Protein AF-A0A1X7K422-F1 (afdb_monomer)

Foldseek 3Di:
DDDDDDDDDDDDDDDDDDDDDDDDDDDDDDDDDDDPDDPDQDDQADQLQPLPQGPVQAQQSQQLFAGCVVQPFPQQCVPPDRPSFAQQRVVLQAGLSCQQDQNVPRQDAPSDQPARRSHGCSSDPGHPPSRTRRFDQQCVLPQGRSLAQQSLQLQAGCSVLFDDPPVDLPLVQFDFFFQLADWDWPDDDPQDAQTWIWRACRDVQKIKIKHWHDWFQKGFPDQADCPPPRRWGKTFIKHWDDSHRQWTKIKIKIFMAGGPDPHFDWRQKWKKKWFQQAAAPFKGKKKAWQDFQKKKAAVVAQWDWDQGSSGIMITHHRDGDDDRDLPCRNRMMMTMDGRDRMIMMMITIGGPDSDIDIPPTTDIGIITIGPDPRYDHMDMRGRTDFDQQCVLSRGPSQAQQSNQLQFGPSRQQDFQVGRDFFDSDDDSSRHHGPSSPDPSSHGGRADQQCPDDDGRSRDQQRNVLPHGPSQQQACPPQPSGGPFDADSDQDQRRNHHPRNQPPDRHPHSDSGRQCSRCLVRGDQQQNDDGGQSNDQQRNQLQAGSSRCVVVVFGSNDSLGGDPVRRDGGRHGNQQQDQNCQLQAGVVVCVVVVFDSNDSLGDDPVRSPGHGDPVQQQDQNCQLQAGPVVCVVVVFDSNDSQTDDPVRRPGHGDPVQQLPQNCLLQAGPVRFPCSNAFDFEEAEEEDAAQDKDKDQRCPPGRHDAPQDPSGRFQKDKDFPDWFAPFDWDADSNRRIIITHGHQVCEQHKIKTKMKMWGVPDVVIDIYIYIYIYGYHHHCVPVPDD

Solvent-accessible surface area (backbone atoms only — not comparable to full-atom values): 43030 Å² total; per-residue (Å²): 143,78,88,86,82,87,90,86,90,86,86,83,90,90,90,91,84,82,90,81,90,85,86,90,86,84,86,89,82,87,87,79,88,82,80,79,80,80,79,79,81,68,77,68,70,62,49,59,31,68,87,78,50,35,47,94,67,33,47,15,30,9,52,53,35,53,32,37,87,70,65,45,78,47,44,70,61,62,89,76,59,34,32,38,43,29,43,42,32,44,63,63,25,55,34,33,54,51,47,25,35,64,74,79,72,59,79,71,83,67,89,41,59,87,71,73,45,48,53,39,44,64,41,26,100,46,78,82,67,80,60,37,49,69,64,41,39,74,51,60,88,74,53,36,31,41,48,30,45,16,33,44,53,40,32,52,33,37,55,68,51,22,37,85,71,74,85,54,92,53,63,88,73,42,59,60,45,34,48,58,45,83,65,42,80,76,43,64,53,87,77,37,63,62,15,32,28,39,31,62,63,25,40,97,66,27,19,37,39,42,30,30,69,44,63,46,52,40,42,55,80,39,78,57,58,68,87,60,74,28,45,34,47,27,36,27,32,32,36,38,37,43,86,70,47,45,68,18,24,36,31,42,34,44,32,33,15,35,53,97,56,86,49,78,31,72,32,74,45,45,40,44,30,39,30,54,39,27,23,32,96,61,30,23,28,35,40,32,28,64,71,60,42,28,39,32,38,18,70,75,61,45,47,46,80,40,61,17,36,34,27,52,31,41,34,20,23,66,52,72,74,94,59,66,60,90,79,58,34,28,25,30,40,34,36,30,30,62,68,38,35,61,54,49,38,36,45,35,37,41,43,93,51,94,71,67,47,59,52,94,55,63,44,59,60,29,33,40,33,36,62,84,84,62,53,87,43,70,46,75,52,58,51,37,46,80,37,44,75,65,66,88,58,52,35,34,45,48,19,37,22,32,52,67,54,72,64,31,29,40,59,33,29,37,49,70,97,69,60,76,69,78,66,91,40,61,90,83,80,47,46,43,31,61,68,29,55,42,104,76,70,55,38,51,70,64,30,49,78,63,76,85,83,57,43,30,40,62,28,73,35,33,44,66,44,76,63,40,28,43,39,34,58,28,23,82,80,61,78,90,57,39,79,44,54,84,70,88,47,62,70,62,74,43,55,56,34,57,29,54,46,82,89,57,63,63,82,63,63,59,47,44,71,85,44,80,45,56,83,75,59,41,30,46,68,18,76,52,98,53,45,32,41,65,28,56,39,37,14,16,57,13,44,36,37,47,59,27,63,72,74,71,42,44,59,71,39,53,69,46,73,59,86,92,60,56,74,61,74,67,35,44,34,23,36,71,34,43,67,48,20,53,7,42,30,40,46,60,31,66,73,75,68,49,46,67,78,40,65,66,48,76,61,84,92,55,50,78,54,79,51,36,74,68,35,38,72,32,49,64,45,23,59,13,40,31,39,47,58,31,64,70,75,70,44,47,62,77,40,69,65,48,77,59,89,88,59,51,75,63,75,54,30,78,66,40,35,66,36,46,62,45,45,37,15,32,24,36,67,79,37,87,51,48,73,52,63,45,43,51,71,43,76,51,70,36,41,22,68,35,74,38,77,40,70,62,40,79,71,26,46,43,44,26,62,67,46,94,70,42,76,46,41,44,44,70,44,80,79,50,64,68,64,84,41,55,77,46,72,37,43,57,73,25,31,41,38,38,31,42,40,74,92,47,41,69,35,77,38,30,42,24,38,33,43,28,10,65,69,51,90,75,58,32,70,31,58,30,44,39,40,34,41,24,32,59,55,59,93,66,70,83,68,136

InterPro domains:
  IPR028974 TSP type-3 repeat [G3DSA:4.10.1080.10] (71-131)
  IPR028974 TSP type-3 repeat [G3DSA:4.10.1080.10] (132-208)
  IPR028974 TSP type-3 repeat [G3DSA:4.10.1080.10] (348-445)
  IPR028974 TSP type-3 repeat [SSF103647] (44-103)
  IPR028974 TSP type-3 repeat [SSF103647] (111-176)
  IPR059100 Bacterial TSP3 repeat [PF18884] (401-414)
  IPR059100 Bacterial TSP3 repeat [PF18884] (578-599)
  IPR059100 Bacterial TSP3 repeat [PF18884] (619-640)

Secondary structure (DSSP, 8-state):
-----------------------------------------------SSSSS--GGG-S-TT-SSS-TTSSTT--SS-SSS-GGG-SSSS-SSS-HHHHTS-GGG-----S--SSSSSS-GGG-SSTTS--------SS-SSS-GGG-SSTT-SSS-HHHHS-----S--TTT---B-TTSPPEEEESSTTSTT-EEEEEEEETTEEEEEEEEEEEBEEEEES--TTSSTTSB--EEEEB--SS-SS-EEEEEEEEEETTS--B--EEEEEEEEE---EETTEEEEEEES--SEEEEESSP-SEEE--TTS-EEEPPSS--SSSSSS-GGG-EEEEEEEESEEEEEEEEE-SSS---B-SS-EE-EEEBSSSTT-SSEEEEE------SSSSSS-GGG-SSTT-SSS-HHHHTS-TTT-----S--SSSSSS-TTT--TT--------SSSSSS-GGG-SSTT-SSS-HHHHTT-TT-SSS-SS---S--SSSSS--TTTSTT-S-----TTTT-S-HHHHS--SSSSSS-GGG-TTTTSSSS-HHHHHHHT--TT-TTSS-TTT--S---HHHHH--SS-SS--HHHHHHHT--TT-TTSS-TT---S---HHHHT--SSSSS--HHHHHHHT--TT-TTS--TTT--S---TTGGG--SSSSSS-GGG-SSTTS------EEEE-TT--EEEESSSSSS---TT-TT--S-EEEEEEEES--SEEEEETTTTEEEEE--GGGTTEEEEEEEEEEESSSSSPPEEEEEEEEEE---STT-S--

Structure (mmCIF, N/CA/C/O backbone):
data_AF-A0A1X7K422-F1
#
_entry.id   AF-A0A1X7K422-F1
#
loop_
_atom_site.group_PDB
_atom_site.id
_atom_site.type_symbol
_atom_site.label_atom_id
_atom_site.label_alt_id
_atom_site.label_comp_id
_atom_site.label_asym_id
_atom_site.label_entity_id
_atom_site.label_seq_id
_atom_site.pdbx_PDB_ins_code
_atom_site.Cartn_x
_atom_site.Cartn_y
_atom_site.Cartn_z
_atom_site.occupancy
_atom_site.B_iso_or_equiv
_atom_site.auth_seq_id
_atom_site.auth_comp_id
_atom_site.auth_asym_id
_atom_site.auth_atom_id
_atom_site.pdbx_PDB_model_num
ATOM 1 N N . MET A 1 1 ? 25.707 44.365 59.621 1.00 31.48 1 MET A N 1
ATOM 2 C CA . MET A 1 1 ? 26.999 43.674 59.743 1.00 31.48 1 MET A CA 1
ATOM 3 C C . MET A 1 1 ? 27.030 43.000 61.109 1.00 31.48 1 MET A C 1
ATOM 5 O O . MET A 1 1 ? 27.239 43.699 62.092 1.00 31.48 1 MET A O 1
ATOM 9 N N . GLU A 1 2 ? 26.715 41.724 61.321 1.00 35.59 2 GLU A N 1
ATOM 10 C CA . GLU A 1 2 ? 25.983 40.649 60.606 1.00 35.59 2 GLU A CA 1
ATOM 11 C C . GLU A 1 2 ? 25.655 39.649 61.744 1.00 35.59 2 GLU A C 1
ATOM 13 O O . GLU A 1 2 ? 26.539 39.334 62.534 1.00 35.59 2 GLU A O 1
ATOM 18 N N . LYS A 1 3 ? 24.398 39.390 62.137 1.00 31.34 3 LYS A N 1
ATOM 19 C CA . LYS A 1 3 ? 23.385 38.497 61.528 1.00 31.34 3 LYS A CA 1
ATOM 20 C C . LYS A 1 3 ? 23.927 37.127 61.086 1.00 31.34 3 LYS A C 1
ATOM 22 O O . LYS A 1 3 ? 24.771 37.103 60.208 1.00 31.34 3 LYS A O 1
ATOM 27 N N . ILE A 1 4 ? 23.415 35.979 61.549 1.00 33.25 4 ILE A N 1
ATOM 28 C CA . ILE A 1 4 ? 22.677 35.592 62.782 1.00 33.25 4 ILE A CA 1
ATOM 29 C C . ILE A 1 4 ? 22.904 34.069 62.937 1.00 33.25 4 ILE A C 1
ATOM 31 O O . ILE A 1 4 ? 22.951 33.369 61.930 1.00 33.25 4 ILE A O 1
ATOM 35 N N . THR A 1 5 ? 23.041 33.546 64.160 1.00 30.52 5 THR A N 1
ATOM 36 C CA . THR A 1 5 ? 23.244 32.101 64.419 1.00 30.52 5 THR A CA 1
ATOM 37 C C . THR A 1 5 ? 21.999 31.437 65.020 1.00 30.52 5 THR A C 1
ATOM 39 O O . THR A 1 5 ? 21.173 32.107 65.639 1.00 30.52 5 THR A O 1
ATOM 42 N N . LEU A 1 6 ? 21.887 30.114 64.848 1.00 29.61 6 LEU A N 1
ATOM 43 C CA . LEU A 1 6 ? 20.797 29.262 65.346 1.00 29.61 6 LEU A CA 1
ATOM 44 C C . LEU A 1 6 ? 20.633 29.225 66.888 1.00 29.61 6 LEU A C 1
ATOM 46 O O . LEU A 1 6 ? 21.531 29.580 67.649 1.00 29.61 6 LEU A O 1
ATOM 50 N N . PHE A 1 7 ? 19.500 28.624 67.287 1.00 28.58 7 PHE A N 1
ATOM 51 C CA . PHE A 1 7 ? 19.101 28.107 68.608 1.00 28.58 7 PHE A CA 1
ATOM 52 C C . PHE A 1 7 ? 18.583 29.083 69.679 1.00 28.58 7 PHE A C 1
ATOM 54 O O . PHE A 1 7 ? 19.320 29.881 70.256 1.00 28.58 7 PHE A O 1
ATOM 61 N N . ASN A 1 8 ? 17.344 28.823 70.127 1.00 26.89 8 ASN A N 1
ATOM 62 C CA . ASN A 1 8 ? 17.082 28.487 71.536 1.00 26.89 8 ASN A CA 1
ATOM 63 C C . ASN A 1 8 ? 15.735 27.758 71.739 1.00 26.89 8 ASN A C 1
ATOM 65 O O . ASN A 1 8 ? 14.673 28.312 71.480 1.00 26.89 8 ASN A O 1
ATOM 69 N N . PHE A 1 9 ? 15.796 26.552 72.310 1.00 32.41 9 PHE A N 1
ATOM 70 C CA . PHE A 1 9 ? 14.659 25.805 72.868 1.00 32.41 9 PHE A CA 1
ATOM 71 C C . PHE A 1 9 ? 14.513 26.135 74.370 1.00 32.41 9 PHE A C 1
ATOM 73 O O . PHE A 1 9 ? 15.520 26.138 75.080 1.00 32.41 9 PHE A O 1
ATOM 80 N N . LYS A 1 10 ? 13.294 26.369 74.886 1.00 29.12 10 LYS A N 1
ATOM 81 C CA . LYS A 1 10 ? 12.954 26.483 76.332 1.00 29.12 10 LYS A CA 1
ATOM 82 C C . LYS A 1 10 ? 11.419 26.489 76.514 1.00 29.12 10 LYS A C 1
ATOM 84 O O . LYS A 1 10 ? 10.770 27.263 75.832 1.00 29.12 10 LYS A O 1
ATOM 89 N N . GLY A 1 11 ? 10.780 25.759 77.440 1.00 29.34 11 GLY A N 1
ATOM 90 C CA . GLY A 1 11 ? 11.247 24.650 78.287 1.00 29.34 11 GLY A CA 1
ATOM 91 C C . GLY A 1 11 ? 10.452 24.452 79.604 1.00 29.34 11 GLY A C 1
ATOM 92 O O . GLY A 1 11 ? 9.979 25.418 80.188 1.00 29.34 11 GLY A O 1
ATOM 93 N N . LYS A 1 12 ? 10.466 23.206 80.119 1.00 30.67 12 LYS A N 1
ATOM 94 C CA . LYS A 1 12 ? 10.325 22.757 81.538 1.00 30.67 12 LYS A CA 1
ATOM 95 C C . LYS A 1 12 ? 8.969 22.782 82.296 1.00 30.67 12 LYS A C 1
ATOM 97 O O . LYS A 1 12 ? 8.648 23.728 83.002 1.00 30.67 12 LYS A O 1
ATOM 102 N N . VAL A 1 13 ? 8.321 21.609 82.326 1.00 32.03 13 VAL A N 1
ATOM 103 C CA . VAL A 1 13 ? 8.137 20.681 83.486 1.00 32.03 13 VAL A CA 1
ATOM 104 C C . VAL A 1 13 ? 8.276 21.226 84.932 1.00 32.03 13 VAL A C 1
ATOM 106 O O . VAL A 1 13 ? 9.369 21.666 85.295 1.00 32.03 13 VAL A O 1
ATOM 109 N N . SER A 1 14 ? 7.269 20.987 85.806 1.00 29.08 14 SER A N 1
ATOM 110 C CA . SER A 1 14 ? 7.368 20.252 87.114 1.00 29.08 14 SER A CA 1
ATOM 111 C C . SER A 1 14 ? 6.195 20.497 88.092 1.00 29.08 14 SER A C 1
ATOM 113 O O . SER A 1 14 ? 5.838 21.646 88.330 1.00 29.08 14 SER A O 1
ATOM 115 N N . GLY A 1 15 ? 5.721 19.452 88.797 1.00 28.73 15 GLY A N 1
ATOM 116 C CA . GLY A 1 15 ? 4.972 19.595 90.067 1.00 28.73 15 GLY A CA 1
ATOM 117 C C . GLY A 1 15 ? 4.107 18.385 90.467 1.00 28.73 15 GLY A C 1
ATOM 118 O O . GLY A 1 15 ? 3.137 18.092 89.783 1.00 28.73 15 GLY A O 1
ATOM 119 N N . ALA A 1 16 ? 4.418 17.705 91.584 1.00 33.31 16 ALA A N 1
ATOM 120 C CA . ALA A 1 16 ? 3.690 16.510 92.051 1.00 33.31 16 ALA A CA 1
ATOM 121 C C . ALA A 1 16 ? 3.433 16.483 93.577 1.00 33.31 16 ALA A C 1
ATOM 123 O O . ALA A 1 16 ? 4.310 16.863 94.351 1.00 33.31 16 ALA A O 1
ATOM 124 N N . PHE A 1 17 ? 2.252 15.975 93.972 1.00 28.39 17 PHE A N 1
ATOM 125 C CA . PHE A 1 17 ? 1.779 15.551 95.313 1.00 28.39 17 PHE A CA 1
ATOM 126 C C . PHE A 1 17 ? 0.508 14.674 95.119 1.00 28.39 17 PHE A C 1
ATOM 128 O O . PHE A 1 17 ? -0.202 14.889 94.145 1.00 28.39 17 PHE A O 1
ATOM 135 N N . GLY A 1 18 ? 0.116 13.717 95.974 1.00 28.25 18 GLY A N 1
ATOM 136 C CA . GLY A 1 18 ? 0.817 13.079 97.100 1.00 2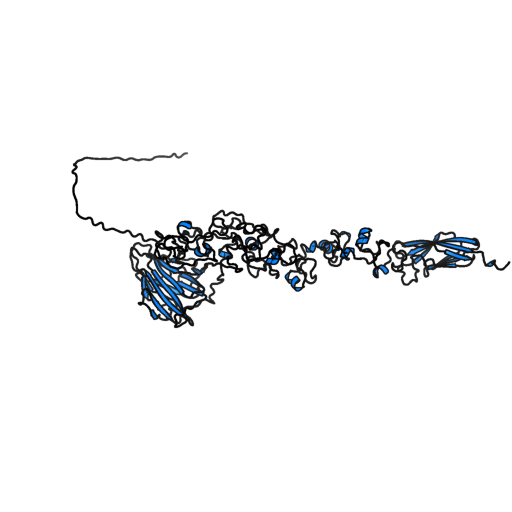8.25 18 GLY A CA 1
ATOM 137 C C . GLY A 1 18 ? -0.130 12.556 98.209 1.00 28.25 18 GLY A C 1
ATOM 138 O O . GLY A 1 18 ? -0.911 13.346 98.723 1.00 28.25 18 GLY A O 1
ATOM 139 N N . PHE A 1 19 ? 0.045 11.288 98.643 1.00 28.64 19 PHE A N 1
ATOM 140 C CA . PHE A 1 19 ? -0.578 10.611 99.822 1.00 28.64 19 PHE A CA 1
ATOM 141 C C . PHE A 1 19 ? -2.108 10.297 99.755 1.00 28.64 19 PHE A C 1
ATOM 143 O O . PHE A 1 19 ? -2.872 11.136 99.307 1.00 28.64 19 PHE A O 1
ATOM 150 N N . THR A 1 20 ? -2.684 9.162 100.227 1.00 30.08 20 THR A N 1
ATOM 151 C CA . THR A 1 20 ? -2.201 7.816 100.680 1.00 30.08 20 THR A CA 1
ATOM 152 C C . THR A 1 20 ? -3.381 6.845 100.976 1.00 30.08 20 THR A C 1
ATOM 154 O O . THR A 1 20 ? -4.432 7.332 101.372 1.00 30.08 20 THR A O 1
ATOM 157 N N . LEU A 1 21 ? -3.111 5.516 101.024 1.00 29.31 21 LEU A N 1
ATOM 158 C CA . LEU A 1 21 ? -3.876 4.435 101.725 1.00 29.31 21 LEU A CA 1
ATOM 159 C C . LEU A 1 21 ? -5.295 4.077 101.169 1.00 29.31 21 LEU A C 1
ATOM 161 O O . LEU A 1 21 ? -6.002 4.954 100.703 1.00 29.31 21 LEU A O 1
ATOM 165 N N . ALA A 1 22 ? -5.824 2.836 101.225 1.00 29.34 22 ALA A N 1
ATOM 166 C CA . ALA A 1 22 ? -5.289 1.524 101.640 1.00 29.34 22 ALA A CA 1
ATOM 167 C C . ALA A 1 22 ? -6.180 0.321 101.202 1.00 29.34 22 ALA A C 1
ATOM 169 O O . ALA A 1 22 ? -7.375 0.473 100.990 1.00 29.34 22 ALA A O 1
ATOM 170 N N . PHE A 1 23 ? -5.586 -0.879 101.293 1.00 30.08 23 PHE A N 1
ATOM 171 C CA . PHE A 1 23 ? -6.180 -2.216 101.511 1.00 30.08 23 PHE A CA 1
ATOM 172 C C . PHE A 1 23 ? -6.812 -3.051 100.370 1.00 30.08 23 PHE A C 1
ATOM 174 O O . PHE A 1 23 ? -7.840 -2.746 99.780 1.00 30.08 23 PHE A O 1
ATOM 181 N N . LEU A 1 24 ? -6.176 -4.216 100.212 1.00 29.27 24 LEU A N 1
ATOM 182 C CA . LEU A 1 24 ? -6.517 -5.434 99.477 1.00 29.27 24 LEU A CA 1
ATOM 183 C C . LEU A 1 24 ? -7.658 -6.236 100.145 1.00 29.27 24 LEU A C 1
ATOM 185 O O . LEU A 1 24 ? -7.597 -6.471 101.353 1.00 29.27 24 LEU A O 1
ATOM 189 N N . ALA A 1 25 ? -8.591 -6.783 99.357 1.00 30.98 25 ALA A N 1
ATOM 190 C CA . ALA A 1 25 ? -9.359 -7.992 99.695 1.00 30.98 25 ALA A CA 1
ATOM 191 C C . ALA A 1 25 ? -9.791 -8.734 98.411 1.00 30.98 25 ALA A C 1
ATOM 193 O O . ALA A 1 25 ? -10.139 -8.098 97.420 1.00 30.98 25 ALA A O 1
ATOM 194 N N . LEU A 1 26 ? -9.727 -10.070 98.417 1.00 30.02 26 LEU A N 1
ATOM 195 C CA . LEU A 1 26 ? -9.657 -10.910 97.213 1.00 30.02 26 LEU A CA 1
ATOM 196 C C . LEU A 1 26 ? -10.820 -11.936 97.132 1.00 30.02 26 LEU A C 1
ATOM 198 O O . LEU A 1 26 ? -10.787 -12.926 97.853 1.00 30.02 26 LEU A O 1
ATOM 202 N N . VAL A 1 27 ? -11.747 -11.712 96.182 1.00 32.47 27 VAL A N 1
ATOM 203 C CA . VAL A 1 27 ? -12.365 -12.700 95.245 1.00 32.47 27 VAL A CA 1
ATOM 204 C C . VAL A 1 27 ? -13.387 -13.762 95.759 1.00 32.47 27 VAL A C 1
ATOM 206 O O . VAL A 1 27 ? -13.364 -14.192 96.907 1.00 32.47 27 VAL A O 1
ATOM 209 N N . LEU A 1 28 ? -14.222 -14.220 94.797 1.00 31.06 28 LEU A N 1
ATOM 210 C CA . LEU A 1 28 ? -15.187 -15.353 94.749 1.00 31.06 28 LEU A CA 1
ATOM 211 C C . LEU A 1 28 ? -16.635 -15.054 95.232 1.00 31.06 28 LEU A C 1
ATOM 213 O O . LEU A 1 28 ? -16.821 -14.569 96.341 1.00 31.06 28 LEU A O 1
ATOM 217 N N . THR A 1 29 ? -17.718 -15.349 94.483 1.00 33.59 29 THR A N 1
ATOM 218 C CA . THR A 1 29 ? -17.864 -15.897 93.104 1.00 33.59 29 THR A CA 1
ATOM 219 C C . THR A 1 29 ? -19.277 -15.680 92.517 1.00 33.59 29 THR A C 1
ATOM 221 O O . THR A 1 29 ? -20.256 -15.767 93.250 1.00 33.59 29 THR A O 1
ATOM 224 N N . SER A 1 30 ? -19.321 -15.576 91.177 1.00 34.62 30 SER A N 1
ATOM 225 C CA . SER A 1 30 ? -20.342 -16.065 90.213 1.00 34.62 30 SER A CA 1
ATOM 226 C C . SER A 1 30 ? -21.771 -15.486 90.115 1.00 34.62 30 SER A C 1
ATOM 228 O O . SER A 1 30 ? -22.498 -15.378 91.096 1.00 34.62 30 SER A O 1
ATOM 230 N N . SER A 1 31 ? -22.157 -15.315 88.837 1.00 35.53 31 SER A N 1
ATOM 231 C CA . SER A 1 31 ? -23.496 -15.305 88.209 1.00 35.53 31 SER A CA 1
ATOM 232 C C . SER A 1 31 ? -24.479 -14.171 88.526 1.00 35.53 31 SER A C 1
ATOM 234 O O . SER A 1 31 ? -25.347 -14.320 89.382 1.00 35.53 31 SER A O 1
ATOM 236 N N . PHE A 1 32 ? -24.422 -13.122 87.700 1.00 38.97 32 PHE A N 1
ATOM 237 C CA . PHE A 1 32 ? -25.597 -12.577 87.006 1.00 38.97 32 PHE A CA 1
ATOM 238 C C . PHE A 1 32 ? -25.216 -12.304 85.547 1.00 38.97 32 PHE A C 1
ATOM 240 O O . PHE A 1 32 ? -24.066 -11.956 85.274 1.00 38.97 32 PHE A O 1
ATOM 247 N N . ASP A 1 33 ? -26.152 -12.534 84.632 1.00 37.66 33 ASP A N 1
ATOM 248 C CA . ASP A 1 33 ? -25.894 -12.565 83.193 1.00 37.66 33 ASP A CA 1
ATOM 249 C C . ASP A 1 33 ? -25.631 -11.166 82.622 1.00 37.66 33 ASP A C 1
ATOM 251 O O . ASP A 1 33 ? -26.436 -10.247 82.787 1.00 37.66 33 ASP A O 1
ATOM 255 N N . ASN A 1 34 ? -24.512 -11.018 81.910 1.00 39.38 34 ASN A N 1
ATOM 256 C CA . ASN A 1 34 ? -24.306 -9.891 81.009 1.00 39.38 34 ASN A CA 1
ATOM 257 C C . ASN A 1 34 ? -24.993 -10.221 79.682 1.00 39.38 34 ASN A C 1
ATOM 259 O O . ASN A 1 34 ? -24.627 -11.206 79.043 1.00 39.38 34 ASN A O 1
ATOM 263 N N . ILE A 1 35 ? -25.920 -9.372 79.244 1.00 41.72 35 ILE A N 1
ATOM 264 C CA . ILE A 1 35 ? -26.310 -9.291 77.834 1.00 41.72 35 ILE A CA 1
ATOM 265 C C . ILE A 1 35 ? -25.421 -8.209 77.207 1.00 41.72 35 ILE A C 1
ATOM 267 O O . ILE A 1 35 ? -25.675 -7.027 77.453 1.00 41.72 35 ILE A O 1
ATOM 271 N N . PRO A 1 36 ? -24.371 -8.554 76.440 1.00 43.94 36 PRO A N 1
ATOM 272 C CA . PRO A 1 36 ? -23.799 -7.608 75.502 1.00 43.94 36 PRO A CA 1
ATOM 273 C C . PRO A 1 36 ? -24.797 -7.435 74.353 1.00 43.94 36 PRO A C 1
ATOM 275 O O . PRO A 1 36 ? -25.122 -8.388 73.647 1.00 43.94 36 PRO A O 1
ATOM 278 N N . VAL A 1 37 ? -25.299 -6.215 74.179 1.00 41.66 37 VAL A N 1
ATOM 279 C CA . VAL A 1 37 ? -25.896 -5.816 72.903 1.00 41.66 37 VAL A CA 1
ATOM 280 C C . VAL A 1 37 ? -24.742 -5.746 71.911 1.00 41.66 37 VAL A C 1
ATOM 282 O O . VAL A 1 37 ? -23.842 -4.924 72.082 1.00 41.66 37 VAL A O 1
ATOM 285 N N . TYR A 1 38 ? -24.745 -6.633 70.919 1.00 37.16 38 TYR A N 1
ATOM 286 C CA . TYR A 1 38 ? -23.842 -6.518 69.783 1.00 37.16 38 TYR A CA 1
ATOM 287 C C . TYR A 1 38 ? -24.305 -5.327 68.942 1.00 37.16 38 TYR A C 1
ATOM 289 O O . TYR A 1 38 ? -25.364 -5.371 68.325 1.00 37.16 38 TYR A O 1
ATOM 297 N N . LEU A 1 39 ? -23.522 -4.250 68.970 1.00 37.12 39 LEU A N 1
ATOM 298 C CA . LEU A 1 39 ? -23.519 -3.248 67.913 1.00 37.12 39 LEU A CA 1
ATOM 299 C C . LEU A 1 39 ? -22.723 -3.852 66.755 1.00 37.12 39 LEU A C 1
ATOM 301 O O . LEU A 1 39 ? -21.493 -3.859 66.800 1.00 37.12 39 LEU A O 1
ATOM 305 N N . SER A 1 40 ? -23.421 -4.406 65.767 1.00 35.56 40 SER A N 1
ATOM 306 C CA . SER A 1 40 ? -22.848 -4.662 64.449 1.00 35.56 40 SER A CA 1
ATOM 307 C C . SER A 1 40 ? -22.658 -3.314 63.763 1.00 35.56 40 SER A C 1
ATOM 309 O O . SER A 1 40 ? -23.627 -2.637 63.426 1.00 35.56 40 SER A O 1
ATOM 311 N N . TYR A 1 41 ? -21.403 -2.903 63.636 1.00 34.81 41 TYR A N 1
ATOM 312 C CA . TYR A 1 41 ? -21.008 -1.790 62.789 1.00 34.81 41 TYR A CA 1
ATOM 313 C C . TYR A 1 41 ? -21.007 -2.328 61.354 1.00 34.81 41 TYR A C 1
ATOM 315 O O . TYR A 1 41 ? -20.051 -2.999 60.976 1.00 34.81 41 TYR A O 1
ATOM 323 N N . SER A 1 42 ? -22.099 -2.126 60.611 1.00 36.66 42 SER A N 1
ATOM 324 C CA . SER A 1 42 ? -22.059 -2.296 59.156 1.00 36.66 42 SER A CA 1
ATOM 325 C C . SER A 1 42 ? -21.309 -1.101 58.600 1.00 36.66 42 SER A C 1
ATOM 327 O O . SER A 1 42 ? -21.790 0.028 58.664 1.00 36.66 42 SER A O 1
ATOM 329 N N . ILE A 1 43 ? -20.107 -1.374 58.109 1.00 36.91 43 ILE A N 1
ATOM 330 C CA . ILE A 1 43 ? -19.569 -0.626 56.983 1.00 36.91 43 ILE A CA 1
ATOM 331 C C . ILE A 1 43 ? -20.560 -0.782 55.826 1.00 36.91 43 ILE A C 1
ATOM 333 O O . ILE A 1 43 ? -21.095 -1.871 55.622 1.00 36.91 43 ILE A O 1
ATOM 337 N N . VAL A 1 44 ? -20.860 0.326 55.156 1.00 45.44 44 VAL A N 1
ATOM 338 C CA . VAL A 1 44 ? -21.442 0.283 53.817 1.00 45.44 44 VAL A CA 1
ATOM 339 C C . VAL A 1 44 ? -20.236 0.121 52.914 1.00 45.44 44 VAL A C 1
ATOM 341 O O . VAL A 1 44 ? -19.385 1.010 52.877 1.00 45.44 44 VAL A O 1
ATOM 344 N N . SER A 1 45 ? -20.109 -1.063 52.344 1.00 58.28 45 SER A N 1
ATOM 345 C CA . SER A 1 45 ? -19.154 -1.376 51.295 1.00 58.28 45 SER A CA 1
ATOM 346 C C . SER A 1 45 ? -19.606 -0.729 49.985 1.00 58.28 45 SER A C 1
ATOM 348 O O . SER A 1 45 ? -20.798 -0.438 49.827 1.00 58.28 45 SER A O 1
ATOM 350 N N . VAL A 1 46 ? -18.644 -0.451 49.108 1.00 65.00 46 VAL A N 1
ATOM 351 C CA . VAL A 1 46 ? -18.936 -0.237 47.691 1.00 65.00 46 VAL A CA 1
ATOM 352 C C . VAL A 1 46 ? -19.224 -1.625 47.080 1.00 65.00 46 VAL A C 1
ATOM 354 O O . VAL A 1 46 ? -19.140 -2.638 47.786 1.00 65.00 46 VAL A O 1
ATOM 357 N N . ASP A 1 47 ? -19.829 -1.582 45.906 1.00 62.66 47 ASP A N 1
ATOM 358 C CA . ASP A 1 47 ? -20.477 -2.650 45.143 1.00 62.66 47 ASP A CA 1
ATOM 359 C C . ASP A 1 47 ? -20.521 -2.009 43.743 1.00 62.66 47 ASP A C 1
ATOM 361 O O . ASP A 1 47 ? -21.335 -1.096 43.498 1.00 62.66 47 ASP A O 1
ATOM 365 N N . SER A 1 48 ? -19.451 -2.242 42.974 1.00 68.25 48 SER A N 1
ATOM 366 C CA . SER A 1 48 ? -19.182 -1.592 41.682 1.00 68.25 48 SER A CA 1
ATOM 367 C C . SER A 1 48 ? -20.011 -2.225 40.567 1.00 68.25 48 SER A C 1
ATOM 369 O O . SER A 1 48 ? -20.729 -1.505 39.861 1.00 68.25 48 SER A O 1
ATOM 371 N N . ASP A 1 49 ? -20.035 -3.554 40.508 1.00 61.56 49 ASP A N 1
ATOM 372 C CA . ASP A 1 49 ? -20.789 -4.331 39.524 1.00 61.56 49 ASP A CA 1
ATOM 373 C C . ASP A 1 49 ? -22.304 -4.202 39.645 1.00 61.56 49 ASP A C 1
ATOM 375 O O . ASP A 1 49 ? -23.050 -4.088 38.655 1.00 61.56 49 ASP A O 1
ATOM 379 N N . GLY A 1 50 ? -22.793 -4.124 40.876 1.00 66.31 50 GLY A N 1
ATOM 380 C CA . GLY A 1 50 ? -24.201 -4.205 41.152 1.00 66.31 50 GLY A CA 1
ATOM 381 C C . GLY A 1 50 ? -24.787 -5.617 41.114 1.00 66.31 50 GLY A C 1
ATOM 382 O O . GLY A 1 50 ? -26.024 -5.666 40.996 1.00 66.31 50 GLY A O 1
ATOM 383 N N . ASP A 1 51 ? -24.003 -6.707 41.195 1.00 63.25 51 ASP A N 1
ATOM 384 C CA . ASP A 1 51 ? -24.529 -8.081 41.356 1.00 63.25 51 ASP A CA 1
ATOM 385 C C . ASP A 1 51 ? -25.059 -8.324 42.788 1.00 63.25 51 ASP A C 1
ATOM 387 O O . ASP A 1 51 ? -26.022 -9.079 43.005 1.00 63.25 51 ASP A O 1
ATOM 391 N N . GLY A 1 52 ? -24.513 -7.585 43.763 1.00 69.81 52 GLY A N 1
ATOM 392 C CA . GLY A 1 52 ? -24.869 -7.623 45.180 1.00 69.81 52 GLY A CA 1
ATOM 393 C C . GLY A 1 52 ? -23.853 -8.311 46.104 1.00 69.81 52 GLY A C 1
ATOM 394 O O . GLY A 1 52 ? -24.165 -8.518 47.292 1.00 69.81 52 GLY A O 1
ATOM 395 N N . VAL A 1 53 ? -22.678 -8.670 45.599 1.00 75.81 53 VAL A N 1
ATOM 396 C CA . VAL A 1 53 ? -21.429 -8.879 46.326 1.00 75.81 53 VAL A CA 1
ATOM 397 C C . VAL A 1 53 ? -20.711 -7.514 46.420 1.00 75.81 53 VAL A C 1
ATOM 399 O O . VAL A 1 53 ? -20.882 -6.661 45.560 1.00 75.81 53 VAL A O 1
ATOM 402 N N . PRO A 1 54 ? -20.059 -7.172 47.551 1.00 76.00 54 PRO A N 1
ATOM 403 C CA . PRO A 1 54 ? -19.434 -5.851 47.674 1.00 76.00 54 PRO A CA 1
ATOM 404 C C . PRO A 1 54 ? -17.903 -5.932 47.668 1.00 76.00 54 PRO A C 1
ATOM 406 O O . PRO A 1 54 ? -17.385 -6.546 48.616 1.00 76.00 54 PRO A O 1
ATOM 409 N N . ASP A 1 55 ? -17.221 -5.206 46.762 1.00 78.19 55 ASP A N 1
ATOM 410 C CA . ASP A 1 55 ? -15.769 -5.226 46.410 1.00 78.19 55 ASP A CA 1
ATOM 411 C C . ASP A 1 55 ? -14.836 -5.677 47.548 1.00 78.19 55 ASP A C 1
ATOM 413 O O . ASP A 1 55 ? -14.032 -6.591 47.441 1.00 78.19 55 ASP A O 1
ATOM 417 N N . SER A 1 56 ? -15.025 -5.142 48.754 1.00 85.31 56 SER A N 1
ATOM 418 C CA . SER A 1 56 ? -14.359 -5.618 49.984 1.00 85.31 56 SER A CA 1
ATOM 419 C C . SER A 1 56 ? -14.409 -7.137 50.316 1.00 85.31 56 SER A C 1
ATOM 421 O O . SER A 1 56 ? -13.760 -7.554 51.285 1.00 85.31 56 SER A O 1
ATOM 423 N N . ASN A 1 57 ? -15.235 -7.932 49.632 1.00 87.81 57 ASN A N 1
ATOM 424 C CA . ASN A 1 57 ? -15.354 -9.396 49.722 1.00 87.81 57 ASN A CA 1
ATOM 425 C C . ASN A 1 57 ? -15.570 -10.037 48.342 1.00 87.81 57 ASN A C 1
ATOM 427 O O . ASN A 1 57 ? -15.920 -11.219 48.311 1.00 87.81 57 ASN A O 1
ATOM 431 N N . ASP A 1 58 ? -15.437 -9.240 47.293 1.00 87.81 58 ASP A N 1
ATOM 432 C CA . ASP A 1 58 ? -15.511 -9.669 45.911 1.00 87.81 58 ASP A CA 1
ATOM 433 C C . ASP A 1 58 ? -14.171 -10.286 45.487 1.00 87.81 58 ASP A C 1
ATOM 435 O O . ASP A 1 58 ? -13.222 -10.342 46.291 1.00 87.81 58 ASP A O 1
ATOM 439 N N . VAL A 1 59 ? -14.123 -10.822 44.276 1.00 92.69 59 VAL A N 1
ATOM 440 C CA . VAL A 1 59 ? -12.916 -11.349 43.629 1.00 92.69 59 VAL A CA 1
ATOM 441 C C . VAL A 1 59 ? -12.745 -10.864 42.185 1.00 92.69 59 VAL A C 1
ATOM 443 O O . VAL A 1 59 ? -11.704 -11.184 41.618 1.00 92.69 59 VAL A O 1
ATOM 446 N N . ASP A 1 60 ? -13.759 -10.187 41.644 1.00 91.19 60 ASP A N 1
ATOM 447 C CA . ASP A 1 60 ? -13.968 -9.757 40.255 1.00 91.19 60 ASP A CA 1
ATOM 448 C C . ASP A 1 60 ? -14.875 -8.503 40.334 1.00 91.19 60 ASP A C 1
ATOM 450 O O . ASP A 1 60 ? -16.087 -8.551 40.117 1.00 91.19 60 ASP A O 1
ATOM 454 N N . SER A 1 61 ? -14.330 -7.409 40.884 1.00 86.56 61 SER A N 1
ATOM 455 C CA . SER A 1 61 ? -15.115 -6.244 41.344 1.00 86.56 61 SER A CA 1
ATOM 456 C C . SER A 1 61 ? -15.686 -5.391 40.196 1.00 86.56 61 SER A C 1
ATOM 458 O O . SER A 1 61 ? -16.693 -4.687 40.361 1.00 86.56 61 SER A O 1
ATOM 460 N N . ASP A 1 62 ? -15.027 -5.448 39.052 1.00 77.06 62 ASP A N 1
ATOM 461 C CA . ASP A 1 62 ? -15.344 -4.946 37.714 1.00 77.06 62 ASP A CA 1
ATOM 462 C C . ASP A 1 62 ? -15.980 -5.998 36.792 1.00 77.06 62 ASP A C 1
ATOM 464 O O . ASP A 1 62 ? -16.427 -5.627 35.712 1.00 77.06 62 ASP A O 1
ATOM 468 N N . GLY A 1 63 ? -16.200 -7.236 37.248 1.00 83.62 63 GLY A N 1
ATOM 469 C CA . GLY A 1 63 ? -17.135 -8.210 36.657 1.00 83.62 63 GLY A CA 1
ATOM 470 C C . GLY A 1 63 ? -16.904 -8.512 35.177 1.00 83.62 63 GLY A C 1
ATOM 471 O O . GLY A 1 63 ? -17.844 -8.937 34.488 1.00 83.62 63 GLY A O 1
ATOM 472 N N . ASP A 1 64 ? -15.702 -8.236 34.687 1.00 84.19 64 ASP A N 1
ATOM 473 C CA . ASP A 1 64 ? -15.265 -8.435 33.315 1.00 84.19 64 ASP A CA 1
ATOM 474 C C . ASP A 1 64 ? -14.959 -9.933 33.102 1.00 84.19 64 ASP A C 1
ATOM 476 O O . ASP A 1 64 ? -15.355 -10.537 32.097 1.00 84.19 64 ASP A O 1
ATOM 480 N N . GLY A 1 65 ? -14.435 -10.586 34.141 1.00 90.88 65 GLY A N 1
ATOM 481 C CA . GLY A 1 65 ? -14.054 -11.986 34.211 1.00 90.88 65 GLY A CA 1
ATOM 482 C C . GLY A 1 65 ? -12.588 -12.210 34.558 1.00 90.88 65 GLY A C 1
ATOM 483 O O . GLY A 1 65 ? -12.224 -13.357 34.854 1.00 90.88 65 GLY A O 1
ATOM 484 N N . ILE A 1 66 ? -11.754 -11.170 34.549 1.00 93.81 66 ILE A N 1
ATOM 485 C CA . ILE A 1 66 ? -10.429 -11.174 35.167 1.00 93.81 66 ILE A CA 1
ATOM 486 C C . ILE A 1 66 ? -10.658 -11.190 36.706 1.00 93.81 66 ILE A C 1
ATOM 488 O O . ILE A 1 66 ? -11.747 -11.501 37.194 1.00 93.81 66 ILE A O 1
ATOM 492 N N . LEU A 1 67 ? -9.620 -11.111 37.533 1.00 94.88 67 LEU A N 1
ATOM 493 C CA . LEU A 1 67 ? -9.771 -11.237 38.987 1.00 94.88 67 LEU A CA 1
ATOM 494 C C . LEU A 1 67 ? -8.921 -10.177 39.643 1.00 94.88 67 LEU A C 1
ATOM 496 O O . LEU A 1 67 ? -7.714 -10.313 39.478 1.00 94.88 67 LEU A O 1
ATOM 500 N N . ASP A 1 68 ? -9.462 -9.359 40.558 1.00 94.62 68 ASP A N 1
ATOM 501 C CA . ASP A 1 68 ? -8.797 -8.360 41.436 1.00 94.62 68 ASP A CA 1
ATOM 502 C C . ASP A 1 68 ? -7.313 -8.642 41.815 1.00 94.62 68 ASP A C 1
ATOM 504 O O . ASP A 1 68 ? -6.531 -7.777 42.216 1.00 94.62 68 ASP A O 1
ATOM 508 N N . SER A 1 69 ? -6.941 -9.921 41.893 1.00 93.75 69 SER A N 1
ATOM 509 C CA . SER A 1 69 ? -5.600 -10.423 42.191 1.00 93.75 69 SER A CA 1
ATOM 510 C C . SER A 1 69 ? -4.613 -10.511 41.011 1.00 93.75 69 SER A C 1
ATOM 512 O O . SER A 1 69 ? -3.443 -10.823 41.272 1.00 93.75 69 SER A O 1
ATOM 514 N N . ILE A 1 70 ? -5.076 -10.283 39.781 1.00 95.00 70 ILE A N 1
ATOM 515 C CA . ILE A 1 70 ? -4.368 -10.268 38.499 1.00 95.00 70 ILE A CA 1
ATOM 516 C C . ILE A 1 70 ? -4.100 -8.808 38.112 1.00 95.00 70 ILE A C 1
ATOM 518 O O . ILE A 1 70 ? -2.932 -8.425 38.214 1.00 95.00 70 ILE A O 1
ATOM 522 N N . GLU A 1 71 ? -5.117 -7.982 37.810 1.00 94.62 71 GLU A N 1
ATOM 523 C CA . GLU A 1 71 ? -4.893 -6.559 37.452 1.00 94.62 71 GLU A CA 1
ATOM 524 C C . GLU A 1 71 ? -4.428 -5.735 38.673 1.00 94.62 71 GLU A C 1
ATOM 526 O O . GLU A 1 71 ? -3.507 -4.908 38.623 1.00 94.62 71 GLU A O 1
ATOM 531 N N . GLY A 1 72 ? -4.956 -6.045 39.859 1.00 91.00 72 GLY A N 1
ATOM 532 C CA . GLY A 1 72 ? -4.352 -5.634 41.123 1.00 91.00 72 GLY A CA 1
ATOM 533 C C . GLY A 1 72 ? -4.800 -4.259 41.609 1.00 91.00 72 GLY A C 1
ATOM 534 O O . GLY A 1 72 ? -5.821 -4.136 42.270 1.00 91.00 72 GLY A O 1
ATOM 535 N N . THR A 1 73 ? -3.941 -3.241 41.482 1.00 92.50 73 THR A N 1
ATOM 536 C CA . THR A 1 73 ? -4.257 -1.849 41.893 1.00 92.50 73 THR A CA 1
ATOM 537 C C . THR A 1 73 ? -3.448 -0.822 41.087 1.00 92.50 73 THR A C 1
ATOM 539 O O . THR A 1 73 ? -2.997 0.189 41.651 1.00 92.50 73 THR A O 1
ATOM 542 N N . ILE A 1 74 ? -3.125 -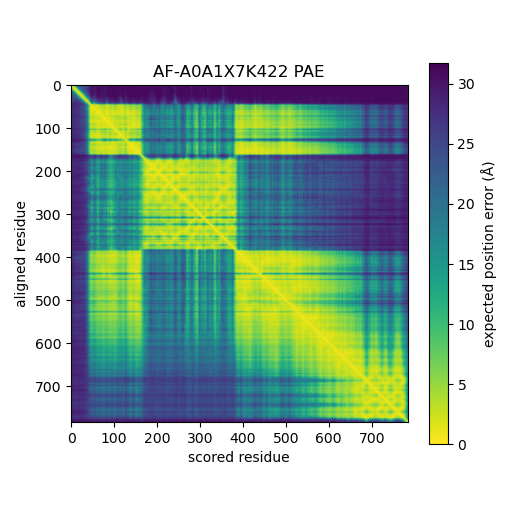1.153 39.839 1.00 92.56 74 ILE A N 1
ATOM 543 C CA . ILE A 1 74 ? -2.619 -0.185 38.859 1.00 92.56 74 ILE A CA 1
ATOM 544 C C . ILE A 1 74 ? -3.835 0.622 38.356 1.00 92.56 74 ILE A C 1
ATOM 546 O O . ILE A 1 74 ? -4.938 0.400 38.843 1.00 92.56 74 ILE A O 1
ATOM 550 N N . ASP A 1 75 ? -3.582 1.673 37.594 1.00 83.69 75 ASP A N 1
ATOM 551 C CA . ASP A 1 75 ? -4.495 2.713 37.101 1.00 83.69 75 ASP A CA 1
ATOM 552 C C . ASP A 1 75 ? -3.789 3.098 35.792 1.00 83.69 75 ASP A C 1
ATOM 554 O O . ASP A 1 75 ? -2.856 3.910 35.845 1.00 83.69 75 ASP A O 1
ATOM 558 N N . THR A 1 76 ? -4.013 2.288 34.742 1.00 87.19 76 THR A N 1
ATOM 559 C CA . THR A 1 76 ? -3.191 2.241 33.512 1.00 87.19 76 THR A CA 1
ATOM 560 C C . THR A 1 76 ? -3.414 3.500 32.677 1.00 87.19 76 THR A C 1
ATOM 562 O O . THR A 1 76 ? -2.473 4.285 32.532 1.00 87.19 76 THR A O 1
ATOM 565 N N . ASP A 1 77 ? -4.655 3.781 32.273 1.00 75.06 77 ASP A N 1
ATOM 566 C CA . ASP A 1 77 ? -5.028 5.005 31.541 1.00 75.06 77 ASP A CA 1
ATOM 567 C C . ASP A 1 77 ? -4.830 6.313 32.362 1.00 75.06 77 ASP A C 1
ATOM 569 O O . ASP A 1 77 ? -4.606 7.411 31.833 1.00 75.06 77 ASP A O 1
ATOM 573 N N . GLY A 1 78 ? -4.863 6.215 33.696 1.00 76.44 78 GLY A N 1
ATOM 574 C CA . GLY A 1 78 ? -4.705 7.333 34.622 1.00 76.44 78 GLY A CA 1
ATOM 575 C C . GLY A 1 78 ? -5.965 8.180 34.867 1.00 76.44 78 GLY A C 1
ATOM 576 O O . GLY A 1 78 ? -5.834 9.306 35.385 1.00 76.44 78 GLY A O 1
ATOM 577 N N . ASP A 1 79 ? -7.162 7.689 34.528 1.00 66.75 79 ASP A N 1
ATOM 578 C CA . ASP A 1 79 ? -8.475 8.281 34.843 1.00 66.75 79 ASP A CA 1
ATOM 579 C C . ASP A 1 79 ? -8.651 8.496 36.365 1.00 66.75 79 ASP A C 1
ATOM 581 O O . ASP A 1 79 ? -9.172 9.533 36.825 1.00 66.75 79 ASP A O 1
ATOM 585 N N . GLY A 1 80 ? -8.125 7.562 37.168 1.00 67.81 80 GLY A N 1
ATOM 586 C CA . GLY A 1 80 ? -8.272 7.507 38.621 1.00 67.81 80 GLY A CA 1
ATOM 587 C C . GLY A 1 80 ? -9.196 6.400 39.147 1.00 67.81 80 GLY A C 1
ATOM 588 O O . GLY A 1 80 ? -9.410 6.340 40.374 1.00 67.81 80 GLY A O 1
ATOM 589 N N . ILE A 1 81 ? -9.736 5.557 38.271 1.00 68.62 81 ILE A N 1
ATOM 590 C CA . ILE A 1 81 ? -10.261 4.221 38.538 1.00 68.62 81 ILE A CA 1
ATOM 591 C C . ILE A 1 81 ? -9.087 3.233 38.372 1.00 68.62 81 ILE A C 1
ATOM 593 O O . ILE A 1 81 ? -8.432 3.209 37.343 1.00 68.62 81 ILE A O 1
ATOM 597 N N . PRO A 1 82 ? -8.728 2.458 39.409 1.00 81.12 82 PRO A N 1
ATOM 598 C CA . PRO A 1 82 ? -7.737 1.398 39.257 1.00 81.12 82 PRO A CA 1
ATOM 599 C C . PRO A 1 82 ? -8.332 0.219 38.485 1.00 81.12 82 PRO A C 1
ATOM 601 O O . PRO A 1 82 ? -9.472 -0.115 38.791 1.00 81.12 82 PRO A O 1
ATOM 604 N N . ASN A 1 83 ? -7.530 -0.455 37.655 1.00 87.31 83 ASN A N 1
ATOM 605 C CA . ASN A 1 83 ? -7.925 -1.513 36.709 1.00 87.31 83 ASN A CA 1
ATOM 606 C C . ASN A 1 83 ? -8.979 -2.478 37.285 1.00 87.31 83 ASN A C 1
ATOM 608 O O . ASN A 1 83 ? -10.044 -2.559 36.713 1.00 87.31 83 ASN A O 1
ATOM 612 N N . TYR A 1 84 ? -8.773 -3.015 38.505 1.00 91.12 84 TYR A N 1
ATOM 613 C CA . TYR A 1 84 ? -9.732 -3.875 39.247 1.00 91.12 84 TYR A CA 1
ATOM 614 C C . TYR A 1 84 ? -11.128 -3.273 39.582 1.00 91.12 84 TYR A C 1
ATOM 616 O O . TYR A 1 84 ? -11.867 -3.759 40.446 1.00 91.12 84 TYR A O 1
ATOM 624 N N . LEU A 1 85 ? -11.459 -2.110 39.032 1.00 79.69 85 LEU A N 1
ATOM 625 C CA . LEU A 1 85 ? -12.740 -1.420 39.137 1.00 79.69 85 LEU A CA 1
ATOM 626 C C . LEU A 1 85 ? -13.169 -0.799 37.795 1.00 79.69 85 LEU A C 1
ATOM 628 O O . LEU A 1 85 ? -14.188 -0.092 37.791 1.00 79.69 85 LEU A O 1
ATOM 632 N N . ASP A 1 86 ? -12.413 -1.038 36.726 1.00 73.94 86 ASP A N 1
ATOM 633 C CA . ASP A 1 86 ? -12.646 -0.584 35.359 1.00 73.94 86 ASP A CA 1
ATOM 634 C C . ASP A 1 86 ? -12.932 -1.769 34.426 1.00 73.94 86 ASP A C 1
ATOM 636 O O . ASP A 1 86 ? -12.802 -2.911 34.832 1.00 73.94 86 ASP A O 1
ATOM 640 N N . VAL A 1 87 ? -13.437 -1.517 33.223 1.00 75.81 87 VAL A N 1
ATOM 641 C CA . VAL A 1 87 ? -13.833 -2.579 32.262 1.00 75.81 87 VAL A CA 1
ATOM 642 C C . VAL A 1 87 ? -13.185 -2.412 30.887 1.00 75.81 87 VAL A C 1
ATOM 644 O O . VAL A 1 87 ? -13.639 -3.038 29.934 1.00 75.81 87 VAL A O 1
ATOM 647 N N . ASP A 1 88 ? -12.260 -1.462 30.823 1.00 78.31 88 ASP A N 1
ATOM 648 C CA . ASP A 1 88 ? -11.634 -0.812 29.670 1.00 78.31 88 ASP A CA 1
ATOM 649 C C . ASP A 1 88 ? -10.406 -0.091 30.277 1.00 78.31 88 ASP A C 1
ATOM 651 O O . ASP A 1 88 ? -10.470 1.083 30.657 1.00 78.31 88 ASP A O 1
ATOM 655 N N . SER A 1 89 ? -9.381 -0.874 30.640 1.00 87.00 89 SER A N 1
ATOM 656 C CA . SER A 1 89 ? -8.333 -0.509 31.615 1.00 87.00 89 SER A CA 1
ATOM 657 C C . SER A 1 89 ? -7.260 0.445 31.069 1.00 87.00 89 SER A C 1
ATOM 659 O O . SER A 1 89 ? -6.648 1.196 31.843 1.00 87.00 89 SER A O 1
ATOM 661 N N . ASP A 1 90 ? -7.016 0.414 29.765 1.00 85.12 90 ASP A N 1
ATOM 662 C CA . ASP A 1 90 ? -6.157 1.323 28.989 1.00 85.12 90 ASP A CA 1
ATOM 663 C C . ASP A 1 90 ? -6.961 2.421 28.259 1.00 85.12 90 ASP A C 1
ATOM 665 O O . ASP A 1 90 ? -6.394 3.482 27.964 1.00 85.12 90 ASP A O 1
ATOM 669 N N . ASN A 1 91 ? -8.287 2.256 28.131 1.00 79.25 91 ASN A N 1
ATOM 670 C CA . ASN A 1 91 ? -9.229 3.233 27.568 1.00 79.25 91 ASN A CA 1
ATOM 671 C C . ASN A 1 91 ? -9.069 3.402 26.044 1.00 79.25 91 ASN A C 1
ATOM 673 O O . ASN A 1 91 ? -9.299 4.500 25.512 1.00 79.25 91 ASN A O 1
ATOM 677 N N . ASP A 1 92 ? -8.648 2.337 25.352 1.00 75.88 92 ASP A N 1
ATOM 678 C CA . ASP A 1 92 ? -8.591 2.252 23.887 1.00 75.88 92 ASP A CA 1
ATOM 679 C C . ASP A 1 92 ? -10.016 2.224 23.271 1.00 75.88 92 ASP A C 1
ATOM 681 O O . ASP A 1 92 ? -10.267 2.783 22.194 1.00 75.88 92 ASP A O 1
ATOM 685 N N . GLY A 1 93 ? -10.982 1.694 24.031 1.00 76.00 93 GLY A N 1
ATOM 686 C CA . GLY A 1 93 ? -12.402 1.621 23.717 1.00 76.00 93 GLY A CA 1
ATOM 687 C C . GLY A 1 93 ? -12.939 0.206 23.497 1.00 76.00 93 GLY A C 1
ATOM 688 O O . GLY A 1 93 ? -14.159 0.065 23.356 1.00 76.00 93 GLY A O 1
ATOM 689 N N . ILE A 1 94 ? -12.108 -0.832 23.453 1.00 79.19 94 ILE A N 1
ATOM 690 C CA . ILE A 1 94 ? -12.527 -2.234 23.530 1.00 79.19 94 ILE A CA 1
ATOM 691 C C . ILE A 1 94 ? -12.922 -2.498 25.007 1.00 79.19 94 ILE A C 1
ATOM 693 O O . ILE A 1 94 ? -13.485 -1.619 25.664 1.00 79.19 94 ILE A O 1
ATOM 697 N N . LEU A 1 95 ? -12.859 -3.719 25.521 1.00 83.38 95 LEU A N 1
ATOM 698 C CA . LEU A 1 95 ? -13.327 -4.032 26.872 1.00 83.38 95 LEU A CA 1
ATOM 699 C C . LEU A 1 95 ? -12.497 -5.188 27.384 1.00 83.38 95 LEU A C 1
ATOM 701 O O . LEU A 1 95 ? -12.598 -6.251 26.786 1.00 83.38 95 LEU A O 1
ATOM 705 N N . ASP A 1 96 ? -11.890 -5.077 28.563 1.00 88.94 96 ASP A N 1
ATOM 706 C CA . ASP A 1 96 ? -10.969 -6.066 29.140 1.00 88.94 96 ASP A CA 1
ATOM 707 C C . ASP A 1 96 ? -11.433 -7.533 29.005 1.00 88.94 96 ASP A C 1
ATOM 709 O O . ASP A 1 96 ? -10.643 -8.462 28.817 1.00 88.94 96 ASP A O 1
ATOM 713 N N . ASN A 1 97 ? -12.749 -7.775 29.045 1.00 87.81 97 ASN A N 1
ATOM 714 C CA . ASN A 1 97 ? -13.333 -9.101 28.866 1.00 87.81 97 ASN A CA 1
ATOM 715 C C . ASN A 1 97 ? -13.282 -9.682 27.439 1.00 87.81 97 ASN A C 1
ATOM 717 O O . ASN A 1 97 ? -13.561 -10.875 27.272 1.00 87.81 97 ASN A O 1
ATOM 721 N N . ILE A 1 98 ? -13.038 -8.856 26.431 1.00 86.94 98 ILE A N 1
ATOM 722 C CA . ILE A 1 98 ? -12.787 -9.174 25.028 1.00 86.94 98 ILE A CA 1
ATOM 723 C C . ILE A 1 98 ? -11.286 -9.409 24.871 1.00 86.94 98 ILE A C 1
ATOM 725 O O . ILE A 1 98 ? -10.935 -10.560 24.609 1.00 86.94 98 ILE A O 1
ATOM 729 N N . GLU A 1 99 ? -10.426 -8.413 25.122 1.00 91.81 99 GLU A N 1
ATOM 730 C CA . GLU A 1 99 ? -8.972 -8.550 24.930 1.00 91.81 99 GLU A CA 1
ATOM 731 C C . GLU A 1 99 ? -8.350 -9.661 25.773 1.00 91.81 99 GLU A C 1
ATOM 733 O O . GLU A 1 99 ? -7.534 -10.421 25.270 1.00 91.81 99 GLU A O 1
ATOM 738 N N . ALA A 1 100 ? -8.791 -9.891 27.015 1.00 93.44 100 ALA A N 1
ATOM 739 C CA . ALA A 1 100 ? -8.270 -10.991 27.834 1.00 93.44 100 ALA A CA 1
ATOM 740 C C . ALA A 1 100 ? -8.629 -12.410 27.319 1.00 93.44 100 ALA A C 1
ATOM 742 O O . ALA A 1 100 ? -8.451 -13.398 28.048 1.00 93.44 100 ALA A O 1
ATOM 743 N N . GLN A 1 101 ? -9.169 -12.550 26.101 1.00 91.62 101 GLN A N 1
ATOM 744 C CA . GLN A 1 101 ? -9.571 -13.809 25.477 1.00 91.62 101 GLN A CA 1
ATOM 745 C C . GLN A 1 101 ? -9.275 -13.856 23.971 1.00 91.62 101 GLN A C 1
ATOM 747 O O . GLN A 1 101 ? -9.653 -12.973 23.220 1.00 91.62 101 GLN A O 1
ATOM 752 N N . VAL A 1 102 ? -8.788 -15.005 23.488 1.00 85.19 102 VAL A N 1
ATOM 753 C CA . VAL A 1 102 ? -8.713 -15.269 22.038 1.00 85.19 102 VAL A CA 1
ATOM 754 C C . VAL A 1 102 ? -10.118 -15.235 21.415 1.00 85.19 102 VAL A C 1
ATOM 756 O O . VAL A 1 102 ? -10.967 -16.073 21.754 1.00 85.19 102 VAL A O 1
ATOM 759 N N . SER A 1 103 ? -10.359 -14.337 20.458 1.00 79.31 103 SER A N 1
ATOM 760 C CA . SER A 1 103 ? -11.699 -14.034 19.927 1.00 79.31 103 SER A CA 1
ATOM 761 C C . SER A 1 103 ? -12.437 -15.251 19.349 1.00 79.31 103 SER A C 1
ATOM 763 O O . SER A 1 103 ? -13.642 -15.422 19.568 1.00 79.31 103 SER A O 1
ATOM 765 N N . ARG A 1 104 ? -11.717 -16.201 18.729 1.00 77.31 104 ARG A N 1
ATOM 766 C CA . ARG A 1 104 ? -12.275 -17.482 18.231 1.00 77.31 104 ARG A CA 1
ATOM 767 C C . ARG A 1 104 ? -12.868 -18.402 19.315 1.00 77.31 104 ARG A C 1
ATOM 769 O O . ARG A 1 104 ? -13.726 -19.233 19.001 1.00 77.31 104 ARG A O 1
ATOM 776 N N . ASP A 1 105 ? -12.443 -18.267 20.573 1.00 83.12 105 ASP A N 1
ATOM 777 C CA . ASP A 1 105 ? -12.890 -19.068 21.728 1.00 83.12 105 ASP A CA 1
ATOM 778 C C . ASP A 1 105 ? -13.612 -18.224 22.815 1.00 83.12 105 ASP A C 1
ATOM 780 O O . ASP A 1 105 ? -13.930 -18.756 23.886 1.00 83.12 105 ASP A O 1
ATOM 784 N N . TYR A 1 106 ? -13.946 -16.955 22.521 1.00 84.88 106 TYR A N 1
ATOM 785 C CA . TYR A 1 106 ? -14.563 -15.977 23.433 1.00 84.88 106 TYR A CA 1
ATOM 786 C C . TYR A 1 106 ? -15.702 -16.539 24.310 1.00 84.88 106 TYR A C 1
ATOM 788 O O . TYR A 1 106 ? -16.737 -17.040 23.836 1.00 84.88 106 TYR A O 1
ATOM 796 N N . ILE A 1 107 ? -15.544 -16.401 25.629 1.00 84.62 107 ILE A N 1
ATOM 797 C CA . ILE A 1 107 ? -16.511 -16.827 26.640 1.00 84.62 107 ILE A CA 1
ATOM 798 C C . ILE A 1 107 ? -17.368 -15.627 27.051 1.00 84.62 107 ILE A C 1
ATOM 800 O O . ILE A 1 107 ? -16.936 -14.747 27.782 1.00 84.62 107 ILE A O 1
ATOM 804 N N . SER A 1 108 ? -18.635 -15.629 26.634 1.00 81.56 108 SER A N 1
ATOM 805 C CA . SER A 1 108 ? -19.600 -14.593 27.028 1.00 81.56 108 SER A CA 1
ATOM 806 C C . SER A 1 108 ? -20.152 -14.807 28.458 1.00 81.56 108 SER A C 1
ATOM 808 O O . SER A 1 108 ? -20.527 -15.946 28.784 1.00 81.56 108 SER A O 1
ATOM 810 N N . PRO A 1 109 ? -20.319 -13.744 29.279 1.00 81.44 109 PRO A N 1
ATOM 811 C CA . PRO A 1 109 ? -20.884 -13.824 30.631 1.00 81.44 109 PRO A CA 1
ATOM 812 C C . PRO A 1 109 ? -22.249 -14.528 30.705 1.00 81.44 109 PRO A C 1
ATOM 814 O O . PRO A 1 109 ? -23.176 -14.233 29.940 1.00 81.44 109 PRO A O 1
ATOM 817 N N . SER A 1 110 ? -22.446 -15.418 31.685 1.00 80.44 110 SER A N 1
ATOM 818 C CA . SER A 1 110 ? -23.722 -16.137 31.849 1.00 80.44 110 SER A CA 1
ATOM 819 C C . SER A 1 110 ? -24.781 -15.369 32.656 1.00 80.44 110 SER A C 1
ATOM 821 O O . SER A 1 110 ? -25.975 -15.697 32.583 1.00 80.44 110 SER A O 1
ATOM 823 N N . LYS A 1 111 ? -24.357 -14.333 33.389 1.00 79.31 111 LYS A N 1
ATOM 824 C CA . LYS A 1 111 ? -25.100 -13.562 34.401 1.00 79.31 111 LYS A CA 1
ATOM 825 C C . LYS A 1 111 ? -25.595 -14.445 35.556 1.00 79.31 111 LYS A C 1
ATOM 827 O O . LYS A 1 111 ? -26.739 -14.318 36.014 1.00 79.31 111 LYS A O 1
ATOM 832 N N . VAL A 1 112 ? -24.757 -15.388 35.991 1.00 80.69 112 VAL A N 1
ATOM 833 C CA . VAL A 1 112 ? -25.034 -16.355 37.060 1.00 80.69 112 VAL A CA 1
ATOM 834 C C . VAL A 1 112 ? -23.813 -16.533 37.958 1.00 80.69 112 VAL A C 1
ATOM 836 O O . VAL A 1 112 ? -22.927 -17.303 37.633 1.00 80.69 112 VAL A O 1
ATOM 839 N N . ASP A 1 113 ? -23.857 -15.970 39.163 1.00 84.19 113 ASP A N 1
ATOM 840 C CA . ASP A 1 113 ? -22.995 -16.402 40.271 1.00 84.19 113 ASP A CA 1
ATOM 841 C C . ASP A 1 113 ? -23.767 -17.385 41.185 1.00 84.19 113 ASP A C 1
ATOM 843 O O . ASP A 1 113 ? -24.731 -17.028 41.894 1.00 84.19 113 ASP A O 1
ATOM 847 N N . SER A 1 114 ? -23.359 -18.660 41.168 1.00 88.69 114 SER A N 1
ATOM 848 C CA . SER A 1 114 ? -23.952 -19.723 41.990 1.00 88.69 114 SER A CA 1
ATOM 849 C C . SER A 1 114 ? -23.495 -19.738 43.454 1.00 88.69 114 SER A C 1
ATOM 851 O O . SER A 1 114 ? -24.211 -20.300 44.302 1.00 88.69 114 SER A O 1
ATOM 853 N N . ASP A 1 115 ? -22.313 -19.214 43.770 1.00 87.44 115 ASP A N 1
ATOM 854 C CA . ASP A 1 115 ? -21.615 -19.427 45.045 1.00 87.44 115 ASP A CA 1
ATOM 855 C C . ASP A 1 115 ? -21.520 -18.155 45.923 1.00 87.44 115 ASP A C 1
ATOM 857 O O . ASP A 1 115 ? -21.519 -18.273 47.160 1.00 87.44 115 ASP A O 1
ATOM 861 N N . LYS A 1 116 ? -21.719 -16.986 45.303 1.00 89.31 116 LYS A N 1
ATOM 862 C CA . LYS A 1 116 ? -21.817 -15.631 45.865 1.00 89.31 116 LYS A CA 1
ATOM 863 C C . LYS A 1 116 ? -20.451 -15.034 46.198 1.00 89.31 116 LYS A C 1
ATOM 865 O O . LYS A 1 116 ? -20.259 -14.607 47.344 1.00 89.31 116 LYS A O 1
ATOM 870 N N . ASN A 1 117 ? -19.539 -15.075 45.227 1.00 88.31 117 ASN A N 1
ATOM 871 C CA . ASN A 1 117 ? -18.187 -14.527 45.313 1.00 88.31 117 ASN A CA 1
ATOM 872 C C . ASN A 1 117 ? -17.925 -13.310 44.405 1.00 88.31 117 ASN A C 1
ATOM 874 O O . ASN A 1 117 ? -16.943 -12.639 44.702 1.00 88.31 117 ASN A O 1
ATOM 878 N N . GLY A 1 118 ? -18.798 -13.027 43.426 1.00 86.75 118 GLY A N 1
ATOM 879 C CA . GLY A 1 118 ? -18.678 -11.932 42.448 1.00 86.75 118 GLY A CA 1
ATOM 880 C C . GLY A 1 118 ? -18.506 -12.443 41.015 1.00 86.75 118 GLY A C 1
ATOM 881 O O . GLY A 1 118 ? -19.330 -12.163 40.149 1.00 86.75 118 GLY A O 1
ATOM 882 N N . LEU A 1 119 ? -17.536 -13.342 40.820 1.00 90.56 119 LEU A N 1
ATOM 883 C CA . LEU A 1 119 ? -17.196 -13.939 39.525 1.00 90.56 119 LEU A CA 1
ATOM 884 C C . LEU A 1 119 ? -18.354 -14.735 38.901 1.00 90.56 119 LEU A C 1
ATOM 886 O O . LEU A 1 119 ? -18.991 -15.573 39.555 1.00 90.56 119 LEU A O 1
ATOM 890 N N . ASP A 1 120 ? -18.575 -14.546 37.599 1.00 89.19 120 ASP A N 1
ATOM 891 C CA . ASP A 1 120 ? -19.590 -15.286 36.844 1.00 89.19 120 ASP A CA 1
ATOM 892 C C . ASP A 1 120 ? -19.239 -16.783 36.680 1.00 89.19 120 ASP A C 1
ATOM 894 O O . ASP A 1 120 ? -18.116 -17.154 36.331 1.00 89.19 120 ASP A O 1
ATOM 898 N N . ASP A 1 121 ? -20.234 -17.673 36.838 1.00 87.38 121 ASP A N 1
ATOM 899 C CA . ASP A 1 121 ? -20.095 -19.129 36.648 1.00 87.38 121 ASP A CA 1
ATOM 900 C C . ASP A 1 121 ? -19.522 -19.499 35.250 1.00 87.38 121 ASP A C 1
ATOM 902 O O . ASP A 1 121 ? -19.056 -20.630 35.076 1.00 87.38 121 ASP A O 1
ATOM 906 N N . ALA A 1 122 ? -19.584 -18.611 34.242 1.00 88.88 122 ALA A N 1
ATOM 907 C CA . ALA A 1 122 ? -18.990 -18.802 32.911 1.00 88.88 122 ALA A CA 1
ATOM 908 C C . ALA A 1 122 ? -17.458 -18.902 32.954 1.00 88.88 122 ALA A C 1
ATOM 910 O O . ALA A 1 122 ? -16.886 -19.775 32.296 1.00 88.88 122 ALA A O 1
ATOM 911 N N . TYR A 1 123 ? -16.822 -18.077 33.785 1.00 91.06 123 TYR A N 1
ATOM 912 C CA . TYR A 1 123 ? -15.372 -18.001 33.974 1.00 91.06 123 TYR A CA 1
ATOM 913 C C . TYR A 1 123 ? -14.874 -18.997 35.043 1.00 91.06 123 TYR A C 1
ATOM 915 O O . TYR A 1 123 ? -13.700 -19.045 35.418 1.00 91.06 123 TYR A O 1
ATOM 923 N N . GLU A 1 124 ? -15.762 -19.875 35.528 1.00 90.00 124 GLU A N 1
ATOM 924 C CA . GLU A 1 124 ? -15.447 -20.906 36.509 1.00 90.00 124 GLU A CA 1
ATOM 925 C C . GLU A 1 124 ? -15.514 -22.337 35.953 1.00 90.00 124 GLU A C 1
ATOM 927 O O . GLU A 1 124 ? -16.569 -22.897 35.654 1.00 90.00 124 GLU A O 1
ATOM 932 N N . ILE A 1 125 ? -14.382 -23.052 36.017 1.00 81.62 125 ILE A N 1
ATOM 933 C CA . ILE A 1 125 ? -14.317 -24.505 35.738 1.00 81.62 125 ILE A CA 1
ATOM 934 C C . ILE A 1 125 ? -15.306 -25.309 36.622 1.00 81.62 125 ILE A C 1
ATOM 936 O O . ILE A 1 125 ? -15.754 -26.402 36.250 1.00 81.62 125 ILE A O 1
ATOM 940 N N . ALA A 1 126 ? -15.633 -24.795 37.813 1.00 77.06 126 ALA A N 1
ATOM 941 C CA . ALA A 1 126 ? -16.832 -25.141 38.581 1.00 77.06 126 ALA A CA 1
ATOM 942 C C . ALA A 1 126 ? -17.060 -24.106 39.705 1.00 77.06 126 ALA A C 1
ATOM 944 O O . ALA A 1 126 ? -16.055 -23.667 40.263 1.00 77.06 126 ALA A O 1
ATOM 945 N N . PRO A 1 127 ? -18.317 -23.857 40.133 1.00 68.06 127 PRO A N 1
ATOM 946 C CA . PRO A 1 127 ? -18.653 -22.831 41.121 1.00 68.06 127 PRO A CA 1
ATOM 947 C C . PRO A 1 127 ? -17.803 -22.838 42.401 1.00 68.06 127 PRO A C 1
ATOM 949 O O . PRO A 1 127 ? -17.752 -23.861 43.109 1.00 68.06 127 PRO A O 1
ATOM 952 N N . GLY A 1 128 ? -17.184 -21.699 42.706 1.00 66.12 128 GLY A N 1
ATOM 953 C CA . GLY A 1 128 ? -16.342 -21.444 43.875 1.00 66.12 128 GLY A CA 1
ATOM 954 C C . GLY A 1 128 ? -14.912 -21.985 43.771 1.00 66.12 128 GLY A C 1
ATOM 955 O O . GLY A 1 128 ? -14.349 -22.432 44.781 1.00 66.12 128 GLY A O 1
ATOM 956 N N . ASN A 1 129 ? -14.330 -22.019 42.570 1.00 76.12 129 ASN A N 1
ATOM 957 C CA . ASN A 1 129 ? -12.892 -22.217 42.373 1.00 76.12 129 ASN A CA 1
ATOM 958 C C . ASN A 1 129 ? -12.109 -20.896 42.296 1.00 76.12 129 ASN A C 1
ATOM 960 O O . ASN A 1 129 ? -10.929 -20.944 42.648 1.00 76.12 129 ASN A O 1
ATOM 964 N N . GLY A 1 130 ? -12.729 -19.781 41.888 1.00 69.81 130 GLY A N 1
ATOM 965 C CA . GLY A 1 130 ? -12.053 -18.503 41.626 1.00 69.81 130 GLY A CA 1
ATOM 966 C C . GLY A 1 130 ? -11.021 -18.678 40.517 1.00 69.81 130 GLY A C 1
ATOM 967 O O . GLY A 1 130 ? -9.822 -18.662 40.790 1.00 69.81 130 GLY A O 1
ATOM 968 N N . GLY A 1 131 ? -11.507 -19.035 39.325 1.00 85.56 131 GLY A N 1
ATOM 969 C CA . GLY A 1 131 ? -10.671 -19.323 38.159 1.00 85.56 131 GLY A CA 1
ATOM 970 C C . GLY A 1 131 ? -10.210 -18.050 37.469 1.00 85.56 131 GLY A C 1
ATOM 971 O O . GLY A 1 131 ? -9.003 -17.846 37.373 1.00 85.56 131 GLY A O 1
ATOM 972 N N . GLY A 1 132 ? -11.187 -17.237 37.064 1.00 91.62 132 GLY A N 1
ATOM 973 C CA . GLY A 1 132 ? -10.983 -16.080 36.205 1.00 91.62 132 GLY A CA 1
ATOM 974 C C . GLY A 1 132 ? -10.713 -16.477 34.757 1.00 91.62 132 GLY A C 1
ATOM 975 O O . GLY A 1 132 ? -10.446 -17.647 34.443 1.00 91.62 132 GLY A O 1
ATOM 976 N N . LEU A 1 133 ? -10.743 -15.469 33.899 1.00 93.19 133 LEU A N 1
ATOM 977 C CA . LEU A 1 133 ? -9.981 -15.435 32.668 1.00 93.19 133 LEU A CA 1
ATOM 978 C C . LEU A 1 133 ? -8.481 -15.523 32.993 1.00 93.19 133 LEU A C 1
ATOM 980 O O . LEU A 1 133 ? -8.024 -15.288 34.116 1.00 93.19 133 LEU A O 1
ATOM 984 N N . ILE A 1 134 ? -7.711 -15.948 32.001 1.00 92.31 134 ILE A N 1
ATOM 985 C CA . ILE A 1 134 ? -6.259 -15.816 32.005 1.00 92.31 134 ILE A CA 1
ATOM 986 C C . ILE A 1 134 ? -6.011 -14.886 30.828 1.00 92.31 134 ILE A C 1
ATOM 988 O O . ILE A 1 134 ? -6.162 -15.387 29.713 1.00 92.31 134 ILE A O 1
ATOM 992 N N . PRO A 1 135 ? -5.705 -13.597 31.070 1.00 95.44 135 PRO A N 1
ATOM 993 C CA . PRO A 1 135 ? -5.393 -12.670 29.997 1.00 95.44 135 PRO A CA 1
ATOM 994 C C . PRO A 1 135 ? -4.353 -13.260 29.052 1.00 95.44 135 PRO A C 1
ATOM 996 O O . PRO A 1 135 ? -3.430 -13.961 29.499 1.00 95.44 135 PRO A O 1
ATOM 999 N N . ILE A 1 136 ? -4.580 -13.025 27.766 1.00 94.50 136 ILE A N 1
ATOM 1000 C CA . ILE A 1 136 ? -3.580 -13.206 26.725 1.00 94.50 136 ILE A CA 1
ATOM 1001 C C . ILE A 1 136 ? -2.583 -12.027 26.786 1.00 94.50 136 ILE A C 1
ATOM 1003 O O . ILE A 1 136 ? -2.700 -11.163 27.654 1.00 94.50 136 ILE A O 1
ATOM 1007 N N . ASP A 1 137 ? -1.496 -12.191 26.055 1.00 95.12 137 ASP A N 1
ATOM 1008 C CA . ASP A 1 137 ? -0.229 -11.456 26.029 1.00 95.12 137 ASP A CA 1
ATOM 1009 C C . ASP A 1 137 ? 0.282 -11.888 24.646 1.00 95.12 137 ASP A C 1
ATOM 1011 O O . ASP A 1 137 ? 0.919 -12.946 24.541 1.00 95.12 137 ASP A O 1
ATOM 1015 N N . THR A 1 138 ? -0.300 -11.264 23.611 1.00 93.56 138 THR A N 1
ATOM 1016 C CA . THR A 1 138 ? -0.317 -11.730 22.211 1.00 93.56 138 THR A CA 1
ATOM 1017 C C . THR A 1 138 ? 1.093 -11.714 21.623 1.00 93.56 138 THR A C 1
ATOM 1019 O O . THR A 1 138 ? 1.646 -12.796 21.400 1.00 93.56 138 THR A O 1
ATOM 1022 N N . ASP A 1 139 ? 1.724 -10.541 21.532 1.00 93.44 139 ASP A N 1
ATOM 1023 C CA . ASP A 1 139 ? 3.121 -10.373 21.101 1.00 93.44 139 ASP A CA 1
ATOM 1024 C C . ASP A 1 139 ? 4.157 -11.018 22.064 1.00 93.44 139 ASP A C 1
ATOM 1026 O O . ASP A 1 139 ? 5.271 -11.409 21.690 1.00 93.44 139 ASP A O 1
ATOM 1030 N N . GLY A 1 140 ? 3.788 -11.192 23.337 1.00 93.44 140 GLY A N 1
ATOM 1031 C CA . GLY A 1 140 ? 4.631 -11.759 24.384 1.00 93.44 140 GLY A CA 1
ATOM 1032 C C . GLY A 1 140 ? 5.644 -10.793 25.019 1.00 93.44 140 GLY A C 1
ATOM 1033 O O . GLY A 1 140 ? 6.602 -11.272 25.660 1.00 93.44 140 GLY A O 1
ATOM 1034 N N . ASP A 1 141 ? 5.476 -9.474 24.872 1.00 92.56 141 ASP A N 1
ATOM 1035 C CA . ASP A 1 141 ? 6.244 -8.420 25.559 1.00 92.56 141 ASP A CA 1
ATOM 1036 C C . ASP A 1 141 ? 6.165 -8.579 27.097 1.00 92.56 141 ASP A C 1
ATOM 1038 O O . ASP A 1 141 ? 7.178 -8.473 27.824 1.00 92.56 141 ASP A O 1
ATOM 1042 N N . GLY A 1 142 ? 4.979 -8.946 27.595 1.00 93.44 142 GLY A N 1
ATOM 1043 C CA . GLY A 1 142 ? 4.641 -9.064 29.009 1.00 93.44 142 GLY A CA 1
ATOM 1044 C C . GLY A 1 142 ? 3.693 -7.987 29.555 1.00 93.44 142 GLY A C 1
ATOM 1045 O O . GLY A 1 142 ? 3.439 -8.001 30.775 1.00 93.44 142 GLY A O 1
ATOM 1046 N N . VAL A 1 143 ? 3.195 -7.087 28.709 1.00 95.56 143 VAL A N 1
ATOM 1047 C CA . VAL A 1 143 ? 1.932 -6.355 28.846 1.00 95.56 143 VAL A CA 1
ATOM 1048 C C . VAL A 1 143 ? 0.816 -7.249 28.262 1.00 95.56 143 VAL A C 1
ATOM 1050 O O . VAL A 1 143 ? 0.919 -7.715 27.140 1.00 95.56 143 VAL A O 1
ATOM 1053 N N . PRO A 1 144 ? -0.202 -7.634 29.051 1.00 96.94 144 PRO A N 1
ATOM 1054 C CA . PRO A 1 144 ? -1.350 -8.383 28.533 1.00 96.94 144 PRO A CA 1
ATOM 1055 C C . PRO A 1 144 ? -2.269 -7.484 27.698 1.00 96.94 144 PRO A C 1
ATOM 1057 O O . PRO A 1 144 ? -2.533 -6.384 28.169 1.00 96.94 144 PRO A O 1
ATOM 1060 N N . ASP A 1 145 ? -2.862 -8.001 26.617 1.00 95.69 145 ASP A N 1
ATOM 1061 C CA . ASP A 1 145 ? -3.664 -7.270 25.611 1.00 95.69 145 ASP A CA 1
ATOM 1062 C C . ASP A 1 145 ? -4.640 -6.228 26.209 1.00 95.69 145 ASP A C 1
ATOM 1064 O O . ASP A 1 145 ? -4.677 -5.096 25.771 1.00 95.69 145 ASP A O 1
ATOM 1068 N N . TYR A 1 146 ? -5.371 -6.563 27.286 1.00 93.44 146 TYR A N 1
ATOM 1069 C CA . TYR A 1 146 ? -6.312 -5.648 27.983 1.00 93.44 146 TYR A CA 1
ATOM 1070 C C . TYR A 1 146 ? -5.674 -4.464 28.750 1.00 93.44 146 TYR A C 1
ATOM 1072 O O . TYR A 1 146 ? -6.307 -3.850 29.614 1.00 93.44 146 TYR A O 1
ATOM 1080 N N . LEU A 1 147 ? -4.364 -4.289 28.603 1.00 95.62 147 LEU A N 1
ATOM 1081 C CA . LEU A 1 147 ? -3.545 -3.209 29.155 1.00 95.62 147 LEU A CA 1
ATOM 1082 C C . LEU A 1 147 ? -2.577 -2.657 28.103 1.00 95.62 147 LEU A C 1
ATOM 1084 O O . LEU A 1 147 ? -1.672 -1.895 28.475 1.00 95.62 147 LEU A O 1
ATOM 1088 N N . ASP A 1 148 ? -2.713 -3.126 26.868 1.00 95.75 148 ASP A N 1
ATOM 1089 C CA . ASP A 1 148 ? -1.855 -2.840 25.737 1.00 95.75 148 ASP A CA 1
ATOM 1090 C C . ASP A 1 148 ? -2.567 -1.857 24.803 1.00 95.75 148 ASP A C 1
ATOM 1092 O O . ASP A 1 148 ? -3.789 -1.764 24.777 1.00 95.75 148 ASP A O 1
ATOM 1096 N N . LEU A 1 149 ? -1.795 -1.052 24.088 1.00 92.81 149 LEU A N 1
ATOM 1097 C CA . LEU A 1 149 ? -2.330 -0.086 23.131 1.00 92.81 149 LEU A CA 1
ATOM 1098 C C . LEU A 1 149 ? -2.121 -0.534 21.678 1.00 92.81 149 LEU A C 1
ATOM 1100 O O . LEU A 1 149 ? -2.572 0.188 20.788 1.00 92.81 149 LEU A O 1
ATOM 1104 N N . ASP A 1 150 ? -1.382 -1.627 21.474 1.00 95.25 150 ASP A N 1
ATOM 1105 C CA . ASP A 1 150 ? -0.786 -2.106 20.223 1.00 95.25 150 ASP A CA 1
ATOM 1106 C C . ASP A 1 150 ? -0.482 -3.620 20.394 1.00 95.25 150 ASP A C 1
ATOM 1108 O O . ASP A 1 150 ? 0.668 -4.026 20.570 1.00 95.25 150 ASP A O 1
ATOM 1112 N N . SER A 1 151 ? -1.535 -4.448 20.482 1.00 95.06 151 SER A N 1
ATOM 1113 C CA . SER A 1 151 ? -1.505 -5.825 21.027 1.00 95.06 151 SER A CA 1
ATOM 1114 C C . SER A 1 151 ? -0.661 -6.842 20.238 1.00 95.06 151 SER A C 1
ATOM 1116 O O . SER A 1 151 ? -0.252 -7.864 20.806 1.00 95.06 151 SER A O 1
ATOM 1118 N N . ASP A 1 152 ? -0.400 -6.607 18.952 1.00 95.31 152 ASP A N 1
ATOM 1119 C CA . ASP A 1 152 ? 0.569 -7.355 18.134 1.00 95.31 152 ASP A CA 1
ATOM 1120 C C . ASP A 1 152 ? 1.888 -6.595 17.895 1.00 95.31 152 ASP A C 1
ATOM 1122 O O . ASP A 1 152 ? 2.855 -7.198 17.424 1.00 95.31 152 ASP A O 1
ATOM 1126 N N . ASN A 1 153 ? 1.982 -5.337 18.337 1.00 95.44 153 ASN A N 1
ATOM 1127 C CA . ASN A 1 153 ? 3.137 -4.442 18.230 1.00 95.44 153 ASN A CA 1
ATOM 1128 C C . ASN A 1 153 ? 3.497 -4.029 16.784 1.00 95.44 153 ASN A C 1
ATOM 1130 O O . ASN A 1 153 ? 4.653 -3.672 16.494 1.00 95.44 153 ASN A O 1
ATOM 1134 N N . ASP A 1 154 ? 2.526 -4.066 15.865 1.00 96.31 154 ASP A N 1
ATOM 1135 C CA . ASP A 1 154 ? 2.658 -3.563 14.494 1.00 96.31 154 ASP A CA 1
ATOM 1136 C C . ASP A 1 154 ? 2.761 -2.018 14.436 1.00 96.31 154 ASP A C 1
ATOM 1138 O O . ASP A 1 154 ? 3.177 -1.436 13.428 1.00 96.31 154 ASP A O 1
ATOM 1142 N N . GLY A 1 155 ? 2.486 -1.314 15.533 1.00 95.31 155 GLY A N 1
ATOM 1143 C CA . GLY A 1 155 ? 2.640 0.130 15.631 1.00 95.31 155 GLY A CA 1
ATOM 1144 C C . GLY A 1 155 ? 1.441 0.931 15.145 1.00 95.31 155 GLY A C 1
ATOM 1145 O O . GLY A 1 155 ? 1.482 2.164 15.261 1.00 95.31 155 GLY A O 1
ATOM 1146 N N . ILE A 1 156 ? 0.384 0.306 14.629 1.00 95.44 156 ILE A N 1
ATOM 1147 C CA . ILE A 1 156 ? -0.964 0.876 14.593 1.00 95.44 156 ILE A CA 1
ATOM 1148 C C . ILE A 1 156 ? -1.465 0.880 16.065 1.00 95.44 156 ILE A C 1
ATOM 1150 O O . ILE A 1 156 ? -0.665 1.130 16.968 1.00 95.44 156 ILE A O 1
ATOM 1154 N N . LEU A 1 157 ? -2.758 0.855 16.366 1.00 93.19 157 LEU A N 1
ATOM 1155 C CA . LEU A 1 157 ? -3.229 0.906 17.757 1.00 93.19 157 LEU A CA 1
ATOM 1156 C C . LEU A 1 157 ? -4.571 0.207 17.810 1.00 93.19 157 LEU A C 1
ATOM 1158 O O . LEU A 1 157 ? -5.458 0.663 17.094 1.00 93.19 157 LEU A O 1
ATOM 1162 N N . ASP A 1 158 ? -4.805 -0.694 18.764 1.00 91.38 158 ASP A N 1
ATOM 1163 C CA . ASP A 1 158 ? -6.054 -1.458 18.919 1.00 91.38 158 ASP A CA 1
ATOM 1164 C C . ASP A 1 158 ? -7.331 -0.630 18.658 1.00 91.38 158 ASP A C 1
ATOM 1166 O O . ASP A 1 158 ? -8.239 -1.064 17.946 1.00 91.38 158 ASP A O 1
ATOM 1170 N N . SER A 1 159 ? -7.366 0.617 19.142 1.00 83.81 159 SER A N 1
ATOM 1171 C CA . SER A 1 159 ? -8.443 1.607 18.953 1.00 83.81 159 SER A CA 1
ATOM 1172 C C . SER A 1 159 ? -8.719 2.083 17.505 1.00 83.81 159 SER A C 1
ATOM 1174 O O . SER A 1 159 ? -9.731 2.755 17.255 1.00 83.81 159 SER A O 1
ATOM 1176 N N . LEU A 1 160 ? -7.820 1.805 16.558 1.00 85.44 160 LEU A N 1
ATOM 1177 C CA . LEU A 1 160 ? -7.842 2.189 15.145 1.00 85.44 160 LEU A CA 1
ATOM 1178 C C . LEU A 1 160 ? -8.196 0.994 14.249 1.00 85.44 160 LEU A C 1
ATOM 1180 O O . LEU A 1 160 ? -9.072 1.160 13.395 1.00 85.44 160 LEU A O 1
ATOM 1184 N N . GLU A 1 161 ? -7.618 -0.188 14.477 1.00 90.50 161 GLU A N 1
ATOM 1185 C CA . GLU A 1 161 ? -8.073 -1.437 13.845 1.00 90.50 161 GLU A CA 1
ATOM 1186 C C . GLU A 1 161 ? -9.454 -1.868 14.366 1.00 90.50 161 GLU A C 1
ATOM 1188 O O . GLU A 1 161 ? -10.358 -2.246 13.613 1.00 90.50 161 GLU A O 1
ATOM 1193 N N . SER A 1 162 ? -9.698 -1.726 15.668 1.00 80.44 162 SER A N 1
ATOM 1194 C CA . SER A 1 162 ? -10.998 -2.025 16.256 1.00 80.44 162 SER A CA 1
ATOM 1195 C C . SER A 1 162 ? -11.955 -0.854 16.093 1.00 80.44 162 SER A C 1
ATOM 1197 O O . SER A 1 162 ? -12.167 -0.052 16.996 1.00 80.44 162 SER A O 1
ATOM 1199 N N . SER A 1 163 ? -12.675 -0.818 14.973 1.00 64.31 163 SER A N 1
ATOM 1200 C CA . SER A 1 163 ? -14.146 -0.900 14.988 1.00 64.31 163 SER A CA 1
ATOM 1201 C C . SER A 1 163 ? -14.807 -0.400 13.713 1.00 64.31 163 SER A C 1
ATOM 1203 O O . SER A 1 163 ? -14.372 0.525 13.026 1.00 64.31 163 SER A O 1
ATOM 1205 N N . VAL A 1 164 ? -16.001 -0.947 13.463 1.00 45.53 164 VAL A N 1
ATOM 1206 C CA . VAL A 1 164 ? -16.969 -0.314 12.569 1.00 45.53 164 VAL A CA 1
ATOM 1207 C C . VAL A 1 164 ? -17.277 1.086 13.095 1.00 45.53 164 VAL A C 1
ATOM 1209 O O . VAL A 1 164 ? -18.128 1.261 13.971 1.00 45.53 164 VAL A O 1
ATOM 1212 N N . LEU A 1 165 ? -16.643 2.087 12.484 1.00 42.66 165 LEU A N 1
ATOM 1213 C CA . LEU A 1 165 ? -16.984 3.489 12.653 1.00 42.66 165 LEU A CA 1
ATOM 1214 C C . LEU A 1 165 ? -18.503 3.671 12.518 1.00 42.66 165 LEU A C 1
ATOM 1216 O O . LEU A 1 165 ? -19.062 3.667 11.411 1.00 42.66 165 LEU A O 1
ATOM 1220 N N . SER A 1 166 ? -19.163 3.966 13.640 1.00 40.59 166 SER A N 1
ATOM 1221 C CA . SER A 1 166 ? -20.395 4.757 13.639 1.00 40.59 166 SER A CA 1
ATOM 1222 C C . SER A 1 166 ? -20.018 6.165 13.150 1.00 40.59 166 SER A C 1
ATOM 1224 O O . SER A 1 166 ? -19.790 7.094 13.922 1.00 40.59 166 SER A O 1
ATOM 1226 N N . THR A 1 167 ? -19.826 6.284 11.828 1.00 39.47 167 THR A N 1
ATOM 1227 C CA . THR A 1 167 ? -19.227 7.445 11.128 1.00 39.47 167 THR A CA 1
ATOM 1228 C C . THR A 1 167 ? -20.043 8.731 11.269 1.00 39.47 167 THR A C 1
ATOM 1230 O O . THR A 1 167 ? -19.556 9.821 10.966 1.00 39.47 167 THR A O 1
ATOM 1233 N N . ASP A 1 168 ? -21.282 8.619 11.735 1.00 45.84 168 ASP A N 1
ATOM 1234 C CA . ASP A 1 168 ? -22.086 9.704 12.272 1.00 45.84 168 ASP A CA 1
ATOM 1235 C C . ASP A 1 168 ? -23.038 9.094 13.306 1.00 45.84 168 ASP A C 1
ATOM 1237 O O . ASP A 1 168 ? -23.456 7.944 13.176 1.00 45.84 168 ASP A O 1
ATOM 1241 N N . PHE A 1 169 ? -23.470 9.907 14.266 1.00 56.38 169 PHE A N 1
ATOM 1242 C CA . PHE A 1 169 ? -24.694 9.653 15.022 1.00 56.38 169 PHE A CA 1
ATOM 1243 C C . PHE A 1 169 ? -25.871 9.827 14.038 1.00 56.38 169 PHE A C 1
ATOM 1245 O O . PHE A 1 169 ? -26.526 10.878 14.024 1.00 56.38 169 PHE A O 1
ATOM 1252 N N . ASP A 1 170 ? -26.092 8.851 13.143 1.00 56.94 170 ASP A N 1
ATOM 1253 C CA . ASP A 1 170 ? -26.942 9.022 11.961 1.00 56.94 170 ASP A CA 1
ATOM 1254 C C . ASP A 1 170 ? -28.422 9.174 12.340 1.00 56.94 170 ASP A C 1
ATOM 1256 O O . ASP A 1 170 ? -29.243 8.254 12.370 1.00 56.94 170 ASP A O 1
ATOM 1260 N N . CYS A 1 171 ? -28.810 10.430 12.551 1.00 67.25 171 CYS A N 1
ATOM 1261 C CA . CYS A 1 171 ? -30.185 10.816 12.803 1.00 67.25 171 CYS A CA 1
ATOM 1262 C C . CYS A 1 171 ? -31.164 10.432 11.662 1.00 67.25 171 CYS A C 1
ATOM 1264 O O . CYS A 1 171 ? -32.367 10.690 11.817 1.00 67.25 171 CYS A O 1
ATOM 1266 N N . GLU A 1 172 ? -30.715 9.902 10.513 1.00 65.88 172 GLU A N 1
ATOM 1267 C CA . GLU A 1 172 ? -31.579 9.331 9.472 1.00 65.88 172 GLU A CA 1
ATOM 1268 C C . GLU A 1 172 ? -32.131 7.936 9.838 1.00 65.88 172 GLU A C 1
ATOM 1270 O O . GLU A 1 172 ? -33.282 7.650 9.472 1.00 65.88 172 GLU A O 1
ATOM 1275 N N . THR A 1 173 ? -31.395 7.102 10.588 1.00 68.69 173 THR A N 1
ATOM 1276 C CA . THR A 1 173 ? -31.804 5.738 10.996 1.00 68.69 173 THR A CA 1
ATOM 1277 C C . THR A 1 173 ? -32.488 5.673 12.362 1.00 68.69 173 THR A C 1
ATOM 1279 O O . THR A 1 173 ? -33.473 4.935 12.507 1.00 68.69 173 THR A O 1
ATOM 1282 N N . VAL A 1 174 ? -32.063 6.495 13.330 1.00 79.88 174 VAL A N 1
ATOM 1283 C CA . VAL A 1 174 ? -32.559 6.482 14.722 1.00 79.88 174 VAL A CA 1
ATOM 1284 C C . VAL A 1 174 ? -34.098 6.533 14.823 1.00 79.88 174 VAL A C 1
ATOM 1286 O O . VAL A 1 174 ? -34.735 7.541 14.472 1.00 79.88 174 VAL A O 1
ATOM 1289 N N . PRO A 1 175 ? -34.759 5.519 15.415 1.00 85.62 175 PRO A N 1
ATOM 1290 C CA . PRO A 1 175 ? -36.205 5.525 15.589 1.00 85.62 175 PRO A CA 1
ATOM 1291 C C . PRO A 1 175 ? -36.642 6.441 16.744 1.00 85.62 175 PRO A C 1
ATOM 1293 O O . PRO A 1 175 ? -36.344 6.203 17.911 1.00 85.62 175 PRO A O 1
ATOM 1296 N N . ASN A 1 176 ? -37.470 7.448 16.451 1.00 90.56 176 ASN A N 1
ATOM 1297 C CA . ASN A 1 176 ? -38.118 8.257 17.491 1.00 90.56 176 ASN A CA 1
ATOM 1298 C C . ASN A 1 176 ? -39.226 7.446 18.204 1.00 90.56 176 ASN A C 1
ATOM 1300 O O . ASN A 1 176 ? -40.259 7.147 17.591 1.00 90.56 176 ASN A O 1
ATOM 1304 N N . LEU A 1 177 ? -39.029 7.089 19.481 1.00 94.19 177 LEU A N 1
ATOM 1305 C CA . LEU A 1 177 ? -39.985 6.282 20.259 1.00 94.19 177 LEU A CA 1
ATOM 1306 C C . LEU A 1 177 ? -40.833 7.152 21.197 1.00 94.19 177 LEU A C 1
ATOM 1308 O O . LEU A 1 177 ? -40.321 7.874 22.049 1.00 94.19 177 LEU A O 1
ATOM 1312 N N . ASN A 1 178 ? -42.158 7.039 21.085 1.00 94.88 178 ASN A N 1
ATOM 1313 C CA . ASN A 1 178 ? -43.108 7.921 21.758 1.00 94.88 178 ASN A CA 1
ATOM 1314 C C . ASN A 1 178 ? -43.918 7.220 22.865 1.00 94.88 178 ASN A C 1
ATOM 1316 O O . ASN A 1 178 ? -44.843 6.446 22.598 1.00 94.88 178 ASN A O 1
ATOM 1320 N N . PHE A 1 179 ? -43.653 7.574 24.121 1.00 95.88 179 PHE A N 1
ATOM 1321 C CA . PHE A 1 179 ? -44.284 6.984 25.307 1.00 95.88 179 PHE A CA 1
ATOM 1322 C C . PHE A 1 179 ? -45.599 7.673 25.742 1.00 95.88 179 PHE A C 1
ATOM 1324 O O . PHE A 1 179 ? -46.209 7.278 26.735 1.00 95.88 179 PHE A O 1
ATOM 1331 N N . SER A 1 180 ? -46.153 8.601 24.942 1.00 95.25 180 SER A N 1
ATOM 1332 C CA . SER A 1 180 ? -47.390 9.352 25.271 1.00 95.25 180 SER A CA 1
ATOM 1333 C C . SER A 1 180 ? -48.609 8.479 25.595 1.00 95.25 180 SER A C 1
ATOM 1335 O O . SER A 1 180 ? -49.548 8.923 26.273 1.00 95.25 180 SER A O 1
ATOM 1337 N N . ASN A 1 181 ? -48.657 7.252 25.069 1.00 94.69 181 ASN A N 1
ATOM 1338 C CA . ASN A 1 181 ? -49.773 6.334 25.261 1.00 94.69 181 ASN A CA 1
ATOM 1339 C C . ASN A 1 181 ? -49.757 5.729 26.671 1.00 94.69 181 ASN A C 1
ATOM 1341 O O . ASN A 1 181 ? -48.817 5.050 27.063 1.00 94.69 181 ASN A O 1
ATOM 1345 N N . THR A 1 182 ? -50.852 5.910 27.420 1.00 94.12 182 THR A N 1
ATOM 1346 C CA . THR A 1 182 ? -50.964 5.400 28.797 1.00 94.12 182 THR A CA 1
ATOM 1347 C C . THR A 1 182 ? -50.702 3.886 28.867 1.00 94.12 182 THR A C 1
ATOM 1349 O O . THR A 1 182 ? -51.448 3.131 28.230 1.00 94.12 182 THR A O 1
ATOM 1352 N N . PRO A 1 183 ? -49.731 3.424 29.678 1.00 96.62 183 PRO A N 1
ATOM 1353 C CA . PRO A 1 183 ? -49.353 2.019 29.724 1.00 96.62 183 PRO A CA 1
ATOM 1354 C C . PRO A 1 183 ? -50.452 1.124 30.295 1.00 96.62 183 PRO A C 1
ATOM 1356 O O . PRO A 1 183 ? -51.261 1.523 31.143 1.00 96.62 183 PRO A O 1
ATOM 1359 N N . THR A 1 184 ? -50.451 -0.132 29.858 1.00 96.88 184 THR A N 1
ATOM 1360 C CA . THR A 1 184 ? -51.376 -1.171 30.328 1.00 96.88 184 THR A CA 1
ATOM 1361 C C . THR A 1 184 ? -50.621 -2.282 31.047 1.00 96.88 184 THR A C 1
ATOM 1363 O O . THR A 1 184 ? -49.659 -2.820 30.517 1.00 96.88 184 THR A O 1
ATOM 1366 N N . LEU A 1 185 ? -51.046 -2.624 32.268 1.00 97.56 185 LEU A N 1
ATOM 1367 C CA . LEU A 1 185 ? -50.453 -3.719 33.042 1.00 97.56 185 LEU A CA 1
ATOM 1368 C C . LEU A 1 185 ? -50.830 -5.069 32.409 1.00 97.56 185 LEU A C 1
ATOM 1370 O O . LEU A 1 185 ? -52.011 -5.427 32.398 1.00 97.56 185 LEU A O 1
ATOM 1374 N N . GLU A 1 186 ? -49.832 -5.806 31.928 1.00 95.06 186 GLU A N 1
ATOM 1375 C CA . GLU A 1 186 ? -49.974 -7.143 31.332 1.00 95.06 186 GLU A CA 1
ATOM 1376 C C . GLU A 1 186 ? -49.869 -8.241 32.404 1.00 95.06 186 GLU A C 1
ATOM 1378 O O . GLU A 1 186 ? -50.689 -9.164 32.450 1.00 95.06 186 GLU A O 1
ATOM 1383 N N . SER A 1 187 ? -48.896 -8.127 33.316 1.00 95.19 187 SER A N 1
ATOM 1384 C CA . SER A 1 187 ? -48.661 -9.100 34.392 1.00 95.19 187 SER A CA 1
ATOM 1385 C C . SER A 1 187 ? -47.992 -8.494 35.630 1.00 95.19 187 SER A C 1
ATOM 1387 O O . SER A 1 187 ? -47.473 -7.384 35.584 1.00 95.19 187 SER A O 1
ATOM 1389 N N . GLY A 1 188 ? -48.005 -9.246 36.736 1.00 94.56 188 GLY A N 1
ATOM 1390 C CA . GLY A 1 188 ? -47.457 -8.838 38.035 1.00 94.56 188 GLY A CA 1
A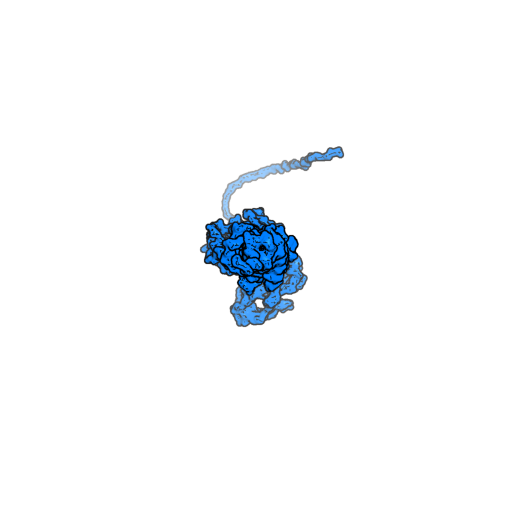TOM 1391 C C . GLY A 1 188 ? -48.400 -7.958 38.866 1.00 94.56 188 GLY A C 1
ATOM 1392 O O . GLY A 1 188 ? -49.554 -7.724 38.495 1.00 94.56 188 GLY A O 1
ATOM 1393 N N . ASP A 1 189 ? -47.913 -7.504 40.022 1.00 96.69 189 ASP A N 1
ATOM 1394 C CA . ASP A 1 189 ? -48.618 -6.564 40.899 1.00 96.69 189 ASP A CA 1
ATOM 1395 C C . ASP A 1 189 ? -48.158 -5.131 40.584 1.00 96.69 189 ASP A C 1
ATOM 1397 O O . ASP A 1 189 ? -46.970 -4.836 40.584 1.00 96.69 189 ASP A O 1
ATOM 1401 N N . ALA A 1 190 ? -49.101 -4.225 40.305 1.00 96.38 190 ALA A N 1
ATOM 1402 C CA . ALA A 1 190 ? -48.796 -2.882 39.799 1.00 96.38 190 ALA A CA 1
ATOM 1403 C C . ALA A 1 190 ? -47.742 -2.118 40.634 1.00 96.38 190 ALA A C 1
ATOM 1405 O O . ALA A 1 190 ? -47.856 -2.046 41.860 1.00 96.38 190 ALA A O 1
ATOM 1406 N N . LEU A 1 191 ? -46.790 -1.474 39.946 1.00 95.50 191 LEU A N 1
ATOM 1407 C CA . LEU A 1 191 ? -45.698 -0.664 40.513 1.00 95.50 191 LEU A CA 1
ATOM 1408 C C . LEU A 1 191 ? -44.811 -1.434 41.512 1.00 95.50 191 LEU A C 1
ATOM 1410 O O . LEU A 1 191 ? -44.331 -0.862 42.489 1.00 95.50 191 LEU A O 1
ATOM 1414 N N . SER A 1 192 ? -44.644 -2.739 41.289 1.00 94.19 192 SER A N 1
ATOM 1415 C CA . SER A 1 192 ? -43.817 -3.640 42.097 1.00 94.19 192 SER A CA 1
ATOM 1416 C C . SER A 1 192 ? -42.896 -4.468 41.197 1.00 94.19 192 SER A C 1
ATOM 1418 O O . SER A 1 192 ? -43.174 -4.632 40.011 1.00 94.19 192 SER A O 1
ATOM 1420 N N . GLU A 1 193 ? -41.834 -5.011 41.784 1.00 94.44 193 GLU A N 1
ATOM 1421 C CA . GLU A 1 193 ? -40.928 -5.994 41.175 1.00 94.44 193 GLU A CA 1
ATOM 1422 C C . GLU A 1 193 ? -41.696 -7.137 40.472 1.00 94.44 193 GLU A C 1
ATOM 1424 O O . GLU A 1 193 ? -42.699 -7.648 40.988 1.00 94.44 193 GLU A O 1
ATOM 1429 N N . GLY A 1 194 ? -41.260 -7.505 39.266 1.00 87.44 194 GLY A N 1
ATOM 1430 C CA . GLY A 1 194 ? -41.900 -8.497 38.398 1.00 87.44 194 GLY A CA 1
ATOM 1431 C C . GLY A 1 194 ? -43.172 -8.024 37.673 1.00 87.44 194 GLY A C 1
ATOM 1432 O O . GLY A 1 194 ? -43.874 -8.847 37.075 1.00 87.44 194 GLY A O 1
ATOM 1433 N N . ALA A 1 195 ? -43.521 -6.734 37.727 1.00 94.19 195 ALA A N 1
ATOM 1434 C CA . ALA A 1 195 ? -44.630 -6.182 36.948 1.00 94.19 195 ALA A CA 1
ATOM 1435 C C . ALA A 1 195 ? -44.204 -5.794 35.528 1.00 94.19 195 ALA A C 1
ATOM 1437 O O . ALA A 1 195 ? -43.160 -5.178 35.336 1.00 94.19 195 ALA A O 1
ATOM 1438 N N . VAL A 1 196 ? -45.060 -6.112 34.553 1.00 97.31 196 VAL A N 1
ATOM 1439 C CA . VAL A 1 196 ? -44.830 -5.871 33.121 1.00 97.31 196 VAL A CA 1
ATOM 1440 C C . VAL A 1 196 ? -45.938 -4.987 32.564 1.00 97.31 196 VAL A C 1
ATOM 1442 O O . VAL A 1 196 ? -47.130 -5.280 32.730 1.00 97.31 196 VAL A O 1
ATOM 1445 N N . TYR A 1 197 ? -45.549 -3.924 31.871 1.00 98.25 197 TYR A N 1
ATOM 1446 C CA . TYR A 1 197 ? -46.433 -2.921 31.293 1.00 98.25 197 TYR A CA 1
ATOM 1447 C C . TYR A 1 197 ? -46.209 -2.784 29.791 1.00 98.25 197 TYR A C 1
ATOM 1449 O O . TYR A 1 197 ? -45.086 -2.568 29.353 1.00 98.25 197 TYR A O 1
ATOM 1457 N N . ARG A 1 198 ? -47.284 -2.823 29.002 1.00 98.06 198 ARG A N 1
ATOM 1458 C CA . ARG A 1 198 ? -47.239 -2.505 27.573 1.00 98.06 198 ARG A CA 1
ATOM 1459 C C . ARG A 1 198 ? -47.513 -1.027 27.324 1.00 98.06 198 ARG A C 1
ATOM 1461 O O . ARG A 1 198 ? -48.603 -0.545 27.660 1.00 98.06 198 ARG A O 1
ATOM 1468 N N . PHE A 1 199 ? -46.582 -0.374 26.640 1.00 97.94 199 PHE A N 1
ATOM 1469 C CA . PHE A 1 199 ? -46.772 0.881 25.918 1.00 97.94 199 PHE A CA 1
ATOM 1470 C C . PHE A 1 199 ? -47.033 0.539 24.450 1.00 97.94 199 PHE A C 1
ATOM 1472 O O . PHE A 1 199 ? -46.160 0.020 23.759 1.00 97.94 199 PHE A O 1
ATOM 1479 N N . SER A 1 200 ? -48.263 0.749 23.979 1.00 96.38 200 SER A N 1
ATOM 1480 C CA . SER A 1 200 ? -48.624 0.425 22.593 1.00 96.38 200 SER A CA 1
ATOM 1481 C C . SER A 1 200 ? -48.330 1.570 21.636 1.00 96.38 200 SER A C 1
ATOM 1483 O O . SER A 1 200 ? -48.591 2.722 21.986 1.00 96.38 200 SER A O 1
ATOM 1485 N N . LEU A 1 201 ? -47.940 1.234 20.402 1.00 94.81 201 LEU A N 1
ATOM 1486 C CA . LEU A 1 201 ? -47.685 2.190 19.316 1.00 94.81 201 LEU A CA 1
ATOM 1487 C C . LEU A 1 201 ? -46.653 3.258 19.716 1.00 94.81 201 LEU A C 1
ATOM 1489 O O . LEU A 1 201 ? -46.953 4.451 19.653 1.00 94.81 201 LEU A O 1
ATOM 1493 N N . ILE A 1 202 ? -45.471 2.816 20.158 1.00 95.62 202 ILE A N 1
ATOM 1494 C CA . ILE A 1 202 ? -44.340 3.719 20.433 1.00 95.62 202 ILE A CA 1
ATOM 1495 C C . ILE A 1 202 ? -43.707 4.232 19.132 1.00 95.62 202 ILE A C 1
ATOM 1497 O O . ILE A 1 202 ? -43.283 5.378 19.071 1.00 95.62 202 ILE A O 1
ATOM 1501 N N . THR A 1 203 ? -43.747 3.428 18.068 1.00 93.00 203 THR A N 1
ATOM 1502 C CA . THR A 1 203 ? -43.545 3.852 16.675 1.00 93.00 203 THR A CA 1
ATOM 1503 C C . THR A 1 203 ? -44.386 2.957 15.746 1.00 93.00 203 THR A C 1
ATOM 1505 O O . THR A 1 203 ? -45.163 2.112 16.215 1.00 93.00 203 THR A O 1
ATOM 1508 N N . ASP A 1 204 ? -44.301 3.147 14.430 1.00 87.88 204 ASP A N 1
ATOM 1509 C CA . ASP A 1 204 ? -45.074 2.381 13.449 1.00 87.88 204 ASP A CA 1
ATOM 1510 C C . ASP A 1 204 ? -44.718 0.880 13.510 1.00 87.88 204 ASP A C 1
ATOM 1512 O O . ASP A 1 204 ? -43.653 0.443 13.085 1.00 87.88 204 ASP A O 1
ATOM 1516 N N . ASN A 1 205 ? -45.681 0.066 13.960 1.00 90.19 205 ASN A N 1
ATOM 1517 C CA . ASN A 1 205 ? -45.591 -1.393 14.164 1.00 90.19 205 ASN A CA 1
ATOM 1518 C C . ASN A 1 205 ? -44.796 -1.867 15.401 1.00 90.19 205 ASN A C 1
ATOM 1520 O O . ASN A 1 205 ? -44.598 -3.080 15.542 1.00 90.19 205 ASN A O 1
ATOM 1524 N N . LEU A 1 206 ? -44.449 -0.967 16.330 1.00 95.56 206 LEU A N 1
ATOM 1525 C CA . LEU A 1 206 ? -43.744 -1.292 17.575 1.00 95.56 206 LEU A CA 1
ATOM 1526 C C . LEU A 1 206 ? -44.570 -0.978 18.839 1.00 95.56 206 LEU A C 1
ATOM 1528 O O . LEU A 1 206 ? -45.240 0.053 18.937 1.00 95.56 206 LEU A O 1
ATOM 1532 N N . ASP A 1 207 ? -44.491 -1.862 19.831 1.00 97.62 207 ASP A N 1
ATOM 1533 C CA . ASP A 1 207 ? -44.866 -1.632 21.230 1.00 97.62 207 ASP A CA 1
ATOM 1534 C C . ASP A 1 207 ? -43.609 -1.822 22.110 1.00 97.62 207 ASP A C 1
ATOM 1536 O O . ASP A 1 207 ? -42.740 -2.618 21.759 1.00 97.62 207 ASP A O 1
ATOM 1540 N N . ALA A 1 208 ? -43.550 -1.194 23.287 1.00 97.19 208 ALA A N 1
ATOM 1541 C CA . ALA A 1 208 ? -42.582 -1.550 24.334 1.00 97.19 208 ALA A CA 1
ATOM 1542 C C . ALA A 1 208 ? -43.249 -2.330 25.473 1.00 97.19 208 ALA A C 1
ATOM 1544 O O . ALA A 1 208 ? -44.375 -2.027 25.885 1.00 97.19 208 ALA A O 1
ATOM 1545 N N . LEU A 1 209 ? -42.526 -3.305 26.022 1.00 96.12 209 LEU A N 1
ATOM 1546 C CA . LEU A 1 209 ? -42.807 -3.954 27.298 1.00 96.12 209 LEU A CA 1
ATOM 1547 C C . LEU A 1 209 ? -41.797 -3.458 28.336 1.00 96.12 209 LEU A C 1
ATOM 1549 O O . LEU A 1 209 ? -40.627 -3.818 28.279 1.00 96.12 209 LEU A O 1
ATOM 1553 N N . VAL A 1 210 ? -42.259 -2.654 29.292 1.00 97.19 210 VAL A N 1
ATOM 1554 C CA . VAL A 1 210 ? -41.451 -2.195 30.428 1.00 97.19 210 VAL A CA 1
ATOM 1555 C C . VAL A 1 210 ? -41.665 -3.144 31.603 1.00 97.19 210 VAL A C 1
ATOM 1557 O O . VAL A 1 210 ? -42.794 -3.291 32.085 1.00 97.19 210 VAL A O 1
ATOM 1560 N N . THR A 1 211 ? -40.590 -3.776 32.063 1.00 94.06 211 THR A N 1
ATOM 1561 C CA . THR A 1 211 ? -40.570 -4.693 33.208 1.00 94.06 211 THR A CA 1
ATOM 1562 C C . THR A 1 211 ? -39.810 -4.059 34.365 1.00 94.06 211 THR A C 1
ATOM 1564 O O . THR A 1 211 ? -38.720 -3.531 34.177 1.00 94.06 211 THR A O 1
ATOM 1567 N N . ILE A 1 212 ? -40.386 -4.112 35.567 1.00 95.88 212 ILE A N 1
ATOM 1568 C CA . ILE A 1 212 ? -39.694 -3.726 36.803 1.00 95.88 212 ILE A CA 1
ATOM 1569 C C . ILE A 1 212 ? -38.918 -4.953 37.286 1.00 95.88 212 ILE A C 1
ATOM 1571 O O . ILE A 1 212 ? -39.534 -5.901 37.775 1.00 95.88 212 ILE A O 1
ATOM 1575 N N . GLU A 1 213 ? -37.600 -4.951 37.116 1.00 84.69 213 GLU A N 1
ATOM 1576 C CA . GLU A 1 213 ? -36.735 -6.120 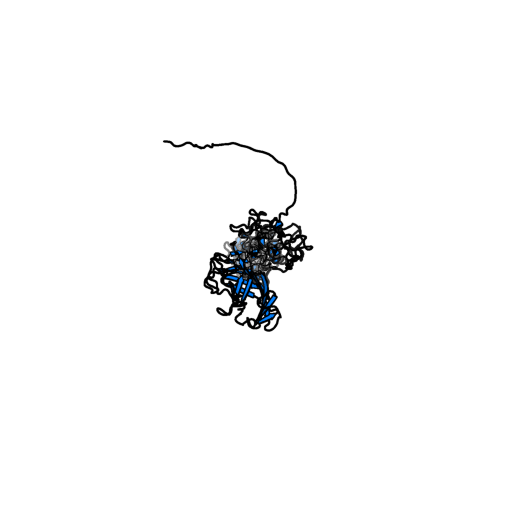37.339 1.00 84.69 213 GLU A CA 1
ATOM 1577 C C . GLU A 1 213 ? -36.351 -6.251 38.816 1.00 84.69 213 GLU A C 1
ATOM 1579 O O . GLU A 1 213 ? -36.581 -7.295 39.424 1.00 84.69 213 GLU A O 1
ATOM 1584 N N . SER A 1 214 ? -35.845 -5.162 39.405 1.00 85.94 214 SER A N 1
ATOM 1585 C CA . SER A 1 214 ? -35.358 -5.084 40.787 1.00 85.94 214 SER A CA 1
ATOM 1586 C C . SER A 1 214 ? -35.817 -3.786 41.456 1.00 85.94 214 SER A C 1
ATOM 1588 O O . SER A 1 214 ? -35.966 -2.753 40.800 1.00 85.94 214 SER A O 1
ATOM 1590 N N . VAL A 1 215 ? -36.072 -3.820 42.770 1.00 91.12 215 VAL A N 1
ATOM 1591 C CA . VAL A 1 215 ? -36.488 -2.646 43.564 1.00 91.12 215 VAL A CA 1
ATOM 1592 C C . VAL A 1 215 ? -35.765 -2.627 44.915 1.00 91.12 215 VAL A C 1
ATOM 1594 O O . VAL A 1 215 ? -36.268 -3.120 45.930 1.00 91.12 215 VAL A O 1
ATOM 1597 N N . VAL A 1 216 ? -34.599 -1.982 44.968 1.00 90.31 216 VAL A N 1
ATOM 1598 C CA . VAL A 1 216 ? -33.787 -1.864 46.187 1.00 90.31 216 VAL A CA 1
ATOM 1599 C C . VAL A 1 216 ? -34.083 -0.541 46.888 1.00 90.31 216 VAL A C 1
ATOM 1601 O O . VAL A 1 216 ? -33.536 0.510 46.573 1.00 90.31 216 VAL A O 1
ATOM 1604 N N . ASN A 1 217 ? -34.989 -0.578 47.873 1.00 94.19 217 ASN A N 1
ATOM 1605 C CA . ASN A 1 217 ? -35.447 0.590 48.650 1.00 94.19 217 ASN A CA 1
ATOM 1606 C C . ASN A 1 217 ? -36.063 1.755 47.831 1.00 94.19 217 ASN A C 1
ATOM 1608 O O . ASN A 1 217 ? -36.382 2.806 48.405 1.00 94.19 217 ASN A O 1
ATOM 1612 N N . GLY A 1 218 ? -36.274 1.573 46.527 1.00 94.38 218 GLY A N 1
ATOM 1613 C CA . GLY A 1 218 ? -37.110 2.430 45.696 1.00 94.38 218 GLY A CA 1
ATOM 1614 C C . GLY A 1 218 ? -38.608 2.190 45.918 1.00 94.38 218 GLY A C 1
ATOM 1615 O O . GLY A 1 218 ? -39.048 1.155 46.426 1.00 94.38 218 GLY A O 1
ATOM 1616 N N . ARG A 1 219 ? -39.421 3.168 45.526 1.00 95.94 219 ARG A N 1
ATOM 1617 C CA . ARG A 1 219 ? -40.880 3.067 45.465 1.00 95.94 219 ARG A CA 1
ATOM 1618 C C . ARG A 1 219 ? -41.389 3.893 44.291 1.00 95.94 219 ARG A C 1
ATOM 1620 O O . ARG A 1 219 ? -41.497 5.113 44.390 1.00 95.94 219 ARG A O 1
ATOM 1627 N N . ILE A 1 220 ? -41.772 3.217 43.214 1.00 96.62 220 ILE A N 1
ATOM 1628 C CA . ILE A 1 220 ? -42.357 3.862 42.036 1.00 96.62 220 ILE A CA 1
ATOM 1629 C C . ILE A 1 220 ? -43.736 4.434 42.415 1.00 96.62 220 ILE A C 1
ATOM 1631 O O . ILE A 1 220 ? -44.638 3.701 42.837 1.00 96.62 220 ILE A O 1
ATOM 1635 N N . SER A 1 221 ? -43.912 5.752 42.301 1.00 94.06 221 SER A N 1
ATOM 1636 C CA . SER A 1 221 ? -45.202 6.428 42.511 1.00 94.06 221 SER A CA 1
ATOM 1637 C C . SER A 1 221 ? -46.022 6.519 41.229 1.00 94.06 221 SER A C 1
ATOM 1639 O O . SER A 1 221 ? -47.245 6.353 41.277 1.00 94.06 221 SER A O 1
ATOM 1641 N N . THR A 1 222 ? -45.342 6.723 40.101 1.00 94.88 222 THR A N 1
ATOM 1642 C CA . THR A 1 222 ? -45.910 6.815 38.754 1.00 94.88 222 THR A CA 1
ATOM 1643 C C . THR A 1 222 ? -44.933 6.132 37.803 1.00 94.88 222 THR A C 1
ATOM 1645 O O . THR A 1 222 ? -43.749 6.436 37.853 1.00 94.88 222 THR A O 1
ATOM 1648 N N . LEU A 1 223 ? -45.397 5.204 36.959 1.00 95.25 223 LEU A N 1
ATOM 1649 C CA . LEU A 1 223 ? -44.512 4.547 35.984 1.00 95.25 223 LEU A CA 1
ATOM 1650 C C . LEU A 1 223 ? -44.070 5.508 34.872 1.00 95.25 223 LEU A C 1
ATOM 1652 O O . LEU A 1 223 ? -42.967 5.374 34.372 1.00 95.25 223 LEU A O 1
ATOM 1656 N N . ASP A 1 224 ? -44.941 6.445 34.488 1.00 95.50 224 ASP A N 1
ATOM 1657 C CA . ASP A 1 224 ? -44.678 7.417 33.429 1.00 95.50 224 ASP A CA 1
ATOM 1658 C C . ASP A 1 224 ? -45.532 8.695 33.607 1.00 95.50 224 ASP A C 1
ATOM 1660 O O . ASP A 1 224 ? -46.759 8.617 33.771 1.00 95.50 224 ASP A O 1
ATOM 1664 N N . GLN A 1 225 ? -44.895 9.871 33.642 1.00 92.94 225 GLN A N 1
ATOM 1665 C CA . GLN A 1 225 ? -45.493 11.157 34.042 1.00 92.94 225 GLN A CA 1
ATOM 1666 C C . GLN A 1 225 ? -45.848 12.074 32.853 1.00 92.94 225 GLN A C 1
ATOM 1668 O O . GLN A 1 225 ? -45.257 13.131 32.645 1.00 92.94 225 GLN A O 1
ATOM 1673 N N . ASN A 1 226 ? -46.895 11.739 32.100 1.00 92.56 226 ASN A N 1
ATOM 1674 C CA . ASN A 1 226 ? -47.257 12.452 30.857 1.00 92.56 226 ASN A CA 1
ATOM 1675 C C . ASN A 1 226 ? -48.034 13.771 31.049 1.00 92.56 226 ASN A C 1
ATOM 1677 O O . ASN A 1 226 ? -49.024 14.039 30.362 1.00 92.56 226 ASN A O 1
ATOM 1681 N N . SER A 1 227 ? -47.612 14.603 32.007 1.00 89.75 227 SER A N 1
ATOM 1682 C CA . SER A 1 227 ? -48.166 15.952 32.230 1.00 89.75 227 SER A CA 1
ATOM 1683 C C . SER A 1 227 ? -47.387 17.074 31.532 1.00 89.75 227 SER A C 1
ATOM 1685 O O . SER A 1 227 ? -47.978 18.115 31.227 1.00 89.75 227 SER A O 1
ATOM 1687 N N . VAL A 1 228 ? -46.104 16.840 31.260 1.00 86.00 228 VAL A N 1
ATOM 1688 C CA . VAL A 1 228 ? -45.163 17.658 30.481 1.00 86.00 228 VAL A CA 1
ATOM 1689 C C . VAL A 1 228 ? -44.377 16.676 29.604 1.00 86.00 228 VAL A C 1
ATOM 1691 O O . VAL A 1 228 ? -44.197 15.534 30.025 1.00 86.00 228 VAL A O 1
ATOM 1694 N N . ASP A 1 229 ? -44.029 17.088 28.384 1.00 88.81 229 ASP A N 1
ATOM 1695 C CA . ASP A 1 229 ? -43.245 16.335 27.386 1.00 88.81 229 ASP A CA 1
ATOM 1696 C C . ASP A 1 229 ? -43.622 14.833 27.331 1.00 88.81 229 ASP A C 1
ATOM 1698 O O . ASP A 1 229 ? -42.827 13.948 27.663 1.00 88.81 229 ASP A O 1
ATOM 1702 N N . PRO A 1 230 ? -44.911 14.528 27.044 1.00 92.56 230 PRO A N 1
ATOM 1703 C CA . PRO A 1 230 ? -45.494 13.190 27.180 1.00 92.56 230 PRO A CA 1
ATOM 1704 C C . PRO A 1 230 ? -44.847 12.118 26.293 1.00 92.56 230 PRO A C 1
ATOM 1706 O O . PRO A 1 230 ? -45.035 10.940 26.557 1.00 92.56 230 PRO A O 1
ATOM 1709 N N . GLU A 1 231 ? -44.104 12.506 25.263 1.00 92.62 231 GLU A N 1
ATOM 1710 C CA . GLU A 1 231 ? -43.316 11.637 24.392 1.00 92.62 231 GLU A CA 1
ATOM 1711 C C . GLU A 1 231 ? -42.193 10.874 25.116 1.00 92.62 231 GLU A C 1
ATOM 1713 O O . GLU A 1 231 ? -41.919 9.739 24.735 1.00 92.62 231 GLU A O 1
ATOM 1718 N N . PHE A 1 232 ? -41.592 11.447 26.163 1.00 93.19 232 PHE A N 1
ATOM 1719 C CA . PHE A 1 232 ? -40.484 10.832 26.910 1.00 93.19 232 PHE A CA 1
ATOM 1720 C C . PHE A 1 232 ? -40.975 9.739 27.867 1.00 93.19 232 PHE A C 1
ATOM 1722 O O . PHE A 1 232 ? -42.095 9.827 28.370 1.00 93.19 232 PHE A O 1
ATOM 1729 N N . PHE A 1 233 ? -40.142 8.764 28.225 1.00 95.25 233 PHE A N 1
ATOM 1730 C CA . PHE A 1 233 ? -40.441 7.851 29.334 1.00 95.25 233 PHE A CA 1
ATOM 1731 C C . PHE A 1 233 ? -39.945 8.457 30.656 1.00 95.25 233 PHE A C 1
ATOM 1733 O O . PHE A 1 233 ? -38.782 8.837 30.762 1.00 95.25 233 PHE A O 1
ATOM 1740 N N . LYS A 1 234 ? -40.838 8.628 31.643 1.00 93.50 234 LYS A N 1
ATOM 1741 C CA . LYS A 1 234 ? -40.562 9.424 32.860 1.00 93.50 234 LYS A CA 1
ATOM 1742 C C . LYS A 1 234 ? -41.051 8.742 34.153 1.00 93.50 234 LYS A C 1
ATOM 1744 O O . LYS A 1 234 ? -42.076 9.167 34.710 1.00 93.50 234 LYS A O 1
ATOM 1749 N N . PRO A 1 235 ? -40.374 7.689 34.648 1.00 94.88 235 PRO A N 1
ATOM 1750 C CA . PRO A 1 235 ? -40.687 7.074 35.939 1.00 94.88 235 PRO A CA 1
ATOM 1751 C C . PRO A 1 235 ? -40.468 8.036 37.116 1.00 94.88 235 PRO A C 1
ATOM 1753 O O . PRO A 1 235 ? -39.424 8.664 37.242 1.00 94.88 235 PRO A O 1
ATOM 1756 N N . GLU A 1 236 ? -41.443 8.115 38.027 1.00 94.62 236 GLU A N 1
ATOM 1757 C CA . GLU A 1 236 ? -41.328 8.834 39.302 1.00 94.62 236 GLU A CA 1
ATOM 1758 C C . GLU A 1 236 ? -41.051 7.852 40.443 1.00 94.62 236 GLU A C 1
ATOM 1760 O O . GLU A 1 236 ? -41.906 7.012 40.757 1.00 94.62 236 GLU A O 1
ATOM 1765 N N . ILE A 1 237 ? -39.899 7.983 41.107 1.00 95.94 237 ILE A N 1
ATOM 1766 C CA . ILE A 1 237 ? -39.447 7.044 42.142 1.00 95.94 237 ILE A CA 1
ATOM 1767 C C . ILE A 1 237 ? -39.090 7.777 43.445 1.00 95.94 237 ILE A C 1
ATOM 1769 O O . ILE A 1 237 ? -38.295 8.712 43.479 1.00 95.94 237 ILE A O 1
ATOM 1773 N N . GLU A 1 238 ? -39.692 7.357 44.559 1.00 96.19 238 GLU A N 1
ATOM 1774 C CA . GLU A 1 238 ? -39.271 7.756 45.906 1.00 96.19 238 GLU A CA 1
ATOM 1775 C C . GLU A 1 238 ? -38.182 6.789 46.399 1.00 96.19 238 GLU A C 1
ATOM 1777 O O . GLU A 1 238 ? -38.444 5.596 46.551 1.00 96.19 238 GLU A O 1
ATOM 1782 N N . PHE A 1 239 ? -36.983 7.282 46.705 1.00 96.06 239 PHE A N 1
ATOM 1783 C CA . PHE A 1 239 ? -35.873 6.454 47.191 1.00 96.06 239 PHE A CA 1
ATOM 1784 C C . PHE A 1 239 ? -35.673 6.612 48.699 1.00 96.06 239 PHE A C 1
ATOM 1786 O O . PHE A 1 239 ? -35.768 7.723 49.224 1.00 96.06 239 PHE A O 1
ATOM 1793 N N . THR A 1 240 ? -35.389 5.516 49.413 1.00 94.56 240 THR A N 1
ATOM 1794 C CA . THR A 1 240 ? -35.141 5.534 50.869 1.00 94.56 240 THR A CA 1
ATOM 1795 C C . THR A 1 240 ? -33.739 5.048 51.232 1.00 94.56 240 THR A C 1
ATOM 1797 O O . THR A 1 240 ? -33.432 3.859 51.165 1.00 94.56 240 THR A O 1
ATOM 1800 N N . THR A 1 241 ? -32.902 5.960 51.716 1.00 87.81 241 THR A N 1
ATOM 1801 C CA . THR A 1 241 ? -31.577 5.645 52.257 1.00 87.81 241 THR A CA 1
ATOM 1802 C C . THR A 1 241 ? -31.679 5.164 53.706 1.00 87.81 241 THR A C 1
ATOM 1804 O O . THR A 1 241 ? -32.526 5.603 54.495 1.00 87.81 241 THR A O 1
ATOM 1807 N N . THR A 1 242 ? -30.817 4.221 54.076 1.00 85.62 242 THR A N 1
ATOM 1808 C CA . THR A 1 242 ? -30.769 3.613 55.413 1.00 85.62 242 THR A CA 1
ATOM 1809 C C . THR A 1 242 ? -29.323 3.426 55.871 1.00 85.62 242 THR A C 1
ATOM 1811 O O . THR A 1 242 ? -28.389 3.637 55.106 1.00 85.62 242 THR A O 1
ATOM 1814 N N . ASP A 1 243 ? -29.126 2.973 57.114 1.00 78.56 243 ASP A N 1
ATOM 1815 C CA . ASP A 1 243 ? -27.790 2.656 57.645 1.00 78.56 243 ASP A CA 1
ATOM 1816 C C . ASP A 1 243 ? -27.067 1.530 56.875 1.00 78.56 243 ASP A C 1
ATOM 1818 O O . ASP A 1 243 ? -25.871 1.351 57.077 1.00 78.56 243 ASP A O 1
ATOM 1822 N N . VAL A 1 244 ? -27.786 0.766 56.040 1.00 74.88 244 VAL A N 1
ATOM 1823 C CA . VAL A 1 244 ? -27.258 -0.365 55.254 1.00 74.88 244 VAL A CA 1
ATOM 1824 C C . VAL A 1 244 ? -27.266 -0.043 53.758 1.00 74.88 244 VAL A C 1
ATOM 1826 O O . VAL A 1 244 ? -26.248 -0.180 53.102 1.00 74.88 244 VAL A O 1
ATOM 1829 N N . ILE A 1 245 ? -28.400 0.425 53.228 1.00 74.69 245 ILE A N 1
ATOM 1830 C CA . ILE A 1 245 ? -28.575 0.720 51.797 1.00 74.69 245 ILE A CA 1
ATOM 1831 C C . ILE A 1 245 ? -28.404 2.227 51.571 1.00 74.69 245 ILE A C 1
ATOM 1833 O O . ILE A 1 245 ? -29.265 3.014 51.987 1.00 74.69 245 ILE A O 1
ATOM 1837 N N . ARG A 1 246 ? -27.294 2.617 50.927 1.00 81.62 246 ARG A N 1
ATOM 1838 C CA . ARG A 1 246 ? -26.934 4.013 50.591 1.00 81.62 246 ARG A CA 1
ATOM 1839 C C . ARG A 1 246 ? -27.063 4.365 49.109 1.00 81.62 246 ARG A C 1
ATOM 1841 O O . ARG A 1 246 ? -27.245 5.550 48.830 1.00 81.62 246 ARG A O 1
ATOM 1848 N N . ARG A 1 247 ? -27.034 3.358 48.229 1.00 86.19 247 ARG A N 1
ATOM 1849 C CA . ARG A 1 247 ? -27.387 3.425 46.804 1.00 86.19 247 ARG A CA 1
ATOM 1850 C C . ARG A 1 247 ? -28.739 2.718 46.544 1.00 86.19 247 ARG A C 1
ATOM 1852 O O . ARG A 1 247 ? -28.747 1.618 46.010 1.00 86.19 247 ARG A O 1
ATOM 1859 N N . PRO A 1 248 ? -29.896 3.224 47.022 1.00 91.31 248 PRO A N 1
ATOM 1860 C CA . PRO A 1 248 ? -31.191 2.666 46.627 1.00 91.31 248 PRO A CA 1
ATOM 1861 C C . PRO A 1 248 ? -31.456 2.906 45.132 1.00 91.31 248 PRO A C 1
ATOM 1863 O O . PRO A 1 248 ? -31.220 4.011 44.640 1.00 91.31 248 PRO A O 1
ATOM 1866 N N . TYR A 1 249 ? -31.992 1.899 44.443 1.00 92.19 249 TYR A N 1
ATOM 1867 C CA . TYR A 1 249 ? -32.207 1.905 42.995 1.00 92.19 249 TYR A CA 1
ATOM 1868 C C . TYR A 1 249 ? -33.469 1.130 42.574 1.00 92.19 249 TYR A C 1
ATOM 1870 O O . TYR A 1 249 ? -34.119 0.455 43.385 1.00 92.19 249 TYR A O 1
ATOM 1878 N N . VAL A 1 250 ? -33.830 1.259 41.298 1.00 93.44 250 VAL A N 1
ATOM 1879 C CA . VAL A 1 250 ? -34.815 0.436 40.588 1.00 93.44 250 VAL A CA 1
ATOM 1880 C C . VAL A 1 250 ? -34.268 0.101 39.205 1.00 93.44 250 VAL A C 1
ATOM 1882 O O . VAL A 1 250 ? -33.826 1.005 38.499 1.00 93.44 250 VAL A O 1
ATOM 1885 N N . ASP A 1 251 ? -34.380 -1.166 38.815 1.00 89.62 251 ASP A N 1
ATOM 1886 C CA . ASP A 1 251 ? -33.964 -1.646 37.495 1.00 89.62 251 ASP A CA 1
ATOM 1887 C C . ASP A 1 251 ? -35.193 -1.792 36.594 1.00 89.62 251 ASP A C 1
ATOM 1889 O O . ASP A 1 251 ? -36.199 -2.413 36.973 1.00 89.62 251 ASP A O 1
ATOM 1893 N N . LEU A 1 252 ? -35.128 -1.191 35.407 1.00 93.19 252 LEU A N 1
ATOM 1894 C CA . LEU A 1 252 ? -36.200 -1.165 34.420 1.00 93.19 252 LEU A CA 1
ATOM 1895 C C . LEU A 1 252 ? -35.692 -1.743 33.096 1.00 93.19 252 LEU A C 1
ATOM 1897 O O . LEU A 1 252 ? -34.859 -1.145 32.420 1.00 93.19 252 LEU A O 1
ATOM 1901 N N . ARG A 1 253 ? -36.243 -2.893 32.700 1.00 89.25 253 ARG A N 1
ATOM 1902 C CA . ARG A 1 253 ? -36.010 -3.495 31.382 1.00 89.25 253 ARG A CA 1
ATOM 1903 C C . ARG A 1 253 ? -37.037 -2.970 30.391 1.00 89.25 253 ARG A C 1
ATOM 1905 O O . ARG A 1 253 ? -38.238 -3.090 30.647 1.00 89.25 253 ARG A O 1
ATOM 1912 N N . ILE A 1 254 ? -36.593 -2.449 29.251 1.00 93.12 254 ILE A N 1
ATOM 1913 C CA . ILE A 1 254 ? -37.460 -2.065 28.132 1.00 93.12 254 ILE A CA 1
ATOM 1914 C C . ILE A 1 254 ? -37.219 -3.039 26.980 1.00 93.12 254 ILE A C 1
ATOM 1916 O O . ILE A 1 254 ? -36.154 -3.038 26.375 1.00 93.12 254 ILE A O 1
ATOM 1920 N N . SER A 1 255 ? -38.221 -3.865 26.670 1.00 89.25 255 SER A N 1
ATOM 1921 C CA . SER A 1 255 ? -38.190 -4.811 25.549 1.00 89.25 255 SER A CA 1
ATOM 1922 C C . SER A 1 255 ? -39.064 -4.337 24.392 1.00 89.25 255 SER A C 1
ATOM 1924 O O . SER A 1 255 ? -40.265 -4.108 24.567 1.00 89.25 255 SER A O 1
ATOM 1926 N N . MET A 1 256 ? -38.486 -4.252 23.199 1.00 93.31 256 MET A N 1
ATOM 1927 C CA . MET A 1 256 ? -39.165 -3.851 21.970 1.00 93.31 256 MET A CA 1
ATOM 1928 C C . MET A 1 256 ? -39.878 -5.058 21.346 1.00 93.31 256 MET A C 1
ATOM 1930 O O . MET A 1 256 ? -39.298 -6.129 21.167 1.00 93.31 256 MET A O 1
ATOM 1934 N N . VAL A 1 257 ? -41.173 -4.925 21.039 1.00 90.38 257 VAL A N 1
ATOM 1935 C CA . VAL A 1 257 ? -41.990 -6.025 20.497 1.00 90.38 257 VAL A CA 1
ATOM 1936 C C . VAL A 1 257 ? -42.916 -5.563 19.376 1.00 90.38 257 VAL A C 1
ATOM 1938 O O . VAL A 1 257 ? -43.428 -4.444 19.370 1.00 90.38 257 VAL A O 1
ATOM 1941 N N . LYS A 1 258 ? -43.211 -6.456 18.429 1.00 94.06 258 LYS A N 1
ATOM 1942 C CA . LYS A 1 258 ? -44.109 -6.158 17.298 1.00 94.06 258 LYS A CA 1
ATOM 1943 C C . LYS A 1 258 ? -45.518 -5.833 17.809 1.00 94.06 258 LYS A C 1
ATOM 1945 O O . LYS A 1 258 ? -46.055 -6.584 18.633 1.00 94.06 258 LYS A O 1
ATOM 1950 N N . THR A 1 259 ? -46.139 -4.756 17.312 1.00 95.94 259 THR A N 1
ATOM 1951 C CA . THR A 1 259 ? -47.404 -4.201 17.842 1.00 95.94 259 THR A CA 1
ATOM 1952 C C . THR A 1 259 ? -48.470 -5.262 18.128 1.00 95.94 259 THR A C 1
ATOM 1954 O O . THR A 1 259 ? -48.890 -6.021 17.251 1.00 95.94 259 THR A O 1
ATOM 1957 N N . GLY A 1 260 ? -48.978 -5.267 19.362 1.00 92.62 260 GLY A N 1
ATOM 1958 C CA . GLY A 1 260 ? -50.024 -6.180 19.822 1.00 92.62 260 GLY A CA 1
ATOM 1959 C C . GLY A 1 260 ? -49.568 -7.626 20.050 1.00 92.62 260 GLY A C 1
ATOM 1960 O O . GLY A 1 260 ? -50.421 -8.507 20.185 1.00 92.62 260 GLY A O 1
ATOM 1961 N N . THR A 1 261 ? -48.258 -7.886 20.088 1.00 93.38 261 THR A N 1
ATOM 1962 C CA . THR A 1 261 ? -47.663 -9.208 20.342 1.00 93.38 261 THR A CA 1
ATOM 1963 C C . THR A 1 261 ? -46.626 -9.159 21.475 1.00 93.38 261 THR A C 1
ATOM 1965 O O . THR A 1 261 ? -46.382 -8.105 22.058 1.00 93.38 261 THR A O 1
ATOM 1968 N N . ASN A 1 262 ? -46.025 -10.309 21.792 1.00 90.06 262 ASN A N 1
ATOM 1969 C CA . ASN A 1 262 ? -44.809 -10.410 22.610 1.00 90.06 262 ASN A CA 1
ATOM 1970 C C . ASN A 1 262 ? -43.656 -11.001 21.770 1.00 90.06 262 ASN A C 1
ATOM 1972 O O . ASN A 1 262 ? -42.777 -11.668 22.303 1.00 90.06 262 ASN A O 1
ATOM 1976 N N . GLU A 1 263 ? -43.731 -10.875 20.444 1.00 87.06 263 GLU A N 1
ATOM 1977 C CA . GLU A 1 263 ? -42.659 -11.282 19.539 1.00 87.06 263 GLU A CA 1
ATOM 1978 C C . GLU A 1 263 ? -41.628 -10.155 19.504 1.00 87.06 263 GLU A C 1
ATOM 1980 O O . GLU A 1 263 ? -42.007 -9.015 19.218 1.00 87.06 263 GLU A O 1
ATOM 1985 N N . SER A 1 264 ? -40.368 -10.474 19.816 1.00 84.75 264 SER A N 1
ATOM 1986 C CA . SER A 1 264 ? -39.286 -9.485 19.846 1.00 84.75 264 SER A CA 1
ATOM 1987 C C . SER A 1 264 ? -39.174 -8.745 18.514 1.00 84.75 264 SER A C 1
ATOM 1989 O O . SER A 1 264 ? -39.418 -9.316 17.442 1.00 84.75 264 SER A O 1
ATOM 1991 N N . ALA A 1 265 ? -38.815 -7.475 18.594 1.00 83.44 265 ALA A N 1
ATOM 1992 C CA . ALA A 1 265 ? -38.443 -6.648 17.464 1.00 83.44 265 ALA A CA 1
ATOM 1993 C C . ALA A 1 265 ? -37.055 -6.082 17.759 1.00 83.44 265 ALA A C 1
ATOM 1995 O O . ALA A 1 265 ? -36.880 -5.412 18.770 1.00 83.44 265 ALA A O 1
ATOM 1996 N N . VAL A 1 266 ? -36.094 -6.410 16.901 1.00 80.25 266 VAL A N 1
ATOM 1997 C CA . VAL A 1 266 ? -34.778 -5.770 16.891 1.00 80.25 266 VAL A CA 1
ATOM 1998 C C . VAL A 1 266 ? -34.941 -4.388 16.264 1.00 80.25 266 VAL A C 1
ATOM 2000 O O . VAL A 1 266 ? -35.752 -4.226 15.343 1.00 80.25 266 VAL A O 1
ATOM 2003 N N . LEU A 1 267 ? -34.248 -3.411 16.831 1.00 80.69 267 LEU A N 1
ATOM 2004 C CA . LEU A 1 267 ? -33.966 -2.120 16.234 1.00 80.69 267 LEU A CA 1
ATOM 2005 C C . LEU A 1 267 ? -32.494 -2.139 15.852 1.00 80.69 267 LEU A C 1
ATOM 2007 O O . LEU A 1 267 ? -31.668 -2.461 16.699 1.00 80.69 267 LEU A O 1
ATOM 2011 N N . ASP A 1 268 ? -32.207 -1.793 14.606 1.00 75.44 268 ASP A N 1
ATOM 2012 C CA . ASP A 1 268 ? -30.845 -1.724 14.078 1.00 75.44 268 ASP A CA 1
ATOM 2013 C C . ASP A 1 268 ? -29.999 -0.741 14.928 1.00 75.44 268 ASP A C 1
ATOM 2015 O O . ASP A 1 268 ? -28.837 -1.002 15.211 1.00 75.44 268 ASP A O 1
ATOM 2019 N N . GLU A 1 269 ? -30.637 0.321 15.445 1.00 81.56 269 GLU A N 1
ATOM 2020 C CA . GLU A 1 269 ? -30.041 1.368 16.281 1.00 81.56 269 GLU A CA 1
ATOM 2021 C C . GLU A 1 269 ? -31.071 1.936 17.293 1.00 81.56 269 GLU A C 1
ATOM 2023 O O . GLU A 1 269 ? -32.280 2.000 17.014 1.00 81.56 269 GLU A O 1
ATOM 2028 N N . LEU A 1 270 ? -30.620 2.374 18.474 1.00 87.06 270 LEU A N 1
ATOM 2029 C CA . LEU A 1 270 ? -31.432 3.035 19.499 1.00 87.06 270 LEU A CA 1
ATOM 2030 C C . LEU A 1 270 ? -30.608 3.992 20.379 1.00 87.06 270 LEU A C 1
ATOM 2032 O O . LEU A 1 270 ? -29.877 3.554 21.261 1.00 87.06 270 LEU A O 1
ATOM 2036 N N . ILE A 1 271 ? -30.872 5.296 20.267 1.00 90.44 271 ILE A N 1
ATOM 2037 C CA . ILE A 1 271 ? -30.366 6.305 21.212 1.00 90.44 271 ILE A CA 1
ATOM 2038 C C . ILE A 1 271 ? -31.368 6.529 22.355 1.00 90.44 271 ILE A C 1
ATOM 2040 O O . ILE A 1 271 ? -32.565 6.755 22.125 1.00 90.44 271 ILE A O 1
ATOM 2044 N N . ALA A 1 272 ? -30.877 6.543 23.595 1.00 92.25 272 ALA A N 1
ATOM 2045 C CA . ALA A 1 272 ? -31.624 6.917 24.792 1.00 92.25 272 ALA A CA 1
ATOM 2046 C C . ALA A 1 272 ? -30.958 8.105 25.512 1.00 92.25 272 ALA A C 1
ATOM 2048 O O . ALA A 1 272 ? -29.913 7.971 26.141 1.00 92.25 272 ALA A O 1
ATOM 2049 N N . ASN A 1 273 ? -31.593 9.278 25.456 1.00 91.31 273 ASN A N 1
ATOM 2050 C CA . ASN A 1 273 ? -31.116 10.503 26.102 1.00 91.31 273 ASN A CA 1
ATOM 2051 C C . ASN A 1 273 ? -31.694 10.610 27.514 1.00 91.31 273 ASN A C 1
ATOM 2053 O O . ASN A 1 273 ? -32.901 10.812 27.676 1.00 91.31 273 ASN A O 1
ATOM 2057 N N . PHE A 1 274 ? -30.839 10.519 28.524 1.00 92.62 274 PHE A N 1
ATOM 2058 C CA . PHE A 1 274 ? -31.155 10.717 29.931 1.00 92.62 274 PHE A CA 1
ATOM 2059 C C . PHE A 1 274 ? -30.936 12.189 30.296 1.00 92.62 274 PHE A C 1
ATOM 2061 O O . PHE A 1 274 ? -29.834 12.727 30.197 1.00 92.62 274 PHE A O 1
ATOM 2068 N N . ILE A 1 275 ? -32.019 12.851 30.694 1.00 90.62 275 ILE A N 1
ATOM 2069 C CA . ILE A 1 275 ? -32.093 14.295 30.932 1.00 90.62 275 ILE A CA 1
ATOM 2070 C C . ILE A 1 275 ? -32.171 14.561 32.437 1.00 90.62 275 ILE A C 1
ATOM 2072 O O . ILE A 1 275 ? -32.922 13.875 33.135 1.00 90.62 275 ILE A O 1
ATOM 2076 N N . ASP A 1 276 ? -31.486 15.615 32.900 1.00 90.12 276 ASP A N 1
ATOM 2077 C CA . ASP A 1 276 ? -31.531 16.100 34.294 1.00 90.12 276 ASP A CA 1
ATOM 2078 C C . ASP A 1 276 ? -30.949 15.085 35.300 1.00 90.12 276 ASP A C 1
ATOM 2080 O O . ASP A 1 276 ? -31.484 14.896 36.388 1.00 90.12 276 ASP A O 1
ATOM 2084 N N . VAL A 1 277 ? -29.841 14.425 34.929 1.00 92.38 277 VAL A N 1
ATOM 2085 C CA . VAL A 1 277 ? -29.082 13.494 35.782 1.00 92.38 277 VAL A CA 1
ATOM 2086 C C . VAL A 1 277 ? -28.283 14.302 36.805 1.00 92.38 277 VAL A C 1
ATOM 2088 O O . VAL A 1 277 ? -27.110 14.631 36.611 1.00 92.38 277 VAL A O 1
ATOM 2091 N N . ASP A 1 278 ? -28.948 14.695 37.889 1.00 91.12 278 ASP A N 1
ATOM 2092 C CA . ASP A 1 278 ? -28.462 15.747 38.780 1.00 91.12 278 ASP A CA 1
ATOM 2093 C C . ASP A 1 278 ? -28.386 15.315 40.256 1.00 91.12 278 ASP A C 1
ATOM 2095 O O . ASP A 1 278 ? -28.159 14.149 40.582 1.00 91.12 278 ASP A O 1
ATOM 2099 N N . GLY A 1 279 ? -28.471 16.256 41.192 1.00 89.88 279 GLY A N 1
ATOM 2100 C CA . GLY A 1 279 ? -28.487 15.932 42.606 1.00 89.88 279 GLY A CA 1
ATOM 2101 C C . GLY A 1 279 ? -28.557 17.163 43.485 1.00 89.88 279 GLY A C 1
ATOM 2102 O O . GLY A 1 279 ? -28.955 18.245 43.085 1.00 89.88 279 GLY A O 1
ATOM 2103 N N . ASN A 1 280 ? -28.152 17.033 44.740 1.00 89.62 280 ASN A N 1
ATOM 2104 C CA . ASN A 1 280 ? -28.060 18.144 45.674 1.00 89.62 280 ASN A CA 1
ATOM 2105 C C . ASN A 1 280 ? -27.109 17.824 46.831 1.00 89.62 280 ASN A C 1
ATOM 2107 O O . ASN A 1 280 ? -26.484 16.775 46.919 1.00 89.62 280 ASN A O 1
ATOM 2111 N N . SER A 1 281 ? -27.059 18.729 47.809 1.00 88.00 281 SER A N 1
ATOM 2112 C CA . SER A 1 281 ? -26.249 18.589 49.027 1.00 88.00 281 SER A CA 1
ATOM 2113 C C . SER A 1 281 ? -26.475 17.317 49.871 1.00 88.00 281 SER A C 1
ATOM 2115 O O . SER A 1 281 ? -25.737 17.121 50.837 1.00 88.00 281 SER A O 1
ATOM 2117 N N . GLN A 1 282 ? -27.496 16.499 49.583 1.00 87.38 282 GLN A N 1
ATOM 2118 C CA . GLN A 1 282 ? -27.784 15.244 50.282 1.00 87.38 282 GLN A CA 1
ATOM 2119 C C . GLN A 1 282 ? -27.528 13.987 49.439 1.00 87.38 282 GLN A C 1
ATOM 2121 O O . GLN A 1 282 ? -27.186 12.962 50.029 1.00 87.38 282 GLN A O 1
ATOM 2126 N N . TYR A 1 283 ? -27.710 14.025 48.120 1.00 90.56 283 TYR A N 1
ATOM 2127 C CA . TYR A 1 283 ? -27.524 12.876 47.228 1.00 90.56 283 TYR A CA 1
ATOM 2128 C C . TYR A 1 283 ? -27.255 13.317 45.790 1.00 90.56 283 TYR A C 1
ATOM 2130 O O . TYR A 1 283 ? -27.653 14.412 45.410 1.00 90.56 283 TYR A O 1
ATOM 2138 N N . GLN A 1 284 ? -26.645 12.435 45.012 1.00 91.62 284 GLN A N 1
ATOM 2139 C CA . GLN A 1 284 ? -26.575 12.478 43.551 1.00 91.62 284 GLN A CA 1
ATOM 2140 C C . GLN A 1 284 ? -27.555 11.440 43.008 1.00 91.62 284 GLN A C 1
ATOM 2142 O O . GLN A 1 284 ? -27.820 10.444 43.686 1.00 91.62 284 GLN A O 1
ATOM 2147 N N . GLU A 1 285 ? -28.123 11.668 41.838 1.00 93.62 285 GLU A N 1
ATOM 2148 C CA . GLU A 1 285 ? -28.731 10.612 41.034 1.00 93.62 285 GLU A CA 1
ATOM 2149 C C . GLU A 1 285 ? -27.658 9.823 40.301 1.00 93.62 285 GLU A C 1
ATOM 2151 O O . GLU A 1 285 ? -26.527 10.285 40.157 1.00 93.62 285 GLU A O 1
ATOM 2156 N N . PHE A 1 286 ? -28.014 8.627 39.853 1.00 92.50 286 PHE A N 1
ATOM 2157 C CA . PHE A 1 286 ? -27.201 7.890 38.901 1.00 92.50 286 PHE A CA 1
ATOM 2158 C C . PHE A 1 286 ? -28.075 7.040 37.980 1.00 92.50 286 PHE A C 1
ATOM 2160 O O . PHE A 1 286 ? -29.169 6.612 38.379 1.00 92.50 286 PHE A O 1
ATOM 2167 N N . ASN A 1 287 ? -27.572 6.776 36.776 1.00 91.75 287 ASN A N 1
ATOM 2168 C CA . ASN A 1 287 ? -28.090 5.743 35.883 1.00 91.75 287 ASN A CA 1
ATOM 2169 C C . ASN A 1 287 ? -26.966 4.738 35.569 1.00 91.75 287 ASN A C 1
ATOM 2171 O O . ASN A 1 287 ? -25.813 5.150 35.524 1.00 91.75 287 ASN A O 1
ATOM 2175 N N . ARG A 1 288 ? -27.279 3.453 35.370 1.00 86.62 288 ARG A N 1
ATOM 2176 C CA . ARG A 1 288 ? -26.320 2.428 34.900 1.00 86.62 288 ARG A CA 1
ATOM 2177 C C . ARG A 1 288 ? -26.915 1.611 33.754 1.00 86.62 288 ARG A C 1
ATOM 2179 O O . ARG A 1 288 ? -28.118 1.328 33.805 1.00 86.62 288 ARG A O 1
ATOM 2186 N N . PHE A 1 289 ? -26.101 1.266 32.758 1.00 83.56 289 PHE A N 1
ATOM 2187 C CA . PHE A 1 289 ? -26.524 0.701 31.470 1.00 83.56 289 PHE A CA 1
ATOM 2188 C C . PHE A 1 289 ? -25.728 -0.551 31.117 1.00 83.56 289 PHE A C 1
ATOM 2190 O O . PHE A 1 289 ? -24.515 -0.484 31.051 1.00 83.56 289 PHE A O 1
ATOM 2197 N N . ASP A 1 290 ? -26.411 -1.662 30.840 1.00 64.56 290 ASP A N 1
ATOM 2198 C CA . ASP A 1 290 ? -25.765 -2.980 30.767 1.00 64.56 290 ASP A CA 1
ATOM 2199 C C . ASP A 1 290 ? -24.836 -3.223 29.563 1.00 64.56 290 ASP A C 1
ATOM 2201 O O . ASP A 1 290 ? -23.999 -4.110 29.671 1.00 64.56 290 ASP A O 1
ATOM 2205 N N . THR A 1 291 ? -25.047 -2.548 28.422 1.00 67.25 291 THR A N 1
ATOM 2206 C CA . THR A 1 291 ? -24.346 -2.800 27.135 1.00 67.25 291 THR A CA 1
ATOM 2207 C C . THR A 1 291 ? -24.507 -1.641 26.111 1.00 67.25 291 THR A C 1
ATOM 2209 O O . THR A 1 291 ? -25.034 -1.882 25.018 1.00 67.25 291 THR A O 1
ATOM 2212 N N . PRO A 1 292 ? -24.245 -0.360 26.438 1.00 77.69 292 PRO A N 1
ATOM 2213 C CA . PRO A 1 292 ? -24.203 0.683 25.404 1.00 77.69 292 PRO A CA 1
ATOM 2214 C C . PRO A 1 292 ? -23.024 0.440 24.445 1.00 77.69 292 PRO A C 1
ATOM 2216 O O . PRO A 1 292 ? -22.029 -0.128 24.870 1.00 77.69 292 PRO A O 1
ATOM 2219 N N . VAL A 1 293 ? -23.128 0.879 23.186 1.00 71.38 293 VAL A N 1
ATOM 2220 C CA . VAL A 1 293 ? -21.993 0.890 22.226 1.00 71.38 293 VAL A CA 1
ATOM 2221 C C . VAL A 1 293 ? -21.404 2.280 22.011 1.00 71.38 293 VAL A C 1
ATOM 2223 O O . VAL A 1 293 ? -20.345 2.425 21.426 1.00 71.38 293 VAL A O 1
ATOM 2226 N N . SER A 1 294 ? -22.064 3.320 22.512 1.00 76.94 294 SER A N 1
ATOM 2227 C CA . SER A 1 294 ? -21.465 4.643 22.652 1.00 76.94 294 SER A CA 1
ATOM 2228 C C . SER A 1 294 ? -22.193 5.427 23.742 1.00 76.94 294 SER A C 1
ATOM 2230 O O . SER A 1 294 ? -23.317 5.083 24.151 1.00 76.94 294 SER A O 1
ATOM 2232 N N . TYR A 1 295 ? -21.581 6.506 24.219 1.00 85.25 295 TYR A N 1
ATOM 2233 C CA . TYR A 1 295 ? -22.259 7.505 25.033 1.00 85.25 295 TYR A CA 1
ATOM 2234 C C . TYR A 1 295 ? -21.821 8.928 24.696 1.00 85.25 295 TYR A C 1
ATOM 2236 O O . TYR A 1 295 ? -20.707 9.181 24.251 1.00 85.25 295 TYR A O 1
ATOM 2244 N N . THR A 1 296 ? -22.712 9.887 24.956 1.00 86.00 296 THR A N 1
ATOM 2245 C CA . THR A 1 296 ? -22.484 11.308 24.666 1.00 86.00 296 THR A CA 1
ATOM 2246 C C . THR A 1 296 ? -22.768 12.189 25.878 1.00 86.00 296 THR A C 1
ATOM 2248 O O . THR A 1 296 ? -23.824 12.071 26.505 1.00 86.00 296 THR A O 1
ATOM 2251 N N . TYR A 1 297 ? -21.886 13.150 26.162 1.00 88.25 297 TYR A N 1
ATOM 2252 C CA . TYR A 1 297 ? -22.103 14.229 27.139 1.00 88.25 297 TYR A CA 1
ATOM 2253 C C . TYR A 1 297 ? -21.830 15.623 26.538 1.00 88.25 297 TYR A C 1
ATOM 2255 O O . TYR A 1 297 ? -21.290 15.747 25.446 1.00 88.25 297 TYR A O 1
ATOM 2263 N N . ASP A 1 298 ? -22.216 16.701 27.232 1.00 87.50 298 ASP A N 1
ATOM 2264 C CA . ASP A 1 298 ? -21.985 18.093 26.790 1.00 87.50 298 ASP A CA 1
ATOM 2265 C C . ASP A 1 298 ? -20.654 18.648 27.331 1.00 87.50 298 ASP A C 1
ATOM 2267 O O . ASP A 1 298 ? -20.354 18.461 28.511 1.00 87.50 298 ASP A O 1
ATOM 2271 N N . ASN A 1 299 ? -19.877 19.393 26.538 1.00 83.94 299 ASN A N 1
ATOM 2272 C CA . ASN A 1 299 ? -18.662 20.069 27.008 1.00 83.94 299 ASN A CA 1
ATOM 2273 C C . ASN A 1 299 ? -18.941 21.539 27.416 1.00 83.94 299 ASN A C 1
ATOM 2275 O O . ASN A 1 299 ? -19.276 22.371 26.567 1.00 83.94 299 ASN A O 1
ATOM 2279 N N . PRO A 1 300 ? -18.766 21.947 28.693 1.00 89.62 300 PRO A N 1
ATOM 2280 C CA . PRO A 1 300 ? -18.300 21.170 29.843 1.00 89.62 300 PRO A CA 1
ATOM 2281 C C . PRO A 1 300 ? -19.422 20.416 30.573 1.00 89.62 300 PRO A C 1
ATOM 2283 O O . PRO A 1 300 ? -20.496 20.970 30.827 1.00 89.62 300 PRO A O 1
ATOM 2286 N N . THR A 1 301 ? -19.104 19.208 31.040 1.00 89.94 301 THR A N 1
ATOM 2287 C CA . THR A 1 301 ? -20.042 18.332 31.753 1.00 89.94 301 THR A CA 1
ATOM 2288 C C . THR A 1 301 ? -20.095 18.599 33.269 1.00 89.94 301 THR A C 1
ATOM 2290 O O . THR A 1 301 ? -19.153 19.115 33.880 1.00 89.94 301 THR A O 1
ATOM 2293 N N . GLU A 1 302 ? -21.234 18.279 33.884 1.00 91.25 302 GLU A N 1
ATOM 2294 C CA . GLU A 1 302 ? -21.468 18.179 35.332 1.00 91.25 302 GLU A CA 1
ATOM 2295 C C . GLU A 1 302 ? -21.864 16.751 35.771 1.00 91.25 302 GLU A C 1
ATOM 2297 O O . GLU A 1 302 ? -21.997 16.533 36.982 1.00 91.25 302 GLU A O 1
ATOM 2302 N N . VAL A 1 303 ? -22.022 15.795 34.841 1.00 90.06 303 VAL A N 1
ATOM 2303 C CA . VAL A 1 303 ? -22.051 14.358 35.170 1.00 90.06 303 VAL A CA 1
ATOM 2304 C C . VAL A 1 303 ? -20.625 13.824 35.296 1.00 90.06 303 VAL A C 1
ATOM 2306 O O . VAL A 1 303 ? -19.730 14.243 34.566 1.00 90.06 303 VAL A O 1
ATOM 2309 N N . GLY A 1 304 ? -20.414 12.917 36.247 1.00 83.38 304 GLY A N 1
ATOM 2310 C CA . GLY A 1 304 ? -19.266 12.019 36.243 1.00 83.38 304 GLY A CA 1
ATOM 2311 C C . GLY A 1 304 ? -19.643 10.769 35.465 1.00 83.38 304 GLY A C 1
ATOM 2312 O O . GLY A 1 304 ? -20.689 10.179 35.741 1.00 83.38 304 GLY A O 1
ATOM 2313 N N . VAL A 1 305 ? -18.810 10.402 34.503 1.00 77.06 305 VAL A N 1
ATOM 2314 C CA . VAL A 1 305 ? -18.826 9.071 33.907 1.00 77.06 305 VAL A CA 1
ATOM 2315 C C . VAL A 1 305 ? -17.899 8.206 34.751 1.00 77.06 305 VAL A C 1
ATOM 2317 O O . VAL A 1 305 ? -16.895 8.695 35.262 1.00 77.06 305 VAL A O 1
ATOM 2320 N N . ASN A 1 306 ? -18.310 6.973 34.980 1.00 68.75 306 ASN A N 1
ATOM 2321 C CA . ASN A 1 306 ? -17.500 5.912 35.541 1.00 68.75 306 ASN A CA 1
ATOM 2322 C C . ASN A 1 306 ? -17.926 4.668 34.782 1.00 68.75 306 ASN A C 1
ATOM 2324 O O . ASN A 1 306 ? -19.135 4.413 34.690 1.00 68.75 306 ASN A O 1
ATOM 2328 N N . TYR A 1 307 ? -16.994 3.883 34.278 1.00 62.41 307 TYR A N 1
ATOM 2329 C CA . TYR A 1 307 ? -17.358 2.522 33.963 1.00 62.41 307 TYR A CA 1
ATOM 2330 C C . TYR A 1 307 ? -17.531 1.736 35.262 1.00 62.41 307 TYR A C 1
ATOM 2332 O O . TYR A 1 307 ? -17.127 2.155 36.353 1.00 62.41 307 TYR A O 1
ATOM 2340 N N . THR A 1 308 ? -18.317 0.677 35.157 1.00 47.72 308 THR A N 1
ATOM 2341 C CA . THR A 1 308 ? -18.325 -0.429 36.100 1.00 47.72 308 THR A CA 1
ATOM 2342 C C . THR A 1 308 ? -18.700 -1.666 35.301 1.00 47.72 308 THR A C 1
ATOM 2344 O O . THR A 1 308 ? -19.443 -1.562 34.326 1.00 47.72 308 THR A O 1
ATOM 2347 N N . SER A 1 309 ? -18.325 -2.832 35.801 1.00 40.59 309 SER A N 1
ATOM 2348 C CA . SER A 1 309 ? -18.880 -4.180 35.570 1.00 40.59 309 SER A CA 1
ATOM 2349 C C . SER A 1 309 ? -20.341 -4.292 35.176 1.00 40.59 309 SER A C 1
ATOM 2351 O O . SER A 1 309 ? -20.815 -5.252 34.568 1.00 40.59 309 SER A O 1
ATOM 2353 N N . GLY A 1 310 ? -21.132 -3.334 35.640 1.00 45.41 310 GLY A N 1
ATOM 2354 C CA . GLY A 1 310 ? -22.523 -3.252 35.297 1.00 45.41 310 GLY A CA 1
ATOM 2355 C C . GLY A 1 310 ? -22.805 -2.719 33.897 1.00 45.41 310 GLY A C 1
ATOM 2356 O O . GLY A 1 310 ? -23.983 -2.522 33.587 1.00 45.41 310 GLY A O 1
ATOM 2357 N N . GLY A 1 311 ? -21.761 -2.442 33.123 1.00 60.91 311 GLY A N 1
ATOM 2358 C CA . GLY A 1 311 ? -21.726 -1.431 32.085 1.00 60.91 311 GLY A CA 1
ATOM 2359 C C . GLY A 1 311 ? -21.858 -0.004 32.648 1.00 60.91 311 GLY A C 1
ATOM 2360 O O . GLY A 1 311 ? -22.178 0.226 33.819 1.00 60.91 311 GLY A O 1
ATOM 2361 N N . LEU A 1 312 ? -21.631 0.967 31.767 1.00 75.38 312 LEU A N 1
ATOM 2362 C CA . LEU A 1 312 ? -21.568 2.415 31.993 1.00 75.38 312 LEU A CA 1
ATOM 2363 C C . LEU A 1 312 ? -22.429 2.971 33.154 1.00 75.38 312 LEU A C 1
ATOM 2365 O O . LEU A 1 312 ? -23.665 2.996 33.077 1.00 75.38 312 LEU A O 1
ATOM 2369 N N . LEU A 1 313 ? -21.780 3.521 34.191 1.00 81.44 313 LEU A N 1
ATOM 2370 C CA . LEU A 1 313 ? -22.387 4.197 35.345 1.00 81.44 313 LEU A CA 1
ATOM 2371 C C . LEU A 1 313 ? -22.245 5.729 35.243 1.00 81.44 313 LEU A C 1
ATOM 2373 O O . LEU A 1 313 ? -21.188 6.317 35.455 1.00 81.44 313 LEU A O 1
ATOM 2377 N N . ILE A 1 314 ? -23.366 6.421 35.050 1.00 88.25 314 ILE A N 1
ATOM 2378 C CA . ILE A 1 314 ? -23.409 7.886 34.992 1.00 88.25 314 ILE A CA 1
ATOM 2379 C C . ILE A 1 314 ? -23.878 8.463 36.326 1.00 88.25 314 ILE A C 1
ATOM 2381 O O . ILE A 1 314 ? -25.034 8.290 36.720 1.00 88.25 314 ILE A O 1
ATOM 2385 N N . ASN A 1 315 ? -22.999 9.205 36.999 1.00 88.19 315 ASN A N 1
ATOM 2386 C CA . ASN A 1 315 ? -23.230 9.862 38.284 1.00 88.19 315 ASN A CA 1
ATOM 2387 C C . ASN A 1 315 ? -23.564 11.354 38.112 1.00 88.19 315 ASN A C 1
ATOM 2389 O O . ASN A 1 315 ? -22.773 12.137 37.591 1.00 88.19 315 ASN A O 1
ATOM 2393 N N . GLY A 1 316 ? -24.711 11.794 38.629 1.00 90.19 316 GLY A N 1
ATOM 2394 C CA . GLY A 1 316 ? -25.144 13.190 38.565 1.00 90.19 316 GLY A CA 1
ATOM 2395 C C . GLY A 1 316 ? -24.353 14.143 39.468 1.00 90.19 316 GLY A C 1
ATOM 2396 O O . GLY A 1 316 ? -23.732 13.752 40.461 1.00 90.19 316 GLY A O 1
ATOM 2397 N N . GLY A 1 317 ? -24.400 15.440 39.163 1.00 87.31 317 GLY A N 1
ATOM 2398 C CA . GLY A 1 317 ? -23.729 16.478 39.952 1.00 87.31 317 GLY A CA 1
ATOM 2399 C C . GLY A 1 317 ? -24.341 16.715 41.349 1.00 87.31 317 GLY A C 1
ATOM 2400 O O . GLY A 1 317 ? -25.492 16.415 41.634 1.00 87.31 317 GLY A O 1
ATOM 2401 N N . MET A 1 318 ? -23.602 17.362 42.259 1.00 84.50 318 MET A N 1
ATOM 2402 C CA . MET A 1 318 ? -24.082 17.707 43.621 1.00 84.50 318 MET A CA 1
ATOM 2403 C C . MET A 1 318 ? -25.010 18.948 43.682 1.00 84.50 318 MET A C 1
ATOM 2405 O O . MET A 1 318 ? -25.134 19.601 44.733 1.00 84.50 318 MET A O 1
ATOM 2409 N N . LYS A 1 319 ? -25.625 19.339 42.563 1.00 90.00 319 LYS A N 1
ATOM 2410 C CA . LYS A 1 319 ? -26.328 20.616 42.374 1.00 90.00 319 LYS A CA 1
ATOM 2411 C C . LYS A 1 319 ? -27.663 20.388 41.679 1.00 90.00 319 LYS A C 1
ATOM 2413 O O . LYS A 1 319 ? -27.685 19.775 40.626 1.00 90.00 319 LYS A O 1
ATOM 2418 N N . GLU A 1 320 ? -28.714 20.977 42.255 1.00 89.12 320 GLU A N 1
ATOM 2419 C CA . GLU A 1 320 ? -30.072 20.760 41.761 1.00 89.12 320 GLU A CA 1
ATOM 2420 C C . GLU A 1 320 ? -30.451 21.783 40.692 1.00 89.12 320 GLU A C 1
ATOM 2422 O O . GLU A 1 320 ? -30.275 23.001 40.870 1.00 89.12 320 GLU A O 1
ATOM 2427 N N . TYR A 1 321 ? -31.020 21.255 39.625 1.00 88.94 321 TYR A N 1
ATOM 2428 C CA . TYR A 1 321 ? -31.664 21.888 38.503 1.00 88.94 321 TYR A CA 1
ATOM 2429 C C . TYR A 1 321 ? -33.172 21.591 38.577 1.00 88.94 321 TYR A C 1
ATOM 2431 O O . TYR A 1 321 ? -33.624 20.575 39.095 1.00 88.94 321 TYR A O 1
ATOM 2439 N N . ASP A 1 322 ? -34.000 22.565 38.184 1.00 80.69 322 ASP A N 1
ATOM 2440 C CA . ASP A 1 322 ? -35.457 22.471 38.370 1.00 80.69 322 ASP A CA 1
ATOM 2441 C C . ASP A 1 322 ? -36.118 21.702 37.200 1.00 80.69 322 ASP A C 1
ATOM 2443 O O . ASP A 1 322 ? -36.879 22.284 36.418 1.00 80.69 322 ASP A O 1
ATOM 2447 N N . GLY A 1 323 ? -35.882 20.389 37.134 1.00 73.88 323 GLY A N 1
ATOM 2448 C CA . GLY A 1 323 ? -36.647 19.417 36.350 1.00 73.88 323 GLY A CA 1
ATOM 2449 C C . GLY A 1 323 ? -36.215 19.224 34.892 1.00 73.88 323 GLY A C 1
ATOM 2450 O O . GLY A 1 323 ? -35.686 20.136 34.256 1.00 73.88 323 GLY A O 1
ATOM 2451 N N . ILE A 1 324 ? -36.615 18.056 34.364 1.00 73.25 324 ILE A N 1
ATOM 2452 C CA . ILE A 1 324 ? -36.353 17.398 33.059 1.00 73.25 324 ILE A CA 1
ATOM 2453 C C . ILE A 1 324 ? -36.505 18.210 31.753 1.00 73.25 324 ILE A C 1
ATOM 2455 O O . ILE A 1 324 ? -36.562 17.645 30.664 1.00 73.25 324 ILE A O 1
ATOM 2459 N N . SER A 1 325 ? -36.638 19.531 31.810 1.00 67.44 325 SER A N 1
ATOM 2460 C CA . SER A 1 325 ? -36.590 20.376 30.620 1.00 67.44 325 SER A CA 1
ATOM 2461 C C . SER A 1 325 ? -35.144 20.584 30.190 1.00 67.44 325 SER A C 1
ATOM 2463 O O . SER A 1 325 ? -34.344 21.083 30.987 1.00 67.44 325 SER A O 1
ATOM 2465 N N . ASN A 1 326 ? -34.831 20.298 28.922 1.00 66.75 326 ASN A N 1
ATOM 2466 C CA . ASN A 1 326 ? -33.487 20.490 28.383 1.00 66.75 326 ASN A CA 1
ATOM 2467 C C . ASN A 1 326 ? -33.068 21.975 28.362 1.00 66.75 326 ASN A C 1
ATOM 2469 O O . ASN A 1 326 ? -33.257 22.714 27.394 1.00 66.75 326 ASN A O 1
ATOM 2473 N N . THR A 1 327 ? -32.549 22.432 29.494 1.00 81.75 327 THR A N 1
ATOM 2474 C CA . THR A 1 327 ? -32.120 23.811 29.750 1.00 81.75 327 THR A CA 1
ATOM 2475 C C . THR A 1 327 ? -30.724 23.876 30.365 1.00 81.75 327 THR A C 1
ATOM 2477 O O . THR A 1 327 ? -30.158 24.968 30.447 1.00 81.75 327 THR A O 1
ATOM 2480 N N . HIS A 1 328 ? -30.169 22.718 30.741 1.00 89.19 328 HIS A N 1
ATOM 2481 C CA . HIS A 1 328 ? -28.826 22.529 31.281 1.00 89.19 328 HIS A CA 1
ATOM 2482 C C . HIS A 1 328 ? -28.215 21.245 30.682 1.00 89.19 328 HIS A C 1
ATOM 2484 O O . HIS A 1 328 ? -28.213 20.216 31.348 1.00 89.19 328 HIS A O 1
ATOM 2490 N N . PRO A 1 329 ? -27.727 21.276 29.427 1.00 90.25 329 PRO A N 1
ATOM 2491 C CA . PRO A 1 329 ? -27.188 20.084 28.767 1.00 90.25 329 PRO A CA 1
ATOM 2492 C C . PRO A 1 329 ? -25.997 19.434 29.487 1.00 90.25 329 PRO A C 1
ATOM 2494 O O . PRO A 1 329 ? -25.806 18.233 29.363 1.00 90.25 329 PRO A O 1
ATOM 2497 N N . SER A 1 330 ? -25.278 20.186 30.330 1.00 91.44 330 SER A N 1
ATOM 2498 C CA . SER A 1 330 ? -24.203 19.678 31.197 1.00 91.44 330 SER A CA 1
ATOM 2499 C C . SER A 1 330 ? -24.631 18.598 32.204 1.00 91.44 330 SER A C 1
ATOM 2501 O O . SER A 1 330 ? -23.764 17.975 32.806 1.00 91.44 330 SER A O 1
ATOM 2503 N N . VAL A 1 331 ? -25.934 18.367 32.419 1.00 92.31 331 VAL A N 1
ATOM 2504 C CA . VAL A 1 331 ? -26.460 17.248 33.232 1.00 92.31 331 VAL A CA 1
ATOM 2505 C C . VAL A 1 331 ? -27.261 16.229 32.410 1.00 92.31 331 VAL A C 1
ATOM 2507 O O . VAL A 1 331 ? -28.089 15.500 32.954 1.00 92.31 331 VAL A O 1
ATOM 2510 N N . ASN A 1 332 ? -27.039 16.183 31.097 1.00 92.06 332 ASN A N 1
ATOM 2511 C CA . ASN A 1 332 ? -27.581 15.148 30.223 1.00 92.06 332 ASN A CA 1
ATOM 2512 C C . ASN A 1 332 ? -26.489 14.135 29.860 1.00 92.06 332 ASN A C 1
ATOM 2514 O O . ASN A 1 332 ? -25.315 14.488 29.759 1.00 92.06 332 ASN A O 1
ATOM 2518 N N . VAL A 1 333 ? -26.909 12.907 29.575 1.00 91.81 333 VAL A N 1
ATOM 2519 C CA . VAL A 1 333 ? -26.101 11.883 28.903 1.00 91.81 333 VAL A CA 1
ATOM 2520 C C . VAL A 1 333 ? -26.977 11.201 27.853 1.00 9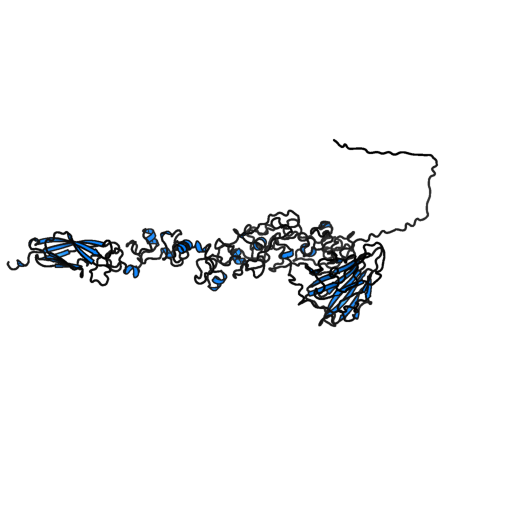1.81 333 VAL A C 1
ATOM 2522 O O . VAL A 1 333 ? -28.169 10.996 28.088 1.00 91.81 333 VAL A O 1
ATOM 2525 N N . ALA A 1 334 ? -26.431 10.875 26.692 1.00 91.31 334 ALA A N 1
ATOM 2526 C CA . ALA A 1 334 ? -27.045 9.938 25.762 1.00 91.31 334 ALA A CA 1
ATOM 2527 C C . ALA A 1 334 ? -26.263 8.632 25.781 1.00 91.31 334 ALA A C 1
ATOM 2529 O O . ALA A 1 334 ? -25.064 8.645 26.034 1.00 91.31 334 ALA A O 1
ATOM 2530 N N . VAL A 1 335 ? -26.953 7.530 25.524 1.00 89.12 335 VAL A N 1
ATOM 2531 C CA . VAL A 1 335 ? -26.343 6.223 25.281 1.00 89.12 335 VAL A CA 1
ATOM 2532 C C . VAL A 1 335 ? -26.931 5.627 24.013 1.00 89.12 335 VAL A C 1
ATOM 2534 O O . VAL A 1 335 ? -28.141 5.743 23.778 1.00 89.12 335 VAL A O 1
ATOM 2537 N N . GLU A 1 336 ? -26.075 5.019 23.209 1.00 85.19 336 GLU A N 1
ATOM 2538 C CA . GLU A 1 336 ? -26.413 4.344 21.962 1.00 85.19 336 GLU A CA 1
ATOM 2539 C C . GLU A 1 336 ? -26.392 2.828 22.158 1.00 85.19 336 GLU A C 1
ATOM 2541 O O . GLU A 1 336 ? -25.637 2.290 22.967 1.00 85.19 336 GLU A O 1
ATOM 2546 N N . PHE A 1 337 ? -27.243 2.135 21.411 1.00 81.81 337 PHE A N 1
ATOM 2547 C CA . PHE A 1 337 ? -27.312 0.684 21.366 1.00 81.81 337 PHE A CA 1
ATOM 2548 C C . PHE A 1 337 ? -27.592 0.244 19.926 1.00 81.81 337 PHE A C 1
ATOM 2550 O O . PHE A 1 337 ? -28.604 0.663 19.360 1.00 81.81 337 PHE A O 1
ATOM 2557 N N . VAL A 1 338 ? -26.776 -0.649 19.368 1.00 74.56 338 VAL A N 1
ATOM 2558 C CA . VAL A 1 338 ? -27.022 -1.278 18.055 1.00 74.56 338 VAL A CA 1
ATOM 2559 C C . VAL A 1 338 ? -27.639 -2.671 18.196 1.00 74.56 338 VAL A C 1
ATOM 2561 O O . VAL A 1 338 ? -27.567 -3.297 19.256 1.00 74.56 338 VAL A O 1
ATOM 2564 N N . ASP A 1 339 ? -28.320 -3.125 17.141 1.00 69.44 339 ASP A N 1
ATOM 2565 C CA . ASP A 1 339 ? -28.958 -4.448 17.007 1.00 69.44 339 ASP A CA 1
ATOM 2566 C C . ASP A 1 339 ? -29.818 -4.888 18.217 1.00 69.44 339 ASP A C 1
ATOM 2568 O O . ASP A 1 339 ? -30.014 -6.071 18.542 1.00 69.44 339 ASP A O 1
ATOM 2572 N N . ILE A 1 340 ? -30.411 -3.909 18.904 1.00 78.56 340 ILE A N 1
ATOM 2573 C CA . ILE A 1 340 ? -31.014 -4.114 20.212 1.00 78.56 340 ILE A CA 1
ATOM 2574 C C . ILE A 1 340 ? -32.512 -4.411 20.136 1.00 78.56 340 ILE A C 1
ATOM 2576 O O . ILE A 1 340 ? -33.312 -3.732 19.493 1.00 78.56 340 ILE A O 1
ATOM 2580 N N . SER A 1 341 ? -32.947 -5.426 20.885 1.00 78.75 341 SER A N 1
ATOM 2581 C CA . SER A 1 341 ? -34.378 -5.690 21.115 1.00 78.75 341 SER A CA 1
ATOM 2582 C C . SER A 1 341 ? -34.806 -5.543 22.572 1.00 78.75 341 SER A C 1
ATOM 2584 O O . SER A 1 341 ? -35.997 -5.608 22.892 1.00 78.75 341 SER A O 1
ATOM 2586 N N . THR A 1 342 ? -33.858 -5.371 23.491 1.00 80.69 342 THR A N 1
ATOM 2587 C CA . THR A 1 342 ? -34.104 -5.178 24.921 1.00 80.69 342 THR A CA 1
ATOM 2588 C C . THR A 1 342 ? -32.874 -4.575 25.577 1.00 80.69 342 THR A C 1
ATOM 2590 O O . THR A 1 342 ? -31.813 -5.175 25.477 1.00 80.69 342 THR A O 1
ATOM 2593 N N . PHE A 1 343 ? -33.047 -3.494 26.334 1.00 79.62 343 PHE A N 1
ATOM 2594 C CA . PHE A 1 343 ? -32.016 -2.983 27.240 1.00 79.62 343 PHE A CA 1
ATOM 2595 C C . PHE A 1 343 ? -32.542 -2.918 28.678 1.00 79.62 343 PHE A C 1
ATOM 2597 O O . PHE A 1 343 ? -33.759 -2.934 28.920 1.00 79.62 343 PHE A O 1
ATOM 2604 N N . VAL A 1 344 ? -31.621 -2.870 29.635 1.00 82.50 344 VAL A N 1
ATOM 2605 C CA . VAL A 1 344 ? -31.897 -2.597 31.047 1.00 82.50 344 VAL A CA 1
ATOM 2606 C C . VAL A 1 344 ? -31.219 -1.282 31.394 1.00 82.50 344 VAL A C 1
ATOM 2608 O O . VAL A 1 344 ? -30.113 -1.012 30.937 1.00 82.50 344 VAL A O 1
ATOM 2611 N N . PHE A 1 345 ? -31.893 -0.459 32.191 1.00 89.06 345 PHE A N 1
ATOM 2612 C CA . PHE A 1 345 ? -31.230 0.627 32.894 1.00 89.06 345 PHE A CA 1
ATOM 2613 C C . PHE A 1 345 ? -31.602 0.600 34.373 1.00 89.06 345 PHE A C 1
ATOM 2615 O O . PHE A 1 345 ? -32.757 0.365 34.757 1.00 89.06 345 PHE A O 1
ATOM 2622 N N . ARG A 1 346 ? -30.607 0.865 35.209 1.00 90.88 346 ARG A N 1
ATOM 2623 C CA . ARG A 1 346 ? -30.749 1.096 36.644 1.00 90.88 346 ARG A CA 1
ATOM 2624 C C . ARG A 1 346 ? -30.899 2.592 36.871 1.00 90.88 346 ARG A C 1
ATOM 2626 O O . ARG A 1 346 ? -30.097 3.353 36.353 1.00 90.88 346 ARG A O 1
ATOM 2633 N N . PHE A 1 347 ? -31.882 3.019 37.660 1.00 94.81 347 PHE A N 1
ATOM 2634 C CA . PHE A 1 347 ? -32.005 4.409 38.122 1.00 94.81 347 PHE A CA 1
ATOM 2635 C C . PHE A 1 347 ? -32.023 4.453 39.650 1.00 94.81 347 PHE A C 1
ATOM 2637 O O . PHE A 1 347 ? -32.805 3.743 40.295 1.00 94.81 347 PHE A O 1
ATOM 2644 N N . GLY A 1 348 ? -31.179 5.294 40.247 1.00 94.25 348 GLY A N 1
ATOM 2645 C CA . GLY A 1 348 ? -31.017 5.360 41.696 1.00 94.25 348 GLY A CA 1
ATOM 2646 C C . GLY A 1 348 ? -30.541 6.708 42.220 1.00 94.25 348 GLY A C 1
ATOM 2647 O O . GLY A 1 348 ? -30.406 7.686 41.487 1.00 94.25 348 GLY A O 1
ATOM 2648 N N . ILE A 1 349 ? -30.288 6.752 43.531 1.00 93.38 349 ILE A N 1
ATOM 2649 C CA . ILE A 1 349 ? -29.560 7.858 44.167 1.00 93.38 349 ILE A CA 1
ATOM 2650 C C . ILE A 1 349 ? -28.413 7.343 45.030 1.00 93.38 349 ILE A C 1
ATOM 2652 O O . ILE A 1 349 ? -28.562 6.348 45.734 1.00 93.38 349 ILE A O 1
ATOM 2656 N N . GLN A 1 350 ? -27.304 8.072 45.073 1.00 87.56 350 GLN A N 1
ATOM 2657 C CA . GLN A 1 350 ? -26.183 7.846 45.981 1.00 87.56 350 GLN A CA 1
ATOM 2658 C C . GLN A 1 350 ? -26.103 8.982 47.004 1.00 87.56 350 GLN A C 1
ATOM 2660 O O . GLN A 1 350 ? -26.060 10.155 46.645 1.00 87.56 350 GLN A O 1
ATOM 2665 N N . THR A 1 351 ? -26.049 8.668 48.305 1.00 82.88 351 THR A N 1
ATOM 2666 C CA . THR A 1 351 ? -25.841 9.692 49.348 1.00 82.88 351 THR A CA 1
ATOM 2667 C C . THR A 1 351 ? -24.431 9.672 49.934 1.00 82.88 351 THR A C 1
ATOM 2669 O O . THR A 1 351 ? -24.009 8.698 50.551 1.00 82.88 351 THR A O 1
ATOM 2672 N N . ALA A 1 352 ? -23.747 10.817 49.866 1.00 72.81 352 ALA A N 1
ATOM 2673 C CA . ALA A 1 352 ? -22.514 11.081 50.614 1.00 72.81 352 ALA A CA 1
ATOM 2674 C C . ALA A 1 352 ? -22.761 11.391 52.113 1.00 72.81 352 ALA A C 1
ATOM 2676 O O . ALA A 1 352 ? -21.834 11.723 52.859 1.00 72.81 352 ALA A O 1
ATOM 2677 N N . THR A 1 353 ? -24.016 11.337 52.581 1.00 80.31 353 THR A N 1
ATOM 2678 C CA . THR A 1 353 ? -24.391 11.658 53.966 1.00 80.31 353 THR A CA 1
ATOM 2679 C C . THR A 1 353 ? -24.731 10.407 54.773 1.00 80.31 353 THR A C 1
ATOM 2681 O O . THR A 1 353 ? -25.327 9.456 54.278 1.00 80.31 353 THR A O 1
ATOM 2684 N N . ASN A 1 354 ? -24.418 10.439 56.070 1.00 82.25 354 ASN A N 1
ATOM 2685 C CA . ASN A 1 354 ? -24.781 9.377 57.017 1.00 82.25 354 ASN A CA 1
ATOM 2686 C C . ASN A 1 354 ? -26.226 9.504 57.551 1.00 82.25 354 ASN A C 1
ATOM 2688 O O . ASN A 1 354 ? -26.615 8.765 58.454 1.00 82.25 354 ASN A O 1
ATOM 2692 N N . ASP A 1 355 ? -27.016 10.457 57.050 1.00 85.19 355 ASP A N 1
ATOM 2693 C CA . ASP A 1 355 ? -28.400 10.650 57.483 1.00 85.19 355 ASP A CA 1
ATOM 2694 C C . ASP A 1 355 ? -29.324 9.690 56.720 1.00 85.19 355 ASP A C 1
ATOM 2696 O O . ASP A 1 355 ? -29.153 9.473 55.524 1.00 85.19 355 ASP A O 1
ATOM 2700 N N . ASN A 1 356 ? -30.312 9.104 57.399 1.00 91.19 356 ASN A N 1
ATOM 2701 C CA . ASN A 1 356 ? -31.316 8.252 56.753 1.00 91.19 356 ASN A CA 1
ATOM 2702 C C . ASN A 1 356 ? -32.519 9.105 56.363 1.00 91.19 356 ASN A C 1
ATOM 2704 O O . ASN A 1 356 ? -33.113 9.767 57.224 1.00 91.19 356 ASN A O 1
ATOM 2708 N N . PHE A 1 357 ? -32.895 9.078 55.089 1.00 92.94 357 PHE A N 1
ATOM 2709 C CA . PHE A 1 357 ? -33.999 9.867 54.556 1.00 92.94 357 PHE A CA 1
ATOM 2710 C C . PHE A 1 357 ? -34.751 9.108 53.461 1.00 92.94 357 PHE A C 1
ATOM 2712 O O . PHE A 1 357 ? -34.234 8.183 52.846 1.00 92.94 357 PHE A O 1
ATOM 2719 N N . THR A 1 358 ? -35.980 9.539 53.202 1.00 93.94 358 THR A N 1
ATOM 2720 C CA . THR A 1 358 ? -36.661 9.275 51.930 1.00 93.94 358 THR A CA 1
ATOM 2721 C C . THR A 1 358 ? -36.603 10.566 51.123 1.00 93.94 358 THR A C 1
ATOM 2723 O O . THR A 1 358 ? -36.697 11.646 51.723 1.00 93.94 358 THR A O 1
ATOM 2726 N N . THR A 1 359 ? -36.432 10.495 49.802 1.00 90.88 359 THR A N 1
ATOM 2727 C CA . THR A 1 359 ? -36.512 11.685 48.944 1.00 90.88 359 THR A CA 1
ATOM 2728 C C . THR A 1 359 ? -37.855 12.387 49.185 1.00 90.88 359 THR A C 1
ATOM 2730 O O . THR A 1 359 ? -38.920 11.772 49.189 1.00 90.88 359 THR A O 1
ATOM 2733 N N . ASN A 1 360 ? -37.819 13.687 49.505 1.00 81.56 360 ASN A N 1
ATOM 2734 C CA . ASN A 1 360 ? -39.033 14.426 49.900 1.00 81.56 360 ASN A CA 1
ATOM 2735 C C . ASN A 1 360 ? -39.960 14.730 48.706 1.00 81.56 360 ASN A C 1
ATOM 2737 O O . ASN A 1 360 ? -41.086 15.195 48.898 1.00 81.56 360 ASN A O 1
ATOM 2741 N N . VAL A 1 361 ? -39.457 14.488 47.497 1.00 86.94 361 VAL A N 1
ATOM 2742 C CA . VAL A 1 361 ? -40.111 14.579 46.194 1.00 86.94 361 VAL A CA 1
ATOM 2743 C C . VAL A 1 361 ? -39.681 13.317 45.427 1.00 86.94 361 VAL A C 1
ATOM 2745 O O . VAL A 1 361 ? -38.520 12.922 45.575 1.00 86.94 361 VAL A O 1
ATOM 2748 N N . PRO A 1 362 ? -40.569 12.654 44.662 1.00 90.38 362 PRO A N 1
ATOM 2749 C CA . PRO A 1 362 ? -40.152 11.604 43.740 1.00 90.38 362 PRO A CA 1
ATOM 2750 C C . PRO A 1 362 ? -39.124 12.150 42.749 1.00 90.38 362 PRO A C 1
ATOM 2752 O O . PRO A 1 362 ? -39.266 13.275 42.271 1.00 90.38 362 PRO A O 1
ATOM 2755 N N . ARG A 1 363 ? -38.102 11.354 42.466 1.00 91.50 363 ARG A N 1
ATOM 2756 C CA . ARG A 1 363 ? -37.090 11.631 41.452 1.00 91.50 363 ARG A CA 1
ATOM 2757 C C . ARG A 1 363 ? -37.538 11.105 40.093 1.00 91.50 363 ARG A C 1
ATOM 2759 O O . ARG A 1 363 ? -38.350 10.177 40.050 1.00 91.50 363 ARG A O 1
ATOM 2766 N N . GLN A 1 364 ? -37.072 11.737 39.022 1.00 89.06 364 GLN A N 1
ATOM 2767 C CA . GLN A 1 364 ? -37.467 11.448 37.646 1.00 89.06 364 GLN A CA 1
ATOM 2768 C C . GLN A 1 364 ? -36.216 11.223 36.807 1.00 89.06 364 GLN A C 1
ATOM 2770 O O . GLN A 1 364 ? -35.418 12.137 36.683 1.00 89.06 364 GLN A O 1
ATOM 2775 N N . SER A 1 365 ? -36.090 10.042 36.205 1.00 85.81 365 SER A N 1
ATOM 2776 C CA . SER A 1 365 ? -35.162 9.829 35.093 1.00 85.81 365 SER A CA 1
ATOM 2777 C C . SER A 1 365 ? -35.944 10.146 33.821 1.00 85.81 365 SER A C 1
ATOM 2779 O O . SER A 1 365 ? -36.929 9.466 33.522 1.00 85.81 365 SER A O 1
ATOM 2781 N N . GLY A 1 366 ? -35.634 11.266 33.166 1.00 89.81 366 GLY A N 1
ATOM 2782 C CA . GLY A 1 366 ? -36.334 11.703 31.959 1.00 89.81 366 GLY A CA 1
ATOM 2783 C C . GLY A 1 366 ? -35.655 11.133 30.723 1.00 89.81 366 GLY A C 1
ATOM 2784 O O . GLY A 1 366 ? -34.539 11.542 30.434 1.00 89.81 366 GLY A O 1
ATOM 2785 N N . ILE A 1 367 ? -36.314 10.217 30.004 1.00 93.12 367 ILE A N 1
ATOM 2786 C CA . ILE A 1 367 ? -35.686 9.487 28.893 1.00 93.12 367 ILE A CA 1
ATOM 2787 C C . ILE A 1 367 ? -36.352 9.835 27.562 1.00 93.12 367 ILE A C 1
ATOM 2789 O O . ILE A 1 367 ? -37.528 9.527 27.336 1.00 93.12 367 ILE A O 1
ATOM 2793 N N . GLN A 1 368 ? -35.587 10.462 26.675 1.00 92.88 368 GLN A N 1
ATOM 2794 C CA . GLN A 1 368 ? -35.977 10.819 25.315 1.00 92.88 368 GLN A CA 1
ATOM 2795 C C . GLN A 1 368 ? -35.313 9.861 24.317 1.00 92.88 368 GLN A C 1
ATOM 2797 O O . GLN A 1 368 ? -34.093 9.822 24.203 1.00 92.88 368 GLN A O 1
ATOM 2802 N N . PHE A 1 369 ? -36.117 9.108 23.566 1.00 92.44 369 PHE A N 1
ATOM 2803 C CA . PHE A 1 369 ? -35.634 8.177 22.540 1.00 92.44 369 PHE A CA 1
ATOM 2804 C C . PHE A 1 369 ? -35.683 8.839 21.160 1.00 92.44 369 PHE A C 1
ATOM 2806 O O . PHE A 1 369 ? -36.717 8.816 20.484 1.00 92.44 369 PHE A O 1
ATOM 2813 N N . SER A 1 370 ? -34.594 9.507 20.794 1.00 88.38 370 SER A N 1
ATOM 2814 C CA . SER A 1 370 ? -34.386 10.196 19.516 1.00 88.38 370 SE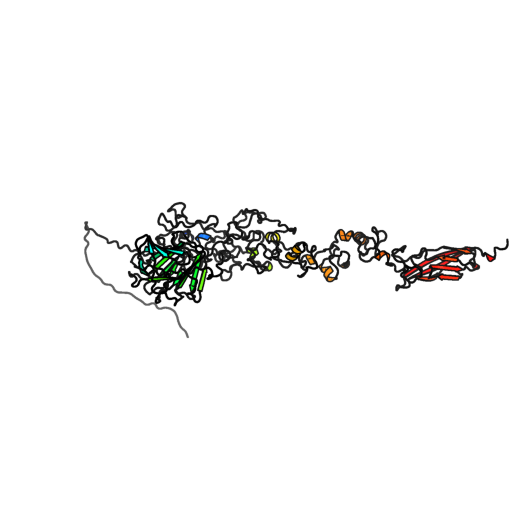R A CA 1
ATOM 2815 C C . SER A 1 370 ? -32.912 10.574 19.366 1.00 88.38 370 SER A C 1
ATOM 2817 O O . SER A 1 370 ? -32.152 10.441 20.318 1.00 88.38 370 SER A O 1
ATOM 2819 N N . CYS A 1 371 ? -32.532 11.147 18.223 1.00 86.38 371 CYS A N 1
ATOM 2820 C CA . CYS A 1 371 ? -31.211 11.754 18.062 1.00 86.38 371 CYS A CA 1
ATOM 2821 C C . CYS A 1 371 ? -30.941 12.906 19.060 1.00 86.38 371 CYS A C 1
ATOM 2823 O O . CYS A 1 371 ? -31.881 13.429 19.676 1.00 86.38 371 CYS A O 1
ATOM 2825 N N . LEU A 1 372 ? -29.666 13.304 19.151 1.00 82.00 372 LEU A N 1
ATOM 2826 C CA . LEU A 1 372 ? -29.044 14.249 20.095 1.00 82.00 372 LEU A CA 1
ATOM 2827 C C . LEU A 1 372 ? -29.502 15.722 19.955 1.00 82.00 372 LEU A C 1
ATOM 2829 O O . LEU A 1 372 ? -28.692 16.645 19.851 1.00 82.00 372 LEU A O 1
ATOM 2833 N N . ASP A 1 373 ? -30.808 15.999 19.960 1.00 82.50 373 ASP A N 1
ATOM 2834 C CA . ASP A 1 373 ? -31.333 17.373 19.857 1.00 82.50 373 ASP A CA 1
ATOM 2835 C C . ASP A 1 373 ? -31.179 18.209 21.146 1.00 82.50 373 ASP A C 1
ATOM 2837 O O . ASP A 1 373 ? -31.534 19.396 21.180 1.00 82.50 373 ASP A O 1
ATOM 2841 N N . ASN A 1 374 ? -30.625 17.599 22.199 1.00 81.94 374 ASN A N 1
ATOM 2842 C CA . ASN A 1 374 ? -30.531 18.146 23.542 1.00 81.94 374 ASN A CA 1
ATOM 2843 C C . ASN A 1 374 ? -29.130 18.634 23.972 1.00 81.94 374 ASN A C 1
ATOM 2845 O O . ASN A 1 374 ? -29.034 19.242 25.041 1.00 81.94 374 ASN A O 1
ATOM 2849 N N . PHE A 1 375 ? -28.086 18.463 23.158 1.00 86.88 375 PHE A N 1
ATOM 2850 C CA . PHE A 1 375 ? -26.710 18.898 23.456 1.00 86.88 375 PHE A CA 1
ATOM 2851 C C . PHE A 1 375 ? -26.351 20.244 22.790 1.00 86.88 375 PHE A C 1
ATOM 2853 O O . PHE A 1 375 ? -27.072 20.746 21.923 1.00 86.88 375 PHE A O 1
ATOM 2860 N N . VAL A 1 376 ? -25.267 20.885 23.239 1.00 88.00 376 VAL A N 1
ATOM 2861 C CA . VAL A 1 376 ? -24.743 22.162 22.710 1.00 88.00 376 VAL A CA 1
ATOM 2862 C C . VAL A 1 376 ? -23.342 21.996 22.127 1.00 88.00 376 VAL A C 1
ATOM 2864 O O . VAL A 1 376 ? -23.055 22.618 21.103 1.00 88.00 376 VAL A O 1
ATOM 2867 N N . ASP A 1 377 ? -22.508 21.188 22.774 1.00 84.06 377 ASP A N 1
ATOM 2868 C CA . ASP A 1 377 ? -21.147 20.826 22.367 1.00 84.06 377 ASP A CA 1
ATOM 2869 C C . ASP A 1 377 ? -20.929 19.337 22.725 1.00 84.06 377 ASP A C 1
ATOM 2871 O O . ASP A 1 377 ? -20.273 19.039 23.727 1.00 84.06 377 ASP A O 1
ATOM 2875 N N . PRO A 1 378 ? -21.598 18.400 22.016 1.00 84.88 378 PRO A N 1
ATOM 2876 C CA . PRO A 1 378 ? -21.561 16.977 22.342 1.00 84.88 378 PRO A CA 1
ATOM 2877 C C . PRO A 1 378 ? -20.153 16.399 22.169 1.00 84.88 378 PRO A C 1
ATOM 2879 O O . PRO A 1 378 ? -19.453 16.719 21.209 1.00 84.88 378 PRO A O 1
ATOM 2882 N N . GLN A 1 379 ? -19.752 15.532 23.089 1.00 80.44 379 GLN A N 1
ATOM 2883 C CA . GLN A 1 379 ? -18.563 14.685 23.012 1.00 80.44 379 GLN A CA 1
ATOM 2884 C C . GLN A 1 379 ? -19.057 13.245 23.111 1.00 80.44 379 GLN A C 1
ATOM 2886 O O . GLN A 1 379 ? -19.740 12.925 24.086 1.00 80.44 379 GLN A O 1
ATOM 2891 N N . THR A 1 380 ? -18.766 12.441 22.094 1.00 77.31 380 THR A N 1
ATOM 2892 C CA . THR A 1 380 ? -19.121 11.021 22.017 1.00 77.31 380 THR A CA 1
ATOM 2893 C C . THR A 1 380 ? -17.872 10.190 22.260 1.00 77.31 380 THR A C 1
ATOM 2895 O O . THR A 1 380 ? -16.817 10.547 21.742 1.00 77.31 380 THR A O 1
ATOM 2898 N N . ILE A 1 381 ? -18.028 9.113 23.024 1.00 70.50 381 ILE A N 1
ATOM 2899 C CA . ILE A 1 381 ? -17.084 8.003 23.163 1.00 70.50 381 ILE A CA 1
ATOM 2900 C C . ILE A 1 381 ? -17.823 6.758 22.664 1.00 70.50 381 ILE A C 1
ATOM 2902 O O . ILE A 1 381 ? -18.993 6.576 23.020 1.00 70.50 381 ILE A O 1
ATOM 2906 N N . THR A 1 382 ? -17.181 5.963 21.817 1.00 68.56 382 THR A N 1
ATOM 2907 C CA . THR A 1 382 ? -17.719 4.733 21.219 1.00 68.56 382 THR A CA 1
ATOM 2908 C C . THR A 1 382 ? -16.931 3.567 21.791 1.00 68.56 382 THR A C 1
ATOM 2910 O O . THR A 1 382 ? -15.728 3.712 21.949 1.00 68.56 382 THR A O 1
ATOM 2913 N N . PHE A 1 383 ? -17.603 2.460 22.101 1.00 65.44 383 PHE A N 1
ATOM 2914 C CA . PHE A 1 383 ? -16.924 1.217 22.440 1.00 65.44 383 PHE A CA 1
ATOM 2915 C C . PHE A 1 383 ? -16.680 0.433 21.156 1.00 65.44 383 PHE A C 1
ATOM 2917 O O . PHE A 1 383 ? -17.610 0.195 20.371 1.00 65.44 383 PHE A O 1
ATOM 2924 N N . SER A 1 384 ? -15.427 0.079 20.964 1.00 65.31 384 SER A N 1
ATOM 2925 C CA . SER A 1 384 ? -14.886 -0.648 19.844 1.00 65.31 384 SER A CA 1
ATOM 2926 C C . SER A 1 384 ? -15.294 -2.122 19.878 1.00 65.31 384 SER A C 1
ATOM 2928 O O . SER A 1 384 ? -15.917 -2.631 20.815 1.00 65.31 384 SER A O 1
ATOM 2930 N N . LYS A 1 385 ? -15.043 -2.805 18.766 1.00 70.50 385 LYS A N 1
ATOM 2931 C CA . LYS A 1 385 ? -15.271 -4.240 18.609 1.00 70.50 385 LYS A CA 1
ATOM 2932 C C . LYS A 1 385 ? -14.387 -4.715 17.471 1.00 70.50 385 LYS A C 1
ATOM 2934 O O . LYS A 1 385 ? -14.479 -4.124 16.396 1.00 70.50 385 LYS A O 1
ATOM 2939 N N . ASP A 1 386 ? -13.696 -5.827 17.699 1.00 80.44 386 ASP A N 1
ATOM 2940 C CA . ASP A 1 386 ? -12.919 -6.623 16.747 1.00 80.44 386 ASP A CA 1
ATOM 2941 C C . ASP A 1 386 ? -13.468 -6.488 15.319 1.00 80.44 386 ASP A C 1
ATOM 2943 O O . ASP A 1 386 ? -14.626 -6.861 15.047 1.00 80.44 386 ASP A O 1
ATOM 2947 N N . ILE A 1 387 ? -12.650 -5.956 14.420 1.00 85.62 387 ILE A N 1
ATOM 2948 C CA . ILE A 1 387 ? -12.738 -6.293 13.001 1.00 85.62 387 ILE A CA 1
ATOM 2949 C C . ILE A 1 387 ? -12.003 -7.643 12.813 1.00 85.62 387 ILE A C 1
ATOM 2951 O O . ILE A 1 387 ? -11.526 -8.217 13.787 1.00 85.62 387 ILE A O 1
ATOM 2955 N N . ASP A 1 388 ? -12.175 -8.251 11.649 1.00 90.56 388 ASP A N 1
ATOM 2956 C CA . ASP A 1 388 ? -11.627 -9.537 11.189 1.00 90.56 388 ASP A CA 1
ATOM 2957 C C . ASP A 1 388 ? -11.740 -9.386 9.662 1.00 90.56 388 ASP A C 1
ATOM 2959 O O . ASP A 1 388 ? -12.802 -9.669 9.079 1.00 90.56 388 ASP A O 1
ATOM 2963 N N . SER A 1 389 ? -10.776 -8.652 9.091 1.00 92.62 389 SER A N 1
ATOM 2964 C CA . SER A 1 389 ? -10.877 -8.008 7.772 1.00 92.62 389 SER A CA 1
ATOM 2965 C C . SER A 1 389 ? -10.825 -9.007 6.613 1.00 92.62 389 SER A C 1
ATOM 2967 O O . SER A 1 389 ? -11.697 -8.959 5.729 1.00 92.62 389 SER A O 1
ATOM 2969 N N . ASP A 1 390 ? -9.913 -9.980 6.656 1.00 92.50 390 ASP A N 1
ATOM 2970 C CA . ASP A 1 390 ? -9.819 -11.071 5.678 1.00 92.50 390 ASP A CA 1
ATOM 2971 C C . ASP A 1 390 ? -10.865 -12.202 5.930 1.00 92.50 390 ASP A C 1
ATOM 2973 O O . ASP A 1 390 ? -11.440 -12.781 4.988 1.00 92.50 390 ASP A O 1
ATOM 2977 N N . GLY A 1 391 ? -11.211 -12.466 7.198 1.00 91.81 391 GLY A N 1
ATOM 2978 C CA . GLY A 1 391 ? -12.119 -13.528 7.637 1.00 91.81 391 GLY A CA 1
ATOM 2979 C C . GLY A 1 391 ? -11.459 -14.826 8.139 1.00 91.81 391 GLY A C 1
ATOM 2980 O O . GLY A 1 391 ? -12.153 -15.862 8.177 1.00 91.81 391 GLY A O 1
ATOM 2981 N N . ASP A 1 392 ? -10.168 -14.810 8.465 1.00 89.44 392 ASP A N 1
ATOM 2982 C CA . ASP A 1 392 ? -9.368 -15.870 9.085 1.00 89.44 392 ASP A CA 1
ATOM 2983 C C . ASP A 1 392 ? -9.904 -16.253 10.483 1.00 89.44 392 ASP A C 1
ATOM 2985 O O . ASP A 1 392 ? -10.140 -17.442 10.788 1.00 89.44 392 ASP A O 1
ATOM 2989 N N . GLY A 1 393 ? -10.180 -15.237 11.308 1.00 88.25 393 GLY A N 1
ATOM 2990 C CA . GLY A 1 393 ? -10.551 -15.367 12.714 1.00 88.25 393 GLY A CA 1
ATOM 2991 C C . GLY A 1 393 ? -9.436 -15.104 13.740 1.00 88.25 393 GLY A C 1
ATOM 2992 O O . GLY A 1 393 ? -9.589 -15.562 14.890 1.00 88.25 393 GLY A O 1
ATOM 2993 N N . TYR A 1 394 ? -8.356 -14.425 13.360 1.00 90.12 394 TYR A N 1
ATOM 2994 C CA . TYR A 1 394 ? -7.710 -13.382 14.162 1.00 90.12 394 TYR A CA 1
ATOM 2995 C C . TYR A 1 394 ? -8.423 -12.032 13.898 1.00 90.12 394 TYR A C 1
ATOM 2997 O O . TYR A 1 394 ? -8.993 -11.830 12.828 1.00 90.12 394 TYR A O 1
ATOM 3005 N N . PRO A 1 395 ? -8.603 -11.184 14.922 1.00 92.44 395 PRO A N 1
ATOM 3006 C CA . PRO A 1 395 ? -8.944 -9.778 14.721 1.00 92.44 395 PRO A CA 1
ATOM 3007 C C . PRO A 1 395 ? -7.749 -8.952 14.267 1.00 92.44 395 PRO A C 1
ATOM 3009 O O . PRO A 1 395 ? -6.685 -9.160 14.826 1.00 92.44 395 PRO A O 1
ATOM 3012 N N . ASP A 1 396 ? -7.991 -7.944 13.429 1.00 94.31 396 ASP A N 1
ATOM 3013 C CA . ASP A 1 396 ? -6.994 -7.008 12.885 1.00 94.31 396 ASP A CA 1
ATOM 3014 C C . ASP A 1 396 ? -5.933 -6.561 13.931 1.00 94.31 396 ASP A C 1
ATOM 3016 O O . ASP A 1 396 ? -4.755 -6.704 13.687 1.00 94.31 396 ASP A O 1
ATOM 3020 N N . ARG A 1 397 ? -6.328 -6.157 15.153 1.00 93.50 397 ARG A N 1
ATOM 3021 C CA . ARG A 1 397 ? -5.397 -5.715 16.232 1.00 93.50 397 ARG A CA 1
ATOM 3022 C C . ARG A 1 397 ? -4.456 -6.778 16.849 1.00 93.50 397 ARG A C 1
ATOM 3024 O O . ARG A 1 397 ? -3.816 -6.538 17.872 1.00 93.50 397 ARG A O 1
ATOM 3031 N N . VAL A 1 398 ? -4.586 -8.026 16.412 1.00 94.12 398 VAL A N 1
ATOM 3032 C CA . VAL A 1 398 ? -3.776 -9.170 16.868 1.00 94.12 398 VAL A CA 1
ATOM 3033 C C . VAL A 1 398 ? -3.367 -10.036 15.668 1.00 94.12 398 VAL A C 1
ATOM 3035 O O . VAL A 1 398 ? -3.302 -11.266 15.786 1.00 94.12 398 VAL A O 1
ATOM 3038 N N . ASP A 1 399 ? -3.207 -9.403 14.509 1.00 95.56 399 ASP A N 1
ATOM 3039 C CA . ASP A 1 399 ? -3.016 -10.013 13.195 1.00 95.56 399 ASP A CA 1
ATOM 3040 C C . ASP A 1 399 ? -2.073 -9.135 12.365 1.00 95.56 399 ASP A C 1
ATOM 3042 O O . ASP A 1 399 ? -2.474 -8.112 11.823 1.00 95.56 399 ASP A O 1
ATOM 3046 N N . ILE A 1 400 ? -0.807 -9.543 12.253 1.00 96.12 400 ILE A N 1
ATOM 3047 C CA . ILE A 1 400 ? 0.229 -8.719 11.609 1.00 96.12 400 ILE A CA 1
ATOM 3048 C C . ILE A 1 400 ? 0.112 -8.624 10.070 1.00 96.12 400 ILE A C 1
ATOM 3050 O O . ILE A 1 400 ? 1.020 -8.071 9.455 1.00 96.12 400 ILE A O 1
ATOM 3054 N N . ASP A 1 401 ? -0.923 -9.202 9.448 1.00 97.25 401 ASP A N 1
ATOM 3055 C CA . ASP A 1 401 ? -1.214 -9.211 7.997 1.00 97.25 401 ASP A CA 1
ATOM 3056 C C . ASP A 1 401 ? -2.751 -9.179 7.795 1.00 97.25 401 ASP A C 1
ATOM 3058 O O . ASP A 1 401 ? -3.377 -10.159 7.364 1.00 97.25 401 ASP A O 1
ATOM 3062 N N . SER A 1 402 ? -3.382 -8.056 8.173 1.00 95.94 402 SER A N 1
ATOM 3063 C CA . SER A 1 402 ? -4.840 -7.920 8.379 1.00 95.94 402 SER A CA 1
ATOM 3064 C C . SER A 1 402 ? -5.714 -8.192 7.144 1.00 95.94 402 SER A C 1
ATOM 3066 O O . SER A 1 402 ? -6.925 -8.434 7.282 1.00 95.94 402 SER A O 1
ATOM 3068 N N . ASP A 1 403 ? -5.163 -8.136 5.927 1.00 96.12 403 ASP A N 1
ATOM 3069 C CA . ASP A 1 403 ? -5.870 -8.518 4.694 1.00 96.12 403 ASP A CA 1
ATOM 3070 C C . ASP A 1 403 ? -5.311 -9.769 3.975 1.00 96.12 403 ASP A C 1
ATOM 3072 O O . ASP A 1 403 ? -5.949 -10.296 3.046 1.00 96.12 403 ASP A O 1
ATOM 3076 N N . ASN A 1 404 ? -4.251 -10.354 4.544 1.00 96.19 404 ASN A N 1
ATOM 3077 C CA . ASN A 1 404 ? -3.658 -11.653 4.230 1.00 96.19 404 ASN A CA 1
ATOM 3078 C C . ASN A 1 404 ? -3.024 -11.751 2.824 1.00 96.19 404 ASN A C 1
ATOM 3080 O O . ASN A 1 404 ? -3.113 -12.775 2.113 1.00 96.19 404 ASN A O 1
ATOM 3084 N N . ASP A 1 405 ? -2.393 -10.657 2.402 1.00 96.56 405 ASP A N 1
ATOM 3085 C CA . ASP A 1 405 ? -1.678 -10.511 1.135 1.00 96.56 405 ASP A CA 1
ATOM 3086 C C . ASP A 1 405 ? -0.216 -11.006 1.209 1.00 96.56 405 ASP A C 1
ATOM 3088 O O . ASP A 1 405 ? 0.316 -11.475 0.188 1.00 96.56 405 ASP A O 1
ATOM 3092 N N . GLY A 1 406 ? 0.375 -11.013 2.411 1.00 95.56 406 GLY A N 1
ATOM 3093 C CA . GLY A 1 406 ? 1.753 -11.415 2.694 1.00 95.56 406 GLY A CA 1
ATOM 3094 C C . GLY A 1 406 ? 2.762 -10.280 2.922 1.00 95.56 406 GLY A C 1
ATOM 3095 O O . GLY A 1 406 ? 3.966 -10.558 2.904 1.00 95.56 406 GLY A O 1
ATOM 3096 N N . ILE A 1 407 ? 2.323 -9.033 3.100 1.00 97.69 407 ILE A N 1
ATOM 3097 C CA . ILE A 1 407 ? 3.136 -7.872 3.484 1.00 97.69 407 ILE A CA 1
ATOM 3098 C C . ILE A 1 407 ? 2.666 -7.397 4.876 1.00 97.69 407 ILE A C 1
ATOM 3100 O O . ILE A 1 407 ? 1.536 -6.952 4.999 1.00 97.69 407 ILE A O 1
ATOM 3104 N N . PRO A 1 408 ? 3.505 -7.435 5.932 1.00 97.44 408 PRO A N 1
ATOM 3105 C CA . PRO A 1 408 ? 3.034 -7.125 7.282 1.00 97.44 408 PRO A CA 1
ATOM 3106 C C . PRO A 1 408 ? 2.565 -5.679 7.502 1.00 97.44 408 PRO A C 1
ATOM 3108 O O . PRO A 1 408 ? 3.204 -4.731 7.030 1.00 97.44 408 PRO A O 1
ATOM 3111 N N . ASP A 1 409 ? 1.540 -5.501 8.334 1.00 98.00 409 ASP A N 1
ATOM 3112 C CA . ASP A 1 409 ? 0.847 -4.233 8.598 1.00 98.00 409 ASP A CA 1
ATOM 3113 C C . ASP A 1 409 ? 1.807 -3.103 9.054 1.00 98.00 409 ASP A C 1
ATOM 3115 O O . ASP A 1 409 ? 1.719 -1.959 8.585 1.00 98.00 409 ASP A O 1
ATOM 3119 N N . ASN A 1 410 ? 2.852 -3.432 9.832 1.00 97.56 410 ASN A N 1
ATOM 3120 C CA . ASN A 1 410 ? 3.915 -2.495 10.237 1.00 97.56 410 ASN A CA 1
ATOM 3121 C C . ASN A 1 410 ? 4.659 -1.861 9.044 1.00 97.56 410 ASN A C 1
ATOM 3123 O O . ASN A 1 410 ? 5.120 -0.709 9.109 1.00 97.56 410 ASN A O 1
ATOM 3127 N N . VAL A 1 411 ? 4.827 -2.623 7.961 1.00 97.81 411 VAL A N 1
ATOM 3128 C CA . VAL A 1 411 ? 5.430 -2.186 6.695 1.00 97.81 411 VAL A CA 1
ATOM 3129 C C . VAL A 1 411 ? 4.431 -1.312 5.940 1.00 97.81 411 VAL A C 1
ATOM 3131 O O . VAL A 1 411 ? 4.770 -0.206 5.501 1.00 97.81 411 VAL A O 1
ATOM 3134 N N . GLU A 1 412 ? 3.198 -1.796 5.855 1.00 97.69 412 GLU A N 1
ATOM 3135 C CA . GLU A 1 412 ? 2.088 -1.270 5.068 1.00 97.69 4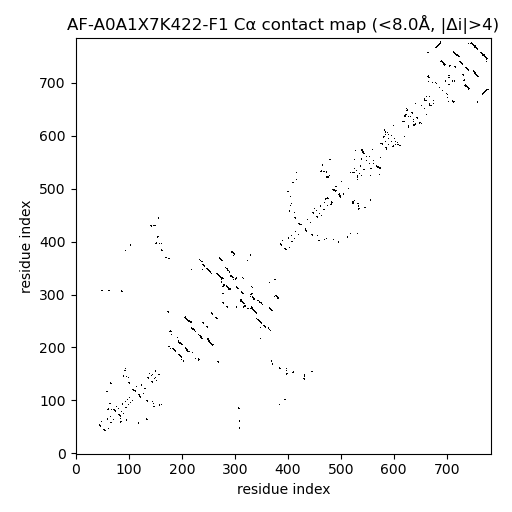12 GLU A CA 1
ATOM 3136 C C . GLU A 1 412 ? 1.586 0.096 5.543 1.00 97.69 412 GLU A C 1
ATOM 3138 O O . GLU A 1 412 ? 1.398 1.038 4.761 1.00 97.69 412 GLU A O 1
ATOM 3143 N N . ALA A 1 413 ? 1.444 0.255 6.858 1.00 97.06 413 ALA A N 1
ATOM 3144 C CA . ALA A 1 413 ? 1.033 1.486 7.519 1.00 97.06 413 ALA A CA 1
ATOM 3145 C C . ALA A 1 413 ? 2.042 2.639 7.341 1.00 97.06 413 ALA A C 1
ATOM 3147 O O . ALA A 1 413 ? 1.802 3.761 7.807 1.00 97.06 413 ALA A O 1
ATOM 3148 N N . GLN A 1 414 ? 3.172 2.406 6.663 1.00 97.81 414 GLN A N 1
ATOM 3149 C CA . GLN A 1 414 ? 4.260 3.357 6.467 1.00 97.81 414 GLN A CA 1
ATOM 3150 C C . GLN A 1 414 ? 4.588 3.596 4.982 1.00 97.81 414 GLN A C 1
ATOM 3152 O O . GLN A 1 414 ? 4.208 2.864 4.078 1.00 97.81 414 GLN A O 1
ATOM 3157 N N . THR A 1 415 ? 5.309 4.689 4.706 1.00 97.00 415 THR A N 1
ATOM 3158 C CA . THR A 1 415 ? 5.868 4.960 3.367 1.00 97.00 415 THR A CA 1
ATOM 3159 C C . THR A 1 415 ? 7.272 4.373 3.256 1.00 97.00 415 THR A C 1
ATOM 3161 O O . THR A 1 415 ? 8.080 4.628 4.153 1.00 97.00 415 THR A O 1
ATOM 3164 N N . THR A 1 416 ? 7.644 3.789 2.122 1.00 96.25 416 THR A N 1
ATOM 3165 C CA . THR A 1 416 ? 8.972 3.196 1.871 1.00 96.25 416 THR A CA 1
ATOM 3166 C C . THR A 1 416 ? 10.168 4.125 2.159 1.00 96.25 416 THR A C 1
ATOM 3168 O O . THR A 1 416 ? 11.116 3.716 2.829 1.00 96.25 416 THR A O 1
ATOM 3171 N N . GLU A 1 417 ? 10.154 5.410 1.749 1.00 94.94 417 GLU A N 1
ATOM 3172 C CA . GLU A 1 417 ? 11.243 6.368 2.103 1.00 94.94 417 GLU A CA 1
ATOM 3173 C C . GLU A 1 417 ? 11.262 6.702 3.614 1.00 94.94 417 GLU A C 1
ATOM 3175 O O . GLU A 1 417 ? 12.292 7.091 4.178 1.00 94.94 417 GLU A O 1
ATOM 3180 N N . GLY A 1 418 ? 10.100 6.617 4.262 1.00 94.75 418 GLY A N 1
ATOM 3181 C CA . GLY A 1 418 ? 9.853 7.069 5.631 1.00 94.75 418 GLY A CA 1
ATOM 3182 C C . GLY A 1 418 ? 9.900 5.987 6.708 1.00 94.75 418 GLY A C 1
ATOM 3183 O O . GLY A 1 418 ? 9.922 6.373 7.877 1.00 94.75 418 GLY A O 1
ATOM 3184 N N . TYR A 1 419 ? 9.930 4.707 6.321 1.00 97.06 419 TYR A N 1
ATOM 3185 C CA . TYR A 1 419 ? 9.767 3.538 7.186 1.00 97.06 419 TYR A CA 1
ATOM 3186 C C . TYR A 1 419 ? 10.650 3.579 8.446 1.00 97.06 419 TYR A C 1
ATOM 3188 O O . TYR A 1 419 ? 11.851 3.897 8.412 1.00 97.06 419 TYR A O 1
ATOM 3196 N N . ILE A 1 420 ? 10.020 3.283 9.581 1.00 95.75 420 ILE A N 1
ATOM 3197 C CA . ILE A 1 420 ? 10.601 3.253 10.917 1.00 95.75 420 ILE A CA 1
ATOM 3198 C C . ILE A 1 420 ? 10.429 1.825 11.454 1.00 95.75 420 ILE A C 1
ATOM 3200 O O . ILE A 1 420 ? 9.316 1.478 11.844 1.00 95.75 420 ILE A O 1
ATOM 3204 N N . PRO A 1 421 ? 11.508 1.021 11.521 1.00 95.62 421 PRO A N 1
ATOM 3205 C CA . PRO A 1 421 ? 11.430 -0.312 12.104 1.00 95.62 421 PRO A CA 1
ATOM 3206 C C . PRO A 1 421 ? 11.236 -0.239 13.627 1.00 95.62 421 PRO A C 1
ATOM 3208 O O . PRO A 1 421 ? 11.770 0.696 14.258 1.00 95.62 421 PRO A O 1
ATOM 3211 N N . PRO A 1 422 ? 10.567 -1.240 14.223 1.00 94.75 422 PRO A N 1
ATOM 3212 C CA . PRO A 1 422 ? 10.346 -1.324 15.662 1.00 94.75 422 PRO A CA 1
ATOM 3213 C C . PRO A 1 422 ? 11.677 -1.447 16.415 1.00 94.75 422 PRO A C 1
ATOM 3215 O O . PRO A 1 422 ? 12.716 -1.862 15.884 1.00 94.75 422 PRO A O 1
ATOM 3218 N N . THR A 1 423 ? 11.698 -1.038 17.685 1.00 94.56 423 THR A N 1
ATOM 3219 C CA . THR A 1 423 ? 12.917 -1.085 18.506 1.00 94.56 423 THR A CA 1
ATOM 3220 C C . THR A 1 423 ? 13.034 -2.324 19.393 1.00 94.56 423 THR A C 1
ATOM 3222 O O . THR A 1 423 ? 14.136 -2.575 19.911 1.00 94.56 423 THR A O 1
ATOM 3225 N N . GLY A 1 424 ? 11.950 -3.089 19.555 1.00 92.12 424 GLY A N 1
ATOM 3226 C CA . GLY A 1 424 ? 11.819 -4.185 20.516 1.00 92.12 424 GLY A CA 1
ATOM 3227 C C . GLY A 1 424 ? 11.969 -3.686 21.954 1.00 92.12 424 GLY A C 1
ATOM 3228 O O . GLY A 1 424 ? 12.686 -4.296 22.762 1.00 92.12 424 GLY A O 1
ATOM 3229 N N . LEU A 1 425 ? 11.442 -2.492 22.237 1.00 93.88 425 LEU A N 1
ATOM 3230 C CA . LEU A 1 425 ? 11.514 -1.825 23.529 1.00 93.88 425 LEU A CA 1
ATOM 3231 C C . LEU A 1 425 ? 10.240 -1.022 23.783 1.00 93.88 425 LEU A C 1
ATOM 3233 O O . LEU A 1 425 ? 9.986 -0.046 23.085 1.00 93.88 425 LEU A O 1
ATOM 3237 N N . ASP A 1 426 ? 9.639 -1.263 24.941 1.00 93.81 426 ASP A N 1
ATOM 3238 C CA . ASP A 1 426 ? 8.767 -0.329 25.650 1.00 93.81 426 ASP A CA 1
ATOM 3239 C C . ASP A 1 426 ? 9.540 0.327 26.838 1.00 93.81 426 ASP A C 1
ATOM 3241 O O . ASP A 1 426 ? 10.392 -0.282 27.510 1.00 93.81 426 ASP A O 1
ATOM 3245 N N . SER A 1 427 ? 9.334 1.635 27.049 1.00 92.88 427 SER A N 1
ATOM 3246 C CA . SER A 1 427 ? 9.933 2.447 28.125 1.00 92.88 427 SER A CA 1
ATOM 3247 C C . SER A 1 427 ? 8.973 2.747 29.281 1.00 92.88 427 SER A C 1
ATOM 3249 O O . SER A 1 427 ? 9.455 3.022 30.397 1.00 92.88 427 SER A O 1
ATOM 3251 N N . ASP A 1 428 ? 7.673 2.729 29.012 1.00 90.75 428 ASP A N 1
ATOM 3252 C CA . ASP A 1 428 ? 6.598 3.253 29.844 1.00 90.75 428 ASP A CA 1
ATOM 3253 C C . ASP A 1 428 ? 5.755 2.118 30.456 1.00 90.75 428 ASP A C 1
ATOM 3255 O O . ASP A 1 428 ? 5.312 2.278 31.603 1.00 90.75 428 ASP A O 1
ATOM 3259 N N . ASN A 1 429 ? 5.751 0.930 29.832 1.00 91.81 429 ASN A N 1
ATOM 3260 C CA . ASN A 1 429 ? 4.927 -0.237 30.167 1.00 91.81 429 ASN A CA 1
ATOM 3261 C C . ASN A 1 429 ? 3.444 -0.006 29.850 1.00 91.81 429 ASN A C 1
ATOM 3263 O O . ASN A 1 429 ? 2.599 -0.193 30.728 1.00 91.81 429 ASN A O 1
ATOM 3267 N N . ASP A 1 430 ? 3.212 0.429 28.609 1.00 90.88 430 ASP A N 1
ATOM 3268 C CA . ASP A 1 430 ? 1.940 0.651 27.908 1.00 90.88 430 ASP A CA 1
ATOM 3269 C C . ASP A 1 430 ? 1.891 -0.014 26.510 1.00 90.88 430 ASP A C 1
ATOM 3271 O O . ASP A 1 430 ? 1.027 0.336 25.710 1.00 90.88 430 ASP A O 1
ATOM 3275 N N . GLY A 1 431 ? 2.800 -0.962 26.233 1.00 93.19 431 GLY A N 1
ATOM 3276 C CA . GLY A 1 431 ? 2.727 -1.902 25.105 1.00 93.19 431 GLY A CA 1
ATOM 3277 C C . GLY A 1 431 ? 3.372 -1.405 23.812 1.00 93.19 431 GLY A C 1
ATOM 3278 O O . GLY A 1 431 ? 4.311 -2.013 23.296 1.00 93.19 431 GLY A O 1
ATOM 3279 N N . LEU A 1 432 ? 2.975 -0.204 23.394 1.00 95.00 432 LEU A N 1
ATOM 3280 C CA . LEU A 1 432 ? 3.443 0.498 22.194 1.00 95.00 432 LEU A CA 1
ATOM 3281 C C . LEU A 1 432 ? 4.981 0.675 22.134 1.00 95.00 432 LEU A C 1
ATOM 3283 O O . LEU A 1 432 ? 5.591 1.321 23.001 1.00 95.00 432 LEU A O 1
ATOM 3287 N N . ASP A 1 433 ? 5.639 0.208 21.063 1.00 95.94 433 ASP A N 1
ATOM 3288 C CA . ASP A 1 433 ? 7.100 0.338 20.921 1.00 95.94 433 ASP A CA 1
ATOM 3289 C C . ASP A 1 433 ? 7.592 1.809 20.929 1.00 95.94 433 ASP A C 1
ATOM 3291 O O . ASP A 1 433 ? 6.994 2.740 20.380 1.00 95.94 433 ASP A O 1
ATOM 3295 N N . ASN A 1 434 ? 8.792 2.034 21.487 1.00 94.38 434 ASN A N 1
ATOM 3296 C CA . ASN A 1 434 ? 9.477 3.339 21.527 1.00 94.38 434 ASN A CA 1
ATOM 3297 C C . ASN A 1 434 ? 9.698 4.007 20.142 1.00 94.38 434 ASN A C 1
ATOM 3299 O O . ASN A 1 434 ? 10.116 5.174 20.093 1.00 94.38 434 ASN A O 1
ATOM 3303 N N . ALA A 1 435 ? 9.529 3.289 19.028 1.00 95.06 435 ALA A N 1
ATOM 3304 C CA . ALA A 1 435 ? 9.476 3.830 17.671 1.00 95.06 435 ALA A CA 1
ATOM 3305 C C . ALA A 1 435 ? 8.224 4.695 17.440 1.00 95.06 435 ALA A C 1
ATOM 3307 O O . ALA A 1 435 ? 8.328 5.757 16.810 1.00 95.06 435 ALA A O 1
ATOM 3308 N N . TYR A 1 436 ? 7.090 4.261 17.993 1.00 94.81 436 TYR A N 1
ATOM 3309 C CA . TYR A 1 436 ? 5.733 4.744 17.729 1.00 94.81 436 TYR A CA 1
ATOM 3310 C C . TYR A 1 436 ? 5.137 5.518 18.927 1.00 94.81 436 TYR A C 1
ATOM 3312 O O . TYR A 1 436 ? 4.227 6.334 18.742 1.00 94.81 436 TYR A O 1
ATOM 3320 N N . ASP A 1 437 ? 5.748 5.405 20.121 1.00 89.25 437 ASP A N 1
ATOM 3321 C CA . ASP A 1 437 ? 5.555 6.256 21.316 1.00 89.25 437 ASP A CA 1
ATOM 3322 C C . ASP A 1 437 ? 5.808 7.761 21.029 1.00 89.25 437 ASP A C 1
ATOM 3324 O O . ASP A 1 437 ? 6.852 8.386 21.287 1.00 89.25 437 ASP A O 1
ATOM 3328 N N . GLY A 1 438 ? 4.798 8.377 20.418 1.00 76.56 438 GLY A N 1
ATOM 3329 C CA . GLY A 1 438 ? 4.664 9.812 20.254 1.00 76.56 438 GLY A CA 1
ATOM 3330 C C . GLY A 1 438 ? 4.413 10.520 21.594 1.00 76.56 438 GLY A C 1
ATOM 3331 O O . GLY A 1 438 ? 4.158 9.915 22.620 1.00 76.56 438 GLY A O 1
ATOM 3332 N N . PRO A 1 439 ? 4.385 11.863 21.640 1.00 72.00 439 PRO A N 1
ATOM 3333 C CA . PRO A 1 439 ? 4.240 12.612 22.899 1.00 72.00 439 PRO A CA 1
ATOM 3334 C C . PRO A 1 439 ? 2.877 12.465 23.623 1.00 72.00 439 PRO A C 1
ATOM 3336 O O . PRO A 1 439 ? 2.617 13.265 24.533 1.00 72.00 439 PRO A O 1
ATOM 3339 N N . VAL A 1 440 ? 2.011 11.561 23.152 1.00 72.56 440 VAL A N 1
ATOM 3340 C CA . VAL A 1 440 ? 0.632 11.261 23.571 1.00 72.56 440 VAL A CA 1
ATOM 3341 C C . VAL A 1 440 ? 0.200 9.839 23.133 1.00 72.56 440 VAL A C 1
ATOM 3343 O O . VAL A 1 440 ? -0.979 9.686 22.847 1.00 72.56 440 VAL A O 1
ATOM 3346 N N . ASN A 1 441 ? 1.124 8.871 23.013 1.00 80.25 441 ASN A N 1
ATOM 3347 C CA . ASN A 1 441 ? 0.849 7.487 22.575 1.00 80.25 441 ASN A CA 1
ATOM 3348 C C . ASN A 1 441 ? 0.133 7.488 21.215 1.00 80.25 441 ASN A C 1
ATOM 3350 O O . ASN A 1 441 ? -1.081 7.355 21.117 1.00 80.25 441 ASN A O 1
ATOM 3354 N N . GLN A 1 442 ? 0.873 7.880 20.174 1.00 84.62 442 GLN A N 1
ATOM 3355 C CA . GLN A 1 442 ? 0.253 8.282 18.910 1.00 84.62 442 GLN A CA 1
ATOM 3356 C C . GLN A 1 442 ? 0.014 7.113 17.944 1.00 84.62 442 GLN A C 1
ATOM 3358 O O . GLN A 1 442 ? -0.848 7.266 17.079 1.00 84.62 442 GLN A O 1
ATOM 3363 N N . GLY A 1 443 ? 0.798 6.038 18.057 1.00 92.81 443 GLY A N 1
ATOM 3364 C CA . GLY A 1 443 ? 0.929 5.042 17.002 1.00 92.81 443 GLY A CA 1
ATOM 3365 C C . GLY A 1 443 ? 1.480 5.630 15.700 1.00 92.81 443 GLY A C 1
ATOM 3366 O O . GLY A 1 443 ? 1.893 6.804 15.601 1.00 92.81 443 GLY A O 1
ATOM 3367 N N . LEU A 1 444 ? 1.450 4.795 14.676 1.00 94.12 444 LEU A N 1
ATOM 3368 C CA . LEU A 1 444 ? 1.562 5.152 13.279 1.00 94.12 444 LEU A CA 1
ATOM 3369 C C . LEU A 1 444 ? 0.329 5.960 12.840 1.00 94.12 444 LEU A C 1
ATOM 3371 O O . LEU A 1 444 ? -0.675 6.120 13.533 1.00 94.12 444 LEU A O 1
ATOM 3375 N N . ILE A 1 445 ? 0.436 6.569 11.665 1.00 91.06 445 ILE A N 1
ATOM 3376 C CA . ILE A 1 445 ? -0.735 7.056 10.938 1.00 91.06 445 ILE A CA 1
ATOM 3377 C C . ILE A 1 445 ? -0.699 6.269 9.637 1.00 91.06 445 ILE A C 1
ATOM 3379 O O . ILE A 1 445 ? 0.118 6.655 8.793 1.00 91.06 445 ILE A O 1
ATOM 3383 N N . PRO A 1 446 ? -1.534 5.223 9.490 1.00 95.25 446 PRO A N 1
ATOM 3384 C CA . PRO A 1 446 ? -1.552 4.392 8.301 1.00 95.25 446 PRO A CA 1
ATOM 3385 C C . PRO A 1 446 ? -1.570 5.218 7.019 1.00 95.25 446 PRO A C 1
ATOM 3387 O O . PRO A 1 446 ? -2.275 6.236 6.907 1.00 95.25 446 PRO A O 1
ATOM 3390 N N . VAL A 1 447 ? -0.733 4.807 6.073 1.00 96.69 447 VAL A N 1
ATOM 3391 C CA . VAL A 1 447 ? -0.708 5.380 4.732 1.00 96.69 447 VAL A CA 1
ATOM 3392 C C . VAL A 1 447 ? -1.938 4.881 3.964 1.00 96.69 447 VAL A C 1
ATOM 3394 O O . VAL A 1 447 ? -2.559 3.879 4.301 1.00 96.69 447 VAL A O 1
ATOM 3397 N N . ASN A 1 448 ? -2.365 5.696 3.008 1.00 95.81 448 ASN A N 1
ATOM 3398 C CA . ASN A 1 448 ? -3.282 5.318 1.944 1.00 95.81 448 ASN A CA 1
ATOM 3399 C C . ASN A 1 448 ? -2.663 5.938 0.682 1.00 95.81 448 ASN A C 1
ATOM 3401 O O . ASN A 1 448 ? -2.560 7.173 0.585 1.00 95.81 448 ASN A O 1
ATOM 3405 N N . THR A 1 449 ? -2.133 5.096 -0.198 1.00 95.69 449 THR A N 1
ATOM 3406 C CA . THR A 1 449 ? -1.223 5.481 -1.284 1.00 95.69 449 THR A CA 1
ATOM 3407 C C . THR A 1 449 ? -1.976 6.154 -2.432 1.00 95.69 449 THR A C 1
ATOM 3409 O O . THR A 1 449 ? -1.582 7.237 -2.891 1.00 95.69 449 THR A O 1
ATOM 3412 N N . ASP A 1 450 ? -3.122 5.599 -2.829 1.00 94.12 450 ASP A N 1
ATOM 3413 C CA . ASP A 1 450 ? -3.943 6.088 -3.941 1.00 94.12 450 ASP A CA 1
ATOM 3414 C C . ASP A 1 450 ? -4.796 7.345 -3.601 1.00 94.12 450 ASP A C 1
ATOM 3416 O O . ASP A 1 450 ? -5.052 8.219 -4.449 1.00 94.12 450 ASP A O 1
ATOM 3420 N N . GLY A 1 451 ? -5.213 7.489 -2.339 1.00 93.38 451 GLY A N 1
ATOM 3421 C CA . GLY A 1 451 ? -6.116 8.532 -1.859 1.00 93.38 451 GLY A CA 1
ATOM 3422 C C . GLY A 1 451 ? -7.626 8.229 -1.910 1.00 93.38 451 GLY A C 1
ATOM 3423 O O . GLY A 1 451 ? -8.386 9.211 -1.802 1.00 93.38 451 GLY A O 1
ATOM 3424 N N . THR A 1 452 ? -8.104 6.997 -2.162 1.00 88.19 452 THR A N 1
ATOM 3425 C CA . THR A 1 452 ? -9.520 6.737 -2.510 1.00 88.19 452 THR A CA 1
ATOM 3426 C C . THR A 1 452 ? -10.293 5.660 -1.734 1.00 88.19 452 THR A C 1
ATOM 3428 O O . THR A 1 452 ? -11.506 5.880 -1.565 1.00 88.19 452 THR A O 1
ATOM 3431 N N . ASP A 1 453 ? -9.664 4.605 -1.218 1.00 86.75 453 ASP A N 1
ATOM 3432 C CA . ASP A 1 453 ? -10.305 3.476 -0.515 1.00 86.75 453 ASP A CA 1
ATOM 3433 C C . ASP A 1 453 ? -9.809 3.259 0.932 1.00 86.75 453 ASP A C 1
ATOM 3435 O O . ASP A 1 453 ? -10.107 4.120 1.775 1.00 86.75 453 ASP A O 1
ATOM 3439 N N . MET A 1 454 ? -9.217 2.114 1.276 1.00 92.12 454 MET A N 1
ATOM 3440 C CA . MET A 1 454 ? -8.826 1.738 2.641 1.00 92.12 454 MET A CA 1
ATOM 3441 C C . MET A 1 454 ? -7.348 2.095 2.888 1.00 92.12 454 MET A C 1
ATOM 3443 O O . MET A 1 454 ? -6.635 2.449 1.952 1.00 92.12 454 MET A O 1
ATOM 3447 N N . PRO A 1 455 ? -6.884 2.183 4.146 1.00 95.31 455 PRO A N 1
ATOM 3448 C CA . PRO A 1 455 ? -5.449 2.272 4.409 1.00 95.31 455 PRO A CA 1
ATOM 3449 C C . PRO A 1 455 ? -4.727 1.064 3.810 1.00 95.31 455 PRO A C 1
ATOM 3451 O O . PRO A 1 455 ? -5.346 0.013 3.710 1.00 95.31 455 PRO A O 1
ATOM 3454 N N . ASP A 1 456 ? -3.453 1.227 3.454 1.00 97.56 456 ASP A N 1
ATOM 3455 C CA . ASP A 1 456 ? -2.732 0.243 2.631 1.00 97.56 456 ASP A CA 1
ATOM 3456 C C . ASP A 1 456 ? -2.762 -1.172 3.252 1.00 97.56 456 ASP A C 1
ATOM 3458 O O . ASP A 1 456 ? -3.167 -2.097 2.572 1.00 97.56 456 ASP A O 1
ATOM 3462 N N . TYR A 1 457 ? -2.552 -1.296 4.575 1.00 97.00 457 TYR A N 1
ATOM 3463 C CA . TYR A 1 457 ? -2.629 -2.558 5.353 1.00 97.00 457 TYR A CA 1
ATOM 3464 C C . TYR A 1 457 ? -4.000 -3.277 5.359 1.00 97.00 457 TYR A C 1
ATOM 3466 O O . TYR A 1 457 ? -4.214 -4.256 6.064 1.00 97.00 457 TYR A O 1
ATOM 3474 N N . LEU A 1 458 ? -4.988 -2.731 4.648 1.00 96.31 458 LEU A N 1
ATOM 3475 C CA . LEU A 1 458 ? -6.330 -3.288 4.488 1.00 96.31 458 LEU A CA 1
ATOM 3476 C C . LEU A 1 458 ? -6.789 -3.280 3.018 1.00 96.31 458 LEU A C 1
ATOM 3478 O O . LEU A 1 458 ? -7.983 -3.496 2.763 1.00 96.31 458 LEU A O 1
ATOM 3482 N N . ASP A 1 459 ? -5.919 -2.929 2.065 1.00 96.44 459 ASP A N 1
ATOM 3483 C CA . ASP A 1 459 ? -6.281 -2.706 0.666 1.00 96.44 459 ASP A CA 1
ATOM 3484 C C . ASP A 1 459 ? -5.393 -3.474 -0.325 1.00 96.44 459 ASP A C 1
ATOM 3486 O O . ASP A 1 459 ? -4.474 -2.915 -0.901 1.00 96.44 459 ASP A O 1
ATOM 3490 N N . LEU A 1 460 ? -5.785 -4.725 -0.592 1.00 96.19 460 LEU A N 1
ATOM 3491 C CA . LEU A 1 460 ? -5.378 -5.686 -1.643 1.00 96.19 460 LEU A CA 1
ATOM 3492 C C . LEU A 1 460 ? -4.983 -5.181 -3.073 1.00 96.19 460 LEU A C 1
ATOM 3494 O O . LEU A 1 460 ? -4.859 -6.019 -3.976 1.00 96.19 460 LEU A O 1
ATOM 3498 N N . ASP A 1 461 ? -4.941 -3.877 -3.352 1.00 96.44 461 ASP A N 1
ATOM 3499 C CA . ASP A 1 461 ? -4.633 -3.178 -4.622 1.00 96.44 461 ASP A CA 1
ATOM 3500 C C . ASP A 1 461 ? -4.231 -1.715 -4.252 1.00 96.44 461 ASP A C 1
ATOM 3502 O O . ASP A 1 461 ? -4.899 -0.760 -4.665 1.00 96.44 461 ASP A O 1
ATOM 3506 N N . THR A 1 462 ? -3.208 -1.536 -3.395 1.00 96.94 462 THR A N 1
ATOM 3507 C CA . THR A 1 462 ? -2.834 -0.300 -2.654 1.00 96.94 462 THR A CA 1
ATOM 3508 C C . THR A 1 462 ? -2.685 0.946 -3.531 1.00 96.94 462 THR A C 1
ATOM 3510 O O . THR A 1 462 ? -3.011 2.072 -3.125 1.00 96.94 462 THR A O 1
ATOM 3513 N N . ASP A 1 463 ? -2.177 0.784 -4.752 1.00 95.62 463 ASP A N 1
ATOM 3514 C CA . ASP A 1 463 ? -1.981 1.874 -5.712 1.00 95.62 463 ASP A CA 1
ATOM 3515 C C . ASP A 1 463 ? -3.136 2.012 -6.737 1.00 95.62 463 ASP A C 1
ATOM 3517 O O . ASP A 1 463 ? -3.241 3.012 -7.470 1.00 95.62 463 ASP A O 1
ATOM 3521 N N . ASN A 1 464 ? -4.062 1.047 -6.713 1.00 95.19 464 ASN A N 1
ATOM 3522 C CA . ASN A 1 464 ? -5.253 0.905 -7.542 1.00 95.19 464 ASN A CA 1
ATOM 3523 C C . ASN A 1 464 ? -4.971 0.727 -9.058 1.00 95.19 464 ASN A C 1
ATOM 3525 O O . ASN A 1 464 ? -5.800 1.098 -9.916 1.00 95.19 464 ASN A O 1
ATOM 3529 N N . ASP A 1 465 ? -3.809 0.184 -9.439 1.00 94.12 465 ASP A N 1
ATOM 3530 C CA . ASP A 1 465 ? -3.442 -0.090 -10.831 1.00 94.12 465 ASP A CA 1
ATOM 3531 C C . ASP A 1 465 ? -4.112 -1.343 -11.426 1.00 94.12 465 ASP A C 1
ATOM 3533 O O . ASP A 1 465 ? -4.185 -1.496 -12.662 1.00 94.12 465 ASP A O 1
ATOM 3537 N N . THR A 1 466 ? -4.724 -2.177 -10.576 1.00 92.44 466 THR A N 1
ATOM 3538 C CA . THR A 1 466 ? -5.417 -3.451 -10.828 1.00 92.44 466 THR A CA 1
ATOM 3539 C C . THR A 1 466 ? -4.581 -4.731 -10.803 1.00 92.44 466 THR A C 1
ATOM 3541 O O . THR A 1 466 ? -5.124 -5.805 -11.140 1.00 92.44 466 THR A O 1
ATOM 3544 N N . VAL A 1 467 ? -3.272 -4.678 -10.582 1.00 95.00 467 VAL A N 1
ATOM 3545 C CA . VAL A 1 467 ? -2.518 -5.831 -10.070 1.00 95.00 467 VAL A CA 1
ATOM 3546 C C . VAL A 1 467 ? -2.685 -5.831 -8.532 1.00 95.00 467 VAL A C 1
ATOM 3548 O O . VAL A 1 467 ? -2.871 -4.766 -7.966 1.00 95.00 467 VAL A O 1
ATOM 3551 N N . PRO A 1 468 ? -2.857 -6.995 -7.875 1.00 96.06 468 PRO A N 1
ATOM 3552 C CA . PRO A 1 468 ? -2.967 -7.038 -6.420 1.00 96.06 468 PRO A CA 1
ATOM 3553 C C . PRO A 1 468 ? -1.588 -7.076 -5.773 1.00 96.06 468 PRO A C 1
ATOM 3555 O O . PRO A 1 468 ? -0.736 -7.845 -6.231 1.00 96.06 468 PRO A O 1
ATOM 3558 N N . ASP A 1 469 ? -1.463 -6.419 -4.631 1.00 97.12 469 ASP A N 1
ATOM 3559 C CA . ASP A 1 469 ? -0.261 -6.315 -3.798 1.00 97.12 469 ASP A CA 1
ATOM 3560 C C . ASP A 1 469 ? 0.357 -7.694 -3.513 1.00 97.12 469 ASP A C 1
ATOM 3562 O O . ASP A 1 469 ? 1.553 -7.922 -3.719 1.00 97.12 469 ASP A O 1
ATOM 3566 N N . ASN A 1 470 ? -0.509 -8.687 -3.283 1.00 96.06 470 ASN A N 1
ATOM 3567 C CA . ASN A 1 470 ? -0.175 -10.098 -3.087 1.00 96.06 470 ASN A CA 1
ATOM 3568 C C . ASN A 1 470 ? 0.653 -10.709 -4.251 1.00 96.06 470 ASN A C 1
ATOM 3570 O O . ASN A 1 470 ? 1.244 -11.788 -4.125 1.00 96.06 470 ASN A O 1
ATOM 3574 N N . ILE A 1 471 ? 0.629 -10.092 -5.435 1.00 96.12 471 ILE A N 1
ATOM 3575 C CA . ILE A 1 471 ? 1.449 -10.426 -6.604 1.00 96.12 471 ILE A CA 1
ATOM 3576 C C . ILE A 1 471 ? 2.722 -9.576 -6.629 1.00 96.12 471 ILE A C 1
ATOM 3578 O O . ILE A 1 471 ? 3.793 -10.128 -6.868 1.00 96.12 471 ILE A O 1
ATOM 3582 N N . GLU A 1 472 ? 2.617 -8.272 -6.396 1.00 96.19 472 GLU A N 1
ATOM 3583 C CA . GLU A 1 472 ? 3.711 -7.306 -6.541 1.00 96.19 472 GLU A CA 1
ATOM 3584 C C . GLU A 1 472 ? 4.711 -7.313 -5.388 1.00 96.19 472 GLU A C 1
ATOM 3586 O O . GLU A 1 472 ? 5.914 -7.333 -5.642 1.00 96.19 472 GLU A O 1
ATOM 3591 N N . GLY A 1 473 ? 4.254 -7.400 -4.138 1.00 96.19 473 GLY A N 1
ATOM 3592 C CA . GLY A 1 473 ? 5.111 -7.598 -2.966 1.00 96.19 473 GLY A CA 1
ATOM 3593 C C . GLY A 1 473 ? 5.838 -8.949 -2.964 1.00 96.19 473 GLY A C 1
ATOM 3594 O O . GLY A 1 473 ? 6.866 -9.101 -2.310 1.00 96.19 473 GLY A O 1
ATOM 3595 N N . ASN A 1 474 ? 5.349 -9.922 -3.743 1.00 96.06 474 ASN A N 1
ATOM 3596 C CA . ASN A 1 474 ? 5.771 -11.322 -3.667 1.00 96.06 474 ASN A CA 1
ATOM 3597 C C . ASN A 1 474 ? 6.382 -11.904 -4.970 1.00 96.06 474 ASN A C 1
ATOM 3599 O O . ASN A 1 474 ? 6.809 -13.063 -4.971 1.00 96.06 474 ASN A O 1
ATOM 3603 N N . ASP A 1 475 ? 6.471 -11.164 -6.087 1.00 95.81 475 ASP A N 1
ATOM 3604 C CA . ASP A 1 475 ? 7.133 -11.614 -7.335 1.00 95.81 475 ASP A CA 1
ATOM 3605 C C . ASP A 1 475 ? 8.601 -11.156 -7.433 1.00 95.81 475 ASP A C 1
ATOM 3607 O O . ASP A 1 475 ? 8.999 -10.317 -8.242 1.00 95.81 475 ASP A O 1
ATOM 3611 N N . PHE A 1 476 ? 9.458 -11.792 -6.635 1.00 94.19 476 PHE A N 1
ATOM 3612 C CA . PHE A 1 476 ? 10.906 -11.549 -6.607 1.00 94.19 476 PHE A CA 1
ATOM 3613 C C . PHE A 1 476 ? 11.661 -11.925 -7.891 1.00 94.19 476 PHE A C 1
ATOM 3615 O O . PHE A 1 476 ? 12.875 -11.686 -7.993 1.00 94.19 476 PHE A O 1
ATOM 3622 N N . ASN A 1 477 ? 11.002 -12.591 -8.843 1.00 94.38 477 ASN A N 1
ATOM 3623 C CA . ASN A 1 477 ? 11.621 -13.052 -10.082 1.00 94.38 477 ASN A CA 1
ATOM 3624 C C . ASN A 1 477 ? 11.097 -12.340 -11.342 1.00 94.38 477 ASN A C 1
ATOM 3626 O O . ASN A 1 477 ? 11.702 -12.515 -12.408 1.00 94.38 477 ASN A O 1
ATOM 3630 N N . PHE A 1 478 ? 10.081 -11.489 -11.179 1.00 93.50 478 PHE A N 1
ATOM 3631 C CA . PHE A 1 478 ? 9.448 -10.642 -12.184 1.00 93.50 478 PHE A CA 1
ATOM 3632 C C . PHE A 1 478 ? 8.883 -11.447 -13.376 1.00 93.50 478 PHE A C 1
ATOM 3634 O O . PHE A 1 478 ? 9.142 -11.123 -14.539 1.00 93.50 478 PHE A O 1
ATOM 3641 N N . ASP A 1 479 ? 8.157 -12.546 -13.110 1.00 92.69 479 ASP A N 1
ATOM 3642 C CA . ASP A 1 479 ? 7.493 -13.369 -14.148 1.00 92.69 479 ASP A CA 1
ATOM 3643 C C . ASP A 1 479 ? 5.960 -13.225 -14.229 1.00 92.69 479 ASP A C 1
ATOM 3645 O O . ASP A 1 479 ? 5.305 -13.887 -15.050 1.00 92.69 479 ASP A O 1
ATOM 3649 N N . GLY A 1 480 ? 5.406 -12.295 -13.449 1.00 90.88 480 GLY A N 1
ATOM 3650 C CA . GLY A 1 480 ? 3.983 -12.017 -13.295 1.00 90.88 480 GLY A CA 1
ATOM 3651 C C . GLY A 1 480 ? 3.267 -13.057 -12.431 1.00 90.88 480 GLY A C 1
ATOM 3652 O O . GLY A 1 480 ? 2.056 -13.256 -12.600 1.00 90.88 480 GLY A O 1
ATOM 3653 N N . THR A 1 481 ? 3.997 -13.790 -11.581 1.00 94.31 481 THR A N 1
ATOM 3654 C CA . THR A 1 481 ? 3.429 -14.736 -10.612 1.00 94.31 481 THR A CA 1
ATOM 3655 C C . THR A 1 481 ? 4.205 -14.720 -9.291 1.00 94.31 481 THR A C 1
ATOM 3657 O O . THR A 1 481 ? 5.422 -14.885 -9.322 1.00 94.31 481 THR A O 1
ATOM 3660 N N . PRO A 1 482 ? 3.527 -14.593 -8.133 1.00 95.50 482 PRO A N 1
ATOM 3661 C CA . PRO A 1 482 ? 4.219 -14.486 -6.855 1.00 95.50 482 PRO A CA 1
ATOM 3662 C C . PRO A 1 482 ? 4.915 -15.800 -6.473 1.00 95.50 482 PRO A C 1
ATOM 3664 O O . PRO A 1 482 ? 4.408 -16.904 -6.733 1.00 95.50 482 PRO A O 1
ATOM 3667 N N . ASP A 1 483 ? 6.096 -15.669 -5.868 1.00 94.88 483 ASP A N 1
ATOM 3668 C CA . ASP A 1 483 ? 6.943 -16.770 -5.406 1.00 94.88 483 ASP A CA 1
ATOM 3669 C C . ASP A 1 483 ? 6.421 -17.377 -4.082 1.00 94.88 483 ASP A C 1
ATOM 3671 O O . ASP A 1 483 ? 6.468 -18.606 -3.914 1.00 94.88 483 ASP A O 1
ATOM 3675 N N . GLN A 1 484 ? 5.876 -16.541 -3.189 1.00 94.50 484 GLN A N 1
ATOM 3676 C CA . GLN A 1 484 ? 5.127 -16.902 -1.972 1.00 94.50 484 GLN A CA 1
ATOM 3677 C C . GLN A 1 484 ? 3.605 -16.843 -2.220 1.00 94.50 484 GLN A C 1
ATOM 3679 O O . GLN A 1 484 ? 3.147 -16.176 -3.143 1.00 94.50 484 GLN A O 1
ATOM 3684 N N . ILE A 1 485 ? 2.815 -17.625 -1.471 1.00 94.25 485 ILE A N 1
ATOM 3685 C CA . ILE A 1 485 ? 1.344 -17.681 -1.602 1.00 94.25 485 ILE A CA 1
ATOM 3686 C C . ILE A 1 485 ? 0.675 -18.223 -0.333 1.00 94.25 485 ILE A C 1
ATOM 3688 O O . ILE A 1 485 ? 1.058 -19.298 0.131 1.00 94.25 485 ILE A O 1
ATOM 3692 N N . TYR A 1 486 ? -0.440 -17.615 0.079 1.00 94.50 486 TYR A N 1
ATOM 3693 C CA . TYR A 1 486 ? -1.328 -18.123 1.133 1.00 94.50 486 TYR A CA 1
ATOM 3694 C C . TYR A 1 486 ? -1.674 -19.627 1.004 1.00 94.50 486 TYR A C 1
ATOM 3696 O O . TYR A 1 486 ? -2.189 -20.103 -0.029 1.00 94.50 486 TYR A O 1
ATOM 3704 N N . ILE A 1 487 ? -1.446 -20.400 2.071 1.00 94.75 487 ILE A N 1
ATOM 3705 C CA . ILE A 1 487 ? -1.715 -21.843 2.169 1.00 94.75 487 ILE A CA 1
ATOM 3706 C C . ILE A 1 487 ? -2.823 -22.218 3.168 1.00 94.75 487 ILE A C 1
ATOM 3708 O O . ILE A 1 487 ? -3.331 -23.353 3.097 1.00 94.75 487 ILE A O 1
ATOM 3712 N N . GLY A 1 488 ? -3.252 -21.293 4.026 1.00 92.81 488 GLY A N 1
ATOM 3713 C CA . GLY A 1 488 ? -4.259 -21.456 5.074 1.00 92.81 488 GLY A CA 1
ATOM 3714 C C . GLY A 1 488 ? -3.748 -22.262 6.265 1.00 92.81 488 GLY A C 1
ATOM 3715 O O . GLY A 1 488 ? -4.370 -23.262 6.658 1.00 92.81 488 GLY A O 1
ATOM 3716 N N . THR A 1 489 ? -2.560 -21.933 6.758 1.00 94.31 489 THR A N 1
ATOM 3717 C CA . THR A 1 489 ? -1.946 -22.447 7.986 1.00 94.31 489 THR A CA 1
ATOM 3718 C C . THR A 1 489 ? -1.028 -21.364 8.523 1.00 94.31 489 THR A C 1
ATOM 3720 O O . THR A 1 489 ? -0.131 -20.977 7.804 1.00 94.31 489 THR A O 1
ATOM 3723 N N . ASP A 1 490 ? -1.225 -20.962 9.770 1.00 93.75 490 ASP A N 1
ATOM 3724 C CA . ASP A 1 490 ? -0.231 -20.239 10.556 1.00 93.75 490 ASP A CA 1
ATOM 3725 C C . ASP A 1 490 ? 0.250 -21.184 11.685 1.00 93.75 490 ASP A C 1
ATOM 3727 O O . ASP A 1 490 ? -0.488 -22.103 12.110 1.00 93.75 490 ASP A O 1
ATOM 3731 N N . SER A 1 491 ? 1.507 -21.041 12.112 1.00 94.12 491 SER A N 1
ATOM 3732 C CA . SER A 1 491 ? 2.182 -22.014 12.981 1.00 94.12 491 SER A CA 1
ATOM 3733 C C . SER A 1 491 ? 2.487 -21.516 14.403 1.00 94.12 491 SER A C 1
ATOM 3735 O O . SER A 1 491 ? 2.490 -22.349 15.332 1.00 94.12 491 SER A O 1
ATOM 3737 N N . ASP A 1 492 ? 2.692 -20.213 14.592 1.00 91.81 492 ASP A N 1
ATOM 3738 C CA . ASP A 1 492 ? 2.931 -19.507 15.863 1.00 91.81 492 ASP A CA 1
ATOM 3739 C C . ASP A 1 492 ? 1.638 -19.022 16.503 1.00 91.81 492 ASP A C 1
ATOM 3741 O O . ASP A 1 492 ? 1.405 -19.280 17.694 1.00 91.81 492 ASP A O 1
ATOM 3745 N N . GLY A 1 493 ? 0.799 -18.384 15.691 1.00 91.62 493 GLY A N 1
ATOM 3746 C CA . GLY A 1 493 ? -0.426 -17.695 16.054 1.00 91.62 493 GLY A CA 1
ATOM 3747 C C . GLY A 1 493 ? -0.390 -16.173 15.905 1.00 91.62 493 GLY A C 1
ATOM 3748 O O . GLY A 1 493 ? -1.116 -15.563 16.685 1.00 91.62 493 GLY A O 1
ATOM 3749 N N . ASP A 1 494 ? 0.430 -15.592 15.018 1.00 92.50 494 ASP A N 1
ATOM 3750 C CA . ASP A 1 494 ? 0.621 -14.131 14.872 1.00 92.50 494 ASP A CA 1
ATOM 3751 C C . ASP A 1 494 ? -0.158 -13.457 13.730 1.00 92.50 494 ASP A C 1
ATOM 3753 O O . ASP A 1 494 ? -0.257 -12.235 13.713 1.00 92.50 494 ASP A O 1
ATOM 3757 N N . GLY A 1 495 ? -0.765 -14.242 12.835 1.00 92.94 495 GLY A N 1
ATOM 3758 C CA . GLY A 1 495 ? -1.650 -13.757 11.764 1.00 92.94 495 GLY A CA 1
ATOM 3759 C C . GLY A 1 495 ? -1.122 -14.058 10.361 1.00 92.94 495 GLY A C 1
ATOM 3760 O O . GLY A 1 495 ? -1.862 -14.543 9.498 1.00 92.94 495 GLY A O 1
ATOM 3761 N N . LEU A 1 496 ? 0.196 -13.931 10.185 1.00 95.62 496 LEU A N 1
ATOM 3762 C CA . LEU A 1 496 ? 0.894 -14.185 8.927 1.00 95.62 496 LEU A CA 1
ATOM 3763 C C . LEU A 1 496 ? 0.891 -15.685 8.564 1.00 95.62 496 LEU A C 1
ATOM 3765 O O . LEU A 1 496 ? 1.204 -16.563 9.367 1.00 95.62 496 LEU A O 1
ATOM 3769 N N . ASP A 1 497 ? 0.532 -16.021 7.323 1.00 96.31 497 ASP A N 1
ATOM 3770 C CA . ASP A 1 497 ? 0.432 -17.420 6.877 1.00 96.31 497 ASP A CA 1
ATOM 3771 C C . ASP A 1 497 ? 1.812 -18.075 6.594 1.00 96.31 497 ASP A C 1
ATOM 3773 O O . ASP A 1 497 ? 2.675 -17.473 5.955 1.00 96.31 497 ASP A O 1
ATOM 3777 N N . ASP A 1 498 ? 1.965 -19.378 6.919 1.00 95.56 498 ASP A N 1
ATOM 3778 C CA . ASP A 1 498 ? 3.101 -20.295 6.606 1.00 95.56 498 ASP A CA 1
ATOM 3779 C C . ASP A 1 498 ? 3.593 -20.180 5.132 1.00 95.56 498 ASP A C 1
ATOM 3781 O O . ASP A 1 498 ? 4.640 -20.723 4.746 1.00 95.56 498 ASP A O 1
ATOM 3785 N N . GLY A 1 499 ? 2.761 -19.641 4.237 1.00 95.25 499 GLY A N 1
ATOM 3786 C CA . GLY A 1 499 ? 3.042 -19.376 2.833 1.00 95.25 499 GLY A CA 1
ATOM 3787 C C . GLY A 1 499 ? 3.984 -18.199 2.576 1.00 95.25 499 GLY A C 1
ATOM 3788 O O . GLY A 1 499 ? 4.599 -18.193 1.502 1.00 95.25 499 GLY A O 1
ATOM 3789 N N . TYR A 1 500 ? 4.109 -17.279 3.535 1.00 95.38 500 TYR A N 1
ATOM 3790 C CA . TYR A 1 500 ? 4.918 -16.061 3.485 1.00 95.38 500 TYR A CA 1
ATOM 3791 C C . TYR A 1 500 ? 6.168 -16.145 4.392 1.00 95.38 500 TYR A C 1
ATOM 3793 O O . TYR A 1 500 ? 7.221 -15.731 3.914 1.00 95.38 500 TYR A O 1
ATOM 3801 N N . GLU A 1 501 ? 6.115 -16.845 5.543 1.00 92.75 501 GLU A N 1
ATOM 3802 C CA . GLU A 1 501 ? 7.183 -17.062 6.571 1.00 92.75 501 GLU A CA 1
ATOM 3803 C C . GLU A 1 501 ? 8.519 -17.766 6.134 1.00 92.75 501 GLU A C 1
ATOM 3805 O O . GLU A 1 501 ? 9.185 -18.497 6.890 1.00 92.75 501 GLU A O 1
ATOM 3810 N N . GLY A 1 502 ? 8.935 -17.656 4.871 1.00 87.06 502 GLY A N 1
ATOM 3811 C CA . GLY A 1 502 ? 10.289 -18.006 4.423 1.00 87.06 502 GLY A CA 1
ATOM 3812 C C . GLY A 1 502 ? 10.787 -19.432 4.733 1.00 87.06 502 GLY A C 1
ATOM 3813 O O . GLY A 1 502 ? 10.413 -20.422 4.085 1.00 87.06 502 GLY A O 1
ATOM 3814 N N . GLU A 1 503 ? 11.758 -19.553 5.654 1.00 88.12 503 GLU A N 1
ATOM 3815 C CA . GLU A 1 503 ? 12.346 -20.842 6.085 1.00 88.12 503 GLU A CA 1
ATOM 3816 C C . GLU A 1 503 ? 12.171 -21.195 7.582 1.00 88.12 503 GLU A C 1
ATOM 3818 O O . GLU A 1 503 ? 12.537 -22.327 7.943 1.00 88.12 503 GLU A O 1
ATOM 3823 N N . ASP A 1 504 ? 11.642 -20.320 8.449 1.00 90.50 504 ASP A N 1
ATOM 3824 C CA . ASP A 1 504 ? 11.494 -20.584 9.901 1.00 90.50 504 ASP A CA 1
ATOM 3825 C C . ASP A 1 504 ? 10.077 -20.297 10.432 1.00 90.50 504 ASP A C 1
ATOM 3827 O O . ASP A 1 504 ? 9.958 -19.604 11.424 1.00 90.50 504 ASP A O 1
ATOM 3831 N N . LEU A 1 505 ? 9.081 -20.958 9.809 1.00 92.44 505 LEU A N 1
ATOM 3832 C CA . LEU A 1 505 ? 7.625 -21.059 10.106 1.00 92.44 505 LEU A CA 1
ATOM 3833 C C . LEU A 1 505 ? 7.181 -21.309 11.586 1.00 92.44 505 LEU A C 1
ATOM 3835 O O . LEU A 1 505 ? 6.378 -22.216 11.843 1.00 92.44 505 LEU A O 1
ATOM 3839 N N . ASN A 1 506 ? 7.905 -20.799 12.581 1.00 91.19 506 ASN A N 1
ATOM 3840 C CA . ASN A 1 506 ? 7.591 -20.808 14.012 1.00 91.19 506 ASN A CA 1
ATOM 3841 C C . ASN A 1 506 ? 8.639 -19.969 14.788 1.00 91.19 506 ASN A C 1
ATOM 3843 O O . ASN A 1 506 ? 9.298 -20.516 15.700 1.00 91.19 506 ASN A O 1
ATOM 3847 N N . ASP A 1 507 ? 8.904 -18.723 14.395 1.00 87.75 507 ASP A N 1
ATOM 3848 C CA . ASP A 1 507 ? 9.969 -17.923 15.008 1.00 87.75 507 ASP A CA 1
ATOM 3849 C C . ASP A 1 507 ? 9.520 -17.113 16.249 1.00 87.75 507 ASP A C 1
ATOM 3851 O O . ASP A 1 507 ? 10.292 -17.038 17.227 1.00 87.75 507 ASP A O 1
ATOM 3855 N N . GLY A 1 508 ? 8.240 -16.727 16.316 1.00 88.69 508 GLY A N 1
ATOM 3856 C CA . GLY A 1 508 ? 7.529 -16.319 17.526 1.00 88.69 508 GLY A CA 1
ATOM 3857 C C . GLY A 1 508 ? 6.379 -15.340 17.287 1.00 88.69 508 GLY A C 1
ATOM 3858 O O . GLY A 1 508 ? 5.225 -15.743 17.288 1.00 88.69 508 GLY A O 1
ATOM 3859 N N . PHE A 1 509 ? 6.743 -14.065 17.274 1.00 89.75 509 PHE A N 1
ATOM 3860 C CA . PHE A 1 509 ? 5.957 -12.888 16.909 1.00 89.75 509 PHE A CA 1
ATOM 3861 C C . PHE A 1 509 ? 7.052 -11.928 16.435 1.00 89.75 509 PHE A C 1
ATOM 3863 O O . PHE A 1 509 ? 7.865 -11.470 17.252 1.00 89.75 509 PHE A O 1
ATOM 3870 N N . ASP A 1 510 ? 7.181 -11.744 15.126 1.00 92.56 510 ASP A N 1
ATOM 3871 C CA . ASP A 1 510 ? 8.122 -10.798 14.523 1.00 92.56 510 ASP A CA 1
ATOM 3872 C C . ASP A 1 510 ? 7.346 -9.957 13.508 1.00 92.56 510 ASP A C 1
ATOM 3874 O O . ASP A 1 510 ? 7.097 -10.380 12.388 1.00 92.56 510 ASP A O 1
ATOM 3878 N N . VAL A 1 511 ? 6.942 -8.755 13.924 1.00 93.62 511 VAL A N 1
ATOM 3879 C CA . VAL A 1 511 ? 5.947 -7.886 13.256 1.00 93.62 511 VAL A CA 1
ATOM 3880 C C . VAL A 1 511 ? 6.347 -7.379 11.858 1.00 93.62 511 VAL A C 1
ATOM 3882 O O . VAL A 1 511 ? 5.665 -6.553 11.265 1.00 93.62 511 VAL A O 1
ATOM 3885 N N . ASN A 1 512 ? 7.507 -7.799 11.351 1.00 94.00 512 ASN A N 1
ATOM 3886 C CA . ASN A 1 512 ? 7.954 -7.569 9.974 1.00 94.00 512 ASN A CA 1
ATOM 3887 C C . ASN A 1 512 ? 8.464 -8.848 9.288 1.00 94.00 512 ASN A C 1
ATOM 3889 O O . ASN A 1 512 ? 8.828 -8.777 8.114 1.00 94.00 512 ASN A O 1
ATOM 3893 N N . ASP A 1 513 ? 8.562 -9.969 10.009 1.00 93.12 513 ASP A N 1
ATOM 3894 C CA . ASP A 1 513 ? 9.177 -11.226 9.576 1.00 93.12 513 ASP A CA 1
ATOM 3895 C C . ASP A 1 513 ? 10.492 -10.991 8.790 1.00 93.12 513 ASP A C 1
ATOM 3897 O O . ASP A 1 513 ? 11.493 -10.495 9.325 1.00 93.12 513 ASP A O 1
ATOM 3901 N N . GLU A 1 514 ? 10.507 -11.282 7.488 1.00 91.12 514 GLU A N 1
ATOM 3902 C CA . GLU A 1 514 ? 11.688 -11.159 6.635 1.00 91.12 514 GLU A CA 1
ATOM 3903 C C . GLU A 1 514 ? 11.812 -9.775 5.943 1.00 91.12 514 GLU A C 1
ATOM 3905 O O . GLU A 1 514 ? 12.819 -9.518 5.271 1.00 91.12 514 GLU A O 1
ATOM 3910 N N . ILE A 1 515 ? 10.864 -8.849 6.164 1.00 95.12 515 ILE A N 1
ATOM 3911 C CA . ILE A 1 515 ? 10.750 -7.503 5.553 1.00 95.12 515 ILE A CA 1
ATOM 3912 C C . ILE A 1 515 ? 11.286 -6.403 6.511 1.00 95.12 515 ILE A C 1
ATOM 3914 O O . ILE A 1 515 ? 10.734 -5.324 6.698 1.00 95.12 515 ILE A O 1
ATOM 3918 N N . ASP A 1 516 ? 12.474 -6.661 7.066 1.00 94.12 516 ASP A N 1
ATOM 3919 C CA . ASP A 1 516 ? 13.294 -5.801 7.954 1.00 94.12 516 ASP A CA 1
ATOM 3920 C C . ASP A 1 516 ? 13.514 -4.353 7.399 1.00 94.12 516 ASP A C 1
ATOM 3922 O O . ASP A 1 516 ? 13.853 -3.410 8.131 1.00 94.12 516 ASP A O 1
ATOM 3926 N N . ASN A 1 517 ? 13.412 -4.167 6.072 1.00 95.31 517 ASN A N 1
ATOM 3927 C CA . ASN A 1 517 ? 13.470 -2.883 5.364 1.00 95.31 517 ASN A CA 1
ATOM 3928 C C . ASN A 1 517 ? 12.813 -2.971 3.956 1.00 95.31 517 ASN A C 1
ATOM 3930 O O . ASN A 1 517 ? 13.498 -3.368 3.002 1.00 95.31 517 ASN A O 1
ATOM 3934 N N . PRO A 1 518 ? 11.569 -2.485 3.744 1.00 96.25 518 PRO A N 1
ATOM 3935 C CA . PRO A 1 518 ? 10.831 -2.661 2.480 1.00 96.25 518 PRO A CA 1
ATOM 3936 C C . PRO A 1 518 ? 11.610 -2.192 1.245 1.00 96.25 518 PRO A C 1
ATOM 3938 O O . PRO A 1 518 ? 11.696 -2.897 0.246 1.00 96.25 518 PRO A O 1
ATOM 3941 N N . ALA A 1 519 ? 12.325 -1.066 1.356 1.00 95.50 519 ALA A N 1
ATOM 3942 C CA . ALA A 1 519 ? 13.145 -0.484 0.288 1.00 95.50 519 ALA A CA 1
ATOM 3943 C C . ALA A 1 519 ? 14.334 -1.351 -0.203 1.00 95.50 519 ALA A C 1
ATOM 3945 O O . ALA A 1 519 ? 15.088 -0.920 -1.084 1.00 95.50 519 ALA A O 1
ATOM 3946 N N . SER A 1 520 ? 14.608 -2.505 0.413 1.00 94.50 520 SER A N 1
ATOM 3947 C CA . SER A 1 520 ? 15.557 -3.502 -0.111 1.00 94.50 520 SER A CA 1
ATOM 3948 C C . SER A 1 520 ? 15.039 -4.929 -0.150 1.00 94.50 520 SER A C 1
ATOM 3950 O O . SER A 1 520 ? 15.686 -5.758 -0.798 1.00 94.50 520 SER A O 1
ATOM 3952 N N . ASP A 1 521 ? 13.952 -5.193 0.569 1.00 96.19 521 ASP A N 1
ATOM 3953 C CA . ASP A 1 521 ? 13.507 -6.540 0.893 1.00 96.19 521 ASP A CA 1
ATOM 3954 C C . ASP A 1 521 ? 12.185 -6.885 0.181 1.00 96.19 521 ASP A C 1
ATOM 3956 O O . ASP A 1 521 ? 11.906 -8.067 0.029 1.00 96.19 521 ASP A O 1
ATOM 3960 N N . LEU A 1 522 ? 11.469 -5.892 -0.375 1.00 97.12 522 LEU A N 1
ATOM 3961 C CA . LEU A 1 522 ? 10.353 -6.072 -1.318 1.00 97.12 522 LEU A CA 1
ATOM 3962 C C . LEU A 1 522 ? 10.774 -5.848 -2.791 1.00 97.12 522 LEU A C 1
ATOM 3964 O O . LEU A 1 522 ? 11.805 -5.209 -3.056 1.00 97.12 522 LEU A O 1
ATOM 3968 N N . PRO A 1 523 ? 10.002 -6.356 -3.772 1.00 96.75 523 PRO A N 1
ATOM 3969 C CA . PRO A 1 523 ? 10.222 -6.109 -5.194 1.00 96.75 523 PRO A CA 1
ATOM 3970 C C . PRO A 1 523 ? 10.112 -4.626 -5.584 1.00 96.75 523 PRO A C 1
ATOM 3972 O O . PRO A 1 523 ? 9.235 -3.885 -5.146 1.00 96.75 523 PRO A O 1
ATOM 3975 N N . ASN A 1 524 ? 11.044 -4.199 -6.432 1.00 96.31 524 ASN A N 1
ATOM 3976 C CA . ASN A 1 524 ? 11.041 -2.911 -7.118 1.00 96.31 524 ASN A CA 1
ATOM 3977 C C . ASN A 1 524 ? 11.711 -3.143 -8.483 1.00 96.31 524 ASN A C 1
ATOM 3979 O O . ASN A 1 524 ? 12.897 -3.504 -8.546 1.00 96.31 524 ASN A O 1
ATOM 3983 N N . THR A 1 525 ? 10.936 -3.019 -9.559 1.00 94.94 525 THR A N 1
ATOM 3984 C CA . THR A 1 525 ? 11.335 -3.432 -10.910 1.00 94.94 525 THR A CA 1
ATOM 3985 C C . THR A 1 525 ? 12.180 -2.367 -11.608 1.00 94.94 525 THR A C 1
ATOM 3987 O O . THR A 1 525 ? 13.224 -2.699 -12.185 1.00 94.94 525 THR A O 1
ATOM 3990 N N . ASP A 1 526 ? 11.807 -1.088 -11.512 1.00 93.50 526 ASP A N 1
ATOM 3991 C CA . ASP A 1 526 ? 12.543 0.014 -12.141 1.00 93.50 526 ASP A CA 1
ATOM 3992 C C . ASP A 1 526 ? 13.782 0.497 -11.339 1.00 93.50 526 ASP A C 1
ATOM 3994 O O . ASP A 1 526 ? 14.744 1.050 -11.890 1.00 93.50 526 ASP A O 1
ATOM 3998 N N . GLY A 1 527 ? 13.831 0.207 -10.041 1.00 92.31 527 GLY A N 1
ATOM 3999 C CA . GLY A 1 527 ? 14.892 0.564 -9.101 1.00 92.31 527 GLY A CA 1
ATOM 4000 C C . GLY A 1 527 ? 14.913 2.035 -8.666 1.00 92.31 527 GLY A C 1
ATOM 4001 O O . GLY A 1 527 ? 15.944 2.495 -8.146 1.00 92.31 527 GLY A O 1
ATOM 4002 N N . VAL A 1 528 ? 13.845 2.793 -8.914 1.00 89.25 528 VAL A N 1
ATOM 4003 C CA . VAL A 1 528 ? 13.624 4.168 -8.457 1.00 89.25 528 VAL A CA 1
ATOM 4004 C C . VAL A 1 528 ? 12.254 4.294 -7.763 1.00 89.25 528 VAL A C 1
ATOM 4006 O O . VAL A 1 528 ? 11.899 3.394 -7.016 1.00 89.25 528 VAL A O 1
ATOM 4009 N N . ASP A 1 529 ? 11.652 5.485 -7.844 1.00 87.56 529 ASP A N 1
ATOM 4010 C CA . ASP A 1 529 ? 10.408 5.947 -7.214 1.00 87.56 529 ASP A CA 1
ATOM 4011 C C . ASP A 1 529 ? 9.901 5.151 -5.973 1.00 87.56 529 ASP A C 1
ATOM 4013 O O . ASP A 1 529 ? 10.397 5.491 -4.886 1.00 87.56 529 ASP A O 1
ATOM 4017 N N . ASP A 1 530 ? 8.996 4.163 -6.061 1.00 94.81 530 ASP A N 1
ATOM 4018 C CA . ASP A 1 530 ? 8.578 3.320 -4.907 1.00 94.81 530 ASP A CA 1
ATOM 4019 C C . ASP A 1 530 ? 8.667 1.790 -5.177 1.00 94.81 530 ASP A C 1
ATOM 4021 O O . ASP A 1 530 ? 9.179 1.365 -6.207 1.00 94.81 530 ASP A O 1
ATOM 4025 N N . VAL A 1 531 ? 8.305 0.929 -4.216 1.00 96.88 531 VAL A N 1
ATOM 4026 C CA . VAL A 1 531 ? 8.198 -0.540 -4.427 1.00 96.88 531 VAL A CA 1
ATOM 4027 C C . VAL A 1 531 ? 6.959 -0.890 -5.255 1.00 96.88 531 VAL A C 1
ATOM 4029 O O . VAL A 1 531 ? 5.995 -0.134 -5.215 1.00 96.88 531 VAL A O 1
ATOM 4032 N N . ASN A 1 532 ? 6.981 -2.024 -5.973 1.00 96.75 532 ASN A N 1
ATOM 4033 C CA . ASN A 1 532 ? 6.011 -2.340 -7.037 1.00 96.75 532 ASN A CA 1
ATOM 4034 C C . ASN A 1 532 ? 4.542 -2.088 -6.629 1.00 96.75 532 ASN A C 1
ATOM 4036 O O . ASN A 1 532 ? 3.862 -1.284 -7.246 1.00 96.75 532 ASN A O 1
ATOM 4040 N N . TYR A 1 533 ? 4.090 -2.661 -5.508 1.00 97.06 533 TYR A N 1
ATOM 4041 C CA . TYR A 1 533 ? 2.697 -2.546 -5.038 1.00 97.06 533 TYR A CA 1
ATOM 4042 C C . TYR A 1 533 ? 2.248 -1.118 -4.631 1.00 97.06 533 TYR A C 1
ATOM 4044 O O . TYR A 1 533 ? 1.110 -0.882 -4.233 1.00 97.06 533 TYR A O 1
ATOM 4052 N N . ARG A 1 534 ? 3.160 -0.140 -4.708 1.00 96.81 534 ARG A N 1
ATOM 4053 C CA . ARG A 1 534 ? 2.928 1.292 -4.471 1.00 96.81 534 ARG A CA 1
ATOM 4054 C C . ARG A 1 534 ? 3.261 2.156 -5.696 1.00 96.81 534 ARG A C 1
ATOM 4056 O O . ARG A 1 534 ? 3.164 3.386 -5.594 1.00 96.81 534 ARG A O 1
ATOM 4063 N N . ASP A 1 535 ? 3.672 1.564 -6.822 1.00 95.75 535 ASP A N 1
ATOM 4064 C CA . ASP A 1 535 ? 4.156 2.282 -8.004 1.00 95.75 535 ASP A CA 1
ATOM 4065 C C . ASP A 1 535 ? 3.406 1.939 -9.301 1.00 95.75 535 ASP A C 1
ATOM 4067 O O . ASP A 1 535 ? 3.728 1.013 -10.040 1.00 95.75 535 ASP A O 1
ATOM 4071 N N . ILE A 1 536 ? 2.496 2.847 -9.654 1.00 94.94 536 ILE A N 1
ATOM 4072 C CA . ILE A 1 536 ? 1.630 2.808 -10.839 1.00 94.94 536 ILE A CA 1
ATOM 4073 C C . ILE A 1 536 ? 2.340 2.640 -12.199 1.00 94.94 536 ILE A C 1
ATOM 4075 O O . ILE A 1 536 ? 1.634 2.639 -13.211 1.00 94.94 536 ILE A O 1
ATOM 4079 N N . ASP A 1 537 ? 3.676 2.656 -12.270 1.00 95.75 537 ASP A N 1
ATOM 4080 C CA . ASP A 1 537 ? 4.554 2.625 -13.461 1.00 95.75 537 ASP A CA 1
ATOM 4081 C C . ASP A 1 537 ? 5.762 1.681 -13.231 1.00 95.75 537 ASP A C 1
ATOM 4083 O O . ASP A 1 537 ? 6.883 2.013 -13.612 1.00 95.75 537 ASP A O 1
ATOM 4087 N N . ASP A 1 538 ? 5.509 0.531 -12.593 1.00 95.06 538 ASP A N 1
ATOM 4088 C CA . ASP A 1 538 ? 6.404 -0.571 -12.180 1.00 95.06 538 ASP A CA 1
ATOM 4089 C C . ASP A 1 538 ? 7.810 -0.676 -12.820 1.00 95.06 538 ASP A C 1
ATOM 4091 O O . ASP A 1 538 ? 8.810 -0.815 -12.110 1.00 95.06 538 ASP A O 1
ATOM 4095 N N . ASP A 1 539 ? 7.920 -0.675 -14.157 1.00 95.44 539 ASP A N 1
ATOM 4096 C CA . ASP A 1 539 ? 9.188 -0.861 -14.887 1.00 95.44 539 ASP A CA 1
ATOM 4097 C C . ASP A 1 539 ? 9.842 0.433 -15.417 1.00 95.44 539 ASP A C 1
ATOM 4099 O O . ASP A 1 539 ? 10.984 0.432 -15.919 1.00 95.44 539 ASP A O 1
ATOM 4103 N N . GLY A 1 540 ? 9.149 1.556 -15.247 1.00 95.94 540 GLY A N 1
ATOM 4104 C CA . GLY A 1 540 ? 9.635 2.886 -15.559 1.00 95.94 540 GLY A CA 1
ATOM 4105 C C . GLY A 1 540 ? 9.586 3.279 -17.038 1.00 95.94 540 GLY A C 1
ATOM 4106 O O . GLY A 1 540 ? 10.257 4.240 -17.450 1.00 95.94 540 GLY A O 1
ATOM 4107 N N . ASP A 1 541 ? 8.831 2.568 -17.886 1.00 96.12 541 ASP A N 1
ATOM 4108 C CA . ASP A 1 541 ? 8.672 2.922 -19.304 1.00 96.12 541 ASP A CA 1
ATOM 4109 C C . ASP A 1 541 ? 7.834 4.199 -19.546 1.00 96.12 541 ASP A C 1
ATOM 4111 O O . ASP A 1 541 ? 7.851 4.772 -20.650 1.00 96.12 541 ASP A O 1
ATOM 4115 N N . GLY A 1 542 ? 7.127 4.699 -18.529 1.00 95.81 542 GLY A N 1
ATOM 4116 C CA . GLY A 1 542 ? 6.279 5.883 -18.617 1.00 95.81 542 GLY A CA 1
ATOM 4117 C C . GLY A 1 542 ? 4.811 5.602 -18.979 1.00 95.81 542 GLY A C 1
ATOM 4118 O O . GLY A 1 542 ? 4.068 6.562 -19.278 1.00 95.81 542 GLY A O 1
ATOM 4119 N N . VAL A 1 543 ? 4.391 4.338 -19.018 1.00 97.00 543 VAL A N 1
ATOM 4120 C CA . VAL A 1 543 ? 3.030 3.845 -19.242 1.00 97.00 543 VAL A CA 1
ATOM 4121 C C . VAL A 1 543 ? 2.578 3.082 -18.003 1.00 97.00 543 VAL A C 1
ATOM 4123 O O . VAL A 1 543 ? 2.924 1.934 -17.810 1.00 97.00 543 VAL A O 1
ATOM 4126 N N . THR A 1 544 ? 1.651 3.676 -17.255 1.00 96.75 544 THR A N 1
ATOM 4127 C CA . THR A 1 544 ? 1.111 3.034 -16.051 1.00 96.75 544 THR A CA 1
ATOM 4128 C C . THR A 1 544 ? 0.608 1.600 -16.275 1.00 96.75 544 THR A C 1
ATOM 4130 O O . THR A 1 544 ? -0.137 1.393 -17.245 1.00 96.75 544 THR A O 1
ATOM 4133 N N . THR A 1 545 ? 0.836 0.677 -15.344 1.00 95.31 545 THR A N 1
ATOM 4134 C CA . THR A 1 545 ? 0.426 -0.745 -15.368 1.00 95.31 545 THR A CA 1
ATOM 4135 C C . THR A 1 545 ? -1.023 -0.957 -15.833 1.00 95.31 545 THR A C 1
ATOM 4137 O O . THR A 1 545 ? -1.324 -1.752 -16.735 1.00 95.31 545 THR A O 1
ATOM 4140 N N . ILE A 1 546 ? -1.971 -0.157 -15.324 1.00 95.75 546 ILE A N 1
ATOM 4141 C CA . ILE A 1 546 ? -3.387 -0.207 -15.733 1.00 95.75 546 ILE A CA 1
ATOM 4142 C C . ILE A 1 546 ? -3.591 0.048 -17.242 1.00 95.75 546 ILE A C 1
ATOM 4144 O O . ILE A 1 546 ? -4.466 -0.538 -17.896 1.00 95.75 546 ILE A O 1
ATOM 4148 N N . LYS A 1 547 ? -2.786 0.943 -17.826 1.00 97.38 547 LYS A N 1
ATOM 4149 C CA . LYS A 1 547 ? -2.809 1.324 -19.246 1.00 97.38 547 LYS A CA 1
ATOM 4150 C C . LYS A 1 547 ? -2.139 0.253 -20.100 1.00 97.38 547 LYS A C 1
ATOM 4152 O O . LYS A 1 547 ? -2.605 0.007 -21.216 1.00 97.38 547 LYS A O 1
ATOM 4157 N N . GLU A 1 548 ? -1.123 -0.408 -19.586 1.00 96.06 548 GLU A N 1
ATOM 4158 C CA . GLU A 1 548 ? -0.476 -1.538 -20.234 1.00 96.06 548 GLU A CA 1
ATOM 4159 C C . GLU A 1 548 ? -1.367 -2.772 -20.322 1.00 96.06 548 GLU A C 1
ATOM 4161 O O . GLU A 1 548 ? -1.583 -3.337 -21.396 1.00 96.06 548 GLU A O 1
ATOM 4166 N N . LYS A 1 549 ? -2.033 -3.111 -19.220 1.00 93.25 549 LYS A N 1
ATOM 4167 C CA . LYS A 1 549 ? -3.050 -4.167 -19.145 1.00 93.25 549 LYS A CA 1
ATOM 4168 C C . LYS A 1 549 ? -4.185 -3.964 -20.157 1.00 93.25 549 LYS A C 1
ATOM 4170 O O . LYS A 1 549 ? -4.711 -4.928 -20.723 1.00 93.25 549 LYS A O 1
ATOM 4175 N N . GLU A 1 550 ? -4.562 -2.712 -20.442 1.00 96.25 550 GLU A N 1
ATOM 4176 C CA . GLU A 1 550 ? -5.479 -2.378 -21.544 1.00 96.25 550 GLU A CA 1
ATOM 4177 C C . GLU A 1 550 ? -4.872 -2.647 -22.938 1.00 96.25 550 GLU A C 1
ATOM 4179 O O . GLU A 1 550 ? -5.581 -3.124 -23.838 1.00 96.25 550 GLU A O 1
ATOM 4184 N N . ASP A 1 551 ? -3.593 -2.319 -23.133 1.00 95.94 551 ASP A N 1
ATOM 4185 C CA . ASP A 1 551 ? -2.876 -2.437 -24.409 1.00 95.94 551 ASP A CA 1
ATOM 4186 C C . ASP A 1 551 ? -2.369 -3.872 -24.677 1.00 95.94 551 ASP A C 1
ATOM 4188 O O . ASP A 1 551 ? -2.282 -4.276 -25.842 1.00 95.94 551 ASP A O 1
ATOM 4192 N N . ASN A 1 552 ? -2.322 -4.720 -23.641 1.00 95.62 552 ASN A N 1
ATOM 4193 C CA . ASN A 1 552 ? -1.824 -6.106 -23.597 1.00 95.62 552 ASN A CA 1
ATOM 4194 C C . ASN A 1 552 ? -0.293 -6.185 -23.735 1.00 95.62 552 ASN A C 1
ATOM 4196 O O . ASN A 1 552 ? 0.204 -7.033 -24.483 1.00 95.62 552 ASN A O 1
ATOM 4200 N N . THR A 1 553 ? 0.383 -5.275 -23.042 1.00 95.69 553 THR A N 1
ATOM 4201 C CA . THR A 1 553 ? 1.832 -5.189 -22.820 1.00 95.69 553 THR A CA 1
ATOM 4202 C C . THR A 1 553 ? 2.184 -5.733 -21.418 1.00 95.69 553 THR A C 1
ATOM 4204 O O . THR A 1 553 ? 1.289 -6.322 -20.790 1.00 95.69 553 THR A O 1
ATOM 4207 N N . ASN A 1 554 ? 3.446 -5.683 -20.976 1.00 93.88 554 ASN A N 1
ATOM 4208 C CA . ASN A 1 554 ? 3.908 -6.382 -19.768 1.00 93.88 554 ASN A CA 1
ATOM 4209 C C . ASN A 1 554 ? 4.567 -5.431 -18.746 1.00 93.88 554 ASN A C 1
ATOM 4211 O O . ASN A 1 554 ? 5.740 -5.142 -18.945 1.00 93.88 554 ASN A O 1
ATOM 4215 N N . PRO A 1 555 ? 3.914 -5.130 -17.604 1.00 94.44 555 PRO A N 1
ATOM 4216 C CA . PRO A 1 555 ? 4.391 -4.124 -16.635 1.00 94.44 555 PRO A CA 1
ATOM 4217 C C . PRO A 1 555 ? 5.703 -4.397 -15.918 1.00 94.44 555 PRO A C 1
ATOM 4219 O O . PRO A 1 555 ? 6.171 -3.565 -15.163 1.00 94.44 555 PRO A O 1
ATOM 4222 N N . LEU A 1 556 ? 6.296 -5.567 -16.146 1.00 95.00 556 LEU A N 1
ATOM 4223 C CA . LEU A 1 556 ? 7.575 -5.963 -15.567 1.00 95.00 556 LEU A CA 1
ATOM 4224 C C . LEU A 1 556 ? 8.685 -6.072 -16.638 1.00 95.00 556 LEU A C 1
ATOM 4226 O O . LEU A 1 556 ? 9.725 -6.688 -16.399 1.00 95.00 556 LEU A O 1
ATOM 4230 N N . ASP A 1 557 ? 8.453 -5.579 -17.862 1.00 95.00 557 ASP A N 1
ATOM 4231 C CA . ASP A 1 557 ? 9.414 -5.607 -18.976 1.00 95.00 557 ASP A CA 1
ATOM 4232 C C . ASP A 1 557 ? 9.392 -4.263 -19.726 1.00 95.00 557 ASP A C 1
ATOM 4234 O O . ASP A 1 557 ? 8.626 -4.123 -20.686 1.00 95.00 557 ASP A O 1
ATOM 4238 N N . PRO A 1 558 ? 10.322 -3.332 -19.417 1.00 95.81 558 PRO A N 1
ATOM 4239 C CA . PRO A 1 558 ? 10.297 -1.956 -19.929 1.00 95.81 558 PRO A CA 1
ATOM 4240 C C . PRO A 1 558 ? 10.598 -1.849 -21.434 1.00 95.81 558 PRO A C 1
ATOM 4242 O O . PRO A 1 558 ? 10.810 -0.765 -21.983 1.00 95.81 558 PRO A O 1
ATOM 4245 N N . CYS A 1 559 ? 10.682 -2.984 -22.127 1.00 95.69 559 CYS A N 1
ATOM 4246 C CA . CYS A 1 559 ? 10.822 -3.093 -23.569 1.00 95.69 559 CYS A CA 1
ATOM 4247 C C . CYS A 1 559 ? 9.572 -3.657 -24.274 1.00 95.69 559 CYS A C 1
ATOM 4249 O O . CYS A 1 559 ? 9.536 -3.641 -25.509 1.00 95.69 559 CYS A O 1
ATOM 4251 N N . ASP A 1 560 ? 8.549 -4.134 -23.558 1.00 95.81 560 ASP A N 1
ATOM 4252 C CA . ASP A 1 560 ? 7.261 -4.553 -24.127 1.00 95.81 560 ASP A CA 1
ATOM 4253 C C . ASP A 1 560 ? 6.166 -3.567 -23.735 1.00 95.81 560 ASP A C 1
ATOM 4255 O O . ASP A 1 560 ? 5.340 -3.902 -22.904 1.00 95.81 560 ASP A O 1
ATOM 4259 N N . TYR A 1 561 ? 6.132 -2.393 -24.382 1.00 95.94 561 TYR A N 1
ATOM 4260 C CA . TYR A 1 561 ? 5.144 -1.339 -24.118 1.00 95.94 561 TYR A CA 1
ATOM 4261 C C . TYR A 1 561 ? 4.585 -0.671 -25.384 1.00 95.94 561 TYR A C 1
ATOM 4263 O O . TYR A 1 561 ? 4.948 -0.986 -26.525 1.00 95.94 561 TYR A O 1
ATOM 4271 N N . ASN A 1 562 ? 3.653 0.276 -25.214 1.00 95.12 562 ASN A N 1
ATOM 4272 C CA . ASN A 1 562 ? 3.067 1.050 -26.314 1.00 95.12 562 ASN A CA 1
ATOM 4273 C C . ASN A 1 562 ? 3.529 2.526 -26.315 1.00 95.12 562 ASN A C 1
ATOM 4275 O O . ASN A 1 562 ? 2.965 3.342 -25.582 1.00 95.12 562 ASN A O 1
ATOM 4279 N N . PRO A 1 563 ? 4.423 2.945 -27.235 1.00 92.81 563 PRO A N 1
ATOM 4280 C CA . PRO A 1 563 ? 4.889 4.333 -27.329 1.00 92.81 563 PRO A CA 1
ATOM 4281 C C . PRO A 1 563 ? 3.813 5.405 -27.599 1.00 92.81 563 PRO A C 1
ATOM 4283 O O . PRO A 1 563 ? 4.079 6.595 -27.422 1.00 92.81 563 PRO A O 1
ATOM 4286 N N . GLU A 1 564 ? 2.593 5.049 -28.039 1.00 95.06 564 GLU A N 1
ATOM 4287 C CA . GLU A 1 564 ? 1.473 6.012 -28.115 1.00 95.06 564 GLU A CA 1
ATOM 4288 C C . GLU A 1 564 ? 0.785 6.260 -26.753 1.00 95.06 564 GLU A C 1
ATOM 4290 O O . GLU A 1 564 ? -0.002 7.210 -26.646 1.00 95.06 564 GLU A O 1
ATOM 4295 N N . SER A 1 565 ? 1.072 5.435 -25.740 1.00 96.62 565 SER A N 1
ATOM 4296 C CA . SER A 1 565 ? 0.466 5.458 -24.401 1.00 96.62 565 SER A CA 1
ATOM 4297 C C . SER A 1 565 ? 1.332 6.123 -23.326 1.00 96.62 565 SER A C 1
ATOM 4299 O O . SER A 1 565 ? 0.795 6.423 -22.263 1.00 96.62 565 SER A O 1
ATOM 4301 N N . VAL A 1 566 ? 2.610 6.423 -23.605 1.00 96.44 566 VAL A N 1
ATOM 4302 C CA . VAL A 1 566 ? 3.532 7.070 -22.649 1.00 96.44 566 VAL A CA 1
ATOM 4303 C C . VAL A 1 566 ? 2.954 8.406 -22.172 1.00 96.44 566 VAL A C 1
ATOM 4305 O O . VAL A 1 566 ? 2.685 9.319 -22.970 1.00 96.44 566 VAL A O 1
ATOM 4308 N N . THR A 1 567 ? 2.754 8.534 -20.860 1.00 96.19 567 THR A N 1
ATOM 4309 C CA . THR A 1 567 ? 2.227 9.754 -20.221 1.00 96.19 567 THR A CA 1
ATOM 4310 C C . THR A 1 567 ? 3.014 10.227 -19.004 1.00 96.19 567 THR A C 1
ATOM 4312 O O . THR A 1 567 ? 2.911 11.418 -18.676 1.00 96.19 567 THR A O 1
ATOM 4315 N N . LEU A 1 568 ? 3.806 9.351 -18.387 1.00 95.06 568 LEU A N 1
ATOM 4316 C CA . LEU A 1 568 ? 4.698 9.648 -17.272 1.00 95.06 568 LEU A CA 1
ATOM 4317 C C . LEU A 1 568 ? 6.123 9.938 -17.781 1.00 95.06 568 LEU A C 1
ATOM 4319 O O . LEU A 1 568 ? 6.300 10.379 -18.924 1.00 95.06 568 LEU A O 1
ATOM 4323 N N . THR A 1 569 ? 7.128 9.867 -16.906 1.00 94.69 569 THR A N 1
ATOM 4324 C CA . THR A 1 569 ? 8.520 10.207 -17.243 1.00 94.69 569 THR A CA 1
ATOM 4325 C C . THR A 1 569 ? 9.392 8.975 -17.142 1.00 94.69 569 THR A C 1
ATOM 4327 O O . THR A 1 569 ? 9.783 8.618 -16.045 1.00 94.69 569 THR A O 1
ATOM 4330 N N . GLN A 1 570 ? 9.780 8.457 -18.304 1.00 95.44 570 GLN A N 1
ATOM 4331 C CA . GLN A 1 570 ? 10.770 7.397 -18.461 1.00 95.44 570 GLN A CA 1
ATOM 4332 C C . GLN A 1 570 ? 11.995 7.569 -17.547 1.00 95.44 570 GLN A C 1
ATOM 4334 O O . GLN A 1 570 ? 12.704 8.585 -17.627 1.00 95.44 570 GLN A O 1
ATOM 4339 N N . ASN A 1 571 ? 12.208 6.585 -16.679 1.00 95.88 571 ASN A N 1
ATOM 4340 C CA . ASN A 1 571 ? 13.120 6.577 -15.531 1.00 95.88 571 ASN A CA 1
ATOM 4341 C C . ASN A 1 571 ? 13.756 5.161 -15.388 1.00 95.88 571 ASN A C 1
ATOM 4343 O O . ASN A 1 571 ? 14.037 4.507 -16.395 1.00 95.88 571 ASN A O 1
ATOM 4347 N N . GLY A 1 572 ? 14.098 4.773 -14.154 1.00 95.12 572 GLY A N 1
ATOM 4348 C CA . GLY A 1 572 ? 14.418 3.409 -13.718 1.00 95.12 572 GLY A CA 1
ATOM 4349 C C . GLY A 1 572 ? 15.069 2.423 -14.697 1.00 95.12 572 GLY A C 1
ATOM 4350 O O . GLY A 1 572 ? 16.117 2.701 -15.304 1.00 95.12 572 GLY A O 1
ATOM 4351 N N . ALA A 1 573 ? 14.469 1.233 -14.790 1.00 95.44 573 ALA A N 1
ATOM 4352 C CA . ALA A 1 573 ? 14.978 0.111 -15.567 1.00 95.44 573 ALA A CA 1
ATOM 4353 C C . ALA A 1 573 ? 14.956 0.435 -17.058 1.00 95.44 573 ALA A C 1
ATOM 4355 O O . ALA A 1 573 ? 15.974 0.204 -17.722 1.00 95.44 573 ALA A O 1
ATOM 4356 N N . TYR A 1 574 ? 13.880 1.065 -17.550 1.00 96.62 574 TYR A N 1
ATOM 4357 C CA . TYR A 1 574 ? 13.762 1.537 -18.929 1.00 96.62 574 TYR A CA 1
ATOM 4358 C C . TYR A 1 574 ? 15.003 2.289 -19.419 1.00 96.62 574 TYR A C 1
ATOM 4360 O O . TYR A 1 574 ? 15.536 1.954 -20.473 1.00 96.62 574 TYR A O 1
ATOM 4368 N N . LEU A 1 575 ? 15.525 3.274 -18.677 1.00 96.00 575 LEU A N 1
ATOM 4369 C CA . LEU A 1 575 ? 16.696 4.046 -19.124 1.00 96.00 575 LEU A CA 1
ATOM 4370 C C . LEU A 1 575 ? 17.971 3.192 -19.256 1.00 96.00 575 LEU A C 1
ATOM 4372 O O . LEU A 1 575 ? 18.860 3.515 -20.051 1.00 96.00 575 LEU A O 1
ATOM 4376 N N . THR A 1 576 ? 18.067 2.105 -18.490 1.00 95.38 576 THR A N 1
ATOM 4377 C CA . THR A 1 576 ? 19.217 1.186 -18.499 1.00 95.38 576 THR A CA 1
ATOM 4378 C C . THR A 1 576 ? 19.057 -0.011 -19.439 1.00 95.38 576 THR A C 1
ATOM 4380 O O . THR A 1 576 ? 20.037 -0.728 -19.668 1.00 95.38 576 THR A O 1
ATOM 4383 N N . ALA A 1 577 ? 17.855 -0.217 -19.979 1.00 95.81 577 ALA A N 1
ATOM 4384 C CA . ALA A 1 577 ? 17.539 -1.269 -20.931 1.00 95.81 577 ALA A CA 1
ATOM 4385 C C . ALA A 1 577 ? 18.159 -1.010 -22.320 1.00 95.81 577 ALA A C 1
ATOM 4387 O O . ALA A 1 577 ? 18.616 0.091 -22.624 1.00 95.81 577 ALA A O 1
ATOM 4388 N N . ASP A 1 578 ? 18.196 -2.069 -23.128 1.00 96.38 578 ASP A N 1
ATOM 4389 C CA . ASP A 1 578 ? 18.756 -2.170 -24.487 1.00 96.38 578 ASP A CA 1
ATOM 4390 C C . ASP A 1 578 ? 17.703 -2.942 -25.303 1.00 96.38 578 ASP A C 1
ATOM 4392 O O . ASP A 1 578 ? 17.758 -4.174 -25.407 1.00 96.38 578 ASP A O 1
ATOM 4396 N N . CYS A 1 579 ? 16.632 -2.242 -25.701 1.00 95.25 579 CYS A N 1
ATOM 4397 C CA . CYS A 1 579 ? 15.353 -2.877 -26.051 1.00 95.25 579 CYS A CA 1
ATOM 4398 C C . CYS A 1 579 ? 15.330 -3.553 -27.426 1.00 95.25 579 CYS A C 1
ATOM 4400 O O . CYS A 1 579 ? 14.690 -4.598 -27.593 1.00 95.25 579 CYS A O 1
ATOM 4402 N N . ASP A 1 580 ? 16.065 -3.035 -28.406 1.00 94.81 580 ASP A N 1
ATOM 4403 C CA . ASP A 1 580 ? 16.300 -3.742 -29.668 1.00 94.81 580 ASP A CA 1
ATOM 4404 C C . ASP A 1 580 ? 17.515 -4.701 -29.605 1.00 94.81 580 ASP A C 1
ATOM 4406 O O . ASP A 1 580 ? 17.594 -5.691 -30.357 1.00 94.81 580 ASP A O 1
ATOM 4410 N N . GLY A 1 581 ? 18.402 -4.490 -28.629 1.00 95.69 581 GLY A N 1
ATOM 4411 C CA . GLY A 1 581 ? 19.604 -5.266 -28.376 1.00 95.69 581 GLY A CA 1
ATOM 4412 C C . GLY A 1 581 ? 20.781 -4.920 -29.281 1.00 95.69 581 GLY A C 1
ATOM 4413 O O . GLY A 1 581 ? 21.590 -5.817 -29.562 1.00 95.69 581 GLY A O 1
ATOM 4414 N N . ASP A 1 582 ? 20.879 -3.693 -29.788 1.00 95.69 582 ASP A N 1
ATOM 4415 C CA . ASP A 1 582 ? 22.059 -3.192 -30.491 1.00 95.69 582 ASP A CA 1
ATOM 4416 C C . ASP A 1 582 ? 23.281 -3.022 -29.557 1.00 95.69 582 ASP A C 1
ATOM 4418 O O . ASP A 1 582 ? 24.427 -3.100 -30.014 1.00 95.69 582 ASP A O 1
ATOM 4422 N N . GLY A 1 583 ? 23.075 -2.891 -28.244 1.00 95.50 583 GLY A N 1
ATOM 4423 C CA . GLY A 1 583 ? 24.130 -2.701 -27.249 1.00 95.50 583 GLY A CA 1
ATOM 4424 C C . GLY A 1 583 ? 24.371 -1.249 -26.817 1.00 95.50 583 GLY A C 1
ATOM 4425 O O . GLY A 1 583 ? 25.333 -1.007 -26.075 1.00 95.50 583 GLY A O 1
ATOM 4426 N N . VAL A 1 584 ? 23.570 -0.291 -27.272 1.00 97.00 584 VAL A N 1
ATOM 4427 C CA . VAL A 1 584 ? 23.362 1.035 -26.671 1.00 97.00 584 VAL A CA 1
ATOM 4428 C C . VAL A 1 584 ? 22.215 0.913 -25.651 1.00 97.00 584 VAL A C 1
ATOM 4430 O O . VAL A 1 584 ? 21.459 -0.051 -25.681 1.00 97.00 584 VAL A O 1
ATOM 4433 N N . THR A 1 585 ? 22.130 1.815 -24.672 1.00 97.56 585 THR A N 1
ATOM 4434 C CA . THR A 1 585 ? 20.976 1.851 -23.757 1.00 97.56 585 THR A CA 1
ATOM 4435 C C . THR A 1 585 ? 20.000 2.946 -24.148 1.00 97.56 585 THR A C 1
ATOM 4437 O O . THR A 1 585 ? 20.417 3.988 -24.664 1.00 97.56 585 THR A O 1
ATOM 4440 N N . ASN A 1 586 ? 18.730 2.775 -23.785 1.00 96.31 586 ASN A N 1
ATOM 4441 C CA . ASN A 1 586 ? 17.679 3.758 -24.031 1.00 96.31 586 ASN A CA 1
ATOM 4442 C C . ASN A 1 586 ? 18.070 5.170 -23.519 1.00 96.31 586 ASN A C 1
ATOM 4444 O O . ASN A 1 586 ? 17.692 6.167 -24.133 1.00 96.31 586 ASN A O 1
ATOM 4448 N N . GLU A 1 587 ? 18.847 5.307 -22.429 1.00 96.62 587 GLU A N 1
ATOM 4449 C CA . GLU A 1 587 ? 19.423 6.598 -21.987 1.00 96.62 587 GLU A CA 1
ATOM 4450 C C . GLU A 1 587 ? 20.354 7.235 -23.041 1.00 96.62 587 GLU A C 1
ATOM 4452 O O . GLU A 1 587 ? 20.146 8.394 -23.417 1.00 96.62 587 GLU A O 1
ATOM 4457 N N . ASP A 1 588 ? 21.364 6.499 -23.525 1.00 97.38 588 ASP A N 1
ATOM 4458 C CA . ASP A 1 588 ? 22.346 6.991 -24.508 1.00 97.38 588 ASP A CA 1
ATOM 4459 C C . ASP A 1 588 ? 21.648 7.331 -25.846 1.00 97.38 588 ASP A C 1
ATOM 4461 O O . ASP A 1 588 ? 21.932 8.362 -26.465 1.00 97.38 588 ASP A O 1
ATOM 4465 N N . GLU A 1 589 ? 20.668 6.526 -26.255 1.00 96.56 589 GLU A N 1
ATOM 4466 C CA . GLU A 1 589 ? 19.857 6.757 -27.454 1.00 96.56 589 GLU A CA 1
ATOM 4467 C C . GLU A 1 589 ? 18.959 7.990 -27.365 1.00 96.56 589 GLU A C 1
ATOM 4469 O O . GLU A 1 589 ? 18.873 8.780 -28.310 1.00 96.56 589 GLU A O 1
ATOM 4474 N N . ASN A 1 590 ? 18.327 8.215 -26.209 1.00 93.69 590 ASN A N 1
ATOM 4475 C CA . ASN A 1 590 ? 17.559 9.430 -25.952 1.00 93.69 590 ASN A CA 1
ATOM 4476 C C . ASN A 1 590 ? 18.456 10.688 -25.939 1.00 93.69 590 ASN A C 1
ATOM 4478 O O . ASN A 1 590 ? 17.993 11.773 -26.320 1.00 93.69 590 ASN A O 1
ATOM 4482 N N . GLU A 1 591 ? 19.732 10.581 -25.537 1.00 95.94 591 GLU A N 1
ATOM 4483 C CA . GLU A 1 591 ? 20.703 11.682 -25.653 1.00 95.94 591 GLU A CA 1
ATOM 4484 C C . GLU A 1 591 ? 21.129 11.953 -27.111 1.00 95.94 591 GLU A C 1
ATOM 4486 O O . GLU A 1 591 ? 21.252 13.125 -27.503 1.00 95.94 591 GLU A O 1
ATOM 4491 N N . ASP A 1 592 ? 21.337 10.910 -27.920 1.00 95.44 592 ASP A N 1
ATOM 4492 C CA . ASP A 1 592 ? 21.746 11.024 -29.329 1.00 95.44 592 ASP A CA 1
ATOM 4493 C C . ASP A 1 592 ? 20.587 11.368 -30.283 1.00 95.44 592 ASP A C 1
ATOM 4495 O O . ASP A 1 592 ? 20.784 12.075 -31.283 1.00 95.44 592 ASP A O 1
ATOM 4499 N N . GLY A 1 593 ? 19.369 10.948 -29.938 1.00 94.88 593 GLY A N 1
ATOM 4500 C CA . GLY A 1 593 ? 18.153 11.086 -30.734 1.00 94.88 593 GLY A CA 1
ATOM 4501 C C . GLY A 1 593 ? 17.962 9.979 -31.772 1.00 94.88 593 GLY A C 1
ATOM 4502 O O . GLY A 1 593 ? 17.520 10.299 -32.882 1.00 94.88 593 GLY A O 1
ATOM 4503 N N . THR A 1 594 ? 18.323 8.744 -31.418 1.00 96.31 594 THR A N 1
ATOM 4504 C CA . THR A 1 594 ? 18.045 7.506 -32.169 1.00 96.31 594 THR A CA 1
ATOM 4505 C C . THR A 1 594 ? 16.721 6.860 -31.714 1.00 96.31 594 THR A C 1
ATOM 4507 O O . THR A 1 594 ? 15.948 7.521 -31.010 1.00 96.31 594 THR A O 1
ATOM 4510 N N . ASP A 1 595 ? 16.382 5.656 -32.188 1.00 93.94 595 ASP A N 1
ATOM 4511 C CA . ASP A 1 595 ? 15.083 4.995 -31.958 1.00 93.94 595 ASP A CA 1
ATOM 4512 C C . ASP A 1 595 ? 15.288 3.648 -31.233 1.00 93.94 595 ASP A C 1
ATOM 4514 O O . ASP A 1 595 ? 15.662 2.694 -31.913 1.00 93.94 595 ASP A O 1
ATOM 4518 N N . PRO A 1 596 ? 14.973 3.529 -29.920 1.00 94.62 596 PRO A N 1
ATOM 4519 C CA . PRO A 1 596 ? 15.231 2.327 -29.100 1.00 94.62 596 PRO A CA 1
ATOM 4520 C C . PRO A 1 596 ? 14.533 1.017 -29.500 1.00 94.62 596 PRO A C 1
ATOM 4522 O O . PRO A 1 596 ? 14.534 0.031 -28.759 1.00 94.62 596 PRO A O 1
ATOM 4525 N N . PHE A 1 597 ? 13.885 1.010 -30.662 1.00 93.12 597 PHE A N 1
ATOM 4526 C CA . PHE A 1 597 ? 13.233 -0.142 -31.270 1.00 93.12 597 PHE A CA 1
ATOM 4527 C C . PHE A 1 597 ? 13.710 -0.423 -32.711 1.00 93.12 597 PHE A C 1
ATOM 4529 O O . PHE A 1 597 ? 13.155 -1.319 -33.364 1.00 93.12 597 PHE A O 1
ATOM 4536 N N . ASP A 1 598 ? 14.698 0.314 -33.237 1.00 95.06 598 ASP A N 1
ATOM 4537 C CA . ASP A 1 598 ? 15.313 0.078 -34.550 1.00 95.06 598 ASP A CA 1
ATOM 4538 C C . ASP A 1 598 ? 16.822 -0.225 -34.406 1.00 95.06 598 ASP A C 1
ATOM 4540 O O . ASP A 1 598 ? 17.631 0.703 -34.429 1.00 95.06 598 ASP A O 1
ATOM 4544 N N . PRO A 1 599 ? 17.236 -1.515 -34.408 1.00 95.69 599 PRO A N 1
ATOM 4545 C CA . PRO A 1 599 ? 18.615 -1.953 -34.117 1.00 95.69 599 PRO A CA 1
ATOM 4546 C C . PRO A 1 599 ? 19.665 -1.527 -35.161 1.00 95.69 599 PRO A C 1
ATOM 4548 O O . PRO A 1 599 ? 20.803 -2.006 -35.151 1.00 95.69 599 PRO A O 1
ATOM 4551 N N . CYS A 1 600 ? 19.278 -0.672 -36.106 1.00 96.12 600 CYS A N 1
ATOM 4552 C CA . CYS A 1 600 ? 20.115 -0.069 -37.130 1.00 96.12 600 CYS A CA 1
ATOM 4553 C C . CYS A 1 600 ? 20.105 1.476 -37.111 1.00 96.12 600 CYS A C 1
ATOM 4555 O O . CYS A 1 600 ? 20.809 2.078 -37.925 1.00 96.12 600 CYS A O 1
ATOM 4557 N N . ASP A 1 601 ? 19.360 2.131 -36.213 1.00 96.81 601 ASP A N 1
ATOM 4558 C CA . ASP A 1 601 ? 19.487 3.563 -35.916 1.00 96.81 601 ASP A CA 1
ATOM 4559 C C . ASP A 1 601 ? 20.181 3.704 -34.558 1.00 96.81 601 ASP A C 1
ATOM 4561 O O . ASP A 1 601 ? 19.532 3.729 -33.529 1.00 96.81 601 ASP A O 1
ATOM 4565 N N . PHE A 1 602 ? 21.515 3.742 -34.539 1.00 95.94 602 PHE A N 1
ATOM 4566 C CA . PHE A 1 602 ? 22.295 3.824 -33.297 1.00 95.94 602 PHE A CA 1
ATOM 4567 C C . PHE A 1 602 ? 23.612 4.587 -33.504 1.00 95.94 602 PHE A C 1
ATOM 4569 O O . PHE A 1 602 ? 24.040 4.873 -34.628 1.00 95.94 602 PHE A O 1
ATOM 4576 N N . VAL A 1 603 ? 24.316 4.901 -32.412 1.00 95.25 603 VAL A N 1
ATOM 4577 C CA . VAL A 1 603 ? 25.664 5.489 -32.462 1.00 95.25 603 VAL A CA 1
ATOM 4578 C C . VAL A 1 603 ? 26.700 4.472 -31.992 1.00 95.25 603 VAL A C 1
ATOM 4580 O O . VAL A 1 603 ? 26.898 4.258 -30.801 1.00 95.25 603 VAL A O 1
ATOM 4583 N N . LEU A 1 604 ? 27.473 3.913 -32.933 1.00 92.81 604 LEU A N 1
ATOM 4584 C CA . LEU A 1 604 ? 28.502 2.883 -32.685 1.00 92.81 604 LEU A CA 1
ATOM 4585 C C . LEU A 1 604 ? 29.517 3.230 -31.567 1.00 92.81 604 LEU A C 1
ATOM 4587 O O . LEU A 1 604 ? 30.134 2.347 -30.971 1.00 92.81 604 LEU A O 1
ATOM 4591 N N . ALA A 1 605 ? 29.716 4.517 -31.263 1.00 93.69 605 ALA A N 1
ATOM 4592 C CA . ALA A 1 605 ? 30.589 4.964 -30.176 1.00 93.69 605 ALA A CA 1
ATOM 4593 C C . ALA A 1 605 ? 29.999 4.775 -28.761 1.00 93.69 605 ALA A C 1
ATOM 4595 O O . ALA A 1 605 ? 30.771 4.822 -27.798 1.00 93.69 605 ALA A O 1
ATOM 4596 N N . HIS A 1 606 ? 28.683 4.577 -28.649 1.00 95.69 606 HIS A N 1
ATOM 4597 C CA . HIS A 1 606 ? 27.925 4.393 -27.409 1.00 95.69 606 HIS A CA 1
ATOM 4598 C C . HIS A 1 606 ? 27.420 2.952 -27.215 1.00 95.69 606 HIS A C 1
ATOM 4600 O O . HIS A 1 606 ? 26.784 2.670 -26.208 1.00 95.69 606 HIS A O 1
ATOM 4606 N N . GLN A 1 607 ? 27.807 2.000 -28.083 1.00 94.50 607 GLN A N 1
ATOM 4607 C CA . GLN A 1 607 ? 27.638 0.566 -27.801 1.00 94.50 607 GLN A CA 1
ATOM 4608 C C . GLN A 1 607 ? 28.493 0.152 -26.586 1.00 94.50 607 GLN A C 1
ATOM 4610 O O . GLN A 1 607 ? 29.660 -0.251 -26.715 1.00 94.50 607 GLN A O 1
ATOM 4615 N N . THR A 1 608 ? 27.938 0.313 -25.385 1.00 93.25 608 THR A N 1
ATOM 4616 C CA . THR A 1 608 ? 28.584 0.032 -24.096 1.00 93.25 608 THR A CA 1
ATOM 4617 C C . THR A 1 608 ? 28.136 -1.299 -23.490 1.00 93.25 608 THR A C 1
ATOM 4619 O O . THR A 1 608 ? 28.908 -1.912 -22.738 1.00 93.25 608 THR A O 1
ATOM 4622 N N . VAL A 1 609 ? 26.950 -1.778 -23.871 1.00 94.62 609 VAL A N 1
ATOM 4623 C CA . VAL A 1 609 ? 26.369 -3.087 -23.550 1.00 94.62 609 VAL A CA 1
ATOM 4624 C C . VAL A 1 609 ? 26.818 -4.118 -24.609 1.00 94.62 609 VAL A C 1
ATOM 4626 O O . VAL A 1 609 ? 27.629 -3.837 -25.497 1.00 94.62 609 VAL A O 1
ATOM 4629 N N . THR A 1 610 ? 26.443 -5.389 -24.446 1.00 94.44 610 THR A N 1
ATOM 4630 C CA . THR A 1 610 ? 26.791 -6.462 -25.394 1.00 94.44 610 THR A CA 1
ATOM 4631 C C . THR A 1 610 ? 25.602 -6.743 -26.314 1.00 94.44 610 THR A C 1
ATOM 4633 O O . THR A 1 610 ? 24.634 -7.305 -25.808 1.00 94.44 610 THR A O 1
ATOM 4636 N N . PRO A 1 611 ? 25.701 -6.472 -27.633 1.00 95.69 611 PRO A N 1
ATOM 4637 C CA . PRO A 1 611 ? 24.583 -6.655 -28.553 1.00 95.69 611 PRO A CA 1
ATOM 4638 C C . PRO A 1 611 ? 24.045 -8.089 -28.564 1.00 95.69 611 PRO A C 1
ATOM 4640 O O . PRO A 1 611 ? 24.810 -9.064 -28.464 1.00 95.69 611 PRO A O 1
ATOM 4643 N N . ASN A 1 612 ? 22.736 -8.217 -28.753 1.00 95.00 612 ASN A N 1
ATOM 4644 C CA . ASN A 1 612 ? 22.006 -9.475 -28.759 1.00 95.00 612 ASN A CA 1
ATOM 4645 C C . ASN A 1 612 ? 22.242 -10.291 -30.053 1.00 95.00 612 ASN A C 1
ATOM 4647 O O . ASN A 1 612 ? 22.872 -9.855 -31.018 1.00 95.00 612 ASN A O 1
ATOM 4651 N N . GLY A 1 613 ? 21.748 -11.532 -30.088 1.00 95.06 613 GLY A N 1
ATOM 4652 C CA . GLY A 1 613 ? 21.917 -12.410 -31.255 1.00 95.06 613 GLY A CA 1
ATOM 4653 C C . GLY A 1 613 ? 21.203 -11.931 -32.529 1.00 95.06 613 GLY A C 1
ATOM 4654 O O . GLY A 1 613 ? 21.655 -12.256 -33.621 1.00 95.06 613 GLY A O 1
ATOM 4655 N N . THR A 1 614 ? 20.120 -11.165 -32.398 1.00 94.12 614 THR A N 1
ATOM 4656 C CA . THR A 1 614 ? 19.338 -10.610 -33.513 1.00 94.12 614 THR A CA 1
ATOM 4657 C C . THR A 1 614 ? 20.106 -9.495 -34.216 1.00 94.12 614 THR A C 1
ATOM 4659 O O . THR A 1 614 ? 20.221 -9.532 -35.440 1.00 94.12 614 THR A O 1
ATOM 4662 N N . TRP A 1 615 ? 20.696 -8.563 -33.460 1.00 95.81 615 TRP A N 1
ATOM 4663 C CA . TRP A 1 615 ? 21.574 -7.524 -34.002 1.00 95.81 615 TRP A CA 1
ATOM 4664 C C . TRP A 1 615 ? 22.787 -8.136 -34.711 1.00 95.81 615 TRP A C 1
ATOM 4666 O O . TRP A 1 615 ? 23.082 -7.794 -35.849 1.00 95.81 615 TRP A O 1
ATOM 4676 N N . ASN A 1 616 ? 23.445 -9.117 -34.082 1.00 95.12 616 ASN A N 1
ATOM 4677 C CA . ASN A 1 616 ? 24.620 -9.795 -34.649 1.00 95.12 616 ASN A CA 1
ATOM 4678 C C . ASN A 1 616 ? 24.344 -10.500 -36.001 1.00 95.12 616 ASN A C 1
ATOM 4680 O O . ASN A 1 616 ? 25.231 -10.526 -36.855 1.00 95.12 616 ASN A O 1
ATOM 4684 N N . ASP A 1 617 ? 23.138 -11.055 -36.190 1.00 94.31 617 ASP A N 1
ATOM 4685 C CA . ASP A 1 617 ? 22.674 -11.713 -37.429 1.00 94.31 617 ASP A CA 1
ATOM 4686 C C . ASP A 1 617 ? 22.129 -10.715 -38.491 1.00 94.31 617 ASP A C 1
ATOM 4688 O O . ASP A 1 617 ? 21.764 -11.138 -39.595 1.00 94.31 617 ASP A O 1
ATOM 4692 N N . THR A 1 618 ? 22.032 -9.418 -38.167 1.00 95.56 618 THR A N 1
ATOM 4693 C CA . THR A 1 618 ? 21.500 -8.351 -39.041 1.00 95.56 618 THR A CA 1
ATOM 4694 C C . THR A 1 618 ? 22.611 -7.710 -39.890 1.00 95.56 618 THR A C 1
ATOM 4696 O O . THR A 1 618 ? 23.793 -7.942 -39.657 1.00 95.56 618 THR A O 1
ATOM 4699 N N . ASP A 1 619 ? 22.201 -6.984 -40.931 1.00 96.56 619 ASP A N 1
ATOM 4700 C CA . ASP A 1 619 ? 22.997 -6.282 -41.949 1.00 96.56 619 ASP A CA 1
ATOM 4701 C C . ASP A 1 619 ? 22.353 -4.894 -42.073 1.00 96.56 619 ASP A C 1
ATOM 4703 O O . ASP A 1 619 ? 21.274 -4.765 -42.667 1.00 96.56 619 ASP A O 1
ATOM 4707 N N . CYS A 1 620 ? 22.903 -3.912 -41.351 1.00 95.62 620 CYS A N 1
ATOM 4708 C CA . CYS A 1 620 ? 22.235 -2.629 -41.109 1.00 95.62 620 CYS A CA 1
ATOM 4709 C C . CYS A 1 620 ? 22.427 -1.611 -42.239 1.00 95.62 620 CYS A C 1
ATOM 4711 O O . CYS A 1 620 ? 21.479 -0.905 -42.597 1.00 95.62 620 CYS A O 1
ATOM 4713 N N . ASP A 1 621 ? 23.612 -1.553 -42.842 1.00 95.69 621 ASP A N 1
ATOM 4714 C CA . ASP A 1 621 ? 23.885 -0.668 -43.977 1.00 95.69 621 ASP A CA 1
ATOM 4715 C C . ASP A 1 621 ? 23.510 -1.281 -45.347 1.00 95.69 621 ASP A C 1
ATOM 4717 O O . ASP A 1 621 ? 23.327 -0.567 -46.346 1.00 95.69 621 ASP A O 1
ATOM 4721 N N . GLY A 1 622 ? 23.297 -2.599 -45.390 1.00 96.38 622 GLY A N 1
ATOM 4722 C CA . GLY A 1 622 ? 22.887 -3.336 -46.569 1.00 96.38 622 GLY A CA 1
ATOM 4723 C C . GLY A 1 622 ? 24.031 -3.716 -47.510 1.00 96.38 622 GLY A C 1
ATOM 4724 O O . GLY A 1 622 ? 23.748 -3.938 -48.693 1.00 96.38 622 GLY A O 1
ATOM 4725 N N . ASP A 1 623 ? 25.289 -3.759 -47.075 1.00 96.25 623 ASP A N 1
ATOM 4726 C CA . ASP A 1 623 ? 26.430 -4.178 -47.899 1.00 96.25 623 ASP A CA 1
ATOM 4727 C C . ASP A 1 623 ? 26.487 -5.701 -48.157 1.00 96.25 623 ASP A C 1
ATOM 4729 O O . ASP A 1 623 ? 27.112 -6.156 -49.125 1.00 96.25 623 ASP A O 1
ATOM 4733 N N . GLY A 1 624 ? 25.768 -6.497 -47.360 1.00 96.00 624 GLY A N 1
ATOM 4734 C CA . GLY A 1 624 ? 25.722 -7.954 -47.439 1.00 96.00 624 GLY A CA 1
ATOM 4735 C C . GLY A 1 624 ? 26.666 -8.705 -46.485 1.00 96.00 624 GLY A C 1
ATOM 4736 O O . GLY A 1 624 ? 26.803 -9.933 -46.626 1.00 96.00 624 GLY A O 1
ATOM 4737 N N . VAL A 1 625 ? 27.322 -8.023 -45.553 1.00 97.31 625 VAL A N 1
ATOM 4738 C CA . VAL A 1 625 ? 28.019 -8.561 -44.375 1.00 97.31 625 VAL A CA 1
ATOM 4739 C C . VAL A 1 625 ? 27.066 -8.465 -43.172 1.00 97.31 625 VAL A C 1
ATOM 4741 O O . VAL A 1 625 ? 26.083 -7.736 -43.200 1.00 97.31 625 VAL A O 1
ATOM 4744 N N . THR A 1 626 ? 27.270 -9.288 -42.142 1.00 97.19 626 THR A N 1
ATOM 4745 C CA . THR A 1 626 ? 26.502 -9.181 -40.892 1.00 97.19 626 THR A CA 1
ATOM 4746 C C . THR A 1 626 ? 27.285 -8.419 -39.837 1.00 97.19 626 THR A C 1
ATOM 4748 O O . THR A 1 626 ? 28.506 -8.582 -39.742 1.00 97.19 626 THR A O 1
ATOM 4751 N N . ASN A 1 627 ? 26.579 -7.712 -38.957 1.00 95.81 627 ASN A N 1
ATOM 4752 C CA . ASN A 1 627 ? 27.158 -6.898 -37.890 1.00 95.81 627 ASN A CA 1
ATOM 4753 C C . ASN A 1 627 ? 28.198 -7.677 -37.025 1.00 95.81 627 ASN A C 1
ATOM 4755 O O . ASN A 1 627 ? 29.196 -7.098 -36.590 1.00 95.81 627 ASN A O 1
ATOM 4759 N N . GLU A 1 628 ? 28.042 -8.999 -36.797 1.00 95.38 628 GLU A N 1
ATOM 4760 C CA . GLU A 1 628 ? 29.065 -9.836 -36.114 1.00 95.38 628 GLU A CA 1
ATOM 4761 C C . GLU A 1 628 ? 30.372 -10.004 -36.923 1.00 95.38 628 GLU A C 1
ATOM 4763 O O . GLU A 1 628 ? 31.473 -9.949 -36.353 1.00 95.38 628 GLU A O 1
ATOM 4768 N N . ASP A 1 629 ? 30.271 -10.235 -38.236 1.00 96.31 629 ASP A N 1
ATOM 4769 C CA . ASP A 1 629 ? 31.430 -10.431 -39.120 1.00 96.31 629 ASP A CA 1
ATOM 4770 C C . ASP A 1 629 ? 32.193 -9.102 -39.268 1.00 96.31 629 ASP A C 1
ATOM 4772 O O . ASP A 1 629 ? 33.418 -9.069 -39.138 1.00 96.31 629 ASP A O 1
ATOM 4776 N N . GLU A 1 630 ? 31.483 -7.982 -39.387 1.00 95.75 630 GLU A N 1
ATOM 4777 C CA . GLU A 1 630 ? 32.067 -6.638 -39.407 1.00 95.75 630 GLU A CA 1
ATOM 4778 C C . GLU A 1 630 ? 32.788 -6.259 -38.116 1.00 95.75 630 GLU A C 1
ATOM 4780 O O . GLU A 1 630 ? 33.946 -5.831 -38.129 1.00 95.75 630 GLU A O 1
ATOM 4785 N N . LYS A 1 631 ? 32.157 -6.507 -36.963 1.00 91.94 631 LYS A N 1
ATOM 4786 C CA . LYS A 1 631 ? 32.767 -6.315 -35.637 1.00 91.94 631 LYS A CA 1
ATOM 4787 C C . LYS A 1 631 ? 33.998 -7.209 -35.442 1.00 91.94 631 LYS A C 1
ATOM 4789 O O . LYS A 1 631 ? 34.907 -6.866 -34.676 1.00 91.94 631 LYS A O 1
ATOM 4794 N N . THR A 1 632 ? 34.058 -8.341 -36.146 1.00 94.12 632 THR A N 1
ATOM 4795 C CA . THR A 1 632 ? 35.211 -9.253 -36.183 1.00 94.12 632 THR A CA 1
ATOM 4796 C C . THR A 1 632 ? 36.333 -8.744 -37.095 1.00 94.12 632 THR A C 1
ATOM 4798 O O . THR A 1 632 ? 37.513 -8.861 -36.732 1.00 94.12 632 THR A O 1
ATOM 4801 N N . ASP A 1 633 ? 35.988 -8.170 -38.245 1.00 94.44 633 ASP A N 1
ATOM 4802 C CA . ASP A 1 633 ? 36.926 -7.653 -39.244 1.00 94.44 633 ASP A CA 1
ATOM 4803 C C . ASP A 1 633 ? 37.432 -6.231 -38.928 1.00 94.44 633 ASP A C 1
ATOM 4805 O O . ASP A 1 633 ? 38.559 -5.870 -39.295 1.00 94.44 633 ASP A O 1
ATOM 4809 N N . GLY A 1 634 ? 36.674 -5.480 -38.128 1.00 93.44 634 GLY A N 1
ATOM 4810 C CA . GLY A 1 634 ? 36.970 -4.123 -37.674 1.00 93.44 634 GLY A CA 1
ATOM 4811 C C . GLY A 1 634 ? 36.465 -3.034 -38.619 1.00 93.44 634 GLY A C 1
ATOM 4812 O O . GLY A 1 634 ? 37.163 -2.026 -38.757 1.00 93.44 634 GLY A O 1
ATOM 4813 N N . THR A 1 635 ? 35.320 -3.275 -39.257 1.00 95.69 635 THR A N 1
ATOM 4814 C CA . THR A 1 635 ? 34.578 -2.344 -40.122 1.00 95.69 635 THR A CA 1
ATOM 4815 C C . THR A 1 635 ? 33.399 -1.702 -39.366 1.00 95.69 635 THR A C 1
ATOM 4817 O O . THR A 1 635 ? 33.267 -1.935 -38.159 1.00 95.69 635 THR A O 1
ATOM 4820 N N . ASP A 1 636 ? 32.625 -0.825 -40.011 1.00 94.62 636 ASP A N 1
ATOM 4821 C CA . ASP A 1 636 ? 31.591 0.013 -39.380 1.00 94.62 636 ASP A CA 1
ATOM 4822 C C . ASP A 1 636 ? 30.188 -0.379 -39.891 1.00 94.62 636 ASP A C 1
ATOM 4824 O O . ASP A 1 636 ? 29.872 -0.001 -41.016 1.00 94.62 636 ASP A O 1
ATOM 4828 N N . PRO A 1 637 ? 29.332 -1.045 -39.079 1.00 95.38 637 PRO A N 1
ATOM 4829 C CA . PRO A 1 637 ? 28.029 -1.575 -39.522 1.00 95.38 637 PRO A CA 1
ATOM 4830 C C . PRO A 1 637 ? 26.970 -0.560 -39.976 1.00 95.38 637 PRO A C 1
ATOM 4832 O O . PRO A 1 637 ? 25.809 -0.915 -40.189 1.00 95.38 637 PRO A O 1
ATOM 4835 N N . LEU A 1 638 ? 27.341 0.718 -40.053 1.00 95.38 638 LEU A N 1
ATOM 4836 C CA . LEU A 1 638 ? 26.515 1.827 -40.519 1.00 95.38 638 LEU A CA 1
ATOM 4837 C C . LEU A 1 638 ? 27.149 2.577 -41.716 1.00 95.38 638 LEU A C 1
ATOM 4839 O O . LEU A 1 638 ? 26.566 3.562 -42.187 1.00 95.38 638 LEU A O 1
ATOM 4843 N N . ASP A 1 639 ? 28.321 2.158 -42.219 1.00 95.56 639 ASP A N 1
ATOM 4844 C CA . ASP A 1 639 ? 28.966 2.718 -43.417 1.00 95.56 639 ASP A CA 1
ATOM 4845 C C . ASP A 1 639 ? 29.084 1.659 -44.537 1.00 95.56 639 ASP A C 1
ATOM 4847 O O . ASP A 1 639 ? 30.096 0.957 -44.604 1.00 95.56 639 ASP A O 1
ATOM 4851 N N . PRO A 1 640 ? 28.162 1.649 -45.529 1.00 96.12 640 PRO A N 1
ATOM 4852 C CA . PRO A 1 640 ? 28.100 0.647 -46.612 1.00 96.12 640 PRO A CA 1
ATOM 4853 C C . PRO A 1 640 ? 29.305 0.656 -47.573 1.00 96.12 640 PRO A C 1
ATOM 4855 O O . PRO A 1 640 ? 29.315 -0.028 -48.605 1.00 96.12 640 PRO A O 1
ATOM 4858 N N . CYS A 1 641 ? 30.308 1.484 -47.279 1.00 96.06 641 CYS A N 1
ATOM 4859 C CA . CYS A 1 641 ? 31.571 1.616 -47.979 1.00 96.06 641 CYS A CA 1
ATOM 4860 C C . CYS A 1 641 ? 32.806 1.247 -47.131 1.00 96.06 641 CYS A C 1
ATOM 4862 O O . CYS A 1 641 ? 33.913 1.262 -47.679 1.00 96.06 641 CYS A O 1
ATOM 4864 N N . ASP A 1 642 ? 32.666 0.907 -45.847 1.00 96.56 642 ASP A N 1
ATOM 4865 C CA . ASP A 1 642 ? 33.728 0.318 -45.025 1.00 96.56 642 ASP A CA 1
ATOM 4866 C C . ASP A 1 642 ? 33.382 -1.147 -44.755 1.00 96.56 642 ASP A C 1
ATOM 4868 O O . ASP A 1 642 ? 32.722 -1.455 -43.783 1.00 96.56 642 ASP A O 1
ATOM 4872 N N . TYR A 1 643 ? 33.811 -2.061 -45.630 1.00 96.31 643 TYR A N 1
ATOM 4873 C CA . TYR A 1 643 ? 33.526 -3.492 -45.487 1.00 96.31 643 TYR A CA 1
ATOM 4874 C C . TYR A 1 643 ? 34.643 -4.374 -46.070 1.00 96.31 643 TYR A C 1
ATOM 4876 O O . TYR A 1 643 ? 35.524 -3.903 -46.802 1.00 96.31 643 TYR A O 1
ATOM 4884 N N . LEU A 1 644 ? 34.623 -5.684 -45.779 1.00 95.38 644 LEU A N 1
ATOM 4885 C CA . LEU A 1 644 ? 35.521 -6.663 -46.409 1.00 95.38 644 LEU A CA 1
ATOM 4886 C C . LEU A 1 644 ? 34.795 -7.512 -47.474 1.00 95.38 644 LEU A C 1
ATOM 4888 O O . LEU A 1 644 ? 33.990 -8.378 -47.131 1.00 95.38 644 LEU A O 1
ATOM 4892 N N . PRO A 1 645 ? 35.143 -7.395 -48.776 1.00 93.56 645 PRO A N 1
ATOM 4893 C CA . PRO A 1 645 ? 34.496 -8.157 -49.854 1.00 93.56 645 PRO A CA 1
ATOM 4894 C C . PRO A 1 645 ? 34.591 -9.690 -49.756 1.00 93.56 645 PRO A C 1
ATOM 4896 O O . PRO A 1 645 ? 33.875 -10.402 -50.463 1.00 93.56 645 PRO A O 1
ATOM 4899 N N . GLU A 1 646 ? 35.497 -10.230 -48.936 1.00 93.94 646 GLU A N 1
ATOM 4900 C CA . GLU A 1 646 ? 35.564 -11.665 -48.627 1.00 93.94 646 GLU A CA 1
ATOM 4901 C C . GLU A 1 646 ? 34.566 -12.147 -47.561 1.00 93.94 646 GLU A C 1
ATOM 4903 O O . GLU A 1 646 ? 34.342 -13.361 -47.487 1.00 93.94 646 GLU A O 1
ATOM 4908 N N . SER A 1 647 ? 33.974 -11.225 -46.799 1.00 95.44 647 SER A N 1
ATOM 4909 C CA . SER A 1 647 ? 33.034 -11.476 -45.696 1.00 95.44 647 SER A CA 1
ATOM 4910 C C . SER A 1 647 ? 31.567 -11.284 -46.103 1.00 95.44 647 SER A C 1
ATOM 4912 O O . SER A 1 647 ? 30.675 -11.700 -45.377 1.00 95.44 647 SER A O 1
ATOM 4914 N N . VAL A 1 648 ? 31.297 -10.771 -47.312 1.00 95.44 648 VAL A N 1
ATOM 4915 C CA . VAL A 1 648 ? 29.937 -10.680 -47.876 1.00 95.44 648 VAL A CA 1
ATOM 4916 C C . VAL A 1 648 ? 29.330 -12.086 -48.006 1.00 95.44 648 VAL A C 1
ATOM 4918 O O . VAL A 1 648 ? 29.732 -12.887 -48.864 1.00 95.44 648 VAL A O 1
ATOM 4921 N N . THR A 1 649 ? 28.349 -12.403 -47.157 1.00 93.94 649 THR A N 1
ATOM 4922 C CA . THR A 1 649 ? 27.644 -13.700 -47.144 1.00 93.94 649 THR A CA 1
ATOM 4923 C C . THR A 1 649 ? 26.158 -13.600 -47.485 1.00 93.94 649 THR A C 1
ATOM 4925 O O . THR A 1 649 ? 25.575 -14.595 -47.944 1.00 93.94 649 THR A O 1
ATOM 4928 N N . LEU A 1 650 ? 25.559 -12.420 -47.318 1.00 94.94 650 LEU A N 1
ATOM 4929 C CA . LEU A 1 650 ? 24.172 -12.119 -47.644 1.00 94.94 650 LEU A CA 1
ATOM 4930 C C . LEU A 1 650 ? 24.049 -11.593 -49.086 1.00 94.94 650 LEU A C 1
ATOM 4932 O O . LEU A 1 650 ? 24.864 -11.895 -49.961 1.00 94.94 650 LEU A O 1
ATOM 4936 N N . THR A 1 651 ? 22.935 -10.935 -49.403 1.00 95.06 651 THR A N 1
ATOM 4937 C CA . THR A 1 651 ? 22.707 -10.304 -50.710 1.00 95.06 651 THR A CA 1
ATOM 4938 C C . THR A 1 651 ? 22.612 -8.803 -50.480 1.00 95.06 651 THR A C 1
ATOM 4940 O O . THR A 1 651 ? 21.649 -8.420 -49.818 1.00 95.06 651 THR A O 1
ATOM 4943 N N . PRO A 1 652 ? 23.531 -7.992 -51.040 1.00 96.00 652 PRO A N 1
ATOM 4944 C CA . PRO A 1 652 ? 23.530 -6.550 -50.834 1.00 96.00 652 PRO A CA 1
ATOM 4945 C C . PRO A 1 652 ? 22.192 -5.902 -51.206 1.00 96.00 652 PRO A C 1
ATOM 4947 O O . PRO A 1 652 ? 21.445 -6.392 -52.068 1.00 96.00 652 PRO A O 1
ATOM 4950 N N . SER A 1 653 ? 21.896 -4.789 -50.549 1.00 96.06 653 SER A N 1
ATOM 4951 C CA . SER A 1 653 ? 20.670 -4.022 -50.698 1.00 96.06 653 SER A CA 1
ATOM 4952 C C . SER A 1 653 ? 20.614 -3.267 -52.032 1.00 96.06 653 SER A C 1
ATOM 4954 O O . SER A 1 653 ? 21.613 -3.039 -52.715 1.00 96.06 653 SER A O 1
ATOM 4956 N N . VAL A 1 654 ? 19.406 -2.848 -52.420 1.00 95.50 654 VAL A N 1
ATOM 4957 C CA . VAL A 1 654 ? 19.209 -2.023 -53.628 1.00 95.50 654 VAL A CA 1
ATOM 4958 C C . VAL A 1 654 ? 19.795 -0.621 -53.450 1.00 95.50 654 VAL A C 1
ATOM 4960 O O . VAL A 1 654 ? 20.154 0.012 -54.442 1.00 95.50 654 VAL A O 1
ATOM 4963 N N . ASP A 1 655 ? 19.884 -0.138 -52.211 1.00 94.50 655 ASP A N 1
ATOM 4964 C CA . ASP A 1 655 ? 20.491 1.153 -51.914 1.00 94.50 655 ASP A CA 1
ATOM 4965 C C . ASP A 1 655 ? 22.022 1.042 -52.016 1.00 94.50 655 ASP A C 1
ATOM 4967 O O . ASP A 1 655 ? 22.620 1.826 -52.753 1.00 94.50 655 ASP A O 1
ATOM 4971 N N . TRP A 1 656 ? 22.635 -0.016 -51.465 1.00 96.19 656 TRP A N 1
ATOM 4972 C CA . TRP A 1 656 ? 24.049 -0.342 -51.697 1.00 96.19 656 TRP A CA 1
ATOM 4973 C C . TRP A 1 656 ? 24.381 -0.485 -53.191 1.00 96.19 656 TRP A C 1
ATOM 4975 O O . TRP A 1 656 ? 25.358 0.098 -53.653 1.00 96.19 656 TRP A O 1
ATOM 4985 N N . GLU A 1 657 ? 23.545 -1.176 -53.986 1.00 95.12 657 GLU A N 1
ATOM 4986 C CA . GLU A 1 657 ? 23.754 -1.348 -55.440 1.00 95.12 657 GLU A CA 1
ATOM 4987 C C . GLU A 1 657 ? 23.883 -0.015 -56.214 1.00 95.12 657 GLU A C 1
ATOM 4989 O O . GLU A 1 657 ? 24.443 -0.017 -57.316 1.00 95.12 657 GLU A O 1
ATOM 4994 N N . VAL A 1 658 ? 23.364 1.104 -55.683 1.00 94.38 658 VAL A N 1
ATOM 4995 C CA . VAL A 1 658 ? 23.390 2.432 -56.330 1.00 94.38 658 VAL A CA 1
ATOM 4996 C C . VAL A 1 658 ? 24.340 3.446 -55.677 1.00 94.38 658 VAL A C 1
ATOM 4998 O O . VAL A 1 658 ? 24.403 4.586 -56.152 1.00 94.38 658 VAL A O 1
ATOM 5001 N N . LEU A 1 659 ? 25.080 3.058 -54.633 1.00 95.06 659 LEU A N 1
ATOM 5002 C CA . LEU A 1 659 ? 26.217 3.827 -54.112 1.00 95.06 659 LEU A CA 1
ATOM 5003 C C . LEU A 1 659 ? 27.433 3.744 -55.056 1.00 95.06 659 LEU A C 1
ATOM 5005 O O . LEU A 1 659 ? 27.445 2.960 -55.998 1.00 95.06 659 LEU A O 1
ATOM 5009 N N . ASP A 1 660 ? 28.430 4.598 -54.815 1.00 94.62 660 ASP A N 1
ATOM 5010 C CA . ASP A 1 660 ? 29.703 4.735 -55.549 1.00 94.62 660 ASP A CA 1
ATOM 5011 C C . ASP A 1 660 ? 30.784 4.977 -54.486 1.00 94.62 660 ASP A C 1
ATOM 5013 O O . ASP A 1 660 ? 31.076 6.121 -54.116 1.00 94.62 660 ASP A O 1
ATOM 5017 N N . CYS A 1 661 ? 31.245 3.889 -53.861 1.00 94.81 661 CYS A N 1
ATOM 5018 C CA . CYS A 1 661 ? 32.020 3.947 -52.619 1.00 94.81 661 CYS A CA 1
ATOM 5019 C C . CYS A 1 661 ? 33.440 4.489 -52.820 1.00 94.81 661 CYS A C 1
ATOM 5021 O O . CYS A 1 661 ? 33.905 5.353 -52.070 1.00 94.81 661 CYS A O 1
ATOM 5023 N N . ASP A 1 662 ? 34.125 4.072 -53.879 1.00 94.50 662 ASP A N 1
ATOM 5024 C CA . ASP A 1 662 ? 35.458 4.568 -54.220 1.00 94.50 662 ASP A CA 1
ATOM 5025 C C . ASP A 1 662 ? 35.449 5.948 -54.926 1.00 94.50 662 ASP A C 1
ATOM 5027 O O . ASP A 1 662 ? 36.499 6.597 -55.039 1.00 94.50 662 ASP A O 1
ATOM 5031 N N . ASN A 1 663 ? 34.261 6.430 -55.323 1.00 95.00 663 ASN A N 1
ATOM 5032 C CA . ASN A 1 663 ? 33.981 7.684 -56.026 1.00 95.00 663 ASN A CA 1
ATOM 5033 C C . ASN A 1 663 ? 34.556 7.750 -57.467 1.00 95.00 663 ASN A C 1
ATOM 5035 O O . ASN A 1 663 ? 34.869 8.835 -57.986 1.00 95.00 663 ASN A O 1
ATOM 5039 N N . ASP A 1 664 ? 34.692 6.607 -58.137 1.00 94.38 664 ASP A N 1
ATOM 5040 C CA . ASP A 1 664 ? 35.078 6.409 -59.544 1.00 94.38 664 ASP A CA 1
ATOM 5041 C C . ASP A 1 664 ? 33.999 6.871 -60.550 1.00 94.38 664 ASP A C 1
ATOM 5043 O O . ASP A 1 664 ? 34.321 7.355 -61.648 1.00 94.38 664 ASP A O 1
ATOM 5047 N N . GLY A 1 665 ? 32.726 6.839 -60.150 1.00 93.38 665 GLY A N 1
ATOM 5048 C CA . GLY A 1 665 ? 31.576 7.155 -61.003 1.00 93.38 665 GLY A CA 1
ATOM 5049 C C . GLY A 1 665 ? 30.855 5.932 -61.579 1.00 93.38 665 GLY A C 1
ATOM 5050 O O . GLY A 1 665 ? 29.858 6.109 -62.292 1.00 93.38 665 GLY A O 1
ATOM 5051 N N . ASN A 1 666 ? 31.328 4.721 -61.292 1.00 94.69 666 ASN A N 1
ATOM 5052 C CA . ASN A 1 666 ? 30.622 3.463 -61.494 1.00 94.69 666 ASN A CA 1
ATOM 5053 C C . ASN A 1 666 ? 29.900 3.057 -60.192 1.00 94.69 666 ASN A C 1
ATOM 5055 O O . ASN A 1 666 ? 30.527 3.039 -59.141 1.00 94.69 666 ASN A O 1
ATOM 5059 N N . PRO A 1 667 ? 28.586 2.772 -60.209 1.00 95.31 667 PRO A N 1
ATOM 5060 C CA . PRO A 1 667 ? 27.897 2.360 -58.996 1.00 95.31 667 PRO A CA 1
ATOM 5061 C C . PRO A 1 667 ? 28.216 0.907 -58.627 1.00 95.31 667 PRO A C 1
ATOM 5063 O O . PRO A 1 667 ? 28.295 0.050 -59.513 1.00 95.31 667 PRO A O 1
ATOM 5066 N N . ASN A 1 668 ? 28.294 0.625 -57.325 1.00 94.94 668 ASN A N 1
ATOM 5067 C CA . ASN A 1 668 ? 28.676 -0.651 -56.710 1.00 94.94 668 ASN A CA 1
ATOM 5068 C C . ASN A 1 668 ? 28.058 -1.888 -57.403 1.00 94.94 668 ASN A C 1
ATOM 5070 O O . ASN A 1 668 ? 28.743 -2.877 -57.663 1.00 94.94 668 ASN A O 1
ATOM 5074 N N . GLY A 1 669 ? 26.770 -1.840 -57.773 1.00 91.38 669 GLY A N 1
ATOM 5075 C CA . GLY A 1 669 ? 26.064 -2.949 -58.435 1.00 91.38 669 GLY A CA 1
ATOM 5076 C C . GLY A 1 669 ? 26.533 -3.277 -59.867 1.00 91.38 669 GLY A C 1
ATOM 5077 O O . GLY A 1 669 ? 26.248 -4.364 -60.384 1.00 91.38 669 GLY A O 1
ATOM 5078 N N . THR A 1 670 ? 27.256 -2.369 -60.529 1.00 91.62 670 THR A N 1
ATOM 5079 C CA . THR A 1 670 ? 27.954 -2.609 -61.807 1.00 91.62 670 THR A CA 1
ATOM 5080 C C . THR A 1 670 ? 29.476 -2.574 -61.686 1.00 91.62 670 THR A C 1
ATOM 5082 O O . THR A 1 670 ? 30.159 -2.739 -62.702 1.00 91.62 670 THR A O 1
ATOM 5085 N N . ASP A 1 671 ? 29.996 -2.418 -60.472 1.00 91.00 671 ASP A N 1
ATOM 5086 C CA . ASP A 1 671 ? 31.404 -2.191 -60.182 1.00 91.00 671 ASP A CA 1
ATOM 5087 C C . ASP A 1 671 ? 32.228 -3.495 -60.013 1.00 91.00 671 ASP A C 1
ATOM 5089 O O . ASP A 1 671 ? 31.849 -4.402 -59.264 1.00 91.00 671 ASP A O 1
ATOM 5093 N N . PRO A 1 672 ? 33.326 -3.669 -60.781 1.00 88.94 672 PRO A N 1
ATOM 5094 C CA . PRO A 1 672 ? 34.275 -4.773 -60.614 1.00 88.94 672 PRO A CA 1
ATOM 5095 C C . PRO A 1 672 ? 35.160 -4.795 -59.349 1.00 88.94 672 PRO A C 1
ATOM 5097 O O . PRO A 1 672 ? 35.758 -5.854 -59.111 1.00 88.94 672 PRO A O 1
ATOM 5100 N N . ASP A 1 673 ? 35.342 -3.685 -58.632 1.00 91.44 673 ASP A N 1
ATOM 5101 C CA . ASP A 1 673 ? 36.174 -3.497 -57.425 1.00 91.44 673 ASP A CA 1
ATOM 5102 C C . ASP A 1 673 ? 35.662 -2.299 -56.557 1.00 91.44 673 ASP A C 1
ATOM 5104 O O . ASP A 1 673 ? 36.388 -1.313 -56.411 1.00 91.44 673 ASP A O 1
ATOM 5108 N N . PRO A 1 674 ? 34.454 -2.373 -55.936 1.00 93.44 674 PRO A N 1
ATOM 5109 C CA . PRO A 1 674 ? 33.694 -1.202 -55.437 1.00 93.44 674 PRO A CA 1
ATOM 5110 C C . PRO A 1 674 ? 34.380 -0.293 -54.401 1.00 93.44 674 PRO A C 1
ATOM 5112 O O . PRO A 1 674 ? 33.883 0.784 -54.083 1.00 93.44 674 PRO A O 1
ATOM 5115 N N . LEU A 1 675 ? 35.506 -0.731 -53.835 1.00 94.06 675 LEU A N 1
ATOM 5116 C CA . LEU A 1 675 ? 36.268 -0.018 -52.810 1.00 94.06 675 LEU A CA 1
ATOM 5117 C C . LEU A 1 675 ? 37.554 0.634 -53.349 1.00 94.06 675 LEU A C 1
ATOM 5119 O O . LEU A 1 675 ? 38.221 1.376 -52.618 1.00 94.06 675 LEU A O 1
ATOM 5123 N N . VAL A 1 676 ? 37.976 0.335 -54.588 1.00 93.25 676 VAL A N 1
ATOM 5124 C CA . VAL A 1 676 ? 39.284 0.760 -55.110 1.00 93.25 676 VAL A CA 1
ATOM 5125 C C . VAL A 1 676 ? 39.273 1.019 -56.618 1.00 93.25 676 VAL A C 1
ATOM 5127 O O . VAL A 1 676 ? 39.547 0.122 -57.406 1.00 93.25 676 VAL A O 1
ATOM 5130 N N . ALA A 1 677 ? 39.214 2.294 -57.001 1.00 94.44 677 ALA A N 1
ATOM 5131 C CA . ALA A 1 677 ? 39.199 2.707 -58.404 1.00 94.44 677 ALA A CA 1
ATOM 5132 C C . ALA A 1 677 ? 40.344 2.119 -59.239 1.00 94.44 677 ALA A C 1
ATOM 5134 O O . ALA A 1 677 ? 41.515 2.528 -59.111 1.00 94.44 677 ALA A O 1
ATOM 5135 N N . THR A 1 678 ? 40.022 1.192 -60.147 1.00 93.69 678 THR A N 1
ATOM 5136 C CA . THR A 1 678 ? 41.004 0.509 -60.990 1.00 93.69 678 THR A CA 1
ATOM 5137 C C . THR A 1 678 ? 40.923 0.870 -62.471 1.00 93.69 678 THR A C 1
ATOM 5139 O O . THR A 1 678 ? 39.876 0.977 -63.100 1.00 93.69 678 THR A O 1
ATOM 5142 N N . ALA A 1 679 ? 42.112 0.989 -63.066 1.00 93.94 679 ALA A N 1
ATOM 5143 C CA . ALA A 1 679 ? 42.309 0.945 -64.509 1.00 93.94 679 ALA A CA 1
ATOM 5144 C C . ALA A 1 679 ? 43.243 -0.223 -64.841 1.00 93.94 679 ALA A C 1
ATOM 5146 O O . ALA A 1 679 ? 44.211 -0.481 -64.110 1.00 93.94 679 ALA A O 1
ATOM 5147 N N . ARG A 1 680 ? 42.980 -0.942 -65.934 1.00 94.31 680 ARG A N 1
ATOM 5148 C CA . ARG A 1 680 ? 43.620 -2.222 -66.269 1.00 94.31 680 ARG A CA 1
ATOM 5149 C C . ARG A 1 680 ? 44.285 -2.165 -67.654 1.00 94.31 680 ARG A C 1
ATOM 5151 O O . ARG A 1 680 ? 43.860 -1.475 -68.568 1.00 94.31 680 ARG A O 1
ATOM 5158 N N . ASP A 1 681 ? 45.415 -2.862 -67.804 1.00 95.81 681 ASP A N 1
ATOM 5159 C CA . ASP A 1 681 ? 46.261 -2.760 -69.008 1.00 95.81 681 ASP A CA 1
ATOM 5160 C C . ASP A 1 681 ? 45.579 -3.317 -70.278 1.00 95.81 681 ASP A C 1
ATOM 5162 O O . ASP A 1 681 ? 45.436 -4.533 -70.449 1.00 95.81 681 ASP A O 1
ATOM 5166 N N . ASP A 1 682 ? 45.280 -2.437 -71.236 1.00 96.00 682 ASP A N 1
ATOM 5167 C CA . ASP A 1 682 ? 44.715 -2.812 -72.536 1.00 96.00 682 ASP A CA 1
ATOM 5168 C C . ASP A 1 682 ? 45.747 -3.297 -73.560 1.00 96.00 682 ASP A C 1
ATOM 5170 O O . ASP A 1 682 ? 46.958 -3.041 -73.493 1.00 96.00 682 ASP A O 1
ATOM 5174 N N . SER A 1 683 ? 45.253 -3.919 -74.636 1.00 94.50 683 SER A N 1
ATOM 5175 C CA . SER A 1 683 ? 46.088 -4.200 -75.804 1.00 94.50 683 SER A CA 1
ATOM 5176 C C . SER A 1 683 ? 45.374 -4.038 -77.142 1.00 94.50 683 SER A C 1
ATOM 5178 O O . SER A 1 683 ? 44.194 -4.335 -77.301 1.00 94.50 683 SER A O 1
ATOM 5180 N N . GLY A 1 684 ? 46.136 -3.606 -78.148 1.00 93.31 684 GLY A N 1
ATOM 5181 C CA . GLY A 1 684 ? 45.657 -3.439 -79.516 1.00 93.31 684 GLY A CA 1
ATOM 5182 C C . GLY A 1 684 ? 46.717 -3.779 -80.560 1.00 93.31 684 GLY A C 1
ATOM 5183 O O . GLY A 1 684 ? 47.890 -4.020 -80.262 1.00 93.31 684 GLY A O 1
ATOM 5184 N N . SER A 1 685 ? 46.320 -3.793 -81.831 1.00 92.38 685 SER A N 1
ATOM 5185 C CA . SER A 1 685 ? 47.267 -3.945 -82.939 1.00 92.38 685 SER A CA 1
ATOM 5186 C C . SER A 1 685 ? 46.770 -3.251 -84.199 1.00 92.38 685 SER A C 1
ATOM 5188 O O . SER A 1 685 ? 45.577 -3.273 -84.492 1.00 92.38 685 SER A O 1
ATOM 5190 N N . THR A 1 686 ? 47.688 -2.644 -84.948 1.00 92.62 686 THR A N 1
ATOM 5191 C CA . THR A 1 686 ? 47.370 -1.915 -86.182 1.00 92.62 686 THR A CA 1
ATOM 5192 C C . THR A 1 686 ? 48.584 -1.849 -87.110 1.00 92.62 686 THR A C 1
ATOM 5194 O O . THR A 1 686 ? 49.718 -1.859 -86.626 1.00 92.62 686 THR A O 1
ATOM 5197 N N . PRO A 1 687 ? 48.426 -1.799 -88.444 1.00 89.69 687 PRO A N 1
ATOM 5198 C CA . PRO A 1 687 ? 49.509 -1.390 -89.333 1.00 89.69 687 PRO A CA 1
ATOM 5199 C C . PRO A 1 687 ? 50.003 0.030 -89.020 1.00 89.69 687 PRO A C 1
ATOM 5201 O O . PRO A 1 687 ? 49.256 0.865 -88.511 1.00 89.69 687 PRO A O 1
ATOM 5204 N N . ALA A 1 688 ? 51.249 0.347 -89.381 1.00 85.69 688 ALA A N 1
ATOM 5205 C CA . ALA A 1 688 ? 51.710 1.736 -89.322 1.00 85.69 688 ALA A CA 1
ATOM 5206 C C . ALA A 1 688 ? 50.809 2.649 -90.184 1.00 85.69 688 ALA A C 1
ATOM 5208 O O . ALA A 1 688 ? 50.255 2.203 -91.191 1.00 85.69 688 ALA A O 1
ATOM 5209 N N . LEU A 1 689 ? 50.657 3.918 -89.779 1.00 88.00 689 LEU A N 1
ATOM 5210 C CA . LEU A 1 689 ? 49.792 4.921 -90.424 1.00 88.00 689 LEU A CA 1
ATOM 5211 C C . LEU A 1 689 ? 48.284 4.584 -90.451 1.00 88.00 689 LEU A C 1
ATOM 5213 O O . LEU A 1 689 ? 47.513 5.322 -91.061 1.00 88.00 689 LEU A O 1
ATOM 5217 N N . THR A 1 690 ? 47.846 3.504 -89.792 1.00 90.94 690 THR A N 1
ATOM 5218 C CA . THR A 1 690 ? 46.434 3.099 -89.709 1.00 90.94 690 THR A CA 1
ATOM 5219 C C . THR A 1 690 ? 45.900 3.334 -88.299 1.00 90.94 690 THR A C 1
ATOM 5221 O O . THR A 1 690 ? 46.482 2.854 -87.326 1.00 90.94 690 THR A O 1
ATOM 5224 N N . GLU A 1 691 ? 44.791 4.063 -88.192 1.00 93.31 691 GLU A N 1
ATOM 5225 C CA . GLU A 1 691 ? 44.109 4.314 -86.921 1.00 93.31 691 GLU A CA 1
ATOM 5226 C C . GLU A 1 691 ? 43.536 3.020 -86.324 1.00 93.31 691 GLU A C 1
ATOM 5228 O O . GLU A 1 691 ? 42.998 2.176 -87.047 1.00 93.31 691 GLU A O 1
ATOM 5233 N N . VAL A 1 692 ? 43.635 2.879 -85.004 1.00 94.38 692 VAL A N 1
ATOM 5234 C CA . VAL A 1 692 ? 42.942 1.853 -84.221 1.00 94.38 692 VAL A CA 1
ATOM 5235 C C . VAL A 1 692 ? 42.184 2.503 -83.074 1.00 94.38 692 VAL A C 1
ATOM 5237 O O . VAL A 1 692 ? 42.731 3.356 -82.379 1.00 94.38 692 VAL A O 1
ATOM 5240 N N . ALA A 1 693 ? 40.936 2.075 -82.902 1.00 95.50 693 ALA A N 1
ATOM 5241 C CA . ALA A 1 693 ? 40.105 2.376 -81.748 1.00 95.50 693 ALA A CA 1
ATOM 5242 C C . ALA A 1 693 ? 40.201 1.200 -80.769 1.00 95.50 693 ALA A C 1
ATOM 5244 O O . ALA A 1 693 ? 40.019 0.048 -81.175 1.00 95.50 693 ALA A O 1
ATOM 5245 N N . ILE A 1 694 ? 40.508 1.485 -79.509 1.00 95.69 694 ILE A N 1
ATOM 5246 C CA . ILE A 1 694 ? 40.574 0.521 -78.407 1.00 95.69 694 ILE A CA 1
ATOM 5247 C C . ILE A 1 694 ? 39.592 1.029 -77.356 1.00 95.69 694 ILE A C 1
ATOM 5249 O O . ILE A 1 694 ? 39.683 2.198 -76.989 1.00 95.69 694 ILE A O 1
ATOM 5253 N N . ASN A 1 695 ? 38.638 0.201 -76.932 1.00 95.12 695 ASN A N 1
ATOM 5254 C CA . ASN A 1 695 ? 37.806 0.531 -75.781 1.00 95.12 695 ASN A CA 1
ATOM 5255 C C . ASN A 1 695 ? 38.687 0.339 -74.549 1.00 95.12 695 ASN A C 1
ATOM 5257 O O . ASN A 1 695 ? 39.139 -0.779 -74.327 1.00 95.12 695 ASN A O 1
ATOM 5261 N N . ILE A 1 696 ? 39.014 1.427 -73.857 1.00 94.38 696 ILE A N 1
AT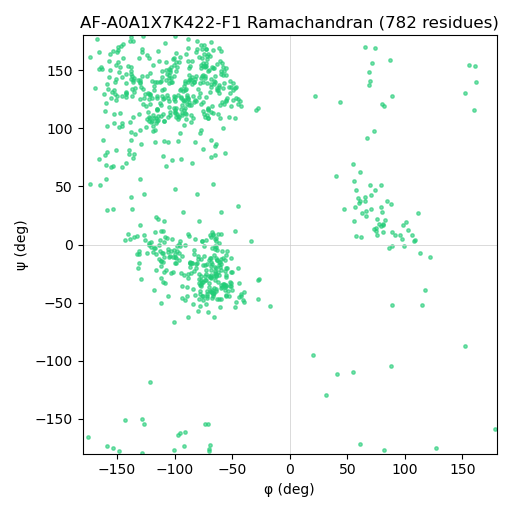OM 5262 C CA . ILE A 1 696 ? 39.893 1.399 -72.679 1.00 94.38 696 ILE A CA 1
ATOM 5263 C C . ILE A 1 696 ? 39.090 1.396 -71.376 1.00 94.38 696 ILE A C 1
ATOM 5265 O O . ILE A 1 696 ? 39.669 1.239 -70.321 1.00 94.38 696 ILE A O 1
ATOM 5269 N N . LEU A 1 697 ? 37.761 1.533 -71.459 1.00 93.88 697 LEU A N 1
ATOM 5270 C CA . LEU A 1 697 ? 36.839 1.471 -70.322 1.00 93.88 697 LEU A CA 1
ATOM 5271 C C . LEU A 1 697 ? 35.974 0.190 -70.335 1.00 93.88 697 LEU A C 1
ATOM 5273 O O . LEU A 1 697 ? 34.888 0.162 -69.777 1.00 93.88 697 LEU A O 1
ATOM 5277 N N . GLU A 1 698 ? 36.388 -0.873 -71.042 1.00 91.12 698 GLU A N 1
ATOM 5278 C CA . GLU A 1 698 ? 35.640 -2.155 -71.066 1.00 91.12 698 GLU A CA 1
ATOM 5279 C C . GLU A 1 698 ? 35.996 -3.080 -69.889 1.00 91.12 698 GLU A C 1
ATOM 5281 O O . GLU A 1 698 ? 35.322 -4.081 -69.645 1.00 91.12 698 GLU A O 1
ATOM 5286 N N . ASN A 1 699 ? 37.112 -2.780 -69.229 1.00 88.00 699 ASN A N 1
ATOM 5287 C CA . ASN A 1 699 ? 37.777 -3.586 -68.205 1.00 88.00 699 ASN A CA 1
ATOM 5288 C C . ASN A 1 699 ? 38.384 -2.738 -67.079 1.00 88.00 699 ASN A C 1
ATOM 5290 O O . ASN A 1 699 ? 39.072 -3.302 -66.228 1.00 88.00 699 ASN A O 1
ATOM 5294 N N . ASP A 1 700 ? 38.164 -1.429 -67.126 1.00 90.94 700 ASP A N 1
ATOM 5295 C CA . ASP A 1 700 ? 38.361 -0.493 -66.019 1.00 90.94 700 ASP A CA 1
ATOM 5296 C C . ASP A 1 700 ? 37.058 -0.428 -65.206 1.00 90.94 700 ASP A C 1
ATOM 5298 O O . ASP A 1 700 ? 36.035 -0.930 -65.681 1.00 90.94 700 ASP A O 1
ATOM 5302 N N . ASP A 1 701 ? 37.096 0.196 -64.028 1.00 91.25 701 ASP A N 1
ATOM 5303 C CA . ASP A 1 701 ? 35.883 0.515 -63.255 1.00 91.25 701 ASP A CA 1
ATOM 5304 C C . ASP A 1 701 ? 35.102 1.667 -63.900 1.00 91.25 701 ASP A C 1
ATOM 5306 O O . ASP A 1 701 ? 33.939 1.509 -64.264 1.00 91.25 701 ASP A O 1
ATOM 5310 N N . TYR A 1 702 ? 35.783 2.775 -64.191 1.00 94.94 702 TYR A N 1
ATOM 5311 C CA . TYR A 1 702 ? 35.209 3.968 -64.815 1.00 94.94 702 TYR A CA 1
ATOM 5312 C C . TYR A 1 702 ? 34.278 3.720 -66.009 1.00 94.94 702 TYR A C 1
ATOM 5314 O O . TYR A 1 702 ? 34.690 3.309 -67.101 1.00 94.94 702 TYR A O 1
ATOM 5322 N N . LEU A 1 703 ? 33.035 4.177 -65.875 1.00 95.19 703 LEU A N 1
ATOM 5323 C CA . LEU A 1 703 ? 32.070 4.225 -66.973 1.00 95.19 703 LEU A CA 1
ATOM 5324 C C . LEU A 1 703 ? 32.341 5.399 -67.945 1.00 95.19 703 LEU A C 1
ATOM 5326 O O . LEU A 1 703 ? 32.854 6.445 -67.551 1.00 95.19 703 LEU A O 1
ATOM 5330 N N . PRO A 1 704 ? 31.972 5.309 -69.239 1.00 95.50 704 PRO A N 1
ATOM 5331 C CA . PRO A 1 704 ? 32.028 6.445 -70.169 1.00 95.50 704 PRO A CA 1
ATOM 5332 C C . PRO A 1 704 ? 30.886 7.452 -69.927 1.00 95.50 704 PRO A C 1
ATOM 5334 O O . PRO A 1 704 ? 29.818 7.082 -69.440 1.00 95.50 704 PRO A O 1
ATOM 5337 N N . ASN A 1 705 ? 31.046 8.722 -70.328 1.00 95.62 705 ASN A N 1
ATOM 5338 C CA . ASN A 1 705 ? 30.058 9.788 -70.046 1.00 95.62 705 ASN A CA 1
ATOM 5339 C C . ASN A 1 705 ? 28.672 9.589 -70.705 1.00 95.62 705 ASN A C 1
ATOM 5341 O O . ASN A 1 705 ? 27.737 10.325 -70.390 1.00 95.62 705 ASN A O 1
ATOM 5345 N N . ASN A 1 706 ? 28.519 8.640 -71.639 1.00 94.69 706 ASN A N 1
ATOM 5346 C CA . ASN A 1 706 ? 27.219 8.296 -72.227 1.00 94.69 706 ASN A CA 1
ATOM 5347 C C . ASN A 1 706 ? 26.539 7.064 -71.603 1.00 94.69 706 ASN A C 1
ATOM 5349 O O . ASN A 1 706 ? 25.439 6.711 -72.048 1.00 94.69 706 ASN A O 1
ATOM 5353 N N . HIS A 1 707 ? 27.172 6.409 -70.624 1.00 94.00 707 HIS A N 1
ATOM 5354 C CA . HIS A 1 707 ? 26.567 5.288 -69.914 1.00 94.00 707 HIS A CA 1
ATOM 5355 C C . HIS A 1 707 ? 25.392 5.798 -69.063 1.00 94.00 707 HIS A C 1
ATOM 5357 O O . HIS A 1 707 ? 25.531 6.841 -68.425 1.00 94.00 707 HIS A O 1
ATOM 5363 N N . PRO A 1 708 ? 24.226 5.122 -69.058 1.00 91.50 708 PRO A N 1
ATOM 5364 C CA . PRO A 1 708 ? 23.064 5.588 -68.299 1.00 91.50 708 PRO A CA 1
ATOM 5365 C C . PRO A 1 708 ? 23.301 5.611 -66.786 1.00 91.50 708 PRO A C 1
ATOM 5367 O O . PRO A 1 708 ? 22.684 6.430 -66.110 1.00 91.50 708 PRO A O 1
ATOM 5370 N N . ASP A 1 709 ? 24.196 4.748 -66.306 1.00 91.88 709 ASP A N 1
ATOM 5371 C CA . ASP A 1 709 ? 24.437 4.500 -64.883 1.00 91.88 709 ASP A CA 1
ATOM 5372 C C . ASP A 1 709 ? 25.713 5.203 -64.368 1.00 91.88 709 ASP A C 1
ATOM 5374 O O . ASP A 1 709 ? 26.086 5.025 -63.222 1.00 91.88 709 ASP A O 1
ATOM 5378 N N . ASN A 1 710 ? 26.387 6.018 -65.198 1.00 93.75 710 ASN A N 1
ATOM 5379 C CA . ASN A 1 710 ? 27.559 6.797 -64.773 1.00 93.75 710 ASN A CA 1
ATOM 5380 C C . ASN A 1 710 ? 27.129 7.940 -63.839 1.00 93.75 710 ASN A C 1
ATOM 5382 O O . ASN A 1 710 ? 26.412 8.855 -64.262 1.00 93.75 710 ASN A O 1
ATOM 5386 N N . LEU A 1 711 ? 27.582 7.886 -62.587 1.00 93.19 711 LEU A N 1
ATOM 5387 C CA . LEU A 1 711 ? 27.306 8.880 -61.548 1.00 93.19 711 LEU A CA 1
ATOM 5388 C C . LEU A 1 711 ? 28.306 10.051 -61.567 1.00 93.19 711 LEU A C 1
ATOM 5390 O O . LEU A 1 711 ? 28.032 11.112 -61.000 1.00 93.19 711 LEU A O 1
ATOM 5394 N N . GLY A 1 712 ? 29.435 9.882 -62.258 1.00 92.12 712 GLY A N 1
ATOM 5395 C CA . GLY A 1 712 ? 30.557 10.810 -62.341 1.00 92.12 712 GLY A CA 1
ATOM 5396 C C . GLY A 1 712 ? 30.589 11.725 -63.575 1.00 92.12 712 GLY A C 1
ATOM 5397 O O . GLY A 1 712 ? 29.623 11.922 -64.316 1.00 92.12 712 GLY A O 1
ATOM 5398 N N . ILE A 1 713 ? 31.767 12.316 -63.800 1.00 95.06 713 ILE A N 1
ATOM 5399 C CA . ILE A 1 713 ? 32.175 12.877 -65.097 1.00 95.06 713 ILE A CA 1
ATOM 5400 C C . ILE A 1 713 ? 33.566 12.337 -65.403 1.00 95.06 713 ILE A C 1
ATOM 5402 O O . ILE A 1 713 ? 34.552 12.723 -64.770 1.00 95.06 713 ILE A O 1
ATOM 5406 N N . THR A 1 714 ? 33.645 11.492 -66.418 1.00 96.56 714 THR A N 1
ATOM 5407 C CA . THR A 1 714 ? 34.857 10.770 -66.797 1.00 96.56 714 THR A CA 1
ATOM 5408 C C . THR A 1 714 ? 35.762 11.664 -67.629 1.00 96.56 714 THR A C 1
ATOM 5410 O O . THR A 1 714 ? 35.356 12.157 -68.687 1.00 96.56 714 THR A O 1
ATOM 5413 N N . SER A 1 715 ? 37.006 11.861 -67.187 1.00 96.38 715 SER A N 1
ATOM 5414 C CA . SER A 1 715 ? 38.039 12.546 -67.967 1.00 96.38 715 SER A CA 1
ATOM 5415 C C . SER A 1 715 ? 39.223 11.639 -68.279 1.00 96.38 715 SER A C 1
ATOM 5417 O O . SER A 1 715 ? 39.719 10.924 -67.413 1.00 96.38 715 SER A O 1
ATOM 5419 N N . LEU A 1 716 ? 39.699 11.696 -69.525 1.00 96.88 716 LEU A N 1
ATOM 5420 C CA . LEU A 1 716 ? 40.765 10.847 -70.051 1.00 96.88 716 LEU A CA 1
ATOM 5421 C C . LEU A 1 716 ? 41.959 11.683 -70.516 1.00 96.88 716 LEU A C 1
ATOM 5423 O O . LEU A 1 716 ? 41.847 12.574 -71.363 1.00 96.88 716 LEU A O 1
ATOM 5427 N N . SER A 1 717 ? 43.149 11.360 -70.009 1.00 95.31 717 SER A N 1
ATOM 5428 C CA . SER A 1 717 ? 44.379 12.073 -70.355 1.00 95.31 717 SER A CA 1
ATOM 5429 C C . SER A 1 717 ? 45.575 11.145 -70.575 1.00 95.31 717 SER A C 1
ATOM 5431 O O . SER A 1 717 ? 45.662 10.053 -70.026 1.00 95.31 717 SER A O 1
ATOM 5433 N N . MET A 1 718 ? 46.537 11.580 -71.397 1.00 94.88 718 MET A N 1
ATOM 5434 C CA . MET A 1 718 ? 47.791 10.852 -71.613 1.00 94.88 718 MET A CA 1
ATOM 5435 C C . MET A 1 718 ? 48.861 11.385 -70.660 1.00 94.88 718 MET A C 1
ATOM 5437 O O . MET A 1 718 ? 49.334 12.513 -70.825 1.00 94.88 718 MET A O 1
ATOM 5441 N N . ILE A 1 719 ? 49.289 10.552 -69.712 1.00 95.69 719 ILE A N 1
ATOM 5442 C CA . ILE A 1 719 ? 50.310 10.899 -68.710 1.00 95.69 719 ILE A CA 1
ATOM 5443 C C . ILE A 1 719 ? 51.708 10.370 -69.064 1.00 95.69 719 ILE A C 1
ATOM 5445 O O . ILE A 1 719 ? 52.712 10.847 -68.530 1.00 95.69 719 ILE A O 1
ATOM 5449 N N . GLY A 1 720 ? 51.814 9.423 -70.001 1.00 93.62 720 GLY A N 1
ATOM 5450 C CA . GLY A 1 720 ? 53.099 8.883 -70.439 1.00 93.62 720 GLY A CA 1
ATOM 5451 C C . GLY A 1 720 ? 53.002 7.890 -71.595 1.00 93.62 720 GLY A C 1
ATOM 5452 O O . GLY A 1 720 ? 51.985 7.784 -72.275 1.00 93.62 720 GLY A O 1
ATOM 5453 N N . GLY A 1 721 ? 54.090 7.154 -71.825 1.00 93.19 721 GLY A N 1
ATOM 5454 C CA . GLY A 1 721 ? 54.179 6.132 -72.869 1.00 93.19 721 GLY A CA 1
ATOM 5455 C C . GLY A 1 721 ? 55.381 6.299 -73.798 1.00 93.19 721 GLY A C 1
ATOM 5456 O O . GLY A 1 721 ? 56.248 7.152 -73.599 1.00 93.19 721 GLY A O 1
ATOM 5457 N N . SER A 1 722 ? 55.437 5.441 -74.813 1.00 94.69 722 SER A N 1
ATOM 5458 C CA . SER A 1 722 ? 56.450 5.445 -75.877 1.00 94.69 722 SER A CA 1
ATOM 5459 C C . SER A 1 722 ? 55.901 5.867 -77.245 1.00 94.69 722 SER A C 1
ATOM 5461 O O . SER A 1 722 ? 56.692 6.077 -78.166 1.00 94.69 722 SER A O 1
ATOM 5463 N N . ALA A 1 723 ? 54.580 6.028 -77.367 1.00 92.31 723 ALA A N 1
ATOM 5464 C CA . ALA A 1 723 ? 53.914 6.477 -78.582 1.00 92.31 723 ALA A CA 1
ATOM 5465 C C . ALA A 1 723 ? 54.346 7.897 -79.013 1.00 92.31 723 ALA A C 1
ATOM 5467 O O . ALA A 1 723 ? 54.334 8.851 -78.234 1.00 92.31 723 ALA A O 1
ATOM 5468 N N . LEU A 1 724 ? 54.701 8.023 -80.291 1.00 92.75 724 LEU A N 1
ATOM 5469 C CA . LEU A 1 724 ? 55.034 9.249 -81.025 1.00 92.75 724 LEU A CA 1
ATOM 5470 C C . LEU A 1 724 ? 53.947 9.634 -82.048 1.00 92.75 724 LEU A C 1
ATOM 5472 O O . LEU A 1 724 ? 54.016 10.712 -82.644 1.00 92.75 724 LEU A O 1
ATOM 5476 N N . GLY A 1 725 ? 52.991 8.731 -82.286 1.00 89.88 725 GLY A N 1
ATOM 5477 C CA . GLY A 1 725 ? 51.805 8.941 -83.113 1.00 89.88 725 GLY A CA 1
ATOM 5478 C C . GLY A 1 725 ? 50.780 9.909 -82.508 1.00 89.88 725 GLY A C 1
ATOM 5479 O O . GLY A 1 725 ? 51.025 10.570 -81.501 1.00 89.88 725 GLY A O 1
ATOM 5480 N N . THR A 1 726 ? 49.612 10.011 -83.142 1.00 93.75 726 THR A N 1
ATOM 5481 C CA . THR A 1 726 ? 48.501 10.835 -82.629 1.00 93.75 726 THR A CA 1
ATOM 5482 C C . THR A 1 726 ? 47.596 9.982 -81.750 1.00 93.75 726 THR A C 1
ATOM 5484 O O . THR A 1 726 ? 47.099 8.967 -82.228 1.00 93.75 726 THR A O 1
ATOM 5487 N N . VAL A 1 727 ? 47.388 10.404 -80.500 1.00 95.50 727 VAL A N 1
ATOM 5488 C CA . VAL A 1 727 ? 46.441 9.820 -79.534 1.00 95.50 727 VAL A CA 1
ATOM 5489 C C . VAL A 1 727 ? 45.282 10.799 -79.347 1.00 95.50 727 VAL A C 1
ATOM 5491 O O . VAL A 1 727 ? 45.517 11.999 -79.183 1.00 95.50 727 VAL A O 1
ATOM 5494 N N . LEU A 1 728 ? 44.050 10.297 -79.376 1.00 95.75 728 LEU A N 1
ATOM 5495 C CA . LEU A 1 728 ? 42.822 11.023 -79.052 1.00 95.75 728 LEU A CA 1
ATOM 5496 C C . LEU A 1 728 ? 41.959 10.144 -78.142 1.00 95.75 728 LEU A C 1
ATOM 5498 O O . LEU A 1 728 ? 41.780 8.965 -78.438 1.00 95.75 728 LEU A O 1
ATOM 5502 N N . PHE A 1 729 ? 41.412 10.723 -77.077 1.00 96.69 729 PHE A N 1
ATOM 5503 C CA . PHE A 1 729 ? 40.438 10.062 -76.210 1.00 96.69 729 PHE A CA 1
ATOM 5504 C C . PHE A 1 729 ? 39.024 10.526 -76.559 1.00 96.69 729 PHE A C 1
ATOM 5506 O O . PHE A 1 729 ? 38.823 11.687 -76.925 1.00 96.69 729 PHE A O 1
ATOM 5513 N N . ASP A 1 730 ? 38.067 9.615 -76.447 1.00 95.44 730 ASP A N 1
ATOM 5514 C CA . ASP A 1 730 ? 36.639 9.863 -76.590 1.00 95.44 730 ASP A CA 1
ATOM 5515 C C . ASP A 1 730 ? 35.964 9.546 -75.245 1.00 95.44 730 ASP A C 1
ATOM 5517 O O . ASP A 1 730 ? 35.565 8.416 -74.977 1.00 95.44 730 ASP A O 1
ATOM 5521 N N . GLU A 1 731 ? 35.904 10.554 -74.371 1.00 95.31 731 GLU A N 1
ATOM 5522 C CA . GLU A 1 731 ? 35.345 10.469 -73.008 1.00 95.31 731 GLU A CA 1
ATOM 5523 C C . GLU A 1 731 ? 33.835 10.158 -73.007 1.00 95.31 731 GLU A C 1
ATOM 5525 O O . GLU A 1 731 ? 33.294 9.688 -72.012 1.00 95.31 731 GLU A O 1
ATOM 5530 N N . GLU A 1 732 ? 33.141 10.399 -74.123 1.00 95.50 732 GLU A N 1
ATOM 5531 C CA . GLU A 1 732 ? 31.733 10.032 -74.304 1.00 95.50 732 GLU A CA 1
ATOM 5532 C C . GLU A 1 732 ? 31.562 8.522 -74.480 1.00 95.50 732 GLU A C 1
ATOM 5534 O O . GLU A 1 732 ? 30.517 8.003 -74.116 1.00 95.50 732 GLU A O 1
ATOM 5539 N N . THR A 1 733 ? 32.541 7.808 -75.046 1.00 94.38 733 THR A N 1
ATOM 5540 C CA . THR A 1 733 ? 32.399 6.386 -75.423 1.00 94.38 733 THR A CA 1
ATOM 5541 C C . THR A 1 733 ? 33.435 5.440 -74.816 1.00 94.38 733 THR A C 1
ATOM 5543 O O . THR A 1 733 ? 33.297 4.235 -74.998 1.00 94.38 733 THR A O 1
ATOM 5546 N N . GLY A 1 734 ? 34.459 5.951 -74.127 1.00 94.25 734 GLY A N 1
ATOM 5547 C CA . GLY A 1 734 ? 35.529 5.151 -73.517 1.00 94.25 734 GLY A CA 1
ATOM 5548 C C . GLY A 1 734 ? 36.633 4.712 -74.485 1.00 94.25 734 GLY A C 1
ATOM 5549 O O . GLY A 1 734 ? 37.466 3.879 -74.139 1.00 94.25 734 GLY A O 1
ATOM 5550 N N . PHE A 1 735 ? 36.675 5.253 -75.709 1.00 96.00 735 PHE A N 1
ATOM 5551 C CA . PHE A 1 735 ? 37.633 4.814 -76.730 1.00 96.00 735 PHE A CA 1
ATOM 5552 C C . PHE A 1 735 ? 38.909 5.665 -76.795 1.00 96.00 735 PHE A C 1
ATOM 5554 O O . PHE A 1 735 ? 38.875 6.889 -76.939 1.00 96.00 735 PHE A O 1
ATOM 5561 N N . LEU A 1 736 ? 40.057 4.986 -76.838 1.00 96.69 736 LEU A N 1
ATOM 5562 C CA . LEU A 1 736 ? 41.342 5.536 -77.262 1.00 96.69 736 LEU A CA 1
ATOM 5563 C C . LEU A 1 736 ? 41.527 5.293 -78.766 1.00 96.69 736 LEU A C 1
ATOM 5565 O O . LEU A 1 736 ? 41.658 4.156 -79.222 1.00 96.69 736 LEU A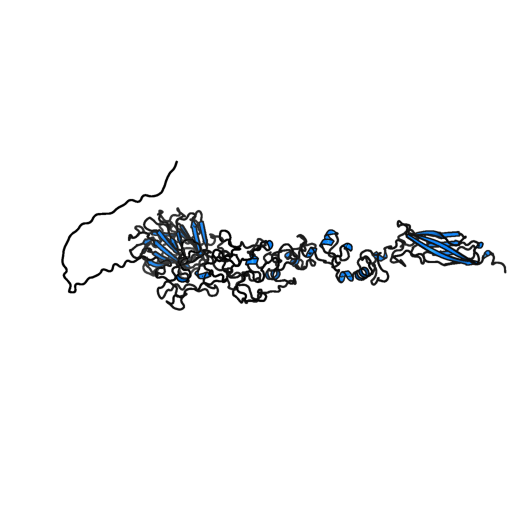 O 1
ATOM 5569 N N . ASN A 1 737 ? 41.594 6.375 -79.540 1.00 96.06 737 ASN A N 1
ATOM 5570 C CA . ASN A 1 737 ? 41.913 6.359 -80.965 1.00 96.06 737 ASN A CA 1
ATOM 5571 C C . ASN A 1 737 ? 43.393 6.713 -81.183 1.00 96.06 737 ASN A C 1
ATOM 5573 O O . ASN A 1 737 ? 43.834 7.819 -80.858 1.00 96.06 737 ASN A O 1
ATOM 5577 N N . TYR A 1 738 ? 44.172 5.785 -81.747 1.00 96.12 738 TYR A N 1
ATOM 5578 C CA . TYR A 1 738 ? 45.606 5.965 -81.987 1.00 96.12 738 TYR A CA 1
ATOM 5579 C C . TYR A 1 738 ? 46.003 5.716 -83.444 1.00 96.12 738 TYR A C 1
ATOM 5581 O O . TYR A 1 738 ? 45.722 4.662 -84.011 1.00 96.12 738 TYR A O 1
ATOM 5589 N N . THR A 1 739 ? 46.738 6.668 -84.028 1.00 94.62 739 THR A N 1
ATOM 5590 C CA . THR A 1 739 ? 47.374 6.539 -85.350 1.00 94.62 739 THR A CA 1
ATOM 5591 C C . THR A 1 739 ? 48.907 6.567 -85.212 1.00 94.62 739 THR A C 1
ATOM 5593 O O . THR A 1 739 ? 49.457 7.640 -84.926 1.00 94.62 739 THR A O 1
ATOM 5596 N N . PRO A 1 740 ? 49.620 5.444 -85.452 1.00 92.44 740 PRO A N 1
ATOM 5597 C CA . PRO A 1 740 ? 51.083 5.385 -85.388 1.00 92.44 740 PRO A CA 1
ATOM 5598 C C . PRO A 1 740 ? 51.765 6.119 -86.550 1.00 92.44 740 PRO A C 1
ATOM 5600 O O . PRO A 1 740 ? 51.274 6.108 -87.681 1.00 92.44 740 PRO A O 1
ATOM 5603 N N . VAL A 1 741 ? 52.955 6.673 -86.313 1.00 92.81 741 VAL A N 1
ATOM 5604 C CA . VAL A 1 741 ? 53.846 7.198 -87.363 1.00 92.81 741 VAL A CA 1
ATOM 5605 C C . VAL A 1 741 ? 54.719 6.098 -87.982 1.00 92.81 741 VAL A C 1
ATOM 5607 O O . VAL A 1 741 ? 55.010 5.076 -87.368 1.00 92.81 741 VAL A O 1
ATOM 5610 N N . GLU A 1 742 ? 55.211 6.332 -89.203 1.00 87.19 742 GLU A N 1
ATOM 5611 C CA . GLU A 1 742 ? 56.065 5.392 -89.960 1.00 87.19 742 GLU A CA 1
ATOM 5612 C C . GLU A 1 742 ? 57.272 4.870 -89.148 1.00 87.19 742 GLU A C 1
ATOM 5614 O O . GLU A 1 742 ? 57.641 3.700 -89.252 1.00 87.19 742 GLU A O 1
ATOM 5619 N N . SER A 1 743 ? 57.865 5.708 -88.287 1.00 89.38 743 SER A N 1
ATOM 5620 C CA . SER A 1 743 ? 59.019 5.342 -87.451 1.00 89.38 743 SER A CA 1
ATOM 5621 C C . SER A 1 743 ? 58.728 4.312 -86.352 1.00 89.38 743 SER A C 1
ATOM 5623 O O . SER A 1 743 ? 59.674 3.805 -85.754 1.00 89.38 743 SER A O 1
ATOM 5625 N N . GLU A 1 744 ? 57.458 4.009 -86.083 1.00 91.94 744 GLU A N 1
ATOM 5626 C CA . GLU A 1 744 ? 57.015 3.008 -85.100 1.00 91.94 744 GLU A CA 1
ATOM 5627 C C . GLU A 1 744 ? 56.742 1.635 -85.749 1.00 91.94 744 GLU A C 1
ATOM 5629 O O . GLU A 1 744 ? 56.410 0.674 -85.059 1.00 91.94 744 GLU A O 1
ATOM 5634 N N . SER A 1 745 ? 56.903 1.498 -87.070 1.00 89.19 745 SER A N 1
ATOM 5635 C CA . SER A 1 745 ? 56.594 0.256 -87.785 1.00 89.19 745 SER A CA 1
ATOM 5636 C C . SER A 1 745 ? 57.458 -0.940 -87.348 1.00 89.19 745 SER A C 1
ATOM 5638 O O . SER A 1 745 ? 58.685 -0.853 -87.280 1.00 89.19 745 SER A O 1
ATOM 5640 N N . ASN A 1 746 ? 56.816 -2.097 -87.141 1.00 89.94 746 ASN A N 1
ATOM 5641 C CA . ASN A 1 746 ? 57.403 -3.319 -86.570 1.00 89.94 746 ASN A CA 1
ATOM 5642 C C . ASN A 1 746 ? 57.958 -3.123 -85.145 1.00 89.94 746 ASN A C 1
ATOM 5644 O O . ASN A 1 746 ? 58.977 -3.720 -84.783 1.00 89.94 746 ASN A O 1
ATOM 5648 N N . SER A 1 747 ? 57.292 -2.295 -84.339 1.00 91.88 747 SER A N 1
ATOM 5649 C CA . SER A 1 747 ? 57.604 -2.096 -82.922 1.00 91.88 747 SER A CA 1
ATOM 5650 C C . SER A 1 747 ? 56.366 -2.265 -82.039 1.00 91.88 747 SER A C 1
ATOM 5652 O O . SER A 1 747 ? 55.233 -2.304 -82.521 1.00 91.88 747 SER A O 1
ATOM 5654 N N . THR A 1 748 ? 56.595 -2.389 -80.735 1.00 93.88 748 THR A N 1
ATOM 5655 C CA . THR A 1 748 ? 55.547 -2.265 -79.721 1.00 93.88 748 THR A CA 1
ATOM 5656 C C . THR A 1 748 ? 55.631 -0.861 -79.147 1.00 93.88 748 THR A C 1
ATOM 5658 O O . THR A 1 748 ? 56.706 -0.454 -78.700 1.00 93.88 748 THR A O 1
ATOM 5661 N N . VAL A 1 749 ? 54.512 -0.147 -79.147 1.00 94.81 749 VAL A N 1
ATOM 5662 C CA . VAL A 1 749 ? 54.374 1.172 -78.523 1.00 94.81 749 VAL A CA 1
ATOM 5663 C C . VAL A 1 749 ? 53.412 1.079 -77.346 1.00 94.81 749 VAL A C 1
ATOM 5665 O O . VAL A 1 749 ? 52.597 0.161 -77.260 1.00 94.81 749 VAL A O 1
ATOM 5668 N N . THR A 1 750 ? 53.522 2.033 -76.434 1.00 96.25 750 THR A N 1
ATOM 5669 C CA . THR A 1 750 ? 52.685 2.128 -75.240 1.00 96.25 750 THR A CA 1
ATOM 5670 C C . THR A 1 750 ? 52.114 3.528 -75.104 1.00 96.25 750 THR A C 1
ATOM 5672 O O . THR A 1 750 ? 52.823 4.512 -75.346 1.00 96.25 750 THR A O 1
ATOM 5675 N N . VAL A 1 751 ? 50.861 3.614 -74.672 1.00 95.88 751 VAL A N 1
ATOM 5676 C CA . VAL A 1 751 ? 50.239 4.834 -74.148 1.00 95.88 751 VAL A CA 1
ATOM 5677 C C . VAL A 1 751 ? 49.924 4.562 -72.684 1.00 95.88 751 VAL A C 1
ATOM 5679 O O . VAL A 1 751 ? 49.290 3.558 -72.389 1.00 95.88 751 VAL A O 1
ATOM 5682 N N . ILE A 1 752 ? 50.394 5.420 -71.780 1.00 96.81 752 ILE A N 1
ATOM 5683 C CA . ILE A 1 752 ? 49.975 5.388 -70.376 1.00 96.81 752 ILE A CA 1
ATOM 5684 C C . ILE A 1 752 ? 48.922 6.478 -70.233 1.00 96.81 752 ILE A C 1
ATOM 5686 O O . ILE A 1 752 ? 49.237 7.663 -70.422 1.00 96.81 752 ILE A O 1
ATOM 5690 N N . TYR A 1 753 ? 47.688 6.068 -69.968 1.00 96.38 753 TYR A N 1
ATOM 5691 C CA . TYR A 1 753 ? 46.575 6.977 -69.737 1.00 96.38 753 TYR A CA 1
ATOM 5692 C C . TYR A 1 753 ? 46.280 7.096 -68.246 1.00 96.38 753 TYR A C 1
ATOM 5694 O O . TYR A 1 753 ? 46.686 6.257 -67.445 1.00 96.38 753 TYR A O 1
ATOM 5702 N N . GLN A 1 754 ? 45.605 8.182 -67.906 1.00 96.50 754 GLN A N 1
ATOM 5703 C CA . GLN A 1 754 ? 44.941 8.390 -66.637 1.00 96.50 754 GLN A CA 1
ATOM 5704 C C . GLN A 1 754 ? 43.473 8.648 -66.944 1.00 96.50 754 GLN A C 1
ATOM 5706 O O . GLN A 1 754 ? 43.165 9.502 -67.784 1.00 96.50 754 GLN A O 1
ATOM 5711 N N . VAL A 1 755 ? 42.613 7.902 -66.269 1.00 96.75 755 VAL A N 1
ATOM 5712 C CA . VAL A 1 755 ? 41.172 8.121 -66.204 1.00 96.75 755 VAL A CA 1
ATOM 5713 C C . VAL A 1 755 ? 40.854 8.719 -64.833 1.00 96.75 755 VAL A C 1
ATOM 5715 O O . VAL A 1 755 ? 41.579 8.455 -63.872 1.00 96.75 755 VAL A O 1
ATOM 5718 N N . CYS A 1 756 ? 39.859 9.600 -64.764 1.00 96.44 756 CYS A N 1
ATOM 5719 C CA . CYS A 1 756 ? 39.429 10.240 -63.526 1.00 96.44 756 CYS A CA 1
ATOM 5720 C C . CYS A 1 756 ? 37.922 10.488 -63.506 1.00 96.44 756 CYS A C 1
ATOM 5722 O O . CYS A 1 756 ? 37.390 10.980 -64.506 1.00 96.44 756 CYS A O 1
ATOM 5724 N N . ASN A 1 757 ? 37.303 10.351 -62.334 1.00 96.44 757 ASN A N 1
ATOM 5725 C CA . ASN A 1 757 ? 36.078 11.068 -62.002 1.00 96.44 757 ASN A CA 1
ATOM 5726 C C . ASN A 1 757 ? 36.440 12.511 -61.636 1.00 96.44 757 ASN A C 1
ATOM 5728 O O . ASN A 1 757 ? 37.350 12.757 -60.839 1.00 96.44 757 ASN A O 1
ATOM 5732 N N . VAL A 1 758 ? 35.759 13.491 -62.228 1.00 95.56 758 VAL A N 1
ATOM 5733 C CA . VAL A 1 758 ? 36.005 14.919 -61.954 1.00 95.56 758 VAL A CA 1
ATOM 5734 C C . VAL A 1 758 ? 34.875 15.611 -61.186 1.00 95.56 758 VAL A C 1
ATOM 5736 O O . VAL A 1 758 ? 34.882 16.840 -61.089 1.00 95.56 758 VAL A O 1
ATOM 5739 N N . ILE A 1 759 ? 33.920 14.841 -60.648 1.00 94.00 759 ILE A N 1
ATOM 5740 C CA . ILE A 1 759 ? 32.925 15.316 -59.674 1.00 94.00 759 ILE A CA 1
ATOM 5741 C C . ILE A 1 759 ? 33.496 15.446 -58.246 1.00 94.00 759 ILE A C 1
ATOM 5743 O O . ILE A 1 759 ? 33.349 16.541 -57.691 1.00 94.00 759 ILE A O 1
ATOM 5747 N N . PRO A 1 760 ? 34.128 14.418 -57.636 1.00 92.25 760 PRO A N 1
ATOM 5748 C CA . PRO A 1 760 ? 34.664 14.525 -56.275 1.00 92.25 760 PRO A CA 1
ATOM 5749 C C . PRO A 1 760 ? 35.855 15.499 -56.187 1.00 92.25 760 PRO A C 1
ATOM 5751 O O . PRO A 1 760 ? 36.581 15.710 -57.162 1.00 92.25 760 PRO A O 1
ATOM 5754 N N . ASP A 1 761 ? 36.065 16.100 -55.008 1.00 88.75 761 ASP A N 1
ATOM 5755 C CA . ASP A 1 761 ? 37.219 16.965 -54.696 1.00 88.75 761 ASP A CA 1
ATOM 5756 C C . ASP A 1 761 ? 37.981 16.400 -53.477 1.00 88.75 761 ASP A C 1
ATOM 5758 O O . ASP A 1 761 ? 37.492 16.520 -52.350 1.00 88.75 761 ASP A O 1
ATOM 5762 N N . PRO A 1 762 ? 39.173 15.798 -53.660 1.00 92.19 762 PRO A N 1
ATOM 5763 C CA . PRO A 1 762 ? 39.929 15.703 -54.909 1.00 92.19 762 PRO A CA 1
ATOM 5764 C C . PRO A 1 762 ? 39.355 14.674 -55.896 1.00 92.19 762 PRO A C 1
ATOM 5766 O O . PRO A 1 762 ? 38.783 13.670 -55.494 1.00 92.19 762 PRO A O 1
ATOM 5769 N N . ASN A 1 763 ? 39.610 14.892 -57.189 1.00 95.00 763 ASN A N 1
ATOM 5770 C CA . ASN A 1 763 ? 39.313 13.929 -58.250 1.00 95.00 763 ASN A CA 1
ATOM 5771 C C . ASN A 1 763 ? 39.894 12.536 -57.940 1.00 95.00 763 ASN A C 1
ATOM 5773 O O . ASN A 1 763 ? 41.103 12.418 -57.698 1.00 95.00 763 ASN A O 1
ATOM 5777 N N . VAL A 1 764 ? 39.070 11.498 -58.063 1.00 96.44 764 VAL A N 1
ATOM 5778 C CA . VAL A 1 764 ? 39.493 10.090 -58.041 1.00 96.44 764 VAL A CA 1
ATOM 5779 C C . VAL A 1 764 ? 40.047 9.728 -59.417 1.00 96.44 764 VAL A C 1
ATOM 5781 O O . VAL A 1 764 ? 39.476 10.128 -60.432 1.00 96.44 764 VAL A O 1
ATOM 5784 N N . CYS A 1 765 ? 41.203 9.058 -59.469 1.00 95.81 765 CYS A N 1
ATOM 5785 C CA . CYS A 1 765 ? 41.889 8.754 -60.727 1.00 95.81 765 CYS A CA 1
ATOM 5786 C C . CYS A 1 765 ? 42.747 7.481 -60.670 1.00 95.81 765 CYS A C 1
ATOM 5788 O O . CYS A 1 765 ? 43.692 7.408 -59.876 1.00 95.81 765 CYS A O 1
ATOM 5790 N N . ALA A 1 766 ? 42.569 6.587 -61.643 1.00 96.62 766 ALA A N 1
ATOM 5791 C CA . ALA A 1 766 ? 43.438 5.437 -61.896 1.00 96.62 766 ALA A CA 1
ATOM 5792 C C . ALA A 1 766 ? 44.288 5.614 -63.170 1.00 96.62 766 ALA A C 1
ATOM 5794 O O . ALA A 1 766 ? 44.194 6.609 -63.895 1.00 96.62 766 ALA A O 1
ATOM 5795 N N . SER A 1 767 ? 45.218 4.694 -63.441 1.00 96.06 767 SER A N 1
ATOM 5796 C CA . SER A 1 767 ? 46.095 4.776 -64.622 1.00 96.06 767 SER A CA 1
ATOM 5797 C C . SER A 1 767 ? 46.605 3.417 -65.086 1.00 96.06 767 SER A C 1
ATOM 5799 O O . SER A 1 767 ? 47.197 2.681 -64.297 1.00 96.06 767 SER A O 1
ATOM 5801 N N . ALA A 1 768 ? 46.493 3.149 -66.388 1.00 96.44 768 ALA A N 1
ATOM 5802 C CA . ALA A 1 768 ? 46.926 1.901 -67.012 1.00 96.44 768 ALA A CA 1
ATOM 5803 C C . ALA A 1 768 ? 47.679 2.113 -68.339 1.00 96.44 768 ALA A C 1
ATOM 5805 O O . ALA A 1 768 ? 47.864 3.236 -68.828 1.00 96.44 768 ALA A O 1
ATOM 5806 N N . THR A 1 769 ? 48.194 1.018 -68.905 1.00 96.88 769 THR A N 1
ATOM 5807 C CA . THR A 1 769 ? 49.049 1.007 -70.097 1.00 96.88 769 THR A CA 1
ATOM 5808 C C . THR A 1 769 ? 48.404 0.272 -71.267 1.00 96.88 769 THR A C 1
ATOM 5810 O O . THR A 1 769 ? 48.439 -0.954 -71.353 1.00 96.88 769 THR A O 1
ATOM 5813 N N . VAL A 1 770 ? 47.985 1.024 -72.285 1.00 97.00 770 VAL A N 1
ATOM 5814 C CA . VAL A 1 770 ? 47.585 0.449 -73.574 1.00 97.00 770 VAL A CA 1
ATOM 5815 C C . VAL A 1 770 ? 48.823 0.016 -74.356 1.00 97.00 770 VAL A C 1
ATOM 5817 O O . VAL A 1 770 ? 49.640 0.845 -74.780 1.00 97.00 770 VAL A O 1
ATOM 5820 N N . THR A 1 771 ? 48.961 -1.288 -74.594 1.00 96.31 771 THR A N 1
ATOM 5821 C CA . THR A 1 771 ? 50.069 -1.877 -75.363 1.00 96.31 771 THR A CA 1
ATOM 5822 C C . THR A 1 771 ? 49.661 -2.147 -76.811 1.00 96.31 771 THR A C 1
ATOM 5824 O O . THR A 1 771 ? 48.868 -3.045 -77.096 1.00 96.31 771 THR A O 1
ATOM 5827 N N . ILE A 1 772 ? 50.248 -1.416 -77.764 1.00 95.69 772 ILE A N 1
ATOM 5828 C CA . ILE A 1 772 ? 49.854 -1.466 -79.179 1.00 95.69 772 ILE A CA 1
ATOM 5829 C C . ILE A 1 772 ? 50.970 -2.079 -80.032 1.00 95.69 772 ILE A C 1
ATOM 5831 O O . ILE A 1 772 ? 52.101 -1.588 -80.084 1.00 95.69 772 ILE A O 1
ATOM 5835 N N . GLN A 1 773 ? 50.651 -3.165 -80.739 1.00 94.75 773 GLN A N 1
ATOM 5836 C CA . GLN A 1 773 ? 51.556 -3.791 -81.706 1.00 94.75 773 GLN A CA 1
ATOM 5837 C C . GLN A 1 773 ? 51.432 -3.110 -83.073 1.00 94.75 773 GLN A C 1
ATOM 5839 O O . GLN A 1 773 ? 50.411 -3.253 -83.751 1.00 94.75 773 GLN A O 1
ATOM 5844 N N . VAL A 1 774 ? 52.478 -2.394 -83.494 1.00 91.56 774 VAL A N 1
ATOM 5845 C CA . VAL A 1 774 ? 52.501 -1.664 -84.767 1.00 91.56 774 VAL A CA 1
ATOM 5846 C C . VAL A 1 774 ? 53.125 -2.535 -85.856 1.00 91.56 774 VAL A C 1
ATOM 5848 O O . VAL A 1 774 ? 54.323 -2.829 -85.858 1.00 91.56 774 VAL A O 1
ATOM 5851 N N . GLY A 1 775 ? 52.299 -2.953 -86.810 1.00 85.69 775 GLY A N 1
ATOM 5852 C CA . GLY A 1 775 ? 52.687 -3.791 -87.939 1.00 85.69 775 GLY A CA 1
ATOM 5853 C C . GLY A 1 775 ? 53.582 -3.092 -88.978 1.00 85.69 775 GLY A C 1
ATOM 5854 O O . GLY A 1 775 ? 53.965 -1.924 -88.827 1.00 85.69 775 GLY A O 1
ATOM 5855 N N . PRO A 1 776 ? 53.928 -3.798 -90.071 1.00 78.31 776 PRO A N 1
ATOM 5856 C CA . PRO A 1 776 ? 54.555 -3.173 -91.229 1.00 78.31 776 PRO A CA 1
ATOM 5857 C C . PRO A 1 776 ? 53.646 -2.086 -91.821 1.00 78.31 776 PRO A C 1
ATOM 5859 O O . PRO A 1 776 ? 52.421 -2.198 -91.776 1.00 78.31 776 PRO A O 1
ATOM 5862 N N . ASP A 1 777 ? 54.251 -1.051 -92.401 1.00 74.25 777 ASP A N 1
ATOM 5863 C CA . ASP A 1 777 ? 53.544 -0.108 -93.270 1.00 74.25 777 ASP A CA 1
ATOM 5864 C C . ASP A 1 777 ? 52.916 -0.846 -94.468 1.00 74.25 777 ASP A C 1
ATOM 5866 O O . ASP A 1 777 ? 53.603 -1.525 -95.238 1.00 74.25 777 ASP A O 1
ATOM 5870 N N . MET A 1 778 ? 51.596 -0.715 -94.607 1.00 65.00 778 MET A N 1
ATOM 5871 C CA . MET A 1 778 ? 50.804 -1.396 -95.632 1.00 65.00 778 MET A CA 1
ATOM 5872 C C . MET A 1 778 ? 50.749 -0.630 -96.962 1.00 65.00 778 MET A C 1
ATOM 5874 O O . MET A 1 778 ? 50.471 -1.258 -97.987 1.00 65.00 778 MET A O 1
ATOM 5878 N N . ASP A 1 779 ? 51.103 0.663 -97.001 1.00 58.75 779 ASP A N 1
ATOM 5879 C CA . ASP A 1 779 ? 51.214 1.424 -98.260 1.00 58.75 779 ASP A CA 1
ATOM 5880 C C . ASP A 1 779 ? 52.393 0.937 -99.131 1.00 58.75 779 ASP A C 1
ATOM 5882 O O . ASP A 1 779 ? 52.429 1.181 -100.340 1.00 58.75 779 ASP A O 1
ATOM 5886 N N . ASN A 1 780 ? 53.316 0.155 -98.557 1.00 50.88 780 ASN A N 1
ATOM 5887 C CA . ASN A 1 780 ? 54.383 -0.547 -99.275 1.00 50.88 780 ASN A CA 1
ATOM 5888 C C . ASN A 1 780 ? 54.063 -2.017 -99.639 1.00 50.88 780 ASN A C 1
ATOM 5890 O O . ASN A 1 780 ? 54.899 -2.683 -100.249 1.00 50.88 780 ASN A O 1
ATOM 5894 N N . VAL A 1 781 ? 52.860 -2.541 -99.357 1.00 51.94 781 VAL A N 1
ATOM 5895 C CA . VAL A 1 781 ? 52.479 -3.953 -99.637 1.00 51.94 781 VAL A CA 1
ATOM 5896 C C . VAL A 1 781 ? 51.804 -4.118 -101.020 1.00 51.94 781 VAL A C 1
ATOM 5898 O O . VAL A 1 781 ? 51.031 -5.043 -101.269 1.00 51.94 781 VAL A O 1
ATOM 5901 N N . ILE A 1 782 ? 52.134 -3.234 -101.974 1.00 47.59 782 ILE A N 1
ATOM 5902 C CA . ILE A 1 782 ? 51.804 -3.386 -103.408 1.00 47.59 782 ILE A CA 1
ATOM 5903 C C . ILE A 1 782 ? 53.053 -3.267 -104.309 1.00 47.59 782 ILE A C 1
ATOM 5905 O O . ILE A 1 782 ? 53.008 -2.663 -105.379 1.00 47.59 782 ILE A O 1
ATOM 5909 N N . ASP A 1 783 ? 54.161 -3.905 -103.924 1.00 45.38 783 ASP A N 1
ATOM 5910 C CA . ASP A 1 783 ? 54.977 -4.672 -104.882 1.00 45.38 783 ASP A CA 1
ATOM 5911 C C . ASP A 1 783 ? 55.684 -5.853 -104.177 1.00 45.38 783 ASP A C 1
ATOM 5913 O O . ASP A 1 783 ? 55.658 -5.950 -102.950 1.00 45.38 783 ASP A O 1
ATOM 5917 N N . ALA A 1 784 ? 56.211 -6.793 -104.967 1.00 34.94 784 ALA A N 1
ATOM 5918 C CA . ALA A 1 784 ? 56.586 -8.161 -104.558 1.00 34.94 784 ALA A CA 1
ATOM 5919 C C . ALA A 1 784 ? 57.877 -8.339 -103.726 1.00 34.94 784 ALA A C 1
ATOM 5921 O O . ALA A 1 784 ? 58.856 -7.592 -103.954 1.00 34.94 784 ALA A O 1
#

Sequence (784 aa):
MEKITLFNFKGKVSGAFGFTLAFLALVLTSSFDNIPVYLSYSIVSVDSDGDGVPDSNDVDSDGDGILDSIEGTIDTDGDGIPNYLDVDSDNDGILDNIEAQVSRDYISPSKVDSDKNGLDDAYEIAPGNGGGLIPIDTDGDGVPDYLDLDSDNDGILDSLESSVLSTDFDCETVPNLNFSNTPTLESGDALSEGAVYRFSLITDNLDALVTIESVVNGRISTLDQNSVDPEFFKPEIEFTTTDVIRRPYVDLRISMVKTGTNESAVLDELIANFIDVDGNSQYQEFNRFDTPVSYTYDNPTEVGVNYTSGGLLINGGMKEYDGISNTHPSVNVAVEFVDISTFVFRFGIQTATNDNFTTNVPRQSGIQFSCLDNFVDPQTITFSKDIDSDGDGYPDRVDIDSDNDGIPDNVEAQTTEGYIPPTGLDSDNDGLDNAYDGPVNQGLIPVNTDGTDMPDYLDLDTDNDTVPDNIEGNDFNFDGTPDQIYIGTDSDGDGLDDGYEGEDLNDGFDVNDEIDNPASDLPNTDGVDDVNYRDIDDDGDGVTTIKEKEDNTNPLDPCDYNPESVTLTQNGAYLTADCDGDGVTNEDENEDGTDPFDPCDFVLAHQTVTPNGTWNDTDCDGDGVTNEDEKTDGTDPLDPCDYLPESVTLTPSVDWEVLDCDNDGNPNGTDPDPLVATARDDSGSTPALTEVAINILENDDYLPNNHPDNLGITSLSMIGGSALGTVLFDEETGFLNYTPVESESNSTVTVIYQVCNVIPDPNVCASATVTIQVGPDMDNVIDA

Organism: NCBI:txid188872

Nearest PDB structures (foldseek):
  6dlh-assembly1_A  TM=6.038E-01  e=2.203E-03  Mariniflexile fucanivorans
  4ak1-assembly1_A  TM=6.938E-01  e=2.070E-02  Bacteroides thetaiotaomicron VPI-5482
  6dms-assembly1_A  TM=5.462E-01  e=1.964E-03  Mariniflexile fucanivorans
  4ak2-assembly1_A  TM=7.192E-01  e=3.277E-02  Bacteroides thetaiotaomicron VPI-5482
  8k2k-assembly1_A  TM=5.423E-01  e=4.104E-01  metagenome

Mean predicted aligned error: 15.52 Å

Radius of gyration: 52.96 Å; Cα contacts (8 Å, |Δi|>4): 1794; chains: 1; bounding box: 110×69×207 Å

pLDDT: mean 86.47, std 16.18, range [26.89, 98.25]